Protein 4TRH (pdb70)

Sequence (1017 aa):
VIKFKEPERCDYLYVDENNKVHILLPIVGGDEIGLDNTCCQTAVELITFFYGSAHSGVTKYSAEHQLSEYKRQLEEDIKAINSQKKISPHAYDDLLKEKIERLQQIEKYIELIQVLKKQYDEQNDIRQLRTGGIPQLPSGVKEIIKSSENAFAVRLSPYDNDKFTRFDDPLFNVKRNISKYDTPSRQAPIPIYEEGLGYRLRSTLFPEDKTPTPINKKSLRDKVKSTVLSHYKDEDRIDGEKKDEKLNELITNLQNELVKELVKSDPQYSKLSLSKDPRGKEINYDYLVNSLMLVDNDSEIGDWIDTILDATVDSTVWVAQASSPFYDGAKEISSDRDADKKISIRVQYLLAEANIYCKTNKLSDANFGEFFDKEPHATEIAKRVKEGFTQGADIEPIIYDYINSNHAELGLKSPLTGKQQQEITDKFTKHYNTIKESPHFDEFFVADPDKKGNIFSHQGRISCHFLDFFTRQTKGKHPLGDLASHQEALQEGTSNRLHHKNEVVAQGYEKLVIKFKEPERCDYLYVDENNKVHILLPIVGGDEIGLDNTCQTAVELITFFYGSAHSGVTKYSAEHQLSEYKRQLEEDIKAINSQKKISPHAYDDLLKEKIERLQQIEKYIELIQVLKKQYDEQNDIRQLRTGGIPQLPSGVKEIIKSSENAFAVRLSPYDNDKFTRFDDPLFNVKRNISKYDTPSRQAPIPIYEGLGYRLRSTLFPEDKTPTPINKKSLRDKVKSTVLSHYKDEDRIDGEKKDEKLNELITNLQNELVKELVKSDPQYSKLSLSKDPRGKEEINYDYLVNSLMLVDNDSEIGDWIDTILDATVDSTVWVAQASSPFYDGAKEISSDRDADKISIRVQYLLAEANIYCKTNKLSDANFGEFFDKEPHATEIAKRVKEGFTQGADIEPIIYDYINSNHAELGLKSPLTGKQQQEITDKFTKHYNTIKESPHFDEFFVADPDKKGNIFSHQGRISCHFLDFFTRQTKGKHPLGDLASHQEALQEGTSNRLHHKNEVVAQGYEK

Foldseek 3Di:
DDDAQQDQFFPQWAQDPVLDIFGWQFQAFFFFWGQDWFLCRCVSLLCQLAWDDDPRRTRHHPLVRLVVNLVRLVVRLVVVVVCCVVVVCPCPLVNVSSVVNNVNSVLVSVLSVCCVPPQCPVCLSVCSVVPPRHADRPLVLVQQQPWQFKFKEFAEFQQADPRGHNDRGLAYADYFAHLCPDPVSPGTHDDCFFQLNLLLCLCQNPVQDWQFQPADQLLVLLLVVLCVVDDFVDWLDDPCNFVVLVVSQVSSLVSSLVVQVLPPVVSVPFHLQAAPVRHGDTQCCQCPVVNQDHGPDTSSSVSVSSCVRHPDPVSRDDDDDAPLCPPDGIRRDSVSSSLNSLLVSLLQSLLSSLCSSVVQFSHRVRVVCRDPPNSNVLSVQQSVCRNSSHDNLVSVLVVCQVCVVVRGGPHRDDSVSSVVSRVCSRVVCVVRVVPPHSRMMMGGDFQGQTQWAGEPSGTTGTVVSSSCVSSVNPDASVPCNCVSVVVSVDNTSYGDSTHVSSVVSPPDD/DDDAQQDLFFPQWFADPVLDIFGWQFQAFFFFWGQDWFQCRCVSLLCQQPWDADPNRTRHHVLVRLVVNLVRLVVRLVVVVVCCVVVVCPCPPVNVSSVVNNVNSVLVSVLSVCCVPPLCPVCLSVCSVVPPRHAHRVLVLVQQLPKLFKFKEFAEFQQADPRGRNDRGLAYADYFAHLVPPDPSDGTHGDCFFQLNLLLCLCQNPVQDWQFQPADQLLVVLLVVLCVVDDQQDWLDDDCNFVVVVVLQVSSLVSSLVVQVVPPVVSVPAHLQAAPVRHGDTQCCCCPPVNQDHRRDTSSSVVVSSCVRHPDPVSRDDDDDAPLCDPDGIQRDSVSSSLNSLLVVLLQSLLSSLCSSVVQFSHNSRVVCRDPPNSNVLSNQQSVCRNVSHDNLVSVLVVCQVCVVVRGGPHRQDPVSSVVSRVVSRVNCVVRVVPPHSGMMMGGDFQGQTQWAGEPSGTTGTVVSSSCVSSVNPPASVPCNCVSVVVSVDNTRYGDRTYDPVVCVVVD

Solvent-accessible surface area: 46255 Å² total; per-residue (Å²): 148,47,184,29,126,11,36,74,101,10,35,6,0,36,6,16,148,107,15,53,0,0,0,2,0,0,0,0,6,6,66,7,4,1,57,14,17,3,33,41,0,1,24,33,0,11,12,2,3,66,12,10,47,30,19,54,60,71,98,111,15,0,46,83,37,0,28,78,2,54,135,45,0,62,85,2,31,141,33,0,80,68,45,49,149,136,39,82,140,79,37,61,98,12,36,129,51,0,64,53,3,22,102,23,0,69,65,0,15,77,4,2,73,21,0,50,166,104,51,10,146,154,66,34,0,116,35,0,153,96,23,39,29,6,69,4,0,48,0,0,57,65,0,13,144,65,7,86,1,0,19,1,0,44,0,2,9,86,66,4,5,85,27,20,24,3,71,60,29,20,0,48,7,87,47,9,82,4,21,31,81,18,130,68,41,112,42,12,90,42,40,153,84,2,0,2,48,70,0,22,34,33,0,17,33,156,102,119,76,62,0,65,16,66,103,80,47,50,34,64,52,0,45,47,43,3,59,83,138,36,150,118,130,59,74,2,47,52,168,118,70,74,118,80,4,90,106,0,10,73,47,0,45,84,24,0,32,113,29,10,56,136,68,40,105,90,31,72,125,8,52,0,52,107,10,26,47,42,57,105,6,47,27,82,23,0,23,92,54,10,99,11,2,22,81,63,0,69,7,10,22,0,0,30,3,0,1,16,15,15,3,30,25,75,7,16,101,54,132,97,78,29,12,2,20,72,37,22,88,71,1,39,40,91,197,30,1,26,127,10,0,9,19,0,0,1,0,0,0,5,0,1,12,32,0,47,14,53,138,62,10,111,34,43,0,0,105,10,0,13,104,87,91,23,0,60,48,0,0,106,92,0,72,78,1,0,44,110,6,24,84,0,11,54,35,0,4,82,14,0,28,90,33,45,76,112,2,44,8,199,62,67,7,74,55,150,40,35,94,70,1,27,79,59,0,27,101,5,14,63,67,5,96,54,20,50,32,36,0,1,2,0,6,3,16,1,94,61,157,8,29,1,4,10,3,26,48,34,0,1,0,4,0,0,14,0,0,54,73,22,3,146,49,152,46,114,23,54,118,2,69,66,8,64,103,23,7,57,132,36,150,45,11,86,22,91,88,67,3,77,41,2,26,101,11,75,118,142,196,195,43,190,24,118,5,38,62,104,10,30,6,0,31,0,21,154,108,14,65,1,0,0,2,0,0,0,0,5,7,66,7,5,0,56,12,16,3,26,38,1,2,22,35,0,13,11,1,2,64,11,12,51,26,21,51,69,80,93,109,17,1,45,87,30,0,27,81,3,54,130,42,0,53,77,4,36,136,35,2,73,75,65,37,182,140,51,85,140,76,59,63,107,36,28,132,52,12,64,65,6,19,106,23,1,69,62,0,13,69,3,3,79,36,0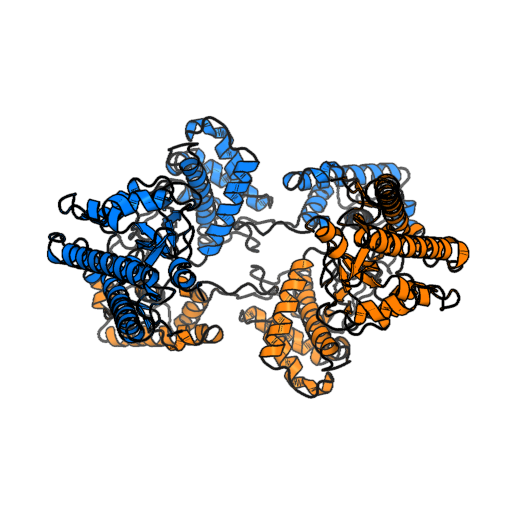,63,166,106,75,12,150,153,51,29,0,84,35,0,108,64,18,26,23,8,59,4,0,53,0,0,53,72,0,13,151,60,8,101,1,0,20,1,0,43,0,2,9,88,65,4,5,84,28,17,26,3,73,63,27,17,0,48,8,88,45,9,81,4,17,16,80,13,123,37,50,73,57,13,92,37,44,145,89,2,0,1,54,70,0,22,34,34,0,18,37,162,107,115,77,59,0,62,18,67,107,90,50,49,37,77,74,0,48,47,47,5,60,80,144,40,133,128,125,34,74,2,47,52,170,124,62,72,116,78,3,90,102,0,10,74,51,0,46,84,23,0,31,114,27,9,55,146,62,41,105,89,29,71,118,9,53,0,43,118,12,31,63,44,106,112,6,45,26,82,11,0,12,86,60,17,97,17,2,24,62,101,5,94,8,11,31,0,0,36,4,0,1,18,17,15,4,33,20,74,8,13,95,63,132,105,78,30,13,2,18,57,38,18,111,62,1,34,41,91,180,22,1,25,78,5,0,10,16,0,0,1,0,0,0,6,0,1,12,30,0,50,14,53,148,60,10,108,35,41,0,0,110,10,0,13,102,86,92,22,0,58,49,0,0,121,81,0,75,100,2,0,39,116,10,36,89,0,11,52,34,0,4,82,12,0,28,90,28,45,76,109,2,44,6,197,67,69,7,74,55,151,37,34,100,72,0,26,79,58,0,32,102,4,12,62,68,5,92,56,22,47,34,36,1,1,3,0,5,3,16,1,93,60,152,6,23,0,5,9,3,24,50,34,0,2,0,4,0,0,11,0,0,50,74,21,5,148,38,137,50,107,23,52,118,2,61,55,11,60,106,19,6,49,148,42,146,44,6,85,20,91,93,88,2,66,26,12,21,92,21,127,121,207

Structure (mmCIF, N/CA/C/O backbone):
data_4TRH
#
_entry.id   4TRH
#
_cell.length_a   61.230
_cell.length_b   132.685
_cell.length_c   171.369
_cell.angle_alpha   90.00
_cell.angle_beta   90.00
_cell.angle_gamma   90.00
#
_symmetry.space_group_name_H-M   'P 21 21 21'
#
loop_
_entity.id
_entity.type
_entity.pdbx_description
1 polymer SidC
2 water water
#
loop_
_atom_site.group_PDB
_atom_site.id
_atom_site.type_symbol
_atom_site.label_atom_id
_atom_site.label_alt_id
_atom_site.label_comp_id
_atom_site.label_asym_id
_atom_site.label_entity_id
_atom_site.label_seq_id
_atom_site.pdbx_PDB_ins_code
_atom_site.Cartn_x
_atom_site.Cartn_y
_atom_site.Cartn_z
_atom_site.occupancy
_atom_site.B_iso_or_equiv
_atom_site.auth_seq_id
_atom_site.auth_comp_id
_atom_site.auth_asym_id
_atom_site.auth_atom_id
_atom_site.pdbx_PDB_model_num
ATOM 1 N N . VAL A 1 8 ? -12.082 74.339 -5.687 1.00 87.45 8 VAL A N 1
ATOM 2 C CA . VAL A 1 8 ? -10.716 73.837 -5.344 1.00 95.41 8 VAL A CA 1
ATOM 3 C C . VAL A 1 8 ? -10.769 72.309 -5.161 1.00 93.95 8 VAL A C 1
ATOM 4 O O . VAL A 1 8 ? -11.100 71.818 -4.075 1.00 81.85 8 VAL A O 1
ATOM 8 N N . ILE A 1 9 ? -10.480 71.571 -6.240 1.00 92.31 9 ILE A N 1
ATOM 9 C CA . ILE A 1 9 ? -10.388 70.098 -6.189 1.00 88.40 9 ILE A CA 1
ATOM 10 C C . ILE A 1 9 ? -9.156 69.636 -5.409 1.00 76.94 9 ILE A C 1
ATOM 11 O O . ILE A 1 9 ? -8.122 70.310 -5.359 1.00 81.59 9 ILE A O 1
ATOM 16 N N . LYS A 1 10 ? -9.289 68.476 -4.799 1.00 67.13 10 LYS A N 1
ATOM 17 C CA . LYS A 1 10 ? -8.227 67.919 -3.992 1.00 65.12 10 LYS A CA 1
ATOM 18 C C . LYS A 1 10 ? -7.360 66.998 -4.866 1.00 56.71 10 LYS A C 1
ATOM 19 O O . LYS A 1 10 ? -7.835 66.064 -5.477 1.00 48.23 10 LYS A O 1
ATOM 25 N N . PHE A 1 11 ? -6.074 67.262 -4.907 1.00 49.07 11 PHE A N 1
ATOM 26 C CA . PHE A 1 11 ? -5.238 66.490 -5.814 1.00 48.49 11 PHE A CA 1
ATOM 27 C C . PHE A 1 11 ? -4.712 65.206 -5.197 1.00 45.61 11 PHE A C 1
ATOM 28 O O . PHE A 1 11 ? -4.624 65.073 -3.986 1.00 45.84 11 PHE A O 1
ATOM 36 N N . LYS A 1 12 ? -4.359 64.277 -6.050 1.00 44.78 12 LYS A N 1
ATOM 37 C CA . LYS A 1 12 ? -3.849 62.975 -5.631 1.00 47.54 12 LYS A CA 1
ATOM 38 C C . LYS A 1 12 ? -2.360 62.747 -5.804 1.00 48.03 12 LYS A C 1
ATOM 39 O O . LYS A 1 12 ? -1.839 61.710 -5.371 1.00 45.32 12 LYS A O 1
ATOM 45 N N . GLU A 1 13 ? -1.680 63.641 -6.515 1.00 47.44 13 GLU A N 1
ATOM 46 C CA . GLU A 1 13 ? -0.269 63.484 -6.746 1.00 46.81 13 GLU A CA 1
ATOM 47 C C . GLU A 1 13 ? 0.392 63.585 -5.399 1.00 43.81 13 GLU A C 1
ATOM 48 O O . GLU A 1 13 ? 0.245 64.604 -4.781 1.00 52.54 13 GLU A O 1
ATOM 54 N N . PRO A 1 14 ? 1.213 62.589 -5.010 1.00 46.51 14 PRO A N 1
ATOM 55 C CA . PRO A 1 14 ? 1.844 62.506 -3.663 1.00 48.19 14 PRO A CA 1
ATOM 56 C C . PRO A 1 14 ? 2.876 63.545 -3.486 1.00 43.85 14 PRO A C 1
ATOM 57 O O . PRO A 1 14 ? 3.513 63.989 -4.438 1.00 43.12 14 PRO A O 1
ATOM 61 N N . GLU A 1 15 ? 3.053 63.969 -2.258 1.00 46.85 15 GLU A N 1
ATOM 62 C CA . GLU A 1 15 ? 4.073 64.960 -1.960 1.00 53.51 15 GLU A CA 1
ATOM 63 C C . GLU A 1 15 ? 5.482 64.333 -1.934 1.00 49.44 15 GLU A C 1
ATOM 64 O O . GLU A 1 15 ? 6.481 65.019 -2.105 1.00 49.38 15 GLU A O 1
ATOM 70 N N . ARG A 1 16 ? 5.508 63.017 -1.731 1.00 45.16 16 ARG A N 1
ATOM 71 C CA . ARG A 1 16 ? 6.705 62.260 -1.480 1.00 47.59 16 ARG A CA 1
ATOM 72 C C . ARG A 1 16 ? 6.633 60.953 -2.300 1.00 40.41 16 ARG A C 1
ATOM 73 O O . ARG A 1 16 ? 5.601 60.305 -2.363 1.00 39.51 16 ARG A O 1
ATOM 81 N N . CYS A 1 17 ? 7.726 60.571 -2.922 1.00 35.90 17 CYS A N 1
ATOM 82 C CA . CYS A 1 17 ? 7.784 59.253 -3.559 1.00 33.21 17 CYS A CA 1
ATOM 83 C C . CYS A 1 17 ? 9.204 58.761 -3.405 1.00 30.01 17 CYS A C 1
ATOM 84 O O . CYS A 1 17 ? 10.151 59.498 -3.654 1.00 25.69 17 CYS A O 1
ATOM 87 N N . ASP A 1 18 ? 9.391 57.490 -3.125 1.00 31.31 18 ASP A N 1
ATOM 88 C CA . ASP A 1 18 ? 10.731 57.006 -2.992 1.00 28.83 18 ASP A CA 1
ATOM 89 C C . ASP A 1 18 ? 11.536 57.284 -4.293 1.00 29.35 18 ASP A C 1
ATOM 90 O O . ASP A 1 18 ? 11.012 57.072 -5.382 1.00 27.00 18 ASP A O 1
ATOM 95 N N . TYR A 1 19 ? 12.763 57.737 -4.121 1.00 25.74 19 TYR A N 1
ATOM 96 C CA . TYR A 1 19 ? 13.756 57.886 -5.145 1.00 25.82 19 TYR A CA 1
ATOM 97 C C . TYR A 1 19 ? 13.517 59.126 -5.979 1.00 29.88 19 TYR A C 1
ATOM 98 O O . TYR A 1 19 ? 14.302 59.409 -6.857 1.00 29.20 19 TYR A O 1
ATOM 107 N N . LEU A 1 20 ? 12.456 59.875 -5.696 1.00 29.15 20 LEU A N 1
ATOM 108 C CA . LEU A 1 20 ? 12.074 60.948 -6.585 1.00 29.22 20 LEU A CA 1
ATOM 109 C C . LEU A 1 20 ? 12.315 62.315 -5.972 1.00 29.42 20 LEU A C 1
ATOM 110 O O . LEU A 1 20 ? 11.884 62.592 -4.852 1.00 32.38 20 LEU A O 1
ATOM 115 N N . TYR A 1 21 ? 12.922 63.195 -6.744 1.00 28.47 21 TYR A N 1
ATOM 116 C CA . TYR A 1 21 ? 13.177 64.567 -6.302 1.00 30.78 21 TYR A CA 1
ATOM 117 C C . TYR A 1 21 ? 12.792 65.529 -7.427 1.00 32.61 21 TYR A C 1
ATOM 118 O O . TYR A 1 21 ? 13.226 65.340 -8.546 1.00 33.45 21 TYR A O 1
ATOM 127 N N . VAL A 1 22 ? 11.931 66.509 -7.142 1.00 34.38 22 VAL A N 1
ATOM 128 C CA . VAL A 1 22 ? 11.520 67.523 -8.103 1.00 35.48 22 VAL A CA 1
ATOM 129 C C . VAL A 1 22 ? 12.160 68.857 -7.736 1.00 36.85 22 VAL A C 1
ATOM 130 O O . VAL A 1 22 ? 11.980 69.344 -6.618 1.00 36.56 22 VAL A O 1
ATOM 134 N N . ASP A 1 23 ? 12.976 69.402 -8.609 1.00 36.00 23 ASP A N 1
ATOM 135 C CA . ASP A 1 23 ? 13.698 70.640 -8.265 1.00 37.63 23 ASP A CA 1
ATOM 136 C C . ASP A 1 23 ? 12.814 71.860 -8.564 1.00 41.86 23 ASP A C 1
ATOM 137 O O . ASP A 1 23 ? 11.620 71.706 -8.920 1.00 46.47 23 ASP A O 1
ATOM 142 N N . GLU A 1 24 ? 13.387 73.050 -8.447 1.00 45.12 24 GLU A N 1
ATOM 143 C CA . GLU A 1 24 ? 12.579 74.303 -8.485 1.00 48.69 24 GLU A CA 1
ATOM 144 C C . GLU A 1 24 ? 12.040 74.567 -9.884 1.00 41.72 24 GLU A C 1
ATOM 145 O O . GLU A 1 24 ? 11.128 75.359 -10.065 1.00 41.35 24 GLU A O 1
ATOM 151 N N . ASN A 1 25 ? 12.692 74.004 -10.882 1.00 41.42 25 ASN A N 1
ATOM 152 C CA . ASN A 1 25 ? 12.335 74.206 -12.257 1.00 41.72 25 ASN A CA 1
ATOM 153 C C . ASN A 1 25 ? 11.417 73.088 -12.774 1.00 37.67 25 ASN A C 1
ATOM 154 O O . ASN A 1 25 ? 11.305 72.919 -13.962 1.00 35.30 25 ASN A O 1
ATOM 159 N N . ASN A 1 26 ? 10.787 72.343 -11.870 1.00 35.69 26 ASN A N 1
ATOM 160 C CA . ASN A 1 26 ? 9.934 71.224 -12.259 1.00 33.28 26 ASN A CA 1
ATOM 161 C C . ASN A 1 26 ? 10.684 70.111 -13.031 1.00 34.69 26 ASN A C 1
ATOM 162 O O . ASN A 1 26 ? 10.097 69.427 -13.858 1.00 33.62 26 ASN A O 1
ATOM 167 N N . LYS A 1 27 ? 11.989 69.951 -12.782 1.00 37.09 27 LYS A N 1
ATOM 168 C CA . LYS A 1 27 ? 12.736 68.823 -13.332 1.00 36.48 27 LYS A CA 1
ATOM 169 C C . LYS A 1 27 ? 12.651 67.668 -12.340 1.00 34.99 27 LYS A C 1
ATOM 170 O O . LYS A 1 27 ? 12.794 67.822 -11.093 1.00 34.47 27 LYS A O 1
ATOM 176 N N . VAL A 1 28 ? 12.403 66.501 -12.896 1.00 34.71 28 VAL A N 1
ATOM 177 C CA . VAL A 1 28 ? 12.303 65.282 -12.094 1.00 31.01 28 VAL A CA 1
ATOM 178 C C . VAL A 1 28 ? 13.609 64.595 -12.121 1.00 31.73 28 VAL A C 1
ATOM 179 O O . VAL A 1 28 ? 14.074 64.254 -13.204 1.00 34.33 28 VAL A O 1
ATOM 183 N N . HIS A 1 29 ? 14.152 64.280 -10.905 1.00 32.00 29 HIS A N 1
ATOM 184 C CA . HIS A 1 29 ? 15.362 63.512 -10.766 1.00 29.14 29 HIS A CA 1
ATOM 185 C C . HIS A 1 29 ? 15.044 62.266 -9.967 1.00 28.72 29 HIS A C 1
ATOM 186 O O . HIS A 1 29 ? 14.360 62.338 -8.901 1.00 29.12 29 HIS A O 1
ATOM 193 N N . ILE A 1 30 ? 15.512 61.146 -10.519 1.00 26.49 30 ILE A N 1
ATOM 194 C CA . ILE A 1 30 ? 15.476 59.882 -9.862 1.00 26.70 30 ILE A CA 1
ATOM 195 C C . ILE A 1 30 ? 16.913 59.653 -9.334 1.00 27.33 30 ILE A C 1
ATOM 196 O O . ILE A 1 30 ? 17.884 59.730 -10.068 1.00 27.61 30 ILE A O 1
ATOM 201 N N . LEU A 1 31 ? 16.974 59.366 -8.037 1.00 27.56 31 LEU A N 1
ATOM 202 C CA . LEU A 1 31 ? 18.196 59.083 -7.324 1.00 26.79 31 LEU A CA 1
ATOM 203 C C . LEU A 1 31 ? 18.344 57.594 -7.051 1.00 26.60 31 LEU A C 1
ATOM 204 O O . LEU A 1 31 ? 17.521 56.957 -6.421 1.00 24.22 31 LEU A O 1
ATOM 209 N N . LEU A 1 32 ? 19.384 57.042 -7.630 1.00 23.75 32 LEU A N 1
ATOM 210 C CA . LEU A 1 32 ? 19.646 55.692 -7.512 1.00 24.34 32 LEU A CA 1
ATOM 211 C C . LEU A 1 32 ? 20.445 55.502 -6.223 1.00 22.95 32 LEU A C 1
ATOM 212 O O . LEU A 1 32 ? 21.531 56.057 -6.127 1.00 26.66 32 LEU A O 1
ATOM 217 N N . PRO A 1 33 ? 19.966 54.631 -5.353 1.00 24.53 33 PRO A N 1
ATOM 218 C CA . PRO A 1 33 ? 20.549 54.457 -4.061 1.00 27.28 33 PRO A CA 1
ATOM 219 C C . PRO A 1 33 ? 21.747 53.528 -4.160 1.00 26.77 33 PRO A C 1
ATOM 220 O O . PRO A 1 33 ? 21.714 52.555 -4.923 1.00 29.90 33 PRO A O 1
ATOM 224 N N . ILE A 1 34 ? 22.774 53.811 -3.400 1.00 26.90 34 ILE A N 1
ATOM 225 C CA . ILE A 1 34 ? 23.898 52.889 -3.224 1.00 25.00 34 ILE A CA 1
ATOM 226 C C . ILE A 1 34 ? 23.774 52.132 -1.927 1.00 24.44 34 ILE A C 1
ATOM 227 O O . ILE A 1 34 ? 23.829 50.901 -1.947 1.00 25.91 34 ILE A O 1
ATOM 232 N N . VAL A 1 35 ? 23.684 52.844 -0.799 1.00 25.59 35 VAL A N 1
ATOM 233 C CA . VAL A 1 35 ? 23.418 52.251 0.488 1.00 25.94 35 VAL A CA 1
ATOM 234 C C . VAL A 1 35 ? 22.562 53.176 1.314 1.00 26.44 35 VAL A C 1
ATOM 235 O O . VAL A 1 35 ? 22.515 54.407 1.074 1.00 24.79 35 VAL A O 1
ATOM 239 N N . GLY A 1 36 ? 21.920 52.607 2.331 1.00 24.80 36 GLY A N 1
ATOM 240 C CA . GLY A 1 36 ? 21.169 53.447 3.243 1.00 26.94 36 GLY A CA 1
ATOM 241 C C . GLY A 1 36 ? 22.132 54.300 4.077 1.00 26.66 36 GLY A C 1
ATOM 242 O O . GLY A 1 36 ? 23.247 53.865 4.417 1.00 30.15 36 GLY A O 1
ATOM 243 N N . GLY A 1 37 ? 21.694 55.484 4.423 1.00 26.46 37 GLY A N 1
ATOM 244 C CA . GLY A 1 37 ? 22.343 56.303 5.411 1.00 29.82 37 GLY A CA 1
ATOM 245 C C . GLY A 1 37 ? 22.327 57.717 4.914 1.00 31.68 37 GLY A C 1
ATOM 246 O O . GLY A 1 37 ? 21.674 58.006 3.941 1.00 26.60 37 GLY A O 1
ATOM 247 N N . ASP A 1 38 ? 23.038 58.584 5.630 1.00 33.58 38 ASP A N 1
ATOM 248 C CA . ASP A 1 38 ? 23.092 59.969 5.322 1.00 36.77 38 ASP A CA 1
ATOM 249 C C . ASP A 1 38 ? 24.522 60.341 4.933 1.00 35.50 38 ASP A C 1
ATOM 250 O O . ASP A 1 38 ? 24.796 60.746 3.810 1.00 38.03 38 ASP A O 1
ATOM 255 N N . GLU A 1 39 ? 25.459 60.234 5.855 1.00 30.63 39 GLU A N 1
ATOM 256 C CA . GLU A 1 39 ? 26.853 60.448 5.532 1.00 30.04 39 GLU A CA 1
ATOM 257 C C . GLU A 1 39 ? 27.639 59.116 5.550 1.00 29.42 39 GLU A C 1
ATOM 258 O O . GLU A 1 39 ? 28.501 58.926 4.762 1.00 34.73 39 GLU A O 1
ATOM 264 N N . ILE A 1 40 ? 27.320 58.208 6.424 1.00 29.90 40 ILE A N 1
ATOM 265 C CA . ILE A 1 40 ? 28.026 56.893 6.422 1.00 25.59 40 ILE A CA 1
ATOM 266 C C . ILE A 1 40 ? 27.007 55.849 6.129 1.00 28.58 40 ILE A C 1
ATOM 267 O O . ILE A 1 40 ? 25.890 55.864 6.654 1.00 29.00 40 ILE A O 1
ATOM 272 N N . GLY A 1 41 ? 27.396 54.888 5.292 1.00 27.64 41 GLY A N 1
ATOM 273 C CA . GLY A 1 41 ? 26.488 53.878 4.884 1.00 24.99 41 GLY A CA 1
ATOM 274 C C . GLY A 1 41 ? 26.252 52.893 6.034 1.00 27.56 41 GLY A C 1
ATOM 275 O O . GLY A 1 41 ? 27.179 52.490 6.719 1.00 27.31 41 GLY A O 1
ATOM 276 N N . LEU A 1 42 ? 25.015 52.492 6.196 1.00 29.19 42 LEU A N 1
ATOM 277 C CA . LEU A 1 42 ? 24.563 51.565 7.203 1.00 28.59 42 LEU A CA 1
ATOM 278 C C . LEU A 1 42 ? 24.651 50.109 6.760 1.00 29.54 42 LEU A C 1
ATOM 279 O O . LEU A 1 42 ? 24.619 49.221 7.583 1.00 31.60 42 LEU A O 1
ATOM 284 N N . ASP A 1 43 ? 24.836 49.862 5.463 1.00 30.65 43 ASP A N 1
ATOM 285 C CA . ASP A 1 43 ? 24.967 48.502 4.905 1.00 25.81 43 ASP A CA 1
ATOM 286 C C . ASP A 1 43 ? 26.463 48.367 4.461 1.00 27.47 43 ASP A C 1
ATOM 287 O O . ASP A 1 43 ? 27.087 49.339 3.900 1.00 26.75 43 ASP A O 1
ATOM 292 N N . ASN A 1 44 ? 27.045 47.220 4.754 1.00 23.50 44 ASN A N 1
ATOM 293 C CA . ASN A 1 44 ? 28.335 46.884 4.184 1.00 23.14 44 ASN A CA 1
ATOM 294 C C . ASN A 1 44 ? 28.410 45.420 3.899 1.00 22.88 44 ASN A C 1
ATOM 295 O O . ASN A 1 44 ? 27.410 44.699 4.060 1.00 20.02 44 ASN A O 1
ATOM 300 N N . THR A 1 45 ? 29.602 44.942 3.464 1.00 23.01 45 THR A N 1
ATOM 301 C CA . THR A 1 45 ? 29.849 43.585 3.182 1.00 23.17 45 THR A CA 1
ATOM 302 C C . THR A 1 45 ? 28.615 42.897 2.451 1.00 25.37 45 THR A C 1
ATOM 303 O O . THR A 1 45 ? 28.124 43.426 1.454 1.00 22.52 45 THR A O 1
ATOM 307 N N A CYS A 1 46 ? 28.138 41.784 2.964 0.50 25.11 46 CYS A N 1
ATOM 308 N N B CYS A 1 46 ? 28.133 41.787 2.969 0.50 25.99 46 CYS A N 1
ATOM 309 C CA A CYS A 1 46 ? 27.157 40.977 2.231 0.50 26.46 46 CYS A CA 1
ATOM 310 C CA B CYS A 1 46 ? 27.137 40.978 2.255 0.50 28.01 46 CYS A CA 1
ATOM 311 C C A CYS A 1 46 ? 25.823 41.672 1.930 0.50 26.14 46 CYS A C 1
ATOM 312 C C B CYS A 1 46 ? 25.828 41.684 1.923 0.50 26.96 46 CYS A C 1
ATOM 313 O O A CYS A 1 46 ? 25.218 41.356 0.915 0.50 24.92 46 CYS A O 1
ATOM 314 O O B CYS A 1 46 ? 25.231 41.372 0.900 0.50 25.50 46 CYS A O 1
ATOM 319 N N . GLN A 1 47 ? 25.421 42.643 2.733 1.00 24.52 47 GLN A N 1
ATOM 320 C CA . GLN A 1 47 ? 24.217 43.393 2.492 1.00 26.19 47 GLN A CA 1
ATOM 321 C C . GLN A 1 47 ? 24.369 44.646 1.682 1.00 22.13 47 GLN A C 1
ATOM 322 O O . GLN A 1 47 ? 23.409 45.424 1.569 1.00 22.65 47 GLN A O 1
ATOM 328 N N . THR A 1 48 ? 25.555 44.911 1.159 1.00 23.25 48 THR A N 1
ATOM 329 C CA . THR A 1 48 ? 25.758 46.081 0.417 1.00 24.43 48 THR A CA 1
ATOM 330 C C . THR A 1 48 ? 24.719 46.362 -0.690 1.00 25.40 48 THR A C 1
ATOM 331 O O . THR A 1 48 ? 24.282 47.497 -0.874 1.00 24.68 48 THR A O 1
ATOM 335 N N . ALA A 1 49 ? 24.321 45.296 -1.401 1.00 22.74 49 ALA A N 1
ATOM 336 C CA . ALA A 1 49 ? 23.448 45.378 -2.572 1.00 25.02 49 ALA A CA 1
ATOM 337 C C . ALA A 1 49 ? 21.948 45.573 -2.270 1.00 26.94 49 ALA A C 1
ATOM 338 O O . ALA A 1 49 ? 21.145 45.711 -3.214 1.00 24.65 49 ALA A O 1
ATOM 340 N N . VAL A 1 50 ? 21.558 45.623 -0.998 1.00 23.39 50 VAL A N 1
ATOM 341 C CA . VAL A 1 50 ? 20.143 45.544 -0.694 1.00 27.17 50 VAL A CA 1
ATOM 342 C C . VAL A 1 50 ? 19.342 46.725 -1.247 1.00 23.56 50 VAL A C 1
ATOM 343 O O . VAL A 1 50 ? 18.228 46.509 -1.723 1.00 23.08 50 VAL A O 1
ATOM 347 N N . GLU A 1 51 ? 19.880 47.955 -1.184 1.00 22.96 51 GLU A N 1
ATOM 348 C CA . GLU A 1 51 ? 19.173 49.115 -1.698 1.00 23.60 51 GLU A CA 1
ATOM 349 C C . GLU A 1 51 ? 18.969 49.002 -3.205 1.00 22.62 51 GLU A C 1
ATOM 350 O O . GLU A 1 51 ? 17.847 49.299 -3.695 1.00 24.94 51 GLU A O 1
ATOM 356 N N . LEU A 1 52 ? 19.976 48.509 -3.908 1.00 22.69 52 LEU A N 1
ATOM 357 C CA . LEU A 1 52 ? 19.904 48.316 -5.378 1.00 24.75 52 LEU A CA 1
ATOM 358 C C . LEU A 1 52 ? 18.972 47.198 -5.780 1.00 24.53 52 LEU A C 1
ATOM 359 O O . LEU A 1 52 ? 18.170 47.351 -6.722 1.00 25.98 52 LEU A O 1
ATOM 364 N N . ILE A 1 53 ? 18.983 46.132 -5.047 1.00 21.91 53 ILE A N 1
ATOM 365 C CA . ILE A 1 53 ? 18.019 45.070 -5.187 1.00 22.67 53 ILE A CA 1
ATOM 366 C C . ILE A 1 53 ? 16.597 45.635 -5.073 1.00 24.76 53 ILE A C 1
ATOM 367 O O . ILE A 1 53 ? 15.768 45.397 -5.939 1.00 24.24 53 ILE A O 1
ATOM 372 N N . THR A 1 54 ? 16.321 46.432 -4.031 1.00 23.25 54 THR A N 1
ATOM 373 C CA . THR A 1 54 ? 15.033 47.006 -3.834 1.00 22.00 54 THR A CA 1
ATOM 374 C C . THR A 1 54 ? 14.604 47.947 -4.967 1.00 22.07 54 THR A C 1
ATOM 375 O O . THR A 1 54 ? 13.475 47.892 -5.443 1.00 21.24 54 THR A O 1
ATOM 379 N N . PHE A 1 55 ? 15.510 48.794 -5.402 1.00 21.29 55 PHE A N 1
ATOM 380 C CA . PHE A 1 55 ? 15.273 49.724 -6.430 1.00 22.63 55 PHE A CA 1
ATOM 381 C C . PHE A 1 55 ? 14.848 48.993 -7.701 1.00 22.67 55 PHE A C 1
ATOM 382 O O . PHE A 1 55 ? 13.901 49.401 -8.341 1.00 22.74 55 PHE A O 1
ATOM 390 N N . PHE A 1 56 ? 15.555 47.932 -8.054 1.00 21.32 56 PHE A N 1
ATOM 391 C CA . PHE A 1 56 ? 15.333 47.284 -9.319 1.00 23.41 56 PHE A CA 1
ATOM 392 C C . PHE A 1 56 ? 14.203 46.239 -9.278 1.00 24.48 56 PHE A C 1
ATOM 393 O O . PHE A 1 56 ? 13.498 46.134 -10.258 1.00 27.60 56 PHE A O 1
ATOM 401 N N . TYR A 1 57 ? 13.975 45.598 -8.134 1.00 24.64 57 TYR A N 1
ATOM 402 C CA . TYR A 1 57 ? 13.097 44.443 -8.029 1.00 26.79 57 TYR A CA 1
ATOM 403 C C . TYR A 1 57 ? 12.118 44.472 -6.875 1.00 27.92 57 TYR A C 1
ATOM 404 O O . TYR A 1 57 ? 11.149 43.696 -6.833 1.00 29.39 57 TYR A O 1
ATOM 413 N N . GLY A 1 58 ? 12.399 45.323 -5.877 1.00 26.59 58 GLY A N 1
ATOM 414 C CA . GLY A 1 58 ? 11.685 45.237 -4.647 1.00 25.06 58 GLY A CA 1
ATOM 415 C C . GLY A 1 58 ? 12.354 44.283 -3.720 1.00 26.31 58 GLY A C 1
ATOM 416 O O . GLY A 1 58 ? 13.052 43.456 -4.181 1.00 26.94 58 GLY A O 1
ATOM 417 N N . SER A 1 59 ? 12.013 44.327 -2.425 1.00 25.62 59 SER A N 1
ATOM 418 C CA . SER A 1 59 ? 12.487 43.300 -1.496 1.00 26.48 59 SER A CA 1
ATOM 419 C C . SER A 1 59 ? 11.624 43.388 -0.236 1.00 29.73 59 SER A C 1
ATOM 420 O O . SER A 1 59 ? 10.820 44.298 -0.090 1.00 34.42 59 SER A O 1
ATOM 423 N N . ALA A 1 60 ? 11.777 42.421 0.661 1.00 29.57 60 ALA A N 1
ATOM 424 C CA . ALA A 1 60 ? 10.989 42.401 1.909 1.00 33.41 60 ALA A CA 1
ATOM 425 C C . ALA A 1 60 ? 11.889 42.786 3.101 1.00 33.18 60 ALA A C 1
ATOM 426 O O . ALA A 1 60 ? 13.017 42.225 3.246 1.00 30.43 60 ALA A O 1
ATOM 428 N N . HIS A 1 61 ? 11.354 43.604 4.014 1.00 34.94 61 HIS A N 1
ATOM 429 C CA . HIS A 1 61 ? 12.063 44.026 5.224 1.00 41.75 61 HIS A CA 1
ATOM 430 C C . HIS A 1 61 ? 11.170 43.989 6.450 1.00 41.50 61 HIS A C 1
ATOM 431 O O . HIS A 1 61 ? 10.171 44.723 6.497 1.00 36.80 61 HIS A O 1
ATOM 438 N N . SER A 1 62 ? 11.499 43.122 7.403 1.00 39.23 62 SER A N 1
ATOM 439 C CA . SER A 1 62 ? 10.645 42.893 8.575 1.00 40.32 62 SER A CA 1
ATOM 440 C C . SER A 1 62 ? 9.194 42.643 8.250 1.00 45.96 62 SER A C 1
ATOM 441 O O . SER A 1 62 ? 8.284 43.126 8.940 1.00 45.62 62 SER A O 1
ATO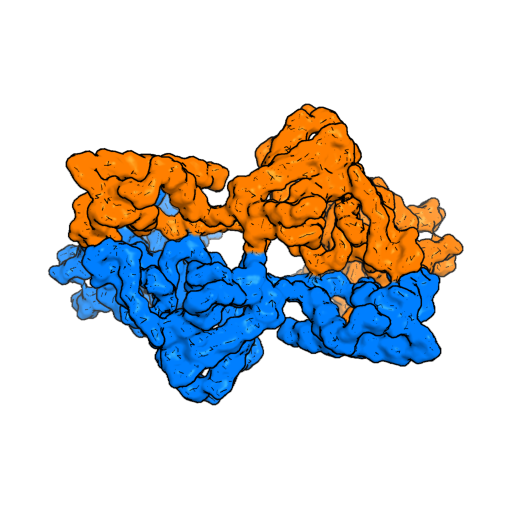M 444 N N . GLY A 1 63 ? 8.969 41.883 7.187 1.00 37.85 63 GLY A N 1
ATOM 445 C CA . GLY A 1 63 ? 7.628 41.447 6.831 1.00 37.57 63 GLY A CA 1
ATOM 446 C C . GLY A 1 63 ? 6.870 42.508 6.066 1.00 35.90 63 GLY A C 1
ATOM 447 O O . GLY A 1 63 ? 5.702 42.364 5.824 1.00 37.49 63 GLY A O 1
ATOM 448 N N . VAL A 1 64 ? 7.530 43.565 5.657 1.00 31.94 64 VAL A N 1
ATOM 449 C CA . VAL A 1 64 ? 6.884 44.562 4.824 1.00 34.67 64 VAL A CA 1
ATOM 450 C C . VAL A 1 64 ? 7.589 44.624 3.451 1.00 30.51 64 VAL A C 1
ATOM 451 O O . VAL A 1 64 ? 8.838 44.705 3.362 1.00 31.63 64 VAL A O 1
ATOM 455 N N . THR A 1 65 ? 6.817 44.567 2.392 1.00 28.51 65 THR A N 1
ATOM 456 C CA . THR A 1 65 ? 7.355 44.602 1.053 1.00 30.14 65 THR A CA 1
ATOM 457 C C . THR A 1 65 ? 7.745 46.006 0.694 1.00 28.38 65 THR A C 1
ATOM 458 O O . THR A 1 65 ? 6.962 46.925 0.870 1.00 28.66 65 THR A O 1
ATOM 462 N N . LYS A 1 66 ? 8.949 46.179 0.166 1.00 27.48 66 LYS A N 1
ATOM 463 C CA . LYS A 1 66 ? 9.372 47.480 -0.336 1.00 29.57 66 LYS A CA 1
ATOM 464 C C . LYS A 1 66 ? 9.399 47.307 -1.884 1.00 27.62 66 LYS A C 1
ATOM 465 O O . LYS A 1 66 ? 9.996 46.402 -2.375 1.00 30.92 66 LYS A O 1
ATOM 471 N N . TYR A 1 67 ? 8.651 48.129 -2.584 1.00 24.57 67 TYR A N 1
ATOM 472 C CA . TYR A 1 67 ? 8.492 48.040 -3.987 1.00 26.07 67 TYR A CA 1
ATOM 473 C C . TYR A 1 67 ? 9.568 48.757 -4.770 1.00 23.57 67 TYR A C 1
ATOM 474 O O . TYR A 1 67 ? 10.127 49.777 -4.353 1.00 23.35 67 TYR A O 1
ATOM 483 N N . SER A 1 68 ? 9.767 48.267 -6.001 1.00 23.70 68 SER A N 1
ATOM 484 C CA . SER A 1 68 ? 10.688 48.840 -6.964 1.00 24.07 68 SER A CA 1
ATOM 485 C C . SER A 1 68 ? 10.347 50.224 -7.356 1.00 24.66 68 SER A C 1
ATOM 486 O O . SER A 1 68 ? 9.196 50.690 -7.174 1.00 24.55 68 SER A O 1
ATOM 489 N N . ALA A 1 69 ? 11.346 50.893 -7.895 1.00 25.01 69 ALA A N 1
ATOM 490 C CA . ALA A 1 69 ? 11.200 52.225 -8.414 1.00 25.00 69 ALA A CA 1
ATOM 491 C C . ALA A 1 69 ? 10.146 52.273 -9.498 1.00 26.30 69 ALA A C 1
ATOM 492 O O . ALA A 1 69 ? 9.280 53.149 -9.482 1.00 28.05 69 ALA A O 1
ATOM 494 N N . GLU A 1 70 ? 10.214 51.313 -10.410 1.00 24.90 70 GLU A N 1
ATOM 495 C CA . GLU A 1 70 ? 9.220 51.191 -11.472 1.00 27.76 70 GLU A CA 1
ATOM 496 C C . GLU A 1 70 ? 7.754 51.040 -10.962 1.00 28.90 70 GLU A C 1
ATOM 497 O O . GLU A 1 70 ? 6.821 51.618 -11.491 1.00 25.77 70 GLU A O 1
ATOM 503 N N . HIS A 1 71 ? 7.556 50.260 -9.931 1.00 24.65 71 HIS A N 1
ATOM 504 C CA . HIS A 1 71 ? 6.278 50.133 -9.334 1.00 27.31 71 HIS A CA 1
ATOM 505 C C . HIS A 1 71 ? 5.794 51.429 -8.707 1.00 26.68 71 HIS A C 1
ATOM 506 O O . HIS A 1 71 ? 4.640 51.865 -8.900 1.00 28.67 71 HIS A O 1
ATOM 513 N N . GLN A 1 72 ? 6.668 52.074 -7.962 1.00 25.26 72 GLN A N 1
ATOM 514 C CA . GLN A 1 72 ? 6.298 53.308 -7.286 1.00 26.37 72 GLN A CA 1
ATOM 515 C C . GLN A 1 72 ? 6.088 54.424 -8.267 1.00 27.50 72 GLN A C 1
ATOM 516 O O . GLN A 1 72 ? 5.124 55.237 -8.167 1.00 25.70 72 GLN A O 1
ATOM 522 N N . LEU A 1 73 ? 6.942 54.479 -9.266 1.00 25.34 73 LEU A N 1
ATOM 523 C CA . LEU A 1 73 ? 6.768 55.541 -10.297 1.00 29.41 73 LEU A CA 1
ATOM 524 C C . LEU A 1 73 ? 5.527 55.322 -11.161 1.00 29.29 73 LEU A C 1
ATOM 525 O O . LEU A 1 73 ? 4.916 56.308 -11.598 1.00 32.20 73 LEU A O 1
ATOM 530 N N . SER A 1 74 ? 5.146 54.078 -11.474 1.00 31.86 74 SER A N 1
ATOM 531 C CA . SER A 1 74 ? 3.852 53.783 -12.145 1.00 31.36 74 SER A CA 1
ATOM 532 C C . SER A 1 74 ? 2.654 54.168 -11.304 1.00 34.81 74 SER A C 1
ATOM 533 O O . SER A 1 74 ? 1.661 54.709 -11.828 1.00 33.83 74 SER A O 1
ATOM 536 N N . GLU A 1 75 ? 2.701 53.892 -10.014 1.00 29.77 75 GLU A N 1
ATOM 537 C CA . GLU A 1 75 ? 1.632 54.398 -9.111 1.00 36.17 75 GLU A CA 1
ATOM 538 C C . GLU A 1 75 ? 1.499 55.932 -9.195 1.00 37.74 75 GLU A C 1
ATOM 539 O O . GLU A 1 75 ? 0.371 56.476 -9.290 1.00 36.31 75 GLU A O 1
ATOM 545 N N . TYR A 1 76 ? 2.632 56.615 -9.095 1.00 33.33 76 TYR A N 1
ATOM 546 C CA . TYR A 1 76 ? 2.694 58.057 -9.124 1.00 32.85 76 TYR A CA 1
ATOM 547 C C . TYR A 1 76 ? 2.149 58.617 -10.444 1.00 37.73 76 TYR A C 1
ATOM 548 O O . TYR A 1 76 ? 1.451 59.630 -10.460 1.00 37.99 76 TYR A O 1
ATOM 557 N N . LYS A 1 77 ? 2.463 57.933 -11.531 1.00 34.63 77 LYS A N 1
ATOM 558 C CA . LYS A 1 77 ? 1.931 58.243 -12.856 1.00 36.27 77 LYS A CA 1
ATOM 559 C C . LYS A 1 77 ? 0.400 58.170 -12.897 1.00 39.60 77 LYS A C 1
ATOM 560 O O . LYS A 1 77 ? -0.285 59.057 -13.462 1.00 34.72 77 LYS A O 1
ATOM 566 N N . ARG A 1 78 ? -0.150 57.114 -12.334 1.00 35.44 78 ARG A N 1
ATOM 567 C CA . ARG A 1 78 ? -1.611 56.984 -12.225 1.00 38.78 78 ARG A CA 1
ATOM 568 C C . ARG A 1 78 ? -2.237 58.128 -11.445 1.00 37.54 78 ARG A C 1
ATOM 569 O O . ARG A 1 78 ? -3.275 58.668 -11.848 1.00 39.25 78 ARG A O 1
ATOM 577 N N . GLN A 1 79 ? -1.597 58.532 -10.363 1.00 34.35 79 GLN A N 1
ATOM 578 C CA . GLN A 1 79 ? -2.095 59.643 -9.620 1.00 38.56 79 GLN A CA 1
ATOM 579 C C . GLN A 1 79 ? -2.040 60.978 -10.435 1.00 40.41 79 GLN A C 1
ATOM 580 O O . GLN A 1 79 ? -3.018 61.720 -10.431 1.00 37.83 79 GLN A O 1
ATOM 586 N N . LEU A 1 80 ? -0.943 61.248 -11.115 1.00 36.66 80 LEU A N 1
ATOM 587 C CA . LEU A 1 80 ? -0.866 62.391 -12.002 1.00 38.50 80 LEU A CA 1
ATOM 588 C C . LEU A 1 80 ? -1.977 62.347 -13.040 1.00 37.90 80 LEU A C 1
ATOM 589 O O . LEU A 1 80 ? -2.638 63.335 -13.271 1.00 36.32 80 LEU A O 1
ATOM 594 N N . GLU A 1 81 ? -2.178 61.195 -13.657 1.00 36.33 81 GLU A N 1
ATOM 595 C CA . GLU A 1 81 ? -3.209 61.091 -14.679 1.00 39.97 81 GLU A CA 1
ATOM 596 C C . GLU A 1 81 ? -4.577 61.399 -14.119 1.00 42.09 81 GLU A C 1
ATOM 597 O O . GLU A 1 81 ? -5.388 62.010 -14.804 1.00 39.82 81 GLU A O 1
ATOM 603 N N . GLU A 1 82 ? -4.861 60.959 -12.877 1.00 41.04 82 GLU A N 1
ATOM 604 C CA . GLU A 1 82 ? -6.123 61.300 -12.225 1.00 42.70 82 GLU A CA 1
ATOM 605 C C . GLU A 1 82 ? -6.246 62.809 -11.975 1.00 41.08 82 GLU A C 1
ATOM 606 O O . GLU A 1 82 ? -7.304 63.393 -12.179 1.00 40.12 82 GLU A O 1
ATOM 612 N N . ASP A 1 83 ? -5.169 63.457 -11.565 1.00 38.89 83 ASP A N 1
ATOM 613 C CA . ASP A 1 83 ? -5.182 64.902 -11.370 1.00 42.59 83 ASP A CA 1
ATOM 614 C C . ASP A 1 83 ? -5.432 65.674 -12.680 1.00 48.58 83 ASP A C 1
ATOM 615 O O . ASP A 1 83 ? -6.130 66.692 -12.695 1.00 45.95 83 ASP A O 1
ATOM 620 N N . ILE A 1 84 ? -4.870 65.200 -13.760 1.00 43.87 84 ILE A N 1
ATOM 621 C CA . ILE A 1 84 ? -5.057 65.861 -15.057 1.00 48.04 84 ILE A CA 1
ATOM 622 C C . ILE A 1 84 ? -6.501 65.697 -15.565 1.00 47.59 84 ILE A C 1
ATOM 623 O O . ILE A 1 84 ? -7.090 66.637 -16.043 1.00 43.57 84 ILE A O 1
ATOM 628 N N . LYS A 1 85 ? -7.047 64.494 -15.481 1.00 51.14 85 LYS A N 1
ATOM 629 C CA . LYS A 1 85 ? -8.462 64.287 -15.751 1.00 51.64 85 LYS A CA 1
ATOM 630 C C . LYS A 1 85 ? -9.347 65.230 -14.890 1.00 52.85 85 LYS A C 1
ATOM 631 O O . LYS A 1 85 ? -10.273 65.863 -15.389 1.00 49.75 85 LYS A O 1
ATOM 637 N N . ALA A 1 86 ? -9.090 65.263 -13.594 1.00 47.99 86 ALA A N 1
ATOM 638 C CA . ALA A 1 86 ? -9.818 66.145 -12.661 1.00 45.34 86 ALA A CA 1
ATOM 639 C C . ALA A 1 86 ? -9.724 67.639 -13.054 1.00 50.46 86 ALA A C 1
ATOM 640 O O . ALA A 1 86 ? -10.722 68.415 -12.947 1.00 47.27 86 ALA A O 1
ATOM 642 N N . ILE A 1 87 ? -8.569 68.052 -13.566 1.00 50.08 87 ILE A N 1
ATOM 643 C CA . ILE A 1 87 ? -8.474 69.415 -14.096 1.00 50.14 87 ILE A CA 1
ATOM 644 C C . ILE A 1 87 ? -9.334 69.585 -15.332 1.00 52.99 87 ILE A C 1
ATOM 645 O O . ILE A 1 87 ? -10.042 70.602 -15.466 1.00 53.92 87 ILE A O 1
ATOM 650 N N . ASN A 1 88 ? -9.311 68.609 -16.232 1.00 55.58 88 ASN A N 1
ATOM 651 C CA . ASN A 1 88 ? -10.129 68.709 -17.434 1.00 61.48 88 ASN A CA 1
ATOM 652 C C . ASN A 1 88 ? -11.607 68.870 -17.162 1.00 66.76 88 ASN A C 1
ATOM 653 O O . ASN A 1 88 ? -12.261 69.680 -17.808 1.00 70.86 88 ASN A O 1
ATOM 658 N N . SER A 1 89 ? -12.148 68.033 -16.279 1.00 63.79 89 SER A N 1
ATOM 659 C CA . SER A 1 89 ? -13.574 68.079 -15.958 1.00 66.96 89 SER A CA 1
ATOM 660 C C . SER A 1 89 ? -13.957 69.429 -15.294 1.00 68.45 89 SER A C 1
ATOM 661 O O . SER A 1 89 ? -14.989 70.017 -15.589 1.00 67.77 89 SER A O 1
ATOM 664 N N . GLN A 1 90 ? -13.100 69.897 -14.399 1.00 70.85 90 GLN A N 1
ATOM 665 C CA . GLN A 1 90 ? -13.223 71.187 -13.740 1.00 72.87 90 GLN A CA 1
ATOM 666 C C . GLN A 1 90 ? -12.973 72.402 -14.684 1.00 84.27 90 GLN A C 1
ATOM 667 O O . GLN A 1 90 ? -13.150 73.539 -14.275 1.00 81.11 90 GLN A O 1
ATOM 673 N N . LYS A 1 91 ? -12.573 72.187 -15.940 1.00 96.68 91 LYS A N 1
ATOM 674 C CA . LYS A 1 91 ? -12.308 73.311 -16.873 1.00 100.93 91 LYS A CA 1
ATOM 675 C C . LYS A 1 91 ? -13.456 73.598 -17.845 1.00 105.71 91 LYS A C 1
ATOM 676 O O . LYS A 1 91 ? -13.368 74.478 -18.710 1.00 110.33 91 LYS A O 1
ATOM 682 N N . LYS A 1 92 ? -14.541 72.860 -17.697 1.00 102.19 92 LYS A N 1
ATOM 683 C CA . LYS A 1 92 ? -15.801 73.273 -18.301 1.00 103.46 92 LYS A CA 1
ATOM 684 C C . LYS A 1 92 ? -16.455 74.352 -17.431 1.00 98.23 92 LYS A C 1
ATOM 685 O O . LYS A 1 92 ? -17.169 75.203 -17.941 1.00 91.28 92 LYS A O 1
ATOM 691 N N . ILE A 1 93 ? -16.134 74.335 -16.134 1.00 100.27 93 ILE A N 1
ATOM 692 C CA . ILE A 1 93 ? -16.709 75.243 -15.129 1.00 100.64 93 ILE A CA 1
ATOM 693 C C . ILE A 1 93 ? -15.819 76.496 -14.833 1.00 109.64 93 ILE A C 1
ATOM 694 O O . ILE A 1 93 ? -16.335 77.523 -14.384 1.00 114.66 93 ILE A O 1
ATOM 699 N N . SER A 1 94 ? -14.503 76.404 -15.075 1.00 110.40 94 SER A N 1
ATOM 700 C CA . SER A 1 94 ? -13.565 77.556 -15.010 1.00 106.71 94 SER A CA 1
ATOM 701 C C . SER A 1 94 ? -12.526 77.469 -16.157 1.00 110.37 94 SER A C 1
ATOM 702 O O . SER A 1 94 ? -11.342 77.213 -15.895 1.00 105.04 94 SER A O 1
ATOM 705 N N . PRO A 1 95 ? -12.964 77.704 -17.423 1.00 116.53 95 PRO A N 1
ATOM 706 C CA . PRO A 1 95 ? -12.249 77.425 -18.697 1.00 116.39 95 PRO A CA 1
ATOM 707 C C . PRO A 1 95 ? -10.708 77.524 -18.748 1.00 112.07 95 PRO A C 1
ATOM 708 O O . PRO A 1 95 ? -10.087 76.769 -19.484 1.00 110.93 95 PRO A O 1
ATOM 712 N N . HIS A 1 96 ? -10.103 78.443 -18.002 1.00 109.53 96 HIS A N 1
ATOM 713 C CA . HIS A 1 96 ? -8.635 78.608 -18.023 1.00 105.97 96 HIS A CA 1
ATOM 714 C C . HIS A 1 96 ? -7.980 78.746 -16.630 1.00 96.19 96 HIS A C 1
ATOM 715 O O . HIS A 1 96 ? -6.797 79.034 -16.533 1.00 93.85 96 HIS A O 1
ATOM 722 N N . ALA A 1 97 ? -8.729 78.519 -15.555 1.00 93.94 97 ALA A N 1
ATOM 723 C CA . ALA A 1 97 ? -8.227 78.806 -14.206 1.00 92.97 97 ALA A CA 1
ATOM 724 C C . ALA A 1 97 ? -7.056 77.900 -13.770 1.00 100.59 97 ALA A C 1
ATOM 725 O O . ALA A 1 97 ? -6.354 78.223 -12.800 1.00 99.66 97 ALA A O 1
ATOM 727 N N . TYR A 1 98 ? -6.840 76.793 -14.492 1.00 93.53 98 TYR A N 1
ATOM 728 C CA . TYR A 1 98 ? -5.882 75.771 -14.097 1.00 83.60 98 TYR A CA 1
ATOM 729 C C . TYR A 1 98 ? -4.725 75.557 -15.091 1.00 75.18 98 TYR A C 1
ATOM 730 O O . TYR A 1 98 ? -3.981 74.591 -14.978 1.00 72.00 98 TYR A O 1
ATOM 739 N N . ASP A 1 99 ? -4.533 76.477 -16.023 1.00 65.09 99 ASP A N 1
ATOM 740 C CA . ASP A 1 99 ? -3.570 76.294 -17.097 1.00 62.42 99 ASP A CA 1
ATOM 741 C C . ASP A 1 99 ? -2.098 75.996 -16.709 1.00 59.68 99 ASP A C 1
ATOM 742 O O . ASP A 1 99 ? -1.466 75.154 -17.339 1.00 52.60 99 ASP A O 1
ATOM 747 N N . ASP A 1 100 ? -1.550 76.732 -15.737 1.00 58.23 100 ASP A N 1
ATOM 748 C CA . ASP A 1 100 ? -0.178 76.549 -15.277 1.00 63.09 100 ASP A CA 1
ATOM 749 C C . ASP A 1 100 ? -0.044 75.147 -14.680 1.00 59.85 100 ASP A C 1
ATOM 750 O O . ASP A 1 100 ? 0.832 74.366 -15.067 1.00 51.48 100 ASP A O 1
ATOM 755 N N . LEU A 1 101 ? -0.934 74.850 -13.755 1.00 57.03 101 LEU A N 1
ATOM 756 C CA . LEU A 1 101 ? -0.873 73.618 -13.028 1.00 60.33 101 LEU A CA 1
ATOM 757 C C . LEU A 1 101 ? -1.010 72.429 -13.955 1.00 51.89 101 LEU A C 1
ATOM 758 O O . LEU A 1 101 ? -0.285 71.456 -13.821 1.00 48.76 101 LEU A O 1
ATOM 763 N N . LEU A 1 102 ? -1.952 72.481 -14.874 1.00 44.57 102 LEU A N 1
ATOM 764 C CA . LEU A 1 102 ? -2.106 71.403 -15.822 1.00 44.04 102 LEU A CA 1
ATOM 765 C C . LEU A 1 102 ? -0.787 71.187 -16.629 1.00 42.99 102 LEU A C 1
ATOM 766 O O . LEU A 1 102 ? -0.358 70.047 -16.888 1.00 37.70 102 LEU A O 1
ATOM 771 N N . LYS A 1 103 ? -0.168 72.274 -17.047 1.00 41.46 103 LYS A N 1
ATOM 772 C CA . LYS A 1 103 ? 1.061 72.155 -17.837 1.00 42.94 103 LYS A CA 1
ATOM 773 C C . LYS A 1 103 ? 2.197 71.509 -16.988 1.00 39.84 103 LYS A C 1
ATOM 774 O O . LYS A 1 103 ? 2.935 70.640 -17.482 1.00 37.66 103 LYS A O 1
ATOM 780 N N . GLU A 1 104 ? 2.328 71.967 -15.754 1.00 41.18 104 GLU A N 1
ATOM 781 C CA . GLU A 1 104 ? 3.381 71.484 -14.863 1.00 41.08 104 GLU A CA 1
ATOM 782 C C . GLU A 1 104 ? 3.153 69.994 -14.582 1.00 37.79 104 GLU A C 1
ATOM 783 O O . GLU A 1 104 ? 4.097 69.229 -14.499 1.00 39.42 104 GLU A O 1
ATOM 789 N N . LYS A 1 105 ? 1.893 69.598 -14.438 1.00 36.02 105 LYS A N 1
ATOM 790 C CA . LYS A 1 105 ? 1.571 68.254 -14.137 1.00 36.58 105 LYS A CA 1
ATOM 791 C C . LYS A 1 105 ? 1.852 67.382 -15.303 1.00 37.54 105 LYS A C 1
ATOM 792 O O . LYS A 1 105 ? 2.375 66.285 -15.150 1.00 34.09 105 LYS A O 1
ATOM 798 N N . ILE A 1 106 ? 1.501 67.840 -16.487 1.00 35.64 106 ILE A N 1
ATOM 799 C CA . ILE A 1 106 ? 1.819 67.074 -17.681 1.00 34.28 106 ILE A CA 1
ATOM 800 C C . ILE A 1 106 ? 3.326 66.958 -17.865 1.00 33.34 106 ILE A C 1
ATOM 801 O O . ILE A 1 106 ? 3.783 65.919 -18.330 1.00 35.22 106 ILE A O 1
ATOM 806 N N . GLU A 1 107 ? 4.099 67.968 -17.496 1.00 31.39 107 GLU A N 1
ATOM 807 C CA . GLU A 1 107 ? 5.541 67.920 -17.747 1.00 35.71 107 GLU A CA 1
ATOM 808 C C . GLU A 1 107 ? 6.162 66.884 -16.788 1.00 35.93 107 GLU A C 1
ATOM 809 O O . GLU A 1 107 ? 7.101 66.183 -17.145 1.00 34.36 107 GLU A O 1
ATOM 815 N N . ARG A 1 108 ? 5.628 66.803 -15.588 1.00 32.40 108 ARG A N 1
ATOM 816 C CA . ARG A 1 108 ? 6.168 65.801 -14.637 1.00 31.61 108 ARG A CA 1
ATOM 817 C C . ARG A 1 108 ? 5.824 64.438 -15.071 1.00 32.27 108 ARG A C 1
ATOM 818 O O . ARG A 1 108 ? 6.687 63.546 -15.064 1.00 35.44 108 ARG A O 1
ATOM 826 N N . LEU A 1 109 ? 4.584 64.273 -15.562 1.00 32.29 109 LEU A N 1
ATOM 827 C CA . LEU A 1 109 ? 4.141 63.001 -16.126 1.00 32.20 109 LEU A CA 1
ATOM 828 C C . LEU A 1 109 ? 4.993 62.496 -17.276 1.00 32.95 109 LEU A C 1
ATOM 829 O O . LEU A 1 109 ? 5.411 61.300 -17.318 1.00 29.41 109 LEU A O 1
ATOM 834 N N . GLN A 1 110 ? 5.276 63.380 -18.227 1.00 29.83 110 GLN A N 1
ATOM 835 C CA . GLN A 1 110 ? 6.169 63.027 -19.342 1.00 29.43 110 GLN A CA 1
ATOM 836 C C . GLN A 1 110 ? 7.576 62.593 -18.894 1.00 31.59 110 GLN A C 1
ATOM 837 O O . GLN A 1 110 ? 8.152 61.604 -19.423 1.00 31.70 110 GLN A O 1
ATOM 843 N N . GLN A 1 111 ? 8.159 63.324 -17.963 1.00 29.21 111 GLN A N 1
ATOM 844 C CA . GLN A 1 111 ? 9.462 62.949 -17.426 1.00 30.80 111 GLN A CA 1
ATOM 845 C C . GLN A 1 111 ? 9.421 61.573 -16.664 1.00 33.32 111 GLN A C 1
ATOM 846 O O . GLN A 1 111 ? 10.186 60.670 -16.978 1.00 34.83 111 GLN A O 1
ATOM 852 N N . ILE A 1 112 ? 8.463 61.394 -15.764 1.00 34.10 112 ILE A N 1
ATOM 853 C CA . ILE A 1 112 ? 8.232 60.085 -15.085 1.00 36.44 112 ILE A CA 1
ATOM 854 C C . ILE A 1 112 ? 8.114 58.959 -16.099 1.00 33.54 112 ILE A C 1
ATOM 855 O O . ILE A 1 112 ? 8.698 57.865 -15.912 1.00 25.06 112 ILE A O 1
ATOM 860 N N . GLU A 1 113 ? 7.314 59.151 -17.156 1.00 31.63 113 GLU A N 1
ATOM 861 C CA . GLU A 1 113 ? 7.137 58.077 -18.144 1.00 34.07 113 GLU A CA 1
ATOM 862 C C . GLU A 1 113 ? 8.437 57.719 -18.817 1.00 32.27 113 GLU A C 1
ATOM 863 O O . GLU A 1 113 ? 8.714 56.523 -19.069 1.00 28.77 113 GLU A O 1
ATOM 869 N N . LYS A 1 114 ? 9.252 58.725 -19.064 1.00 30.41 114 LYS A N 1
ATOM 870 C CA . LYS A 1 114 ? 10.589 58.538 -19.678 1.00 33.25 114 LYS A CA 1
ATOM 871 C C . LYS A 1 114 ? 11.543 57.742 -18.753 1.00 32.39 114 LYS A C 1
ATOM 872 O O . LYS A 1 114 ? 12.229 56.819 -19.151 1.00 29.15 114 LYS A O 1
ATOM 878 N N . TYR A 1 115 ? 11.521 58.075 -17.475 1.00 31.98 115 TYR A N 1
ATOM 879 C CA . TYR A 1 115 ? 12.344 57.324 -16.518 1.00 28.82 115 TYR A CA 1
ATOM 880 C C . TYR A 1 115 ? 11.887 55.869 -16.454 1.00 29.73 115 TYR A C 1
ATOM 881 O O . TYR A 1 115 ? 12.727 54.952 -16.465 1.00 28.63 115 TYR A O 1
ATOM 890 N N . ILE A 1 116 ? 10.573 55.619 -16.388 1.00 29.77 116 ILE A N 1
ATOM 891 C CA . ILE A 1 116 ? 10.071 54.246 -16.366 1.00 30.84 116 ILE A CA 1
ATOM 892 C C . ILE A 1 116 ? 10.575 53.470 -17.572 1.00 33.09 116 ILE A C 1
ATOM 893 O O . ILE A 1 116 ? 11.019 52.299 -17.463 1.00 26.92 116 ILE A O 1
ATOM 898 N N . GLU A 1 117 ? 10.481 54.117 -18.734 1.00 34.09 117 GLU A N 1
ATOM 899 C CA . GLU A 1 117 ? 11.018 53.521 -19.957 1.00 32.99 117 GLU A CA 1
ATOM 900 C C . GLU A 1 117 ? 12.526 53.225 -19.881 1.00 31.59 117 GLU A C 1
ATOM 901 O O . GLU A 1 117 ? 12.982 52.174 -20.319 1.00 27.43 117 GLU A O 1
ATOM 907 N N . LEU A 1 118 ? 13.315 54.164 -19.384 1.00 30.47 118 LEU A N 1
ATOM 908 C CA . LEU A 1 118 ? 14.730 53.912 -19.220 1.00 29.83 118 LEU A CA 1
ATOM 909 C C . LEU A 1 118 ? 15.032 52.718 -18.321 1.00 29.14 118 LEU A C 1
ATOM 910 O O . LEU A 1 118 ? 15.884 51.942 -18.638 1.00 29.71 118 LEU A O 1
ATOM 915 N N . ILE A 1 119 ? 14.289 52.535 -17.219 1.00 28.03 119 ILE A N 1
ATOM 916 C CA . ILE A 1 119 ? 14.496 51.360 -16.377 1.00 27.97 119 ILE A CA 1
ATOM 917 C C . ILE A 1 119 ? 14.166 50.101 -17.143 1.00 31.11 119 ILE A C 1
ATOM 918 O O . ILE A 1 119 ? 14.911 49.088 -17.094 1.00 27.57 119 ILE A O 1
ATOM 923 N N . GLN A 1 120 ? 13.031 50.141 -17.853 1.00 29.35 120 GLN A N 1
ATOM 924 C CA . GLN A 1 120 ? 12.608 48.942 -18.602 1.00 36.33 120 GLN A CA 1
ATOM 925 C C . GLN A 1 120 ? 13.678 48.529 -19.655 1.00 34.43 120 GLN A C 1
ATOM 926 O O . GLN A 1 120 ? 14.007 47.375 -19.818 1.00 35.47 120 GLN A O 1
ATOM 932 N N . VAL A 1 121 ? 14.233 49.502 -20.318 1.00 34.46 121 VAL A N 1
ATOM 933 C CA . VAL A 1 121 ? 15.138 49.263 -21.446 1.00 37.16 121 VAL A CA 1
ATOM 934 C C . VAL A 1 121 ? 16.507 48.826 -20.974 1.00 38.20 121 VAL A C 1
ATOM 935 O O . VAL A 1 121 ? 17.193 47.930 -21.598 1.00 29.50 121 VAL A O 1
ATOM 939 N N . LEU A 1 122 ? 16.891 49.358 -19.802 1.00 32.17 122 LEU A N 1
ATOM 940 C CA . LEU A 1 122 ? 18.115 48.879 -19.208 1.00 31.08 122 LEU A CA 1
ATOM 941 C C . LEU A 1 122 ? 17.999 47.375 -18.962 1.00 33.57 122 LEU A C 1
ATOM 942 O O . LEU A 1 122 ? 18.894 46.584 -19.325 1.00 35.30 122 LEU A O 1
ATOM 947 N N . LYS A 1 123 ? 16.899 46.955 -18.374 1.00 30.83 123 LYS A N 1
ATOM 948 C CA . LYS A 1 123 ? 16.764 45.571 -18.008 1.00 30.87 123 LYS A CA 1
ATOM 949 C C . LYS A 1 123 ? 16.515 44.661 -19.232 1.00 35.08 123 LYS A C 1
ATOM 950 O O . LYS A 1 123 ? 16.932 43.499 -19.223 1.00 36.45 123 LYS A O 1
ATOM 956 N N . LYS A 1 124 ? 15.812 45.173 -20.242 1.00 35.56 124 LYS A N 1
ATOM 957 C CA . LYS A 1 124 ? 15.382 44.345 -21.373 1.00 40.73 124 LYS A CA 1
ATOM 958 C C . LYS A 1 124 ? 16.461 44.225 -22.412 1.00 34.69 124 LYS A C 1
ATOM 959 O O . LYS A 1 124 ? 16.679 43.164 -22.905 1.00 36.73 124 LYS A O 1
ATOM 965 N N . GLN A 1 125 ? 17.098 45.319 -22.748 1.00 35.43 125 GLN A N 1
ATOM 966 C CA . GLN A 1 125 ? 18.019 45.427 -23.889 1.00 37.64 125 GLN A CA 1
ATOM 967 C C . GLN A 1 125 ? 19.469 45.612 -23.493 1.00 37.12 125 GLN A C 1
ATOM 968 O O . GLN A 1 125 ? 20.339 45.247 -24.259 1.00 38.06 125 GLN A O 1
ATOM 974 N N . TYR A 1 126 ? 19.761 46.297 -22.377 1.00 33.85 126 TYR A N 1
ATOM 975 C CA . TYR A 1 126 ? 21.189 46.611 -22.023 1.00 33.44 126 TYR A CA 1
ATOM 976 C C . TYR A 1 126 ? 21.682 45.844 -20.813 1.00 32.16 126 TYR A C 1
ATOM 977 O O . TYR A 1 126 ? 22.495 46.326 -19.995 1.00 31.23 126 TYR A O 1
ATOM 986 N N . ASP A 1 127 ? 21.265 44.611 -20.684 1.00 29.97 127 ASP A N 1
ATOM 987 C CA . ASP A 1 127 ? 21.753 43.816 -19.560 1.00 29.97 127 ASP A CA 1
ATOM 988 C C . ASP A 1 127 ? 22.208 42.460 -19.983 1.00 31.97 127 ASP A C 1
ATOM 989 O O . ASP A 1 127 ? 21.923 41.433 -19.295 1.00 28.91 127 ASP A O 1
ATOM 994 N N . GLU A 1 128 ? 22.922 42.400 -21.095 1.00 33.02 128 GLU A N 1
ATOM 995 C CA . GLU A 1 128 ? 23.173 41.079 -21.715 1.00 35.95 128 GLU A CA 1
ATOM 996 C C . GLU A 1 128 ? 24.140 40.253 -20.910 1.00 35.06 128 GLU A C 1
ATOM 997 O O . GLU A 1 128 ? 24.105 39.027 -20.999 1.00 37.23 128 GLU A O 1
ATOM 1003 N N . GLN A 1 129 ? 24.981 40.909 -20.127 1.00 33.46 129 GLN A N 1
ATOM 1004 C CA . GLN A 1 129 ? 25.850 40.281 -19.140 1.00 36.96 129 GLN A CA 1
ATOM 1005 C C . GLN A 1 129 ? 25.189 39.990 -17.782 1.00 38.13 129 GLN A C 1
ATOM 1006 O O . GLN A 1 129 ? 25.874 39.510 -16.890 1.00 32.98 129 GLN A O 1
ATOM 1012 N N . ASN A 1 130 ? 23.931 40.347 -17.589 1.00 31.17 130 ASN A N 1
ATOM 1013 C CA . ASN A 1 130 ? 23.259 40.049 -16.326 1.00 32.36 130 ASN A CA 1
ATOM 1014 C C . ASN A 1 130 ? 23.880 40.789 -15.133 1.00 29.26 130 ASN A C 1
ATOM 1015 O O . ASN A 1 130 ? 23.844 40.322 -14.033 1.00 28.13 130 ASN A O 1
ATOM 1020 N N . ASP A 1 131 ? 24.482 41.932 -15.386 1.00 28.44 131 ASP A N 1
ATOM 1021 C CA . ASP A 1 131 ? 25.020 42.747 -14.351 1.00 28.29 131 ASP A CA 1
ATOM 1022 C C . ASP A 1 131 ? 23.917 43.358 -13.471 1.00 29.07 131 ASP A C 1
ATOM 1023 O O . ASP A 1 131 ? 24.160 43.656 -12.283 1.00 28.77 131 ASP A O 1
ATOM 1028 N N . ILE A 1 132 ? 22.715 43.618 -14.013 1.00 26.83 132 ILE A N 1
ATOM 1029 C CA . ILE A 1 132 ? 21.579 44.018 -13.178 1.00 25.68 132 ILE A CA 1
ATOM 1030 C C . ILE A 1 132 ? 20.862 42.799 -12.638 1.00 26.89 132 ILE A C 1
ATOM 1031 O O . ILE A 1 132 ? 20.536 42.749 -11.429 1.00 28.85 132 ILE A O 1
ATOM 1036 N N . ARG A 1 133 ? 20.671 41.772 -13.491 1.00 23.73 133 ARG A N 1
ATOM 1037 C CA . ARG A 1 133 ? 19.892 40.613 -13.098 1.00 24.35 133 ARG A CA 1
ATOM 1038 C C . ARG A 1 133 ? 20.524 39.858 -11.954 1.00 23.80 133 ARG A C 1
ATOM 1039 O O . ARG A 1 133 ? 19.826 39.282 -11.135 1.00 23.54 133 ARG A O 1
ATOM 1047 N N . GLN A 1 134 ? 21.867 39.945 -11.823 1.00 24.79 134 GLN A N 1
ATOM 1048 C CA . GLN A 1 134 ? 22.574 39.275 -10.673 1.00 25.43 134 GLN A CA 1
ATOM 1049 C C . GLN A 1 134 ? 22.195 39.835 -9.280 1.00 21.73 134 GLN A C 1
ATOM 1050 O O . GLN A 1 134 ? 22.349 39.158 -8.264 1.00 22.77 134 GLN A O 1
ATOM 1056 N N . LEU A 1 135 ? 21.656 41.029 -9.243 1.00 22.67 135 LEU A N 1
ATOM 1057 C CA . LEU A 1 135 ? 21.043 41.547 -7.990 1.00 23.87 135 LEU A CA 1
ATOM 1058 C C . LEU A 1 135 ? 19.925 40.623 -7.528 1.00 25.54 135 LEU A C 1
ATOM 1059 O O . LEU A 1 135 ? 19.800 40.384 -6.354 1.00 22.95 135 LEU A O 1
ATOM 1064 N N . ARG A 1 136 ? 19.159 40.082 -8.500 1.00 27.40 136 ARG A N 1
ATOM 1065 C CA . ARG A 1 136 ? 18.074 39.208 -8.213 1.00 27.27 136 ARG A CA 1
ATOM 1066 C C . ARG A 1 136 ? 18.497 37.817 -8.028 1.00 26.29 136 ARG A C 1
ATOM 1067 O O . ARG A 1 136 ? 18.056 37.157 -7.105 1.00 28.57 136 ARG A O 1
ATOM 1075 N N . THR A 1 137 ? 19.421 37.340 -8.874 1.00 26.96 137 THR A N 1
ATOM 1076 C CA . THR A 1 137 ? 19.743 35.915 -8.903 1.00 25.41 137 THR A CA 1
ATOM 1077 C C . THR A 1 137 ? 21.041 35.508 -8.200 1.00 28.05 137 THR A C 1
ATOM 1078 O O . THR A 1 137 ? 21.201 34.331 -7.973 1.00 26.50 137 THR A O 1
ATOM 1082 N N . GLY A 1 138 ? 21.999 36.423 -7.915 1.00 26.33 138 GLY A N 1
ATOM 1083 C CA . GLY A 1 138 ? 23.277 36.008 -7.346 1.00 24.87 138 GLY A CA 1
ATOM 1084 C C . GLY A 1 138 ? 23.196 35.689 -5.887 1.00 27.51 138 GLY A C 1
ATOM 1085 O O . GLY A 1 138 ? 22.271 36.150 -5.139 1.00 25.52 138 GLY A O 1
ATOM 1086 N N . GLY A 1 139 ? 24.139 34.893 -5.378 1.00 26.42 139 GLY A N 1
ATOM 1087 C CA . GLY A 1 139 ? 24.071 34.551 -3.949 1.00 26.29 139 GLY A CA 1
ATOM 1088 C C . GLY A 1 139 ? 24.306 35.809 -3.117 1.00 23.78 139 GLY A C 1
ATOM 1089 O O . GLY A 1 139 ? 23.516 36.157 -2.263 1.00 24.56 139 GLY A O 1
ATOM 1090 N N . ILE A 1 140 ? 25.465 36.490 -3.335 1.00 25.32 140 ILE A N 1
ATOM 1091 C CA . ILE A 1 140 ? 25.814 37.707 -2.581 1.00 22.97 140 ILE A CA 1
ATOM 1092 C C . ILE A 1 140 ? 26.139 38.739 -3.654 1.00 24.11 140 ILE A C 1
ATOM 1093 O O . ILE A 1 140 ? 27.185 38.756 -4.184 1.00 24.60 140 ILE A O 1
ATOM 1098 N N . PRO A 1 141 ? 25.177 39.520 -4.057 1.00 25.82 141 PRO A N 1
ATOM 1099 C CA . PRO A 1 141 ? 25.425 40.246 -5.294 1.00 24.41 141 PRO A CA 1
ATOM 1100 C C . PRO A 1 141 ? 26.460 41.325 -5.179 1.00 23.32 141 PRO A C 1
ATOM 1101 O O . PRO A 1 141 ? 26.784 41.750 -4.065 1.00 22.19 141 PRO A O 1
ATOM 1105 N N . GLN A 1 142 ? 26.906 41.790 -6.350 1.00 26.30 142 GLN A N 1
ATOM 1106 C CA . GLN A 1 142 ? 27.838 42.862 -6.563 1.00 25.24 142 GLN A CA 1
ATOM 1107 C C . GLN A 1 142 ? 27.120 44.140 -6.897 1.00 24.39 142 GLN A C 1
ATOM 1108 O O . GLN A 1 142 ? 26.001 44.126 -7.410 1.00 25.89 142 GLN A O 1
ATOM 1114 N N . LEU A 1 143 ? 27.787 45.268 -6.673 1.00 22.55 143 LEU A N 1
ATOM 1115 C CA . LEU A 1 143 ? 27.323 46.512 -7.225 1.00 24.00 143 LEU A CA 1
ATOM 1116 C C . LEU A 1 143 ? 27.459 46.412 -8.741 1.00 26.41 143 LEU A C 1
ATOM 1117 O O . LEU A 1 143 ? 28.411 45.845 -9.234 1.00 26.19 143 LEU A O 1
ATOM 1122 N N . PRO A 1 144 ? 26.483 46.912 -9.489 1.00 27.93 144 PRO A N 1
ATOM 1123 C CA . PRO A 1 144 ? 26.651 46.927 -10.945 1.00 26.20 144 PRO A CA 1
ATOM 1124 C C . PRO A 1 144 ? 27.862 47.807 -11.394 1.00 26.18 144 PRO A C 1
ATOM 1125 O O . PRO A 1 144 ? 28.218 48.769 -10.726 1.00 24.31 144 PRO A O 1
ATOM 1129 N N . SER A 1 145 ? 28.463 47.467 -12.531 1.00 26.79 145 SER A N 1
ATOM 1130 C CA . SER A 1 145 ? 29.669 48.188 -12.991 1.00 29.99 145 SER A CA 1
ATOM 1131 C C . SER A 1 145 ? 29.478 49.689 -13.086 1.00 25.68 145 SER A C 1
ATOM 1132 O O . SER A 1 145 ? 30.317 50.400 -12.727 1.00 26.45 145 SER A O 1
ATOM 1135 N N . GLY A 1 146 ? 28.330 50.190 -13.538 1.00 27.24 146 GLY A N 1
ATOM 1136 C CA . GLY A 1 146 ? 28.141 51.641 -13.619 1.00 27.30 146 GLY A CA 1
ATOM 1137 C C . GLY A 1 146 ? 28.186 52.319 -12.223 1.00 27.47 146 GLY A C 1
ATOM 1138 O O . GLY A 1 146 ? 28.611 53.451 -12.049 1.00 27.13 146 GLY A O 1
ATOM 1139 N N . VAL A 1 147 ? 27.699 51.614 -11.207 1.00 28.87 147 VAL A N 1
ATOM 1140 C CA . VAL A 1 147 ? 27.779 52.167 -9.836 1.00 24.55 147 VAL A CA 1
ATOM 1141 C C . VAL A 1 147 ? 29.236 52.129 -9.381 1.00 25.05 147 VAL A C 1
ATOM 1142 O O . VAL A 1 147 ? 29.747 53.116 -8.773 1.00 26.61 147 VAL A O 1
ATOM 1146 N N . LYS A 1 148 ? 29.940 51.036 -9.588 1.00 23.09 148 LYS A N 1
ATOM 1147 C CA . LYS A 1 148 ? 31.348 51.024 -9.269 1.00 25.04 148 LYS A CA 1
ATOM 1148 C C . LYS A 1 148 ? 32.152 52.155 -9.948 1.00 30.41 148 LYS A C 1
ATOM 1149 O O . LYS A 1 148 ? 33.057 52.765 -9.311 1.00 26.89 148 LYS A O 1
ATOM 1155 N N . GLU A 1 149 ? 31.811 52.463 -11.216 1.00 27.97 149 GLU A N 1
ATOM 1156 C CA . GLU A 1 149 ? 32.538 53.546 -11.917 1.00 29.99 149 GLU A CA 1
ATOM 1157 C C . GLU A 1 149 ? 32.182 54.901 -11.326 1.00 28.19 149 GLU A C 1
ATOM 1158 O O . GLU A 1 149 ? 33.022 55.778 -11.214 1.00 28.90 149 GLU A O 1
ATOM 1164 N N . ILE A 1 150 ? 30.911 55.081 -10.968 1.00 27.08 150 ILE A N 1
ATOM 1165 C CA . ILE A 1 150 ? 30.523 56.284 -10.277 1.00 27.31 150 ILE A CA 1
ATOM 1166 C C . ILE A 1 150 ? 31.322 56.434 -8.982 1.00 25.70 150 ILE A C 1
ATOM 1167 O O . ILE A 1 150 ? 31.845 57.475 -8.663 1.00 27.43 150 ILE A O 1
ATOM 1172 N N . ILE A 1 151 ? 31.436 55.345 -8.225 1.00 25.92 151 ILE A N 1
ATOM 1173 C CA . ILE A 1 151 ? 32.074 55.456 -6.922 1.00 25.97 151 ILE A CA 1
ATOM 1174 C C . ILE A 1 151 ? 33.581 55.766 -7.159 1.00 26.43 151 ILE A C 1
ATOM 1175 O O . ILE A 1 151 ? 34.112 56.611 -6.493 1.00 26.96 151 ILE A O 1
ATOM 1180 N N . LYS A 1 152 ? 34.187 55.076 -8.110 1.00 28.96 152 LYS A N 1
ATOM 1181 C CA . LYS A 1 152 ? 35.600 55.176 -8.380 1.00 32.82 152 LYS A CA 1
ATOM 1182 C C . LYS A 1 152 ? 35.956 56.587 -8.772 1.00 33.74 152 LYS A C 1
ATOM 1183 O O . LYS A 1 152 ? 36.976 57.059 -8.379 1.00 32.63 152 LYS A O 1
ATOM 1189 N N . SER A 1 153 ? 35.071 57.287 -9.446 1.00 35.61 153 SER A N 1
ATOM 1190 C CA . SER A 1 153 ? 35.397 58.651 -9.870 1.00 35.21 153 SER A CA 1
ATOM 1191 C C . SER A 1 153 ? 34.822 59.759 -8.943 1.00 35.74 153 SER A C 1
ATOM 1192 O O . SER A 1 153 ? 34.989 60.931 -9.212 1.00 33.38 153 SER A O 1
ATOM 1195 N N . SER A 1 154 ? 34.184 59.411 -7.805 1.00 27.82 154 SER A N 1
ATOM 1196 C CA . SER A 1 154 ? 33.595 60.373 -6.921 1.00 29.31 154 SER A CA 1
ATOM 1197 C C . SER A 1 154 ? 34.636 61.297 -6.271 1.00 31.46 154 SER A C 1
ATOM 1198 O O . SER A 1 154 ? 35.713 60.887 -5.927 1.00 30.59 154 SER A O 1
ATOM 1201 N N . GLU A 1 155 ? 34.281 62.548 -6.113 1.00 30.05 155 GLU A N 1
ATOM 1202 C CA . GLU A 1 155 ? 35.149 63.460 -5.412 1.00 34.76 155 GLU A CA 1
ATOM 1203 C C . GLU A 1 155 ? 34.691 63.648 -4.023 1.00 33.88 155 GLU A C 1
ATOM 1204 O O . GLU A 1 155 ? 35.479 64.204 -3.217 1.00 31.47 155 GLU A O 1
ATOM 1210 N N . ASN A 1 156 ? 33.426 63.265 -3.695 1.00 31.33 156 ASN A N 1
ATOM 1211 C CA . ASN A 1 156 ? 32.915 63.517 -2.390 1.00 26.79 156 ASN A CA 1
ATOM 1212 C C . ASN A 1 156 ? 32.548 62.302 -1.520 1.00 28.70 156 ASN A C 1
ATOM 1213 O O . ASN A 1 156 ? 32.074 62.475 -0.403 1.00 31.81 156 ASN A O 1
ATOM 1218 N N . ALA A 1 157 ? 32.723 61.096 -2.011 1.00 26.57 157 ALA A N 1
ATOM 1219 C CA . ALA A 1 157 ? 32.397 59.879 -1.193 1.00 28.06 157 ALA A CA 1
ATOM 1220 C C . ALA A 1 157 ? 33.424 58.838 -1.475 1.00 26.58 157 ALA A C 1
ATOM 1221 O O . ALA A 1 157 ? 33.764 58.627 -2.658 1.00 28.63 157 ALA A O 1
ATOM 1223 N N . PHE A 1 158 ? 33.813 58.107 -0.403 1.00 26.05 158 PHE A N 1
ATOM 1224 C CA . PHE A 1 158 ? 34.875 57.137 -0.450 1.00 23.89 158 PHE A CA 1
ATOM 1225 C C . PHE A 1 158 ? 34.555 55.988 0.475 1.00 24.99 158 PHE A C 1
ATOM 1226 O O . PHE A 1 158 ? 34.060 56.170 1.572 1.00 24.17 158 PHE A O 1
ATOM 1234 N N . ALA A 1 159 ? 34.971 54.793 0.056 1.00 22.38 159 ALA A N 1
ATOM 1235 C CA . ALA A 1 159 ? 34.982 53.645 0.896 1.00 23.02 159 ALA A CA 1
ATOM 1236 C C . ALA A 1 159 ? 36.292 53.520 1.630 1.00 23.27 159 ALA A C 1
ATOM 1237 O O . ALA A 1 159 ? 37.348 53.992 1.169 1.00 23.17 159 ALA A O 1
ATOM 1239 N N . VAL A 1 160 ? 36.248 52.885 2.806 1.00 24.14 160 VAL A N 1
ATOM 1240 C CA . VAL A 1 160 ? 37.411 52.587 3.571 1.00 22.20 160 VAL A CA 1
ATOM 1241 C C . VAL A 1 160 ? 37.337 51.160 4.025 1.00 25.75 160 VAL A C 1
ATOM 1242 O O . VAL A 1 160 ? 36.241 50.627 4.292 1.00 26.02 160 VAL A O 1
ATOM 1246 N N . ARG A 1 161 ? 38.465 50.503 4.032 1.00 22.67 161 ARG A N 1
ATOM 1247 C CA . ARG A 1 161 ? 38.519 49.083 4.311 1.00 22.96 161 ARG A CA 1
ATOM 1248 C C . ARG A 1 161 ? 39.537 48.877 5.487 1.00 20.87 161 ARG A C 1
ATOM 1249 O O . ARG A 1 161 ? 40.635 49.412 5.483 1.00 23.77 161 ARG A O 1
ATOM 1257 N N . LEU A 1 162 ? 39.067 48.147 6.484 1.00 22.30 162 LEU A N 1
ATOM 1258 C CA . LEU A 1 162 ? 39.766 47.999 7.774 1.00 21.94 162 LEU A CA 1
ATOM 1259 C C . LEU A 1 162 ? 40.177 46.594 7.939 1.00 22.80 162 LEU A C 1
ATOM 1260 O O . LEU A 1 162 ? 39.815 45.715 7.136 1.00 24.84 162 LEU A O 1
ATOM 1265 N N . SER A 1 163 ? 40.887 46.321 9.025 1.00 21.12 163 SER A N 1
ATOM 1266 C CA . SER A 1 163 ? 41.279 44.978 9.378 1.00 22.19 163 SER A CA 1
ATOM 1267 C C . SER A 1 163 ? 40.786 44.514 10.769 1.00 21.24 163 SER A C 1
ATOM 1268 O O . SER A 1 163 ? 41.508 44.670 11.777 1.00 22.78 163 SER A O 1
ATOM 1271 N N . PRO A 1 164 ? 39.588 43.977 10.835 1.00 21.88 164 PRO A N 1
ATOM 1272 C CA . PRO A 1 164 ? 39.133 43.274 12.059 1.00 21.54 164 PRO A CA 1
ATOM 1273 C C . PRO A 1 164 ? 39.782 41.954 12.092 1.00 20.97 164 PRO A C 1
ATOM 1274 O O . PRO A 1 164 ? 40.087 41.377 11.006 1.00 21.47 164 PRO A O 1
ATOM 1278 N N . TYR A 1 165 ? 39.935 41.369 13.271 1.00 19.99 165 TYR A N 1
ATOM 1279 C CA . TYR A 1 165 ? 40.625 40.070 13.394 1.00 22.96 165 TYR A CA 1
ATOM 1280 C C . TYR A 1 165 ? 39.876 38.998 12.548 1.00 22.78 165 TYR A C 1
ATOM 1281 O O . TYR A 1 165 ? 40.484 38.203 11.753 1.00 19.79 165 TYR A O 1
ATOM 1290 N N . ASP A 1 166 ? 38.583 38.931 12.803 1.00 23.07 166 ASP A N 1
ATOM 1291 C CA . ASP A 1 166 ? 37.674 37.916 12.150 1.00 24.45 166 ASP A CA 1
ATOM 1292 C C . ASP A 1 166 ? 37.067 38.612 10.908 1.00 22.49 166 ASP A C 1
ATOM 1293 O O . ASP A 1 166 ? 35.859 39.060 10.884 1.00 22.87 166 ASP A O 1
ATOM 1298 N N . ASN A 1 167 ? 37.899 38.797 9.905 1.00 22.12 167 ASN A N 1
ATOM 1299 C CA . ASN A 1 167 ? 37.533 39.578 8.734 1.00 20.39 167 ASN A CA 1
ATOM 1300 C C . ASN A 1 167 ? 36.614 38.765 7.863 1.00 20.65 167 ASN A C 1
ATOM 1301 O O . ASN A 1 167 ? 36.727 37.561 7.777 1.00 21.53 167 ASN A O 1
ATOM 1306 N N . ASP A 1 168 ? 35.702 39.508 7.230 1.00 22.26 168 ASP A N 1
ATOM 1307 C CA . ASP A 1 168 ? 34.717 38.969 6.322 1.00 24.73 168 ASP A CA 1
ATOM 1308 C C . ASP A 1 168 ? 35.171 39.198 4.876 1.00 21.81 168 ASP A C 1
ATOM 1309 O O . ASP A 1 168 ? 35.316 40.340 4.426 1.00 26.95 168 ASP A O 1
ATOM 1314 N N . LYS A 1 169 ? 35.248 38.124 4.098 1.00 22.40 169 LYS A N 1
ATOM 1315 C CA . LYS A 1 169 ? 35.675 38.175 2.692 1.00 22.16 169 LYS A CA 1
ATOM 1316 C C . LYS A 1 169 ? 34.736 38.924 1.686 1.00 25.11 169 LYS A C 1
ATOM 1317 O O . LYS A 1 169 ? 35.179 39.329 0.625 1.00 23.90 169 LYS A O 1
ATOM 1323 N N . PHE A 1 170 ? 33.486 39.146 2.047 1.00 22.40 170 PHE A N 1
ATOM 1324 C CA . PHE A 1 170 ? 32.523 39.654 1.157 1.00 23.18 170 PHE A CA 1
ATOM 1325 C C . PHE A 1 170 ? 32.444 41.148 1.178 1.00 25.01 170 PHE A C 1
ATOM 1326 O O . PHE A 1 170 ? 31.341 41.697 1.249 1.00 24.09 170 PHE A O 1
ATOM 1334 N N . THR A 1 171 ? 33.597 41.820 1.036 1.00 26.02 171 THR A N 1
ATOM 1335 C CA . THR A 1 171 ? 33.616 43.233 0.897 1.00 24.25 171 THR A CA 1
ATOM 1336 C C . THR A 1 171 ? 33.049 43.555 -0.453 1.00 24.99 171 THR A C 1
ATOM 1337 O O . THR A 1 171 ? 33.212 42.793 -1.392 1.00 25.23 171 THR A O 1
ATOM 1341 N N . ARG A 1 172 ? 32.329 44.647 -0.565 1.00 23.63 172 ARG A N 1
ATOM 1342 C CA . ARG A 1 172 ? 31.671 44.953 -1.850 1.00 23.17 172 ARG A CA 1
ATOM 1343 C C . ARG A 1 172 ? 32.035 46.350 -2.366 1.00 22.98 172 ARG A C 1
ATOM 1344 O O . ARG A 1 172 ? 31.595 46.694 -3.471 1.00 23.84 172 ARG A O 1
ATOM 1352 N N . PHE A 1 173 ? 32.921 47.073 -1.657 1.00 22.28 173 PHE A N 1
ATOM 1353 C CA . PHE A 1 173 ? 33.469 48.338 -2.185 1.00 24.57 173 PHE A CA 1
ATOM 1354 C C . PHE A 1 173 ? 34.901 48.091 -2.637 1.00 30.04 173 PHE A C 1
ATOM 1355 O O . PHE A 1 173 ? 35.824 47.925 -1.801 1.00 28.70 173 PHE A O 1
ATOM 1363 N N . ASP A 1 174 ? 35.100 48.037 -3.963 1.00 29.87 174 ASP A N 1
ATOM 1364 C CA . ASP A 1 174 ? 36.353 47.611 -4.543 1.00 33.78 174 ASP A CA 1
ATOM 1365 C C . ASP A 1 174 ? 37.422 48.678 -4.657 1.00 32.33 174 ASP A C 1
ATOM 1366 O O . ASP A 1 174 ? 38.549 48.303 -4.884 1.00 33.73 174 ASP A O 1
ATOM 1371 N N . ASP A 1 175 ? 37.103 49.956 -4.496 1.00 30.01 175 ASP A N 1
ATOM 1372 C CA . ASP A 1 175 ? 38.125 51.009 -4.676 1.00 32.72 175 ASP A CA 1
ATOM 1373 C C . ASP A 1 175 ? 38.300 51.843 -3.440 1.00 32.27 175 ASP A C 1
ATOM 1374 O O . ASP A 1 175 ? 38.061 53.035 -3.473 1.00 29.89 175 ASP A O 1
ATOM 1379 N N . PRO A 1 176 ? 38.647 51.185 -2.321 1.00 27.39 176 PRO A N 1
ATOM 1380 C CA . PRO A 1 176 ? 38.732 51.937 -1.094 1.00 30.41 176 PRO A CA 1
ATOM 1381 C C . PRO A 1 176 ? 39.844 53.013 -1.145 1.00 28.83 176 PRO A C 1
ATOM 1382 O O . PRO A 1 176 ? 40.854 52.760 -1.674 1.00 25.90 176 PRO A O 1
ATOM 1386 N N . LEU A 1 177 ? 39.597 54.178 -0.575 1.00 27.84 177 LEU A N 1
ATOM 1387 C CA . LEU A 1 177 ? 40.607 55.211 -0.353 1.00 27.89 177 LEU A CA 1
ATOM 1388 C C . LEU A 1 177 ? 41.643 54.777 0.677 1.00 29.59 177 LEU A C 1
ATOM 1389 O O . LEU A 1 177 ? 42.855 54.916 0.488 1.00 28.72 177 LEU A O 1
ATOM 1394 N N . PHE A 1 178 ? 41.167 54.279 1.845 1.00 28.90 178 PHE A N 1
ATOM 1395 C CA . PHE A 1 178 ? 42.007 53.793 2.931 1.00 24.47 178 PHE A CA 1
ATOM 1396 C C . PHE A 1 178 ? 41.878 52.272 2.870 1.00 24.55 178 PHE A C 1
ATOM 1397 O O . PHE A 1 178 ? 40.754 51.754 2.813 1.00 23.26 178 PHE A O 1
ATOM 1405 N N . ASN A 1 179 ? 42.989 51.575 2.987 1.00 24.50 179 ASN A N 1
ATOM 1406 C CA . ASN A 1 179 ? 43.007 50.123 2.939 1.00 26.04 179 ASN A CA 1
ATOM 1407 C C . ASN A 1 179 ? 44.255 49.636 3.616 1.00 25.25 179 ASN A C 1
ATOM 1408 O O . ASN A 1 179 ? 45.320 50.301 3.537 1.00 25.04 179 ASN A O 1
ATOM 1413 N N . VAL A 1 180 ? 44.095 48.557 4.377 1.00 24.03 180 VAL A N 1
ATOM 1414 C CA . VAL A 1 180 ? 45.209 47.973 5.196 1.00 25.76 180 VAL A CA 1
ATOM 1415 C C . VAL A 1 180 ? 45.206 46.452 5.064 1.00 25.22 180 VAL A C 1
ATOM 1416 O O . VAL A 1 180 ? 44.175 45.839 4.720 1.00 26.47 180 VAL A O 1
ATOM 1420 N N . LYS A 1 181 ? 46.375 45.857 5.288 1.00 25.74 181 LYS A N 1
ATOM 1421 C CA . LYS A 1 181 ? 46.515 44.456 5.262 1.00 24.34 181 LYS A CA 1
ATOM 1422 C C . LYS A 1 181 ? 45.493 43.722 6.156 1.00 23.77 181 LYS A C 1
ATOM 1423 O O . LYS A 1 181 ? 45.266 44.108 7.305 1.00 21.73 181 LYS A O 1
ATOM 1429 N N . ARG A 1 182 ? 44.907 42.646 5.626 1.00 20.45 182 ARG A N 1
ATOM 1430 C CA . ARG A 1 182 ? 43.942 41.819 6.361 1.00 21.77 182 ARG A CA 1
ATOM 1431 C C . ARG A 1 182 ? 44.377 40.335 6.484 1.00 25.29 182 ARG A C 1
ATOM 1432 O O . ARG A 1 182 ? 45.197 39.837 5.678 1.00 23.19 182 ARG A O 1
ATOM 1440 N N . ASN A 1 183 ? 43.793 39.638 7.444 1.00 23.32 183 ASN A N 1
ATOM 1441 C CA . ASN A 1 183 ? 43.901 38.228 7.564 1.00 22.34 183 ASN A CA 1
ATOM 1442 C C . ASN A 1 183 ? 43.255 37.456 6.403 1.00 21.68 183 ASN A C 1
ATOM 1443 O O . ASN A 1 183 ? 42.591 38.038 5.581 1.00 20.48 183 ASN A O 1
ATOM 1448 N N . ILE A 1 184 ? 43.466 36.150 6.335 1.00 21.65 184 ILE A N 1
ATOM 1449 C CA . ILE A 1 184 ? 42.665 35.323 5.428 1.00 22.24 184 ILE A CA 1
ATOM 1450 C C . ILE A 1 184 ? 41.401 35.044 6.151 1.00 20.42 184 ILE A C 1
ATOM 1451 O O . ILE A 1 184 ? 41.430 34.492 7.259 1.00 19.65 184 ILE A O 1
ATOM 1456 N N . SER A 1 185 ? 40.267 35.453 5.576 1.00 20.93 185 SER A N 1
ATOM 1457 C CA . SER A 1 185 ? 38.968 35.260 6.165 1.00 19.82 185 SER A CA 1
ATOM 1458 C C . SER A 1 185 ? 38.727 33.794 6.445 1.00 20.43 185 SER A C 1
ATOM 1459 O O . SER A 1 185 ? 39.028 32.923 5.601 1.00 19.61 185 SER A O 1
ATOM 1462 N N . LYS A 1 186 ? 38.007 33.517 7.527 1.00 20.18 186 LYS A N 1
ATOM 1463 C CA . LYS A 1 186 ? 37.587 32.138 7.802 1.00 21.25 186 LYS A CA 1
ATOM 1464 C C . LYS A 1 186 ? 36.760 31.577 6.656 1.00 22.95 186 LYS A C 1
ATOM 1465 O O . LYS A 1 186 ? 36.768 30.332 6.412 1.00 24.17 186 LYS A O 1
ATOM 1471 N N . TYR A 1 187 ? 36.070 32.472 5.927 1.00 25.63 187 TYR A N 1
ATOM 1472 C CA . TYR A 1 187 ? 35.203 31.992 4.814 1.00 25.34 187 TYR A CA 1
ATOM 1473 C C . TYR A 1 187 ? 36.032 31.524 3.573 1.00 28.59 187 TYR A C 1
ATOM 1474 O O . TYR A 1 187 ? 35.489 30.848 2.704 1.00 28.33 187 TYR A O 1
ATOM 1483 N N . ASP A 1 188 ? 37.331 31.818 3.568 1.00 23.54 188 ASP A N 1
ATOM 1484 C CA . ASP A 1 188 ? 38.296 31.238 2.581 1.00 26.62 188 ASP A CA 1
ATOM 1485 C C . ASP A 1 188 ? 39.078 30.059 3.107 1.00 27.12 188 ASP A C 1
ATOM 1486 O O . ASP A 1 188 ? 39.970 29.590 2.433 1.00 30.07 188 ASP A O 1
ATOM 1491 N N . THR A 1 189 ? 38.691 29.499 4.255 1.00 26.39 189 THR A N 1
ATOM 1492 C CA . THR A 1 189 ? 39.342 28.303 4.745 1.00 26.46 189 THR A CA 1
ATOM 1493 C C . THR A 1 189 ? 38.326 27.157 4.694 1.00 28.37 189 THR A C 1
ATOM 1494 O O . THR A 1 189 ? 37.081 27.387 4.834 1.00 24.22 189 THR A O 1
ATOM 1498 N N . PRO A 1 190 ? 38.825 25.936 4.624 1.00 27.79 190 PRO A N 1
ATOM 1499 C CA . PRO A 1 190 ? 37.956 24.758 4.509 1.00 32.07 190 PRO A CA 1
ATOM 1500 C C . PRO A 1 190 ? 36.933 24.620 5.652 1.00 32.20 190 PRO A C 1
ATOM 1501 O O . PRO A 1 190 ? 35.783 24.365 5.352 1.00 33.79 190 PRO A O 1
ATOM 1505 N N . SER A 1 191 ? 37.311 24.783 6.936 1.00 31.57 191 SER A N 1
ATOM 1506 C CA . SER A 1 191 ? 36.396 24.687 8.091 1.00 29.27 191 SER A CA 1
ATOM 1507 C C . SER A 1 191 ? 35.509 25.859 8.367 1.00 29.99 191 SER A C 1
ATOM 1508 O O . SER A 1 191 ? 34.611 25.747 9.207 1.00 29.89 191 SER A O 1
ATOM 1511 N N . ARG A 1 192 ? 35.776 27.008 7.739 1.00 28.83 192 ARG A N 1
ATOM 1512 C CA . ARG A 1 192 ? 34.921 28.196 7.887 1.00 28.28 192 ARG A CA 1
ATOM 1513 C C . ARG A 1 192 ? 34.808 28.632 9.367 1.00 29.55 192 ARG A C 1
ATOM 1514 O O . ARG A 1 192 ? 33.881 29.272 9.756 1.00 29.01 192 ARG A O 1
ATOM 1522 N N . GLN A 1 193 ? 35.841 28.394 10.154 1.00 31.55 193 GLN A N 1
ATOM 1523 C CA . GLN A 1 193 ? 35.739 28.610 11.642 1.00 29.24 193 GLN A CA 1
ATOM 1524 C C . GLN A 1 193 ? 36.628 29.714 12.167 1.00 27.67 193 GLN A C 1
ATOM 1525 O O . GLN A 1 193 ? 36.197 30.485 13.028 1.00 27.06 193 GLN A O 1
ATOM 1531 N N . ALA A 1 194 ? 37.862 29.842 11.657 1.00 23.69 194 ALA A N 1
ATOM 1532 C CA . ALA A 1 194 ? 38.745 30.926 12.058 1.00 24.83 194 ALA A CA 1
ATOM 1533 C C . ALA A 1 194 ? 39.616 31.464 10.927 1.00 23.16 194 ALA A C 1
ATOM 1534 O O . ALA A 1 194 ? 39.977 30.741 9.956 1.00 23.97 194 ALA A O 1
ATOM 1536 N N . PRO A 1 195 ? 39.957 32.733 11.026 1.00 21.84 195 PRO A N 1
ATOM 1537 C CA . PRO A 1 195 ? 40.779 33.320 10.012 1.00 21.63 195 PRO A CA 1
ATOM 1538 C C . PRO A 1 195 ? 42.195 32.785 10.196 1.00 22.51 195 PRO A C 1
ATOM 1539 O O . PRO A 1 195 ? 42.479 32.206 11.221 1.00 21.43 195 PRO A O 1
ATOM 1543 N N . ILE A 1 196 ? 43.029 32.903 9.194 1.00 20.67 196 ILE A N 1
ATOM 1544 C CA . ILE A 1 196 ? 44.422 32.638 9.322 1.00 23.20 196 ILE A CA 1
ATOM 1545 C C . ILE A 1 196 ? 45.070 33.986 9.522 1.00 23.91 196 ILE A C 1
ATOM 1546 O O . ILE A 1 196 ? 45.021 34.843 8.654 1.00 24.30 196 ILE A O 1
ATOM 1551 N N . PRO A 1 197 ? 45.663 34.204 10.682 1.00 24.62 197 PRO A N 1
ATOM 1552 C CA . PRO A 1 197 ? 46.238 35.492 11.007 1.00 24.46 197 PRO A CA 1
ATOM 1553 C C . PRO A 1 197 ? 47.505 35.787 10.258 1.00 27.78 197 PRO A C 1
ATOM 1554 O O . PRO A 1 197 ? 48.235 34.873 9.890 1.00 25.67 197 PRO A O 1
ATOM 1558 N N . ILE A 1 198 ? 47.719 37.068 9.973 1.00 24.92 198 ILE A N 1
ATOM 1559 C CA . ILE A 1 198 ? 49.050 37.592 9.576 1.00 24.27 198 ILE A CA 1
ATOM 1560 C C . ILE A 1 198 ? 49.673 38.224 10.803 1.00 28.30 198 ILE A C 1
ATOM 1561 O O . ILE A 1 198 ? 48.945 38.687 11.755 1.00 27.66 198 ILE A O 1
ATOM 1566 N N . TYR A 1 199 ? 50.985 38.239 10.817 1.00 27.20 199 TYR A N 1
ATOM 1567 C CA . TYR A 1 199 ? 51.713 38.752 11.963 1.00 27.77 199 TYR A CA 1
ATOM 1568 C C . TYR A 1 199 ? 52.520 40.001 11.573 1.00 28.84 199 TYR A C 1
ATOM 1569 O O . TYR A 1 199 ? 53.630 40.266 12.089 1.00 32.97 199 TYR A O 1
ATOM 1578 N N A GLU A 1 200 ? 51.893 40.814 10.737 0.50 29.52 200 GLU A N 1
ATOM 1579 N N B GLU A 1 200 ? 51.905 40.833 10.758 0.50 29.14 200 GLU A N 1
ATOM 1580 C CA A GLU A 1 200 ? 52.464 41.987 10.164 0.50 30.61 200 GLU A CA 1
ATOM 1581 C CA B GLU A 1 200 ? 52.468 42.088 10.378 0.50 29.73 200 GLU A CA 1
ATOM 1582 C C A GLU A 1 200 ? 51.336 43.007 9.998 0.50 27.93 200 GLU A C 1
ATOM 1583 C C B GLU A 1 200 ? 51.331 43.024 10.072 0.50 27.49 200 GLU A C 1
ATOM 1584 O O A GLU A 1 200 ? 50.160 42.637 9.806 0.50 28.39 200 GLU A O 1
ATOM 1585 O O B GLU A 1 200 ? 50.177 42.624 9.817 0.50 28.13 200 GLU A O 1
ATOM 1596 N N . GLY A 1 201 ? 51.683 44.294 10.006 1.00 25.25 201 GLY A N 1
ATOM 1597 C CA . GLY A 1 201 ? 50.751 45.326 9.660 1.00 28.42 201 GLY A CA 1
ATOM 1598 C C . GLY A 1 201 ? 49.988 45.916 10.792 1.00 25.27 201 GLY A C 1
ATOM 1599 O O . GLY A 1 201 ? 50.143 45.535 11.950 1.00 26.33 201 GLY A O 1
ATOM 1600 N N . LEU A 1 202 ? 49.247 46.956 10.471 1.00 24.97 202 LEU A N 1
ATOM 1601 C CA . LEU A 1 202 ? 48.571 47.856 11.451 1.00 24.68 202 LEU A CA 1
ATOM 1602 C C . LEU A 1 202 ? 47.638 47.107 12.382 1.00 24.03 202 LEU A C 1
ATOM 1603 O O . LEU A 1 202 ? 47.736 47.189 13.647 1.00 25.48 202 LEU A O 1
ATOM 1608 N N . GLY A 1 203 ? 46.764 46.286 11.827 1.00 24.51 203 GLY A N 1
ATOM 1609 C CA . GLY A 1 203 ? 45.773 45.580 12.628 1.00 21.45 203 GLY A CA 1
ATOM 1610 C C . GLY A 1 203 ? 46.430 44.650 13.589 1.00 21.84 203 GLY A C 1
ATOM 1611 O O . GLY A 1 203 ? 46.120 44.666 14.768 1.00 24.40 203 GLY A O 1
ATOM 1612 N N . TYR A 1 204 ? 47.398 43.861 13.119 1.00 23.04 204 TYR A N 1
ATOM 1613 C CA . TYR A 1 204 ? 48.092 42.928 13.987 1.00 24.23 204 TYR A CA 1
ATOM 1614 C C . TYR A 1 204 ? 48.866 43.677 15.074 1.00 24.20 204 TYR A C 1
ATOM 1615 O O . TYR A 1 204 ? 48.807 43.297 16.236 1.00 24.84 204 TYR A O 1
ATOM 1624 N N . ARG A 1 205 ? 49.539 44.754 14.731 1.00 22.60 205 ARG A N 1
ATOM 1625 C CA . ARG A 1 205 ? 50.276 45.533 15.764 1.00 25.64 205 ARG A CA 1
ATOM 1626 C C . ARG A 1 205 ? 49.423 46.173 16.823 1.00 26.61 205 ARG A C 1
ATOM 1627 O O . ARG A 1 205 ? 49.738 46.145 18.054 1.00 23.27 205 ARG A O 1
ATOM 1635 N N . LEU A 1 206 ? 48.298 46.735 16.402 1.00 25.90 206 LEU A N 1
ATOM 1636 C CA . LEU A 1 206 ? 47.331 47.196 17.366 1.00 24.26 206 LEU A CA 1
ATOM 1637 C C . LEU A 1 206 ? 46.865 46.060 18.284 1.00 25.83 206 LEU A C 1
ATOM 1638 O O . LEU A 1 206 ? 46.862 46.253 19.511 1.00 25.45 206 LEU A O 1
ATOM 1643 N N . ARG A 1 207 ? 46.348 44.965 17.730 1.00 24.32 207 ARG A N 1
ATOM 1644 C CA . ARG A 1 207 ? 45.760 43.909 18.530 1.00 27.32 207 ARG A CA 1
ATOM 1645 C C . ARG A 1 207 ? 46.819 43.375 19.502 1.00 28.72 207 ARG A C 1
ATOM 1646 O O . ARG A 1 207 ? 46.569 43.278 20.683 1.00 28.00 207 ARG A O 1
ATOM 1654 N N . SER A 1 208 ? 47.968 42.968 18.974 1.00 26.19 208 SER A N 1
ATOM 1655 C CA . SER A 1 208 ? 48.939 42.307 19.785 1.00 26.36 208 SER A CA 1
ATOM 1656 C C . SER A 1 208 ? 49.622 43.276 20.805 1.00 28.40 208 SER A C 1
ATOM 1657 O O . SER A 1 208 ? 50.151 42.794 21.783 1.00 30.85 208 SER A O 1
ATOM 1660 N N . THR A 1 209 ? 49.579 44.591 20.593 1.00 28.62 209 THR A N 1
ATOM 1661 C CA . THR A 1 209 ? 50.126 45.529 21.530 1.00 30.45 209 THR A CA 1
ATOM 1662 C C . THR A 1 209 ? 49.097 45.800 22.658 1.00 30.66 209 THR A C 1
ATOM 1663 O O . THR A 1 209 ? 49.418 45.826 23.836 1.00 29.60 209 THR A O 1
ATOM 1667 N N . LEU A 1 210 ? 47.855 45.987 22.293 1.00 32.26 210 LEU A N 1
ATOM 1668 C CA . LEU A 1 210 ? 46.858 46.293 23.268 1.00 30.90 210 LEU A CA 1
ATOM 1669 C C . LEU A 1 210 ? 46.548 45.158 24.222 1.00 31.67 210 LEU A C 1
ATOM 1670 O O . LEU A 1 210 ? 46.242 45.377 25.429 1.00 34.23 210 LEU A O 1
ATOM 1675 N N . PHE A 1 211 ? 46.561 43.953 23.713 1.00 31.52 211 PHE A N 1
ATOM 1676 C CA . PHE A 1 211 ? 46.403 42.796 24.546 1.00 31.33 211 PHE A CA 1
ATOM 1677 C C . PHE A 1 211 ? 47.364 41.677 24.093 1.00 29.56 211 PHE A C 1
ATOM 1678 O O . PHE A 1 211 ? 47.058 40.944 23.189 1.00 32.68 211 PHE A O 1
ATOM 1686 N N . PRO A 1 212 ? 48.538 41.543 24.727 1.00 33.25 212 PRO A N 1
ATOM 1687 C CA . PRO A 1 212 ? 49.606 40.733 24.161 1.00 35.45 212 PRO A CA 1
ATOM 1688 C C . PRO A 1 212 ? 49.481 39.264 24.479 1.00 43.49 212 PRO A C 1
ATOM 1689 O O . PRO A 1 212 ? 48.586 38.882 25.258 1.00 39.98 212 PRO A O 1
ATOM 1693 N N . GLU A 1 213 ? 50.303 38.442 23.827 1.00 42.61 213 GLU A N 1
ATOM 1694 C CA . GLU A 1 213 ? 50.207 36.968 23.962 1.00 54.11 213 GLU A CA 1
ATOM 1695 C C . GLU A 1 213 ? 50.344 36.500 25.415 1.00 48.75 213 GLU A C 1
ATOM 1696 O O . GLU A 1 213 ? 49.699 35.576 25.798 1.00 55.88 213 GLU A O 1
ATOM 1702 N N . ASP A 1 214 ? 51.132 37.197 26.212 1.00 55.47 214 ASP A N 1
ATOM 1703 C CA . ASP A 1 214 ? 51.237 36.881 27.639 1.00 58.35 214 ASP A CA 1
ATOM 1704 C C . ASP A 1 214 ? 50.009 37.217 28.514 1.00 65.51 214 ASP A C 1
ATOM 1705 O O . ASP A 1 214 ? 50.058 36.993 29.717 1.00 67.36 214 ASP A O 1
ATOM 1710 N N . LYS A 1 215 ? 48.933 37.752 27.914 1.00 52.85 215 LYS A N 1
ATOM 1711 C CA . LYS A 1 215 ? 47.682 38.082 28.611 1.00 50.33 215 LYS A CA 1
ATOM 1712 C C . LYS A 1 215 ? 47.759 39.155 29.681 1.00 43.17 215 LYS A C 1
ATOM 1713 O O . LYS A 1 215 ? 46.879 39.274 30.493 1.00 45.43 215 LYS A O 1
ATOM 1719 N N . THR A 1 216 ? 48.747 40.005 29.641 1.00 44.40 216 THR A N 1
ATOM 1720 C CA . THR A 1 216 ? 48.751 41.175 30.522 1.00 42.97 216 THR A CA 1
ATOM 1721 C C . THR A 1 216 ? 47.698 42.235 30.123 1.00 49.80 216 THR A C 1
ATOM 1722 O O . THR A 1 216 ? 47.807 42.884 29.060 1.00 45.35 216 THR A O 1
ATOM 1726 N N . PRO A 1 217 ? 46.703 42.465 30.996 1.00 46.81 217 PRO A N 1
ATOM 1727 C CA . PRO A 1 217 ? 45.712 43.487 30.632 1.00 39.61 217 PRO A CA 1
ATOM 1728 C C . PRO A 1 217 ? 46.332 44.886 30.461 1.00 39.69 217 PRO A C 1
ATOM 1729 O O . PRO A 1 217 ? 47.348 45.184 31.070 1.00 43.33 217 PRO A O 1
ATOM 1733 N N . THR A 1 218 ? 45.821 45.716 29.543 1.00 36.43 218 THR A N 1
ATOM 1734 C CA . THR A 1 218 ? 46.245 47.108 29.431 1.00 33.86 218 THR A CA 1
ATOM 1735 C C . THR A 1 218 ? 45.244 47.977 30.257 1.00 39.81 218 THR A C 1
ATOM 1736 O O . THR A 1 218 ? 44.032 48.029 29.957 1.00 35.56 218 THR A O 1
ATOM 1740 N N . PRO A 1 219 ? 45.759 48.679 31.295 1.00 40.39 219 PRO A N 1
ATOM 1741 C CA . PRO A 1 219 ? 44.812 49.454 32.102 1.00 44.36 219 PRO A CA 1
ATOM 1742 C C . PRO A 1 219 ? 44.348 50.662 31.333 1.00 36.44 219 PRO A C 1
ATOM 1743 O O . PRO A 1 219 ? 45.113 51.227 30.561 1.00 43.98 219 PRO A O 1
ATOM 1747 N N . ILE A 1 220 ? 43.079 50.998 31.485 1.00 35.10 220 ILE A N 1
ATOM 1748 C CA . ILE A 1 220 ? 42.532 52.194 30.907 1.00 35.21 220 ILE A CA 1
ATOM 1749 C C . ILE A 1 220 ? 42.191 53.161 32.100 1.00 40.92 220 ILE A C 1
ATOM 1750 O O . ILE A 1 220 ? 41.235 52.926 32.832 1.00 39.48 220 ILE A O 1
ATOM 1755 N N . ASN A 1 221 ? 42.986 54.196 32.275 1.00 41.13 221 ASN A N 1
ATOM 1756 C CA . ASN A 1 221 ? 42.938 55.025 33.533 1.00 41.48 221 ASN A CA 1
ATOM 1757 C C . ASN A 1 221 ? 42.343 56.355 33.194 1.00 37.43 221 ASN A C 1
ATOM 1758 O O . ASN A 1 221 ? 43.024 57.335 33.175 1.00 43.99 221 ASN A O 1
ATOM 1763 N N . LYS A 1 222 ? 41.093 56.332 32.804 1.00 33.46 222 LYS A N 1
ATOM 1764 C CA . LYS A 1 222 ? 40.438 57.466 32.275 1.00 39.53 222 LYS A CA 1
ATOM 1765 C C . LYS A 1 222 ? 39.891 58.225 33.471 1.00 41.30 222 LYS A C 1
ATOM 1766 O O . LYS A 1 222 ? 39.118 57.645 34.230 1.00 42.41 222 LYS A O 1
ATOM 1772 N N . LYS A 1 223 ? 40.226 59.491 33.565 1.00 41.93 223 LYS A N 1
ATOM 1773 C CA . LYS A 1 223 ? 39.729 60.331 34.695 1.00 47.56 223 LYS A CA 1
ATOM 1774 C C . LYS A 1 223 ? 38.991 61.537 34.173 1.00 48.41 223 LYS A C 1
ATOM 1775 O O . LYS A 1 223 ? 39.310 62.056 33.088 1.00 47.26 223 LYS A O 1
ATOM 1781 N N . SER A 1 224 ? 37.956 61.977 34.907 1.00 49.94 224 SER A N 1
ATOM 1782 C CA . SER A 1 224 ? 37.335 63.287 34.652 1.00 45.32 224 SER A CA 1
ATOM 1783 C C . SER A 1 224 ? 38.436 64.319 34.756 1.00 40.33 224 SER A C 1
ATOM 1784 O O . SER A 1 224 ? 39.532 64.079 35.385 1.00 40.89 224 SER A O 1
ATOM 1787 N N . LEU A 1 225 ? 38.152 65.479 34.197 1.00 45.39 225 LEU A N 1
ATOM 1788 C CA . LEU A 1 225 ? 39.132 66.582 34.220 1.00 47.04 225 LEU A CA 1
ATOM 1789 C C . LEU A 1 225 ? 39.521 66.897 35.677 1.00 52.16 225 LEU A C 1
ATOM 1790 O O . LEU A 1 225 ? 40.712 66.919 36.056 1.00 50.84 225 LEU A O 1
ATOM 1795 N N . ARG A 1 226 ? 38.522 67.025 36.538 1.00 52.68 226 ARG A N 1
ATOM 1796 C CA . ARG A 1 226 ? 38.808 67.312 37.950 1.00 47.77 226 ARG A CA 1
ATOM 1797 C C . ARG A 1 226 ? 39.679 66.260 38.606 1.00 45.90 226 ARG A C 1
ATOM 1798 O O . ARG A 1 226 ? 40.680 66.600 39.254 1.00 49.09 226 ARG A O 1
ATOM 1806 N N . ASP A 1 227 ? 39.350 64.972 38.439 1.00 42.19 227 ASP A N 1
ATOM 1807 C CA . ASP A 1 227 ? 40.169 63.924 39.077 1.00 46.94 227 ASP A CA 1
ATOM 1808 C C . ASP A 1 227 ? 41.563 63.899 38.444 1.00 47.51 227 ASP A C 1
ATOM 1809 O O . ASP A 1 227 ? 42.546 63.623 39.133 1.00 47.92 227 ASP A O 1
ATOM 1814 N N . LYS A 1 228 ? 41.658 64.237 37.165 1.00 50.62 228 LYS A N 1
ATOM 1815 C CA . LYS A 1 228 ? 42.971 64.263 36.525 1.00 58.39 228 LYS A CA 1
ATOM 1816 C C . LYS A 1 228 ? 43.881 65.357 37.074 1.00 56.29 228 LYS A C 1
ATOM 1817 O O . LYS A 1 228 ? 45.005 65.104 37.569 1.00 52.72 228 LYS A O 1
ATOM 1823 N N . VAL A 1 229 ? 43.373 66.566 37.044 1.00 56.51 229 VAL A N 1
ATOM 1824 C CA . VAL A 1 229 ? 44.105 67.692 37.617 1.00 55.53 229 VAL A CA 1
ATOM 1825 C C . VAL A 1 229 ? 44.572 67.392 39.035 1.00 53.82 229 VAL A C 1
ATOM 1826 O O . VAL A 1 229 ? 45.737 67.564 39.403 1.00 54.75 229 VAL A O 1
ATOM 1830 N N . LYS A 1 230 ? 43.670 66.875 39.850 1.00 53.55 230 LYS A N 1
ATOM 1831 C CA . LYS A 1 230 ? 43.987 66.613 41.234 1.00 57.03 230 LYS A CA 1
ATOM 1832 C C . LYS A 1 230 ? 45.077 65.539 41.379 1.00 62.89 230 LYS A C 1
ATOM 1833 O O . LYS A 1 230 ? 46.045 65.678 42.142 1.00 65.67 230 LYS A O 1
ATOM 1839 N N . SER A 1 231 ? 44.895 64.458 40.631 1.00 69.44 231 SER A N 1
ATOM 1840 C CA . SER A 1 231 ? 45.865 63.367 40.517 1.00 75.66 231 SER A CA 1
ATOM 1841 C C . SER A 1 231 ? 47.245 63.839 40.045 1.00 69.01 231 SER A C 1
ATOM 1842 O O . SER A 1 231 ? 48.234 63.483 40.651 1.00 71.21 231 SER A O 1
ATOM 1845 N N . THR A 1 232 ? 47.303 64.645 38.987 1.00 73.93 232 THR A N 1
ATOM 1846 C CA . THR A 1 232 ? 48.586 65.148 38.481 1.00 77.72 232 THR A CA 1
ATOM 1847 C C . THR A 1 232 ? 49.278 65.988 39.540 1.00 84.08 232 THR A C 1
ATOM 1848 O O . THR A 1 232 ? 50.467 65.816 39.805 1.00 85.89 232 THR A O 1
ATOM 1852 N N . VAL A 1 233 ? 48.521 66.877 40.177 1.00 72.77 233 VAL A N 1
ATOM 1853 C CA . VAL A 1 233 ? 49.110 67.703 41.173 1.00 70.85 233 VAL A CA 1
ATOM 1854 C C . VAL A 1 233 ? 49.652 66.882 42.320 1.00 77.22 233 VAL A C 1
ATOM 1855 O O . VAL A 1 233 ? 50.753 67.155 42.755 1.00 89.09 233 VAL A O 1
ATOM 1859 N N . LEU A 1 234 ? 48.862 65.927 42.825 1.00 80.66 234 LEU A N 1
ATOM 1860 C CA . LEU A 1 234 ? 49.225 65.099 43.992 1.00 79.66 234 LEU A CA 1
ATOM 1861 C C . LEU A 1 234 ? 50.379 64.118 43.744 1.00 81.75 234 LEU A C 1
ATOM 1862 O O . LEU A 1 234 ? 50.950 63.589 44.697 1.00 90.05 234 LEU A O 1
ATOM 1867 N N . SER A 1 235 ? 50.723 63.888 42.478 1.00 90.01 235 SER A N 1
ATOM 1868 C CA . SER A 1 235 ? 51.887 63.075 42.130 1.00 92.31 235 SER A CA 1
ATOM 1869 C C . SER A 1 235 ? 53.186 63.808 42.517 1.00 101.59 235 SER A C 1
ATOM 1870 O O . SER A 1 235 ? 54.205 63.164 42.717 1.00 112.33 235 SER A O 1
ATOM 1873 N N . HIS A 1 236 ? 53.128 65.134 42.707 1.00 96.29 236 HIS A N 1
ATOM 1874 C CA . HIS A 1 236 ? 54.304 65.927 43.085 1.00 85.47 236 HIS A CA 1
ATOM 1875 C C . HIS A 1 236 ? 54.334 66.174 44.588 1.00 79.13 236 HIS A C 1
ATOM 1876 O O . HIS A 1 236 ? 55.080 67.024 45.046 1.00 78.66 236 HIS A O 1
ATOM 1883 N N . TYR A 1 237 ? 53.534 65.422 45.349 1.00 82.10 237 TYR A N 1
ATOM 1884 C CA . TYR A 1 237 ? 53.459 65.525 46.822 1.00 81.70 237 TYR A CA 1
ATOM 1885 C C . TYR A 1 237 ? 53.521 64.127 47.353 1.00 83.50 237 TYR A C 1
ATOM 1886 O O . TYR A 1 237 ? 53.483 63.183 46.590 1.00 92.26 237 TYR A O 1
ATOM 1895 N N . LYS A 1 238 ? 53.572 63.973 48.661 1.00 87.08 238 LYS A N 1
ATOM 1896 C CA . LYS A 1 238 ? 53.415 62.658 49.219 1.00 93.00 238 LYS A CA 1
ATOM 1897 C C . LYS A 1 238 ? 52.491 62.765 50.398 1.00 90.98 238 LYS A C 1
ATOM 1898 O O . LYS A 1 238 ? 52.261 63.852 50.917 1.00 92.47 238 LYS A O 1
ATOM 1904 N N . ASP A 1 239 ? 51.975 61.610 50.808 1.00 92.63 239 ASP A N 1
ATOM 1905 C CA . ASP A 1 239 ? 50.922 61.494 51.828 1.00 92.94 239 ASP A CA 1
ATOM 1906 C C . ASP A 1 239 ? 51.194 62.262 53.092 1.00 98.21 239 ASP A C 1
ATOM 1907 O O . ASP A 1 239 ? 50.258 62.644 53.791 1.00 100.86 239 ASP A O 1
ATOM 1912 N N . GLU A 1 240 ? 52.473 62.439 53.414 1.00 109.26 240 GLU A N 1
ATOM 1913 C CA . GLU A 1 240 ? 52.865 63.012 54.692 1.00 115.97 240 GLU A CA 1
ATOM 1914 C C . GLU A 1 240 ? 52.817 64.548 54.621 1.00 113.63 240 GLU A C 1
ATOM 1915 O O . GLU A 1 240 ? 52.765 65.200 55.647 1.00 102.34 240 GLU A O 1
ATOM 1921 N N . ASP A 1 241 ? 52.834 65.112 53.409 1.00 106.34 241 ASP A N 1
ATOM 1922 C CA . ASP A 1 241 ? 52.808 66.563 53.228 1.00 100.08 241 ASP A CA 1
ATOM 1923 C C . ASP A 1 241 ? 51.566 67.202 53.895 1.00 102.40 241 ASP A C 1
ATOM 1924 O O . ASP A 1 241 ? 50.463 66.660 53.832 1.00 107.27 241 ASP A O 1
ATOM 1929 N N . ARG A 1 242 ? 51.779 68.315 54.590 1.00 99.39 242 ARG A N 1
ATOM 1930 C CA . ARG A 1 242 ? 50.695 69.104 55.198 1.00 98.97 242 ARG A CA 1
ATOM 1931 C C . ARG A 1 242 ? 50.847 70.575 54.884 1.00 96.67 242 ARG A C 1
ATOM 1932 O O . ARG A 1 242 ? 51.928 71.034 54.512 1.00 98.51 242 ARG A O 1
ATOM 1940 N N . ILE A 1 243 ? 49.749 71.308 55.018 1.00 110.64 243 ILE A N 1
ATOM 1941 C CA . ILE A 1 243 ? 49.808 72.764 55.044 1.00 123.85 243 ILE A CA 1
ATOM 1942 C C . ILE A 1 243 ? 49.842 73.164 56.524 1.00 130.06 243 ILE A C 1
ATOM 1943 O O . ILE A 1 243 ? 48.801 73.307 57.185 1.00 121.40 243 ILE A O 1
ATOM 1948 N N . ASP A 1 244 ? 51.053 73.323 57.056 1.00 135.33 244 ASP A N 1
ATOM 1949 C CA . ASP A 1 244 ? 51.199 73.573 58.491 1.00 131.68 244 ASP A CA 1
ATOM 1950 C C . ASP A 1 244 ? 52.577 74.150 58.838 1.00 129.28 244 ASP A C 1
ATOM 1951 O O . ASP A 1 244 ? 53.401 74.397 57.948 1.00 116.68 244 ASP A O 1
ATOM 1956 N N . GLY A 1 245 ? 52.813 74.362 60.132 1.00 129.25 245 GLY A N 1
ATOM 1957 C CA . GLY A 1 245 ? 54.080 74.910 60.596 1.00 132.27 245 GLY A CA 1
ATOM 1958 C C . GLY A 1 245 ? 54.275 76.357 60.190 1.00 135.69 245 GLY A C 1
ATOM 1959 O O . GLY A 1 245 ? 53.363 77.016 59.668 1.00 145.50 245 GLY A O 1
ATOM 1960 N N . GLU A 1 246 ? 55.481 76.862 60.398 1.00 134.15 246 GLU A N 1
ATOM 1961 C CA . GLU A 1 246 ? 55.717 78.278 60.185 1.00 129.58 246 GLU A CA 1
ATOM 1962 C C . GLU A 1 246 ? 55.659 78.699 58.708 1.00 125.34 246 GLU A C 1
ATOM 1963 O O . GLU A 1 246 ? 55.356 79.855 58.428 1.00 119.64 246 GLU A O 1
ATOM 1969 N N . LYS A 1 247 ? 55.902 77.787 57.763 1.00 120.69 247 LYS A N 1
ATOM 1970 C CA . LYS A 1 247 ? 55.854 78.172 56.342 1.00 119.27 247 LYS A CA 1
ATOM 1971 C C . LYS A 1 247 ? 54.544 77.776 55.687 1.00 118.21 247 LYS A C 1
ATOM 1972 O O . LYS A 1 247 ? 54.477 77.572 54.483 1.00 113.31 247 LYS A O 1
ATOM 1978 N N . LYS A 1 248 ? 53.477 77.724 56.472 1.00 120.95 248 LYS A N 1
ATOM 1979 C CA . LYS A 1 248 ? 52.202 77.276 55.944 1.00 120.38 248 LYS A CA 1
ATOM 1980 C C . LYS A 1 248 ? 51.661 78.116 54.786 1.00 122.88 248 LYS A C 1
ATOM 1981 O O . LYS A 1 248 ? 51.065 77.563 53.874 1.00 127.86 248 LYS A O 1
ATOM 1987 N N . ASP A 1 249 ? 51.889 79.424 54.787 1.00 114.62 249 ASP A N 1
ATOM 1988 C CA . ASP A 1 249 ? 51.347 80.277 53.719 1.00 107.95 249 ASP A CA 1
ATOM 1989 C C . ASP A 1 249 ? 52.140 80.144 52.429 1.00 104.68 249 ASP A C 1
ATOM 1990 O O . ASP A 1 249 ? 51.572 80.186 51.345 1.00 103.09 249 ASP A O 1
ATOM 1995 N N . GLU A 1 250 ? 53.448 79.963 52.541 1.00 107.78 250 GLU A N 1
ATOM 1996 C CA . GLU A 1 250 ? 54.277 79.660 51.360 1.00 116.90 250 GLU A CA 1
ATOM 1997 C C . GLU A 1 250 ? 53.884 78.330 50.725 1.00 115.25 250 GLU A C 1
ATOM 1998 O O . GLU A 1 250 ? 53.760 78.214 49.510 1.00 102.42 250 GLU A O 1
ATOM 2004 N N . LYS A 1 251 ? 53.701 77.321 51.566 1.00 115.52 251 LYS A N 1
ATOM 2005 C CA . LYS A 1 251 ? 53.253 76.026 51.090 1.00 117.54 251 LYS A CA 1
ATOM 2006 C C . LYS A 1 251 ? 51.873 76.120 50.419 1.00 118.40 251 LYS A C 1
ATOM 2007 O O . LYS A 1 251 ? 51.642 75.504 49.371 1.00 122.67 251 LYS A O 1
ATOM 2013 N N . LEU A 1 252 ? 50.943 76.861 51.022 1.00 105.81 252 LEU A N 1
ATOM 2014 C CA . LEU A 1 252 ? 49.631 77.014 50.394 1.00 90.80 252 LEU A CA 1
ATOM 2015 C C . LEU A 1 252 ? 49.765 77.724 49.060 1.00 85.23 252 LEU A C 1
ATOM 2016 O O . LEU A 1 252 ? 49.127 77.325 48.114 1.00 95.60 252 LEU A O 1
ATOM 2021 N N . ASN A 1 253 ? 50.599 78.753 48.964 1.00 83.40 253 ASN A N 1
ATOM 2022 C CA . ASN A 1 253 ? 50.758 79.470 47.686 1.00 83.25 253 ASN A CA 1
ATOM 2023 C C . ASN A 1 253 ? 51.312 78.622 46.576 1.00 80.04 253 ASN A C 1
ATOM 2024 O O . ASN A 1 253 ? 50.909 78.737 45.404 1.00 82.76 253 ASN A O 1
ATOM 2029 N N . GLU A 1 254 ? 52.277 77.791 46.932 1.00 85.57 254 GLU A N 1
ATOM 2030 C CA . GLU A 1 254 ? 52.848 76.860 45.970 1.00 85.35 254 GLU A CA 1
ATOM 2031 C C . GLU A 1 254 ? 51.749 75.885 45.498 1.00 83.84 254 GLU A C 1
ATOM 2032 O O . GLU A 1 254 ? 51.627 75.620 44.310 1.00 85.71 254 GLU A O 1
ATOM 2038 N N . LEU A 1 255 ? 50.945 75.359 46.426 1.00 83.04 255 LEU A N 1
ATOM 2039 C CA . LEU A 1 255 ? 49.821 74.467 46.057 1.00 79.67 255 LEU A CA 1
ATOM 2040 C C . LEU A 1 255 ? 48.847 75.139 45.127 1.00 78.12 255 LEU A C 1
ATOM 2041 O O . LEU A 1 255 ? 48.489 74.591 44.075 1.00 82.94 255 LEU A O 1
ATOM 2046 N N . ILE A 1 256 ? 48.416 76.332 45.503 1.00 77.51 256 ILE A N 1
ATOM 2047 C CA . ILE A 1 256 ? 47.500 77.074 44.644 1.00 77.59 256 ILE A CA 1
ATOM 2048 C C . ILE A 1 256 ? 48.115 77.290 43.260 1.00 77.56 256 ILE A C 1
ATOM 2049 O O . ILE A 1 256 ? 47.477 77.033 42.243 1.00 76.44 256 ILE A O 1
ATOM 2054 N N . THR A 1 257 ? 49.369 77.707 43.212 1.00 78.43 257 THR A N 1
ATOM 2055 C CA . THR A 1 257 ? 50.011 77.966 41.925 1.00 80.21 257 THR A CA 1
ATOM 2056 C C . THR A 1 257 ? 50.070 76.699 41.054 1.00 76.48 257 THR A C 1
ATOM 2057 O O . THR A 1 257 ? 49.717 76.730 39.860 1.00 82.31 257 THR A O 1
ATOM 2061 N N . ASN A 1 258 ? 50.536 75.601 41.649 1.00 80.35 258 ASN A N 1
ATOM 2062 C CA . ASN A 1 258 ? 50.618 74.286 40.940 1.00 80.41 258 ASN A CA 1
ATOM 2063 C C . ASN A 1 258 ? 49.255 73.828 40.431 1.00 77.91 258 ASN A C 1
ATOM 2064 O O . ASN A 1 258 ? 49.095 73.403 39.277 1.00 68.01 258 ASN A O 1
ATOM 2069 N N . LEU A 1 259 ? 48.260 73.916 41.317 1.00 77.11 259 LEU A N 1
ATOM 2070 C CA . LEU A 1 259 ? 46.890 73.539 40.960 1.00 74.43 259 LEU A CA 1
ATOM 2071 C C . LEU A 1 259 ? 46.355 74.404 39.826 1.00 68.14 259 LEU A C 1
ATOM 2072 O O . LEU A 1 259 ? 45.853 73.888 38.847 1.00 71.50 259 LEU A O 1
ATOM 2077 N N . GLN A 1 260 ? 46.548 75.715 39.913 1.00 65.69 260 GLN A N 1
ATOM 2078 C CA . GLN A 1 260 ? 46.126 76.587 38.834 1.00 63.77 260 GLN A CA 1
ATOM 2079 C C . GLN A 1 260 ? 46.826 76.227 37.526 1.00 58.42 260 GLN A C 1
ATOM 2080 O O . GLN A 1 260 ? 46.201 76.126 36.462 1.00 58.87 260 GLN A O 1
ATOM 2086 N N . ASN A 1 261 ? 48.140 76.063 37.579 1.00 68.18 261 ASN A N 1
ATOM 2087 C CA . ASN A 1 261 ? 48.897 75.760 36.326 1.00 71.96 261 ASN A CA 1
ATOM 2088 C C . ASN A 1 261 ? 48.396 74.502 35.625 1.00 69.19 261 ASN A C 1
ATOM 2089 O O . ASN A 1 261 ? 48.102 74.515 34.434 1.00 65.21 261 ASN A O 1
ATOM 2094 N N . GLU A 1 262 ? 48.212 73.445 36.407 1.00 73.29 262 GLU A N 1
ATOM 2095 C CA . GLU A 1 262 ? 47.718 72.206 35.849 1.00 77.01 262 GLU A CA 1
ATOM 2096 C C . GLU A 1 262 ? 46.296 72.356 35.315 1.00 69.10 262 GLU A C 1
ATOM 2097 O O . GLU A 1 262 ? 45.967 71.826 34.247 1.00 65.42 262 GLU A O 1
ATOM 2103 N N . LEU A 1 263 ? 45.444 73.100 36.033 1.00 69.38 263 LEU A N 1
ATOM 2104 C CA . LEU A 1 263 ? 44.050 73.222 35.621 1.00 60.79 263 LEU A CA 1
ATOM 2105 C C . LEU A 1 263 ? 43.939 73.975 34.318 1.00 58.33 263 LEU A C 1
ATOM 2106 O O . LEU A 1 263 ? 43.247 73.512 33.396 1.00 60.73 263 LEU A O 1
ATOM 2111 N N . VAL A 1 264 ? 44.627 75.113 34.209 1.00 67.21 264 VAL A N 1
ATOM 2112 C CA . VAL A 1 264 ? 44.465 75.911 32.980 1.00 68.56 264 VAL A CA 1
ATOM 2113 C C . VAL A 1 264 ? 45.148 75.214 31.806 1.00 69.25 264 VAL A C 1
ATOM 2114 O O . VAL A 1 264 ? 44.675 75.320 30.679 1.00 67.71 264 VAL A O 1
ATOM 2118 N N . LYS A 1 265 ? 46.232 74.482 32.083 1.00 71.32 265 LYS A N 1
ATOM 2119 C CA . LYS A 1 265 ? 46.913 73.723 31.035 1.00 77.23 265 LYS A CA 1
ATOM 2120 C C . LYS A 1 265 ? 45.927 72.751 30.368 1.00 74.74 265 LYS A C 1
ATOM 2121 O O . LYS A 1 265 ? 45.814 72.700 29.152 1.00 68.66 265 LYS A O 1
ATOM 2127 N N . GLU A 1 266 ? 45.181 72.013 31.192 1.00 74.37 266 GLU A N 1
ATOM 2128 C CA . GLU A 1 266 ? 44.208 71.062 30.695 1.00 68.61 266 GLU A CA 1
ATOM 2129 C C . GLU A 1 266 ? 42.999 71.710 30.042 1.00 67.61 266 GLU A C 1
ATOM 2130 O O . GLU A 1 266 ? 42.440 71.156 29.106 1.00 65.39 266 GLU A O 1
ATOM 2136 N N . LEU A 1 267 ? 42.589 72.878 30.510 1.00 74.16 267 LEU A N 1
ATOM 2137 C CA . LEU A 1 267 ? 41.378 73.500 29.958 1.00 78.16 267 LEU A CA 1
ATOM 2138 C C . LEU A 1 267 ? 41.592 74.171 28.611 1.00 83.25 267 LEU A C 1
ATOM 2139 O O . LEU A 1 267 ? 40.688 74.219 27.767 1.00 77.27 267 LEU A O 1
ATOM 2144 N N . VAL A 1 268 ? 42.766 74.762 28.438 1.00 85.83 268 VAL A N 1
ATOM 2145 C CA . VAL A 1 268 ? 43.012 75.549 27.233 1.00 93.84 268 VAL A CA 1
ATOM 2146 C C . VAL A 1 268 ? 43.036 74.657 26.000 1.00 94.15 268 VAL A C 1
ATOM 2147 O O . VAL A 1 268 ? 42.785 75.126 24.906 1.00 92.67 268 VAL A O 1
ATOM 2151 N N . LYS A 1 269 ? 43.318 73.371 26.183 1.00 103.19 269 LYS A N 1
ATOM 2152 C CA . LYS A 1 269 ? 43.143 72.410 25.090 1.00 101.76 269 LYS A CA 1
ATOM 2153 C C . LYS A 1 269 ? 41.758 72.539 24.457 1.00 100.68 269 LYS A C 1
ATOM 2154 O O . LYS A 1 269 ? 41.634 72.488 23.248 1.00 100.43 269 LYS A O 1
ATOM 2160 N N . SER A 1 270 ? 40.730 72.716 25.282 1.00 101.93 270 SER A N 1
ATOM 2161 C CA . SER A 1 270 ? 39.341 72.772 24.817 1.00 103.49 270 SER A CA 1
ATOM 2162 C C . SER A 1 270 ? 38.891 74.196 24.544 1.00 108.80 270 SER A C 1
ATOM 2163 O O . SER A 1 270 ? 38.074 74.418 23.658 1.00 108.60 270 SER A O 1
ATOM 2166 N N . ASP A 1 271 ? 39.389 75.154 25.321 1.00 108.37 271 ASP A N 1
ATOM 2167 C CA . ASP A 1 271 ? 38.961 76.545 25.166 1.00 110.07 271 ASP A CA 1
ATOM 2168 C C . ASP A 1 271 ? 39.997 77.541 25.696 1.00 114.92 271 ASP A C 1
ATOM 2169 O O . ASP A 1 271 ? 40.309 77.531 26.896 1.00 123.79 271 ASP A O 1
ATOM 2174 N N . PRO A 1 272 ? 40.494 78.443 24.824 1.00 119.21 272 PRO A N 1
ATOM 2175 C CA . PRO A 1 272 ? 41.518 79.439 25.224 1.00 112.48 272 PRO A CA 1
ATOM 2176 C C . PRO A 1 272 ? 41.080 80.522 26.250 1.00 106.44 272 PRO A C 1
ATOM 2177 O O . PRO A 1 272 ? 41.941 81.093 26.937 1.00 102.32 272 PRO A O 1
ATOM 2181 N N . GLN A 1 273 ? 39.774 80.791 26.358 1.00 103.50 273 GLN A N 1
ATOM 2182 C CA . GLN A 1 273 ? 39.240 81.737 27.359 1.00 98.63 273 GLN A CA 1
ATOM 2183 C C . GLN A 1 273 ? 39.796 81.428 28.756 1.00 93.71 273 GLN A C 1
ATOM 2184 O O . GLN A 1 273 ? 40.144 82.341 29.506 1.00 91.75 273 GLN A O 1
ATOM 2190 N N . TYR A 1 274 ? 39.878 80.137 29.099 1.00 79.63 274 TYR A N 1
ATOM 2191 C CA . TYR A 1 274 ? 40.350 79.698 30.423 1.00 77.62 274 TYR A CA 1
ATOM 2192 C C . TYR A 1 274 ? 41.788 80.043 30.751 1.00 81.23 274 TYR A C 1
ATOM 2193 O O . TYR A 1 274 ? 42.246 79.785 31.873 1.00 80.09 274 TYR A O 1
ATOM 2202 N N . SER A 1 275 ? 42.521 80.626 29.810 1.00 88.76 275 SER A N 1
ATOM 2203 C CA . SER A 1 275 ? 43.862 81.077 30.137 1.00 86.42 275 SER A CA 1
ATOM 2204 C C . SER A 1 275 ? 43.796 82.170 31.204 1.00 89.01 275 SER A C 1
ATOM 2205 O O . SER A 1 275 ? 44.814 82.455 31.797 1.00 92.75 275 SER A O 1
ATOM 2208 N N . LYS A 1 276 ? 42.623 82.789 31.432 1.00 92.58 276 LYS A N 1
ATOM 2209 C CA . LYS A 1 276 ? 42.467 83.887 32.424 1.00 87.07 276 LYS A CA 1
ATOM 2210 C C . LYS A 1 276 ? 41.933 83.419 33.756 1.00 81.72 276 LYS A C 1
ATOM 2211 O O . LYS A 1 276 ? 41.651 84.216 34.636 1.00 82.58 276 LYS A O 1
ATOM 2217 N N . LEU A 1 277 ? 41.801 82.117 33.912 1.00 80.67 277 LEU A N 1
ATOM 2218 C CA . LEU A 1 277 ? 41.285 81.553 35.130 1.00 77.88 277 LEU A CA 1
ATOM 2219 C C . LEU A 1 277 ? 42.298 81.728 36.256 1.00 75.42 277 LEU A C 1
ATOM 2220 O O . LEU A 1 277 ? 43.498 81.506 36.063 1.00 72.37 277 LEU A O 1
ATOM 2225 N N . SER A 1 278 ? 41.820 82.118 37.441 1.00 68.29 278 SER A N 1
ATOM 2226 C CA . SER A 1 278 ? 42.710 82.244 38.591 1.00 69.14 278 SER A CA 1
ATOM 2227 C C . SER A 1 278 ? 42.129 81.544 39.811 1.00 72.27 278 SER A C 1
ATOM 2228 O O . SER A 1 278 ? 40.917 81.500 39.994 1.00 65.70 278 SER A O 1
ATOM 2231 N N . LEU A 1 279 ? 42.989 80.974 40.648 1.00 71.31 279 LEU A N 1
ATOM 2232 C CA . LEU A 1 279 ? 42.502 80.323 41.867 1.00 75.17 279 LEU A CA 1
ATOM 2233 C C . LEU A 1 279 ? 42.897 81.082 43.116 1.00 73.81 279 LEU A C 1
ATOM 2234 O O . LEU A 1 279 ? 42.728 80.581 44.217 1.00 69.85 279 LEU A O 1
ATOM 2239 N N . SER A 1 280 ? 43.446 82.279 42.961 1.00 77.53 280 SER A N 1
ATOM 2240 C CA . SER A 1 280 ? 43.975 83.002 44.123 1.00 79.19 280 SER A CA 1
ATOM 2241 C C . SER A 1 280 ? 42.849 83.700 44.887 1.00 73.52 280 SER A C 1
ATOM 2242 O O . SER A 1 280 ? 43.037 84.131 46.011 1.00 75.46 280 SER A O 1
ATOM 2245 N N . LYS A 1 281 ? 41.698 83.842 44.234 1.00 74.04 281 LYS A N 1
ATOM 2246 C CA . LYS A 1 281 ? 40.574 84.596 44.756 1.00 73.46 281 LYS A CA 1
ATOM 2247 C C . LYS A 1 281 ? 39.250 83.934 44.435 1.00 67.33 281 LYS A C 1
ATOM 2248 O O . LYS A 1 281 ? 39.077 83.316 43.396 1.00 70.43 281 LYS A O 1
ATOM 2254 N N . ASP A 1 282 ? 38.303 84.078 45.350 1.00 61.60 282 ASP A N 1
ATOM 2255 C CA . ASP A 1 282 ? 36.978 83.626 45.087 1.00 60.80 282 ASP A CA 1
ATOM 2256 C C . ASP A 1 282 ? 36.316 84.653 44.159 1.00 60.24 282 ASP A C 1
ATOM 2257 O O . ASP A 1 282 ? 36.931 85.646 43.798 1.00 64.59 282 ASP A O 1
ATOM 2262 N N . PRO A 1 283 ? 35.076 84.407 43.731 1.00 58.05 283 PRO A N 1
ATOM 2263 C CA . PRO A 1 283 ? 34.495 85.312 42.731 1.00 57.69 283 PRO A CA 1
ATOM 2264 C C . PRO A 1 283 ? 34.196 86.712 43.254 1.00 57.72 283 PRO A C 1
ATOM 2265 O O . PRO A 1 283 ? 33.918 87.617 42.459 1.00 57.13 283 PRO A O 1
ATOM 2269 N N . ARG A 1 284 ? 34.158 86.835 44.580 1.00 59.36 284 ARG A N 1
ATOM 2270 C CA . ARG A 1 284 ? 33.946 88.105 45.243 1.00 58.66 284 ARG A CA 1
ATOM 2271 C C . ARG A 1 284 ? 35.267 88.835 45.426 1.00 66.16 284 ARG A C 1
ATOM 2272 O O . ARG A 1 284 ? 35.262 89.959 45.890 1.00 71.92 284 ARG A O 1
ATOM 2280 N N . GLY A 1 285 ? 36.395 88.244 45.041 1.00 65.32 285 GLY A N 1
ATOM 2281 C CA . GLY A 1 285 ? 37.680 88.905 45.235 1.00 67.45 285 GLY A CA 1
ATOM 2282 C C . GLY A 1 285 ? 38.344 88.627 46.589 1.00 69.36 285 GLY A C 1
ATOM 2283 O O . GLY A 1 285 ? 39.445 89.121 46.855 1.00 67.86 285 GLY A O 1
ATOM 2284 N N . LYS A 1 286 ? 37.705 87.795 47.417 1.00 68.09 286 LYS A N 1
ATOM 2285 C CA . LYS A 1 286 ? 38.267 87.317 48.679 1.00 67.75 286 LYS A CA 1
ATOM 2286 C C . LYS A 1 286 ? 39.504 86.430 48.439 1.00 72.33 286 LYS A C 1
ATOM 2287 O O . LYS A 1 286 ? 39.481 85.478 47.628 1.00 70.03 286 LYS A O 1
ATOM 2293 N N . GLU A 1 287 ? 40.585 86.774 49.125 1.00 78.39 287 GLU A N 1
ATOM 2294 C CA . GLU A 1 287 ? 41.869 86.105 49.004 1.00 78.48 287 GLU A CA 1
ATOM 2295 C C . GLU A 1 287 ? 41.720 84.694 49.557 1.00 78.51 287 GLU A C 1
ATOM 2296 O O . GLU A 1 287 ? 41.206 84.490 50.678 1.00 77.07 287 GLU A O 1
ATOM 2302 N N . ILE A 1 288 ? 42.174 83.714 48.785 1.00 75.75 288 ILE A N 1
ATOM 2303 C CA . ILE A 1 288 ? 42.214 82.338 49.274 1.00 72.14 288 ILE A CA 1
ATOM 2304 C C . ILE A 1 288 ? 43.483 82.137 50.101 1.00 67.21 288 ILE A C 1
ATOM 2305 O O . ILE A 1 288 ? 44.567 82.005 49.562 1.00 71.98 288 ILE A O 1
ATOM 2310 N N . ASN A 1 289 ? 43.346 82.087 51.410 1.00 70.16 289 ASN A N 1
ATOM 2311 C CA . ASN A 1 289 ? 44.496 81.894 52.268 1.00 73.25 289 ASN A CA 1
ATOM 2312 C C . ASN A 1 289 ? 44.061 80.999 53.423 1.00 73.74 289 ASN A C 1
ATOM 2313 O O . ASN A 1 289 ? 42.886 80.599 53.534 1.00 73.65 289 ASN A O 1
ATOM 2318 N N . TYR A 1 290 ? 45.022 80.703 54.271 1.00 69.32 290 TYR A N 1
ATOM 2319 C CA . TYR A 1 290 ? 44.858 79.753 55.307 1.00 69.36 290 TYR A CA 1
ATOM 2320 C C . TYR A 1 290 ? 43.751 80.120 56.255 1.00 74.37 290 TYR A C 1
ATOM 2321 O O . TYR A 1 290 ? 42.856 79.318 56.538 1.00 75.75 290 TYR A O 1
ATOM 2330 N N . ASP A 1 291 ? 43.777 81.348 56.759 1.00 75.04 291 ASP A N 1
ATOM 2331 C CA . ASP A 1 291 ? 42.718 81.776 57.634 1.00 68.76 291 ASP A CA 1
ATOM 2332 C C . ASP A 1 291 ? 41.319 81.627 57.001 1.00 64.45 291 ASP A C 1
ATOM 2333 O O . ASP A 1 291 ? 40.339 81.265 57.664 1.00 65.86 291 ASP A O 1
ATOM 2338 N N . TYR A 1 292 ? 41.199 81.971 55.737 1.00 62.26 292 TYR A N 1
ATOM 2339 C CA . TYR A 1 292 ? 39.896 81.920 55.086 1.00 64.04 292 TYR A CA 1
ATOM 2340 C C . TYR A 1 292 ? 39.344 80.465 54.996 1.00 62.94 292 TYR A C 1
ATOM 2341 O O . TYR A 1 292 ? 38.166 80.161 55.349 1.00 60.57 292 TYR A O 1
ATOM 2350 N N . LEU A 1 293 ? 40.198 79.565 54.528 1.00 67.76 293 LEU A N 1
ATOM 2351 C CA . LEU A 1 293 ? 39.755 78.161 54.393 1.00 69.70 293 LEU A CA 1
ATOM 2352 C C . LEU A 1 293 ? 39.561 77.415 55.728 1.00 72.69 293 LEU A C 1
ATOM 2353 O O . LEU A 1 293 ? 38.652 76.601 55.857 1.00 67.49 293 LEU A O 1
ATOM 2358 N N . VAL A 1 294 ? 40.372 77.747 56.726 1.00 74.39 294 VAL A N 1
ATOM 2359 C CA . VAL A 1 294 ? 40.371 77.035 58.011 1.00 77.37 294 VAL A CA 1
ATOM 2360 C C . VAL A 1 294 ? 39.431 77.652 59.037 1.00 77.58 294 VAL A C 1
ATOM 2361 O O . VAL A 1 294 ? 38.716 76.953 59.747 1.00 77.95 294 VAL A O 1
ATOM 2365 N N . ASN A 1 295 ? 39.478 78.975 59.139 1.00 80.43 295 ASN A N 1
ATOM 2366 C CA . ASN A 1 295 ? 38.708 79.714 60.135 1.00 81.78 295 ASN A CA 1
ATOM 2367 C C . ASN A 1 295 ? 37.409 80.331 59.669 1.00 82.01 295 ASN A C 1
ATOM 2368 O O . ASN A 1 295 ? 36.473 80.365 60.447 1.00 77.26 295 ASN A O 1
ATOM 2373 N N . SER A 1 296 ? 37.314 80.793 58.423 1.00 81.12 296 SER A N 1
ATOM 2374 C CA . SER A 1 296 ? 36.018 81.333 57.977 1.00 81.39 296 SER A CA 1
ATOM 2375 C C . SER A 1 296 ? 35.120 80.251 57.435 1.00 80.09 296 SER A C 1
ATOM 2376 O O . SER A 1 296 ? 34.016 80.051 57.945 1.00 79.10 296 SER A O 1
ATOM 2379 N N . LEU A 1 297 ? 35.582 79.576 56.380 1.00 75.62 297 LEU A N 1
ATOM 2380 C CA . LEU A 1 297 ? 34.773 78.539 55.754 1.00 70.41 297 LEU A CA 1
ATOM 2381 C C . LEU A 1 297 ? 34.797 77.230 56.559 1.00 65.63 297 LEU A C 1
ATOM 2382 O O . LEU A 1 297 ? 33.837 76.486 56.503 1.00 64.92 297 LEU A O 1
ATOM 2387 N N . MET A 1 298 ? 35.866 76.981 57.326 1.00 59.83 298 MET A N 1
ATOM 2388 C CA . MET A 1 298 ? 35.963 75.815 58.265 1.00 58.80 298 MET A CA 1
ATOM 2389 C C . MET A 1 298 ? 35.923 74.427 57.515 1.00 65.00 298 MET A C 1
ATOM 2390 O O . MET A 1 298 ? 35.342 73.430 57.990 1.00 63.03 298 MET A O 1
ATOM 2395 N N . LEU A 1 299 ? 36.574 74.404 56.353 1.00 64.72 299 LEU A N 1
ATOM 2396 C CA . LEU A 1 299 ? 36.549 73.240 55.443 1.00 71.16 299 LEU A CA 1
ATOM 2397 C C . LEU A 1 299 ? 37.717 72.292 55.635 1.00 74.17 299 LEU A C 1
ATOM 2398 O O . LEU A 1 299 ? 37.583 71.100 55.333 1.00 76.23 299 LEU A O 1
ATOM 2403 N N . VAL A 1 300 ? 38.857 72.826 56.080 1.00 68.80 300 VAL A N 1
ATOM 2404 C CA . VAL A 1 300 ? 40.061 72.054 56.310 1.00 68.68 300 VAL A CA 1
ATOM 2405 C C . VAL A 1 300 ? 40.709 72.582 57.570 1.00 75.80 300 VAL A C 1
ATOM 2406 O O . VAL A 1 300 ? 40.199 73.526 58.167 1.00 71.25 300 VAL A O 1
ATOM 2410 N N . ASP A 1 301 ? 41.822 71.960 57.963 1.00 83.70 301 ASP A N 1
ATOM 2411 C CA . ASP A 1 301 ? 42.684 72.479 59.022 1.00 93.86 301 ASP A CA 1
ATOM 2412 C C . ASP A 1 301 ? 44.142 72.043 58.785 1.00 97.76 301 ASP A C 1
ATOM 2413 O O . ASP A 1 301 ? 44.472 71.532 57.727 1.00 99.84 301 ASP A O 1
ATOM 2418 N N . ASN A 1 302 ? 45.017 72.261 59.760 1.00 107.24 302 ASN A N 1
ATOM 2419 C CA . ASN A 1 302 ? 46.465 72.005 59.592 1.00 110.81 302 ASN A CA 1
ATOM 2420 C C . ASN A 1 302 ? 46.845 70.533 59.321 1.00 118.06 302 ASN A C 1
ATOM 2421 O O . ASN A 1 302 ? 47.847 70.239 58.628 1.00 110.81 302 ASN A O 1
ATOM 2426 N N . ASP A 1 303 ? 46.004 69.626 59.824 1.00 126.23 303 ASP A N 1
ATOM 2427 C CA . ASP A 1 303 ? 46.223 68.187 59.654 1.00 132.24 303 ASP A CA 1
ATOM 2428 C C . ASP A 1 303 ? 45.474 67.589 58.453 1.00 123.30 303 ASP A C 1
ATOM 2429 O O . ASP A 1 303 ? 45.549 66.394 58.261 1.00 128.21 303 ASP A O 1
ATOM 2434 N N . SER A 1 304 ? 44.782 68.396 57.642 1.00 108.23 304 SER A N 1
ATOM 2435 C CA . SER A 1 304 ? 44.130 67.876 56.439 1.00 90.39 304 SER A CA 1
ATOM 2436 C C . SER A 1 304 ? 45.178 67.463 55.421 1.00 90.87 304 SER A C 1
ATOM 2437 O O . SER A 1 304 ? 46.262 68.065 55.302 1.00 83.82 304 SER A O 1
ATOM 2440 N N . GLU A 1 305 ? 44.849 66.413 54.681 1.00 79.74 305 GLU A N 1
ATOM 2441 C CA . GLU A 1 305 ? 45.695 65.977 53.606 1.00 82.12 305 GLU A CA 1
ATOM 2442 C C . GLU A 1 305 ? 45.686 66.951 52.453 1.00 80.46 305 GLU A C 1
ATOM 2443 O O . GLU A 1 305 ? 44.715 67.687 52.255 1.00 81.78 305 GLU A O 1
ATOM 2449 N N . ILE A 1 306 ? 46.745 66.912 51.657 1.00 73.83 306 ILE A N 1
ATOM 2450 C CA . ILE A 1 306 ? 46.846 67.825 50.550 1.00 81.29 306 ILE A CA 1
ATOM 2451 C C . ILE A 1 306 ? 45.633 67.679 49.611 1.00 83.61 306 ILE A C 1
ATOM 2452 O O . ILE A 1 306 ? 45.180 68.661 49.056 1.00 89.13 306 ILE A O 1
ATOM 2457 N N . GLY A 1 307 ? 45.134 66.456 49.413 1.00 81.31 307 GLY A N 1
ATOM 2458 C CA . GLY A 1 307 ? 43.983 66.232 48.530 1.00 68.21 307 GLY A CA 1
ATOM 2459 C C . GLY A 1 307 ? 42.709 66.916 49.010 1.00 56.48 307 GLY A C 1
ATOM 2460 O O . GLY A 1 307 ? 41.918 67.395 48.230 1.00 55.74 307 GLY A O 1
ATOM 2461 N N . ASP A 1 308 ? 42.533 66.995 50.317 1.00 67.98 308 ASP A N 1
ATOM 2462 C CA . ASP A 1 308 ? 41.406 67.729 50.883 1.00 64.92 308 ASP A CA 1
ATOM 2463 C C . ASP A 1 308 ? 41.550 69.251 50.652 1.00 65.07 308 ASP A C 1
ATOM 2464 O O . ASP A 1 308 ? 40.531 69.957 50.446 1.00 60.66 308 ASP A O 1
ATOM 2469 N N . TRP A 1 309 ? 42.800 69.744 50.669 1.00 64.30 309 TRP A N 1
ATOM 2470 C CA . TRP A 1 309 ? 43.104 71.169 50.422 1.00 66.67 309 TRP A CA 1
ATOM 2471 C C . TRP A 1 309 ? 42.757 71.485 49.014 1.00 58.43 309 TRP A C 1
ATOM 2472 O O . TRP A 1 309 ? 42.088 72.470 48.737 1.00 56.17 309 TRP A O 1
ATOM 2483 N N . ILE A 1 310 ? 43.137 70.599 48.114 1.00 57.72 310 ILE A N 1
ATOM 2484 C CA . ILE A 1 310 ? 42.768 70.755 46.702 1.00 50.66 310 ILE A CA 1
ATOM 2485 C C . ILE A 1 310 ? 41.254 70.841 46.464 1.00 51.49 310 ILE A C 1
ATOM 2486 O O . ILE A 1 310 ? 40.792 71.762 45.727 1.00 53.35 310 ILE A O 1
ATOM 2491 N N . ASP A 1 311 ? 40.488 69.890 47.038 1.00 50.30 311 ASP A N 1
ATOM 2492 C CA . ASP A 1 311 ? 39.017 69.895 46.897 1.00 51.68 311 ASP A CA 1
ATOM 2493 C C . ASP A 1 311 ? 38.432 71.240 47.323 1.00 53.54 311 ASP A C 1
ATOM 2494 O O . ASP A 1 311 ? 37.562 71.806 46.633 1.00 54.65 311 ASP A O 1
ATOM 2499 N N . THR A 1 312 ? 38.884 71.713 48.494 1.00 57.59 312 THR A N 1
ATOM 2500 C CA . THR A 1 312 ? 38.359 72.946 49.097 1.00 55.38 312 THR A CA 1
ATOM 2501 C C . THR A 1 312 ? 38.706 74.171 48.242 1.00 52.18 312 THR A C 1
ATOM 2502 O O . THR A 1 312 ? 37.823 75.003 47.962 1.00 49.91 312 THR A O 1
ATOM 2506 N N . ILE A 1 313 ? 39.943 74.253 47.775 1.00 49.64 313 ILE A N 1
ATOM 2507 C CA . ILE A 1 313 ? 40.346 75.355 46.880 1.00 51.67 313 ILE A CA 1
ATOM 2508 C C . ILE A 1 313 ? 39.473 75.379 45.647 1.00 56.70 313 ILE A C 1
ATOM 2509 O O . ILE A 1 313 ? 39.004 76.453 45.212 1.00 54.49 313 ILE A O 1
ATOM 2514 N N . LEU A 1 314 ? 39.275 74.198 45.045 1.00 52.52 314 LEU A N 1
ATOM 2515 C CA . LEU A 1 314 ? 38.439 74.159 43.846 1.00 52.60 314 LEU A CA 1
ATOM 2516 C C . LEU A 1 314 ? 36.947 74.522 44.081 1.00 49.74 314 LEU A C 1
ATOM 2517 O O . LEU A 1 314 ? 36.349 75.244 43.291 1.00 50.74 314 LEU A O 1
ATOM 2522 N N . ASP A 1 315 ? 36.348 73.998 45.137 1.00 52.13 315 ASP A N 1
ATOM 2523 C CA . ASP A 1 315 ? 34.968 74.341 45.481 1.00 58.30 315 ASP A CA 1
ATOM 2524 C C . ASP A 1 315 ? 34.811 75.838 45.804 1.00 58.93 315 ASP A C 1
ATOM 2525 O O . ASP A 1 315 ? 33.735 76.397 45.574 1.00 58.23 315 ASP A O 1
ATOM 2530 N N . ALA A 1 316 ? 35.845 76.467 46.360 1.00 52.19 316 ALA A N 1
ATOM 2531 C CA . ALA A 1 316 ? 35.795 77.910 46.638 1.00 57.69 316 ALA A CA 1
ATOM 2532 C C . ALA A 1 316 ? 35.988 78.834 45.404 1.00 61.54 316 ALA A C 1
ATOM 2533 O O . ALA A 1 316 ? 35.584 79.991 45.427 1.00 67.45 316 ALA A O 1
ATOM 2535 N N . THR A 1 317 ? 36.592 78.342 44.323 1.00 60.92 317 THR A N 1
ATOM 2536 C CA . THR A 1 317 ? 37.054 79.243 43.261 1.00 57.64 317 THR A CA 1
ATOM 2537 C C . THR A 1 317 ? 36.625 78.923 41.848 1.00 56.75 317 THR A C 1
ATOM 2538 O O . THR A 1 317 ? 36.692 79.793 41.001 1.00 53.45 317 THR A O 1
ATOM 2542 N N . VAL A 1 318 ? 36.169 77.700 41.585 1.00 54.43 318 VAL A N 1
ATOM 2543 C CA . VAL A 1 318 ? 35.908 77.298 40.228 1.00 49.39 318 VAL A CA 1
ATOM 2544 C C . VAL A 1 318 ? 34.405 77.129 40.028 1.00 48.33 318 VAL A C 1
ATOM 2545 O O . VAL A 1 318 ? 33.768 76.411 40.775 1.00 50.79 318 VAL A O 1
ATOM 2549 N N . ASP A 1 319 ? 33.840 77.737 39.003 1.00 46.16 319 ASP A N 1
ATOM 2550 C CA . ASP A 1 319 ? 32.399 77.611 38.719 1.00 53.09 319 ASP A CA 1
ATOM 2551 C C . ASP A 1 319 ? 32.123 76.185 38.232 1.00 53.11 319 ASP A C 1
ATOM 2552 O O . ASP A 1 319 ? 32.928 75.639 37.522 1.00 47.16 319 ASP A O 1
ATOM 2557 N N . SER A 1 320 ? 30.956 75.655 38.555 1.00 51.97 320 SER A N 1
ATOM 2558 C CA . SER A 1 320 ? 30.582 74.332 38.177 1.00 61.51 320 SER A CA 1
ATOM 2559 C C . SER A 1 320 ? 30.593 74.193 36.661 1.00 58.59 320 SER A C 1
ATOM 2560 O O . SER A 1 320 ? 30.780 73.110 36.202 1.00 56.40 320 SER A O 1
ATOM 2563 N N . THR A 1 321 ? 30.384 75.277 35.894 1.00 60.94 321 THR A N 1
ATOM 2564 C CA . THR A 1 321 ? 30.385 75.190 34.425 1.00 57.34 321 THR A CA 1
ATOM 2565 C C . THR A 1 321 ? 31.731 74.720 33.890 1.00 57.43 321 THR A C 1
ATOM 2566 O O . THR A 1 321 ? 31.798 74.132 32.813 1.00 55.01 321 THR A O 1
ATOM 2570 N N . VAL A 1 322 ? 32.810 74.935 34.634 1.00 50.07 322 VAL A N 1
ATOM 2571 C CA . VAL A 1 322 ? 34.070 74.436 34.116 1.00 53.98 322 VAL A CA 1
ATOM 2572 C C . VAL A 1 322 ? 34.209 72.921 34.142 1.00 56.15 322 VAL A C 1
ATOM 2573 O O . VAL A 1 322 ? 35.009 72.428 33.413 1.00 51.29 322 VAL A O 1
ATOM 2577 N N . TRP A 1 323 ? 33.424 72.163 34.901 1.00 55.65 323 TRP A N 1
ATOM 2578 C CA . TRP A 1 323 ? 33.624 70.698 34.902 1.00 59.54 323 TRP A CA 1
ATOM 2579 C C . TRP A 1 323 ? 32.745 69.983 33.862 1.00 57.36 323 TRP A C 1
ATOM 2580 O O . TRP A 1 323 ? 32.788 68.752 33.750 1.00 59.12 323 TRP A O 1
ATOM 2591 N N . VAL A 1 324 ? 31.937 70.752 33.129 1.00 61.90 324 VAL A N 1
ATOM 2592 C CA . VAL A 1 324 ? 31.002 70.206 32.163 1.00 62.78 324 VAL A CA 1
ATOM 2593 C C . VAL A 1 324 ? 31.823 69.513 31.086 1.00 67.51 324 VAL A C 1
ATOM 2594 O O . VAL A 1 324 ? 32.619 70.149 30.402 1.00 62.47 324 VAL A O 1
ATOM 2598 N N . ALA A 1 325 ? 31.610 68.209 30.944 1.00 75.60 325 ALA A N 1
ATOM 2599 C CA . ALA A 1 325 ? 32.404 67.366 30.042 1.00 75.73 325 ALA A CA 1
ATOM 2600 C C . ALA A 1 325 ? 32.165 67.635 28.543 1.00 73.21 325 ALA A C 1
ATOM 2601 O O . ALA A 1 325 ? 31.044 67.942 28.114 1.00 64.10 325 ALA A O 1
ATOM 2603 N N . GLN A 1 326 ? 33.227 67.484 27.752 1.00 78.39 326 GLN A N 1
ATOM 2604 C CA . GLN A 1 326 ? 33.098 67.218 26.302 1.00 80.38 326 GLN A CA 1
ATOM 2605 C C . GLN A 1 326 ? 32.343 65.886 26.061 1.00 74.59 326 GLN A C 1
ATOM 2606 O O . GLN A 1 326 ? 32.412 64.991 26.900 1.00 63.28 326 GLN A O 1
ATOM 2612 N N . ALA A 1 327 ? 31.620 65.737 24.941 1.00 71.93 327 ALA A N 1
ATOM 2613 C CA . ALA A 1 327 ? 30.964 64.428 24.647 1.00 66.98 327 ALA A CA 1
ATOM 2614 C C . ALA A 1 327 ? 32.071 63.350 24.653 1.00 49.54 327 ALA A C 1
ATOM 2615 O O . ALA A 1 327 ? 33.222 63.656 24.426 1.00 46.24 327 ALA A O 1
ATOM 2617 N N . SER A 1 328 ? 31.725 62.136 25.013 1.00 47.68 328 SER A N 1
ATOM 2618 C CA . SER A 1 328 ? 32.699 61.121 25.241 1.00 51.36 328 SER A CA 1
ATOM 2619 C C . SER A 1 328 ? 33.311 60.751 23.903 1.00 44.59 328 SER A C 1
ATOM 2620 O O . SER A 1 328 ? 32.650 60.780 22.901 1.00 45.54 328 SER A O 1
ATOM 2623 N N . SER A 1 329 ? 34.602 60.478 23.884 1.00 40.54 329 SER A N 1
ATOM 2624 C CA . SER A 1 329 ? 35.239 59.901 22.724 1.00 38.20 329 SER A CA 1
ATOM 2625 C C . SER A 1 329 ? 34.829 58.414 22.580 1.00 35.78 329 SER A C 1
ATOM 2626 O O . SER A 1 329 ? 34.714 57.703 23.580 1.00 36.42 329 SER A O 1
ATOM 2629 N N . PRO A 1 330 ? 34.721 57.923 21.356 1.00 32.93 330 PRO A N 1
ATOM 2630 C CA . PRO A 1 330 ? 34.565 56.486 21.124 1.00 31.56 330 PRO A CA 1
ATOM 2631 C C . PRO A 1 330 ? 35.655 55.618 21.773 1.00 29.87 330 PRO A C 1
ATOM 2632 O O . PRO A 1 330 ? 35.446 54.441 22.075 1.00 32.82 330 PRO A O 1
ATOM 2636 N N . PHE A 1 331 ? 36.821 56.163 21.967 1.00 29.41 331 PHE A N 1
ATOM 2637 C CA . PHE A 1 331 ? 37.887 55.393 22.609 1.00 31.42 331 PHE A CA 1
ATOM 2638 C C . PHE A 1 331 ? 37.601 55.060 24.100 1.00 34.53 331 PHE A C 1
ATOM 2639 O O . PHE A 1 331 ? 38.096 54.066 24.611 1.00 31.65 331 PHE A O 1
ATOM 2647 N N . TYR A 1 332 ? 36.749 55.844 24.749 1.00 33.49 332 TYR A N 1
ATOM 2648 C CA . TYR A 1 332 ? 36.493 55.664 26.201 1.00 36.20 332 TYR A CA 1
ATOM 2649 C C . TYR A 1 332 ? 35.031 55.315 26.380 1.00 36.88 332 TYR A C 1
ATOM 2650 O O . TYR A 1 332 ? 34.170 56.193 26.344 1.00 42.04 332 TYR A O 1
ATOM 2659 N N . ASP A 1 333 ? 34.751 54.004 26.445 1.00 38.03 333 ASP A N 1
ATOM 2660 C CA . ASP A 1 333 ? 33.379 53.536 26.529 1.00 38.40 333 ASP A CA 1
ATOM 2661 C C . ASP A 1 333 ? 32.982 53.144 27.989 1.00 39.62 333 ASP A C 1
ATOM 2662 O O . ASP A 1 333 ? 31.978 52.473 28.170 1.00 34.34 333 ASP A O 1
ATOM 2667 N N . GLY A 1 334 ? 33.809 53.465 28.992 1.00 40.59 334 GLY A N 1
ATOM 2668 C CA . GLY A 1 334 ? 33.498 53.098 30.380 1.00 41.12 334 GLY A CA 1
ATOM 2669 C C . GLY A 1 334 ? 34.248 51.918 30.948 1.00 43.52 334 GLY A C 1
ATOM 2670 O O . GLY A 1 334 ? 34.203 51.649 32.130 1.00 37.98 334 GLY A O 1
ATOM 2671 N N . ALA A 1 335 ? 34.935 51.165 30.107 1.00 42.58 335 ALA A N 1
ATOM 2672 C CA . ALA A 1 335 ? 35.682 50.018 30.586 1.00 39.03 335 ALA A CA 1
ATOM 2673 C C . ALA A 1 335 ? 36.890 50.511 31.395 1.00 34.96 335 ALA A C 1
ATOM 2674 O O . ALA A 1 335 ? 37.433 51.569 31.113 1.00 32.37 335 ALA A O 1
ATOM 2676 N N . LYS A 1 336 ? 37.382 49.653 32.263 1.00 36.33 336 LYS A N 1
ATOM 2677 C CA . LYS A 1 336 ? 38.580 49.880 33.086 1.00 44.61 336 LYS A CA 1
ATOM 2678 C C . LYS A 1 336 ? 39.826 49.315 32.509 1.00 37.25 336 LYS A C 1
ATOM 2679 O O . LYS A 1 336 ? 40.923 49.585 32.993 1.00 36.31 336 LYS A O 1
ATOM 2685 N N . GLU A 1 337 ? 39.712 48.337 31.611 1.00 35.64 337 GLU A N 1
ATOM 2686 C CA . GLU A 1 337 ? 40.925 47.747 31.094 1.00 32.83 337 GLU A CA 1
ATOM 2687 C C . GLU A 1 337 ? 40.644 47.045 29.738 1.00 34.63 337 GLU A C 1
ATOM 2688 O O . GLU A 1 337 ? 39.521 46.774 29.433 1.00 31.30 337 GLU A O 1
ATOM 2694 N N . ILE A 1 338 ? 41.720 46.744 29.010 1.00 32.20 338 ILE A N 1
ATOM 2695 C CA . ILE A 1 338 ? 41.674 45.873 27.805 1.00 32.49 338 ILE A CA 1
ATOM 2696 C C . ILE A 1 338 ? 42.155 44.556 28.308 1.00 28.72 338 ILE A C 1
ATOM 2697 O O . ILE A 1 338 ? 43.352 44.359 28.518 1.00 32.81 338 ILE A O 1
ATOM 2702 N N . SER A 1 339 ? 41.232 43.612 28.496 1.00 31.37 339 SER A N 1
ATOM 2703 C CA . SER A 1 339 ? 41.619 42.381 29.079 1.00 33.14 339 SER A CA 1
ATOM 2704 C C . SER A 1 339 ? 41.302 41.142 28.247 1.00 35.35 339 SER A C 1
ATOM 2705 O O . SER A 1 339 ? 41.269 40.020 28.791 1.00 32.17 339 SER A O 1
ATOM 2708 N N . SER A 1 340 ? 41.125 41.280 26.924 1.00 31.26 340 SER A N 1
ATOM 2709 C CA . SER A 1 340 ? 40.869 40.117 26.124 1.00 29.26 340 SER A CA 1
ATOM 2710 C C . SER A 1 340 ? 41.244 40.483 24.664 1.00 29.97 340 SER A C 1
ATOM 2711 O O . SER A 1 340 ? 41.347 41.673 24.354 1.00 25.34 340 SER A O 1
ATOM 2714 N N . ASP A 1 341 ? 41.356 39.473 23.812 1.00 28.80 341 ASP A N 1
ATOM 2715 C CA . ASP A 1 341 ? 41.505 39.703 22.359 1.00 32.48 341 ASP A CA 1
ATOM 2716 C C . ASP A 1 341 ? 40.358 40.425 21.764 1.00 31.87 341 ASP A C 1
ATOM 2717 O O . ASP A 1 341 ? 40.567 41.331 20.913 1.00 26.04 341 ASP A O 1
ATOM 2722 N N . ARG A 1 342 ? 39.136 40.095 22.189 1.00 29.73 342 ARG A N 1
ATOM 2723 C CA . ARG A 1 342 ? 37.993 40.841 21.671 1.00 34.31 342 ARG A CA 1
ATOM 2724 C C . ARG A 1 342 ? 38.068 42.308 21.976 1.00 32.47 342 ARG A C 1
ATOM 2725 O O . ARG A 1 342 ? 37.812 43.120 21.092 1.00 27.69 342 ARG A O 1
ATOM 2733 N N . ASP A 1 343 ? 38.386 42.663 23.231 1.00 29.11 343 ASP A N 1
ATOM 2734 C CA . ASP A 1 343 ? 38.491 44.072 23.586 1.00 28.22 343 ASP A CA 1
ATOM 2735 C C . ASP A 1 343 ? 39.581 44.751 22.718 1.00 25.78 343 ASP A C 1
ATOM 2736 O O . ASP A 1 343 ? 39.399 45.860 22.309 1.00 24.80 343 ASP A O 1
ATOM 2741 N N . ALA A 1 344 ? 40.761 44.148 22.598 1.00 24.98 344 ALA A N 1
ATOM 2742 C CA . ALA A 1 344 ? 41.801 44.725 21.786 1.00 27.00 344 ALA A CA 1
ATOM 2743 C C . ALA A 1 344 ? 41.351 44.863 20.314 1.00 25.92 344 ALA A C 1
ATOM 2744 O O . ALA A 1 344 ? 41.701 45.863 19.687 1.00 25.83 344 ALA A O 1
ATOM 2746 N N . ASP A 1 345 ? 40.640 43.843 19.748 1.00 25.40 345 ASP A N 1
ATOM 2747 C CA . ASP A 1 345 ? 40.066 43.980 18.396 1.00 26.50 345 ASP A CA 1
ATOM 2748 C C . ASP A 1 345 ? 39.154 45.201 18.258 1.00 26.26 345 ASP A C 1
ATOM 2749 O O . ASP A 1 345 ? 39.283 46.025 17.333 1.00 24.45 345 ASP A O 1
ATOM 2754 N N . LYS A 1 346 ? 38.221 45.345 19.177 1.00 29.10 346 LYS A N 1
ATOM 2755 C CA A LYS A 1 346 ? 37.335 46.509 19.204 0.50 29.66 346 LYS A CA 1
ATOM 2756 C CA B LYS A 1 346 ? 37.345 46.501 19.225 0.50 28.29 346 LYS A CA 1
ATOM 2757 C C . LYS A 1 346 ? 38.140 47.815 19.201 1.00 27.76 346 LYS A C 1
ATOM 2758 O O . LYS A 1 346 ? 37.814 48.732 18.464 1.00 27.98 346 LYS A O 1
ATOM 2769 N N . ILE A 1 347 ? 39.176 47.929 20.018 1.00 27.13 347 ILE A N 1
ATOM 2770 C CA . ILE A 1 347 ? 39.929 49.186 20.082 1.00 25.72 347 ILE A CA 1
ATOM 2771 C C . ILE A 1 347 ? 40.788 49.371 18.829 1.00 22.48 347 ILE A C 1
ATOM 2772 O O . ILE A 1 347 ? 40.882 50.442 18.280 1.00 23.09 347 ILE A O 1
ATOM 2777 N N . SER A 1 348 ? 41.395 48.275 18.335 1.00 21.95 348 SER A N 1
ATOM 2778 C CA . SER A 1 348 ? 42.063 48.299 17.063 1.00 23.16 348 SER A CA 1
ATOM 2779 C C . SER A 1 348 ? 41.209 48.920 15.950 1.00 21.52 348 SER A C 1
ATOM 2780 O O . SER A 1 348 ? 41.662 49.808 15.186 1.00 23.44 348 SER A O 1
ATOM 2783 N N . ILE A 1 349 ? 39.970 48.432 15.826 1.00 23.83 349 ILE A N 1
ATOM 2784 C CA . ILE A 1 349 ? 39.076 48.932 14.806 1.00 21.44 349 ILE A CA 1
ATOM 2785 C C . ILE A 1 349 ? 38.790 50.397 14.984 1.00 23.76 349 ILE A C 1
ATOM 2786 O O . ILE A 1 349 ? 38.769 51.171 14.067 1.00 21.54 349 ILE A O 1
ATOM 2791 N N . ARG A 1 350 ? 38.626 50.850 16.231 1.00 23.94 350 ARG A N 1
ATOM 2792 C CA . ARG A 1 350 ? 38.453 52.275 16.427 1.00 22.63 350 ARG A CA 1
ATOM 2793 C C . ARG A 1 350 ? 39.609 53.126 16.030 1.00 24.17 350 ARG A C 1
ATOM 2794 O O . ARG A 1 350 ? 39.402 54.218 15.426 1.00 26.01 350 ARG A O 1
ATOM 2802 N N . VAL A 1 351 ? 40.830 52.694 16.346 1.00 23.82 351 VAL A N 1
ATOM 2803 C CA . VAL A 1 351 ? 41.964 53.420 15.886 1.00 24.29 351 VAL A CA 1
ATOM 2804 C C . VAL A 1 351 ? 42.002 53.448 14.356 1.00 24.80 351 VAL A C 1
ATOM 2805 O O . VAL A 1 351 ? 42.241 54.516 13.720 1.00 24.78 351 VAL A O 1
ATOM 2809 N N . GLN A 1 352 ? 41.811 52.267 13.724 1.00 23.73 352 GLN A N 1
ATOM 2810 C CA . GLN A 1 352 ? 41.813 52.245 12.273 1.00 23.56 352 GLN A CA 1
ATOM 2811 C C . GLN A 1 352 ? 40.795 53.190 11.655 1.00 26.24 352 GLN A C 1
ATOM 2812 O O . GLN A 1 352 ? 41.083 53.875 10.687 1.00 26.48 352 GLN A O 1
ATOM 2818 N N . TYR A 1 353 ? 39.578 53.169 12.201 1.00 26.27 353 TYR A N 1
ATOM 2819 C CA . TYR A 1 353 ? 38.526 54.003 11.712 1.00 25.26 353 TYR A CA 1
ATOM 2820 C C . TYR A 1 353 ? 38.897 55.508 11.807 1.00 26.40 353 TYR A C 1
ATOM 2821 O O . TYR A 1 353 ? 38.590 56.323 10.883 1.00 24.29 353 TYR A O 1
ATOM 2830 N N . LEU A 1 354 ? 39.561 55.900 12.902 1.00 27.49 354 LEU A N 1
ATOM 2831 C CA . LEU A 1 354 ? 39.983 57.297 13.062 1.00 24.56 354 LEU A CA 1
ATOM 2832 C C . LEU A 1 354 ? 40.985 57.640 11.984 1.00 26.40 354 LEU A C 1
ATOM 2833 O O . LEU A 1 354 ? 40.875 58.707 11.329 1.00 26.41 354 LEU A O 1
ATOM 2838 N N . LEU A 1 355 ? 41.923 56.740 11.720 1.00 25.73 355 LEU A N 1
ATOM 2839 C CA . LEU A 1 355 ? 42.869 56.976 10.636 1.00 26.96 355 LEU A CA 1
ATOM 2840 C C . LEU A 1 355 ? 42.156 57.096 9.302 1.00 24.49 355 LEU A C 1
ATOM 2841 O O . LEU A 1 355 ? 42.499 57.925 8.493 1.00 26.37 355 LEU A O 1
ATOM 2846 N N . ALA A 1 356 ? 41.130 56.278 9.088 1.00 25.94 356 ALA A N 1
ATOM 2847 C CA . ALA A 1 356 ? 40.377 56.288 7.846 1.00 25.90 356 ALA A CA 1
ATOM 2848 C C . ALA A 1 356 ? 39.649 57.620 7.758 1.00 25.46 356 ALA A C 1
ATOM 2849 O O . ALA A 1 356 ? 39.590 58.163 6.670 1.00 24.18 356 ALA A O 1
ATOM 2851 N N . GLU A 1 357 ? 39.027 58.093 8.843 1.00 24.25 357 GLU A N 1
ATOM 2852 C CA . GLU A 1 357 ? 38.367 59.419 8.820 1.00 25.55 357 GLU A CA 1
ATOM 2853 C C . GLU A 1 357 ? 39.366 60.572 8.528 1.00 28.70 357 GLU A C 1
ATOM 2854 O O . GLU A 1 357 ? 39.063 61.492 7.779 1.00 27.36 357 GLU A O 1
ATOM 2860 N N . ALA A 1 358 ? 40.584 60.487 9.039 1.00 28.56 358 ALA A N 1
ATOM 2861 C CA . ALA A 1 358 ? 41.582 61.495 8.673 1.00 29.20 358 ALA A CA 1
ATOM 2862 C C . ALA A 1 358 ? 41.892 61.463 7.246 1.00 30.62 358 ALA A C 1
ATOM 2863 O O . ALA A 1 358 ? 42.012 62.520 6.582 1.00 32.22 358 ALA A O 1
ATOM 2865 N N . ASN A 1 359 ? 42.023 60.238 6.707 1.00 28.72 359 ASN A N 1
ATOM 2866 C CA . ASN A 1 359 ? 42.268 60.040 5.302 1.00 27.85 359 ASN A CA 1
ATOM 2867 C C . ASN A 1 359 ? 41.154 60.634 4.451 1.00 27.49 359 ASN A C 1
ATOM 2868 O O . ASN A 1 359 ? 41.388 61.320 3.413 1.00 28.06 359 ASN A O 1
ATOM 2873 N N . ILE A 1 360 ? 39.942 60.371 4.851 1.00 28.66 360 ILE A N 1
ATOM 2874 C CA . ILE A 1 360 ? 38.768 60.912 4.101 1.00 27.89 360 ILE A CA 1
ATOM 2875 C C . ILE A 1 360 ? 38.820 62.451 4.090 1.00 28.63 360 ILE A C 1
ATOM 2876 O O . ILE A 1 360 ? 38.626 63.085 3.071 1.00 30.66 360 ILE A O 1
ATOM 2881 N N . TYR A 1 361 ? 38.999 63.028 5.260 1.00 29.69 361 TYR A N 1
ATOM 2882 C CA . TYR A 1 361 ? 39.067 64.471 5.387 1.00 30.23 361 TYR A CA 1
ATOM 2883 C C . TYR A 1 361 ? 40.097 65.067 4.480 1.00 31.45 361 TYR A C 1
ATOM 2884 O O . TYR A 1 361 ? 39.841 66.119 3.802 1.00 35.02 361 TYR A O 1
ATOM 2893 N N . CYS A 1 362 ? 41.246 64.403 4.377 1.00 30.33 362 CYS A N 1
ATOM 2894 C CA . CYS A 1 362 ? 42.348 64.867 3.558 1.00 28.88 362 CYS A CA 1
ATOM 2895 C C . CYS A 1 362 ? 42.070 64.742 2.068 1.00 33.06 362 CYS A C 1
ATOM 2896 O O . CYS A 1 362 ? 42.325 65.701 1.274 1.00 31.41 362 CYS A O 1
ATOM 2899 N N . LYS A 1 363 ? 41.462 63.616 1.665 1.00 31.89 363 LYS A N 1
ATOM 2900 C CA . LYS A 1 363 ? 41.025 63.428 0.299 1.00 32.58 363 LYS A CA 1
ATOM 2901 C C . LYS A 1 363 ? 39.893 64.419 -0.120 1.00 32.38 363 LYS A C 1
ATOM 2902 O O . LYS A 1 363 ? 39.987 65.045 -1.178 1.00 35.81 363 LYS A O 1
ATOM 2908 N N . THR A 1 364 ? 38.861 64.593 0.706 1.00 33.05 364 THR A N 1
ATOM 2909 C CA . THR A 1 364 ? 37.701 65.414 0.276 1.00 34.01 364 THR A CA 1
ATOM 2910 C C . THR A 1 364 ? 38.089 66.939 0.306 1.00 39.74 364 THR A C 1
ATOM 2911 O O . THR A 1 364 ? 37.474 67.726 -0.390 1.00 34.26 364 THR A O 1
ATOM 2915 N N . ASN A 1 365 ? 39.075 67.325 1.134 1.00 38.56 365 ASN A N 1
ATOM 2916 C CA . ASN A 1 365 ? 39.559 68.690 1.172 1.00 40.43 365 ASN A CA 1
ATOM 2917 C C . ASN A 1 365 ? 40.753 68.948 0.281 1.00 40.60 365 ASN A C 1
ATOM 2918 O O . ASN A 1 365 ? 41.364 70.005 0.348 1.00 41.53 365 ASN A O 1
ATOM 2923 N N . LYS A 1 366 ? 41.116 67.966 -0.524 1.00 41.38 366 LYS A N 1
ATOM 2924 C CA . LYS A 1 366 ? 42.209 68.066 -1.487 1.00 43.78 366 LYS A CA 1
ATOM 2925 C C . LYS A 1 366 ? 43.584 68.336 -0.870 1.00 43.61 366 LYS A C 1
ATOM 2926 O O . LYS A 1 366 ? 44.491 68.831 -1.545 1.00 38.43 366 LYS A O 1
ATOM 2932 N N . LEU A 1 367 ? 43.760 67.900 0.366 1.00 40.57 367 LEU A N 1
ATOM 2933 C CA . LEU A 1 367 ? 45.025 68.028 1.070 1.00 37.87 367 LEU A CA 1
ATOM 2934 C C . LEU A 1 367 ? 45.988 66.915 0.695 1.00 41.68 367 LEU A C 1
ATOM 2935 O O . LEU A 1 367 ? 47.184 67.107 0.804 1.00 39.76 367 LEU A O 1
ATOM 2940 N N . SER A 1 368 ? 45.477 65.714 0.333 1.00 37.98 368 SER A N 1
ATOM 2941 C CA . SER A 1 368 ? 46.324 64.597 -0.101 1.00 37.28 368 SER A CA 1
ATOM 2942 C C . SER A 1 368 ? 45.521 63.546 -0.838 1.00 37.50 368 SER A C 1
ATOM 2943 O O . SER A 1 368 ? 44.321 63.400 -0.612 1.00 37.20 368 SER A O 1
ATOM 2946 N N . ASP A 1 369 ? 46.195 62.766 -1.671 1.00 37.38 369 ASP A N 1
ATOM 2947 C CA . ASP A 1 369 ? 45.549 61.695 -2.410 1.00 40.78 369 ASP A CA 1
ATOM 2948 C C . ASP A 1 369 ? 46.042 60.353 -1.969 1.00 34.48 369 ASP A C 1
ATOM 2949 O O . ASP A 1 369 ? 45.638 59.381 -2.523 1.00 37.37 369 ASP A O 1
ATOM 2954 N N . ALA A 1 370 ? 46.852 60.309 -0.937 1.00 33.59 370 ALA A N 1
ATOM 2955 C CA . ALA A 1 370 ? 47.464 59.039 -0.438 1.00 34.44 370 ALA A CA 1
ATOM 2956 C C . ALA A 1 370 ? 46.468 58.084 0.288 1.00 33.78 370 ALA A C 1
ATOM 2957 O O . ALA A 1 370 ? 45.426 58.520 0.822 1.00 32.99 370 ALA A O 1
ATOM 2959 N N . ASN A 1 371 ? 46.774 56.790 0.278 1.00 31.29 371 ASN A N 1
ATOM 2960 C CA . ASN A 1 371 ? 46.145 55.799 1.149 1.00 28.24 371 ASN A CA 1
ATOM 2961 C C . ASN A 1 371 ? 46.942 55.786 2.450 1.00 28.71 371 ASN A C 1
ATOM 2962 O O . ASN A 1 371 ? 48.023 55.218 2.465 1.00 26.64 371 ASN A O 1
ATOM 2967 N N . PHE A 1 372 ? 46.420 56.391 3.520 1.00 28.02 372 PHE A N 1
ATOM 2968 C CA . PHE A 1 372 ? 47.142 56.452 4.808 1.00 30.25 372 PHE A CA 1
ATOM 2969 C C . PHE A 1 372 ? 47.458 55.041 5.350 1.00 32.67 372 PHE A C 1
ATOM 2970 O O . PHE A 1 372 ? 48.421 54.851 6.106 1.00 30.54 372 PHE A O 1
ATOM 2978 N N . GLY A 1 373 ? 46.641 54.053 4.967 1.00 32.40 373 GLY A N 1
ATOM 2979 C CA . GLY A 1 373 ? 46.807 52.727 5.463 1.00 32.43 373 GLY A CA 1
ATOM 2980 C C . GLY A 1 373 ? 48.097 52.104 4.970 1.00 31.68 373 GLY A C 1
ATOM 2981 O O . GLY A 1 373 ? 48.700 51.290 5.632 1.00 32.54 373 GLY A O 1
ATOM 2982 N N . GLU A 1 374 ? 48.567 52.529 3.819 1.00 33.00 374 GLU A N 1
ATOM 2983 C CA . GLU A 1 374 ? 49.833 52.011 3.304 1.00 33.99 374 GLU A CA 1
ATOM 2984 C C . GLU A 1 374 ? 51.061 52.396 4.153 1.00 32.45 374 GLU A C 1
ATOM 2985 O O . GLU A 1 374 ? 51.995 51.578 4.359 1.00 34.07 374 GLU A O 1
ATOM 2991 N N . PHE A 1 375 ? 51.079 53.637 4.599 1.00 29.56 375 PHE A N 1
ATOM 2992 C CA . PHE A 1 375 ? 52.117 54.181 5.508 1.00 30.49 375 PHE A CA 1
ATOM 2993 C C . PHE A 1 375 ? 51.996 53.517 6.881 1.00 30.51 375 PHE A C 1
ATOM 2994 O O . PHE A 1 375 ? 52.959 53.034 7.447 1.00 30.41 375 PHE A O 1
ATOM 3002 N N . PHE A 1 376 ? 50.806 53.533 7.439 1.00 29.84 376 PHE A N 1
ATOM 3003 C CA . PHE A 1 376 ? 50.610 52.936 8.785 1.00 29.37 376 PHE A CA 1
ATOM 3004 C C . PHE A 1 376 ? 50.757 51.446 8.890 1.00 30.81 376 PHE A C 1
ATOM 3005 O O . PHE A 1 376 ? 51.007 50.922 9.989 1.00 31.83 376 PHE A O 1
ATOM 3013 N N . ASP A 1 377 ? 50.685 50.733 7.777 1.00 29.91 377 ASP A N 1
ATOM 3014 C CA . ASP A 1 377 ? 50.924 49.304 7.775 1.00 29.16 377 ASP A CA 1
ATOM 3015 C C . ASP A 1 377 ? 52.405 48.977 7.834 1.00 34.21 377 ASP A C 1
ATOM 3016 O O . ASP A 1 377 ? 52.781 47.880 8.261 1.00 30.13 377 ASP A O 1
ATOM 3021 N N . LYS A 1 378 ? 53.245 49.913 7.383 1.00 31.94 378 LYS A N 1
ATOM 3022 C CA . LYS A 1 378 ? 54.693 49.663 7.361 1.00 35.29 378 LYS A CA 1
ATOM 3023 C C . LYS A 1 378 ? 55.324 49.817 8.702 1.00 33.31 378 LYS A C 1
ATOM 3024 O O . LYS A 1 378 ? 54.912 50.667 9.525 1.00 32.78 378 LYS A O 1
ATOM 3030 N N . GLU A 1 379 ? 56.375 49.054 8.913 1.00 35.56 379 GLU A N 1
ATOM 3031 C CA . GLU A 1 379 ? 57.256 49.250 10.060 1.00 37.08 379 GLU A CA 1
ATOM 3032 C C . GLU A 1 379 ? 58.165 50.475 9.790 1.00 38.21 379 GLU A C 1
ATOM 3033 O O . GLU A 1 379 ? 58.547 50.699 8.680 1.00 37.06 379 GLU A O 1
ATOM 3039 N N . PRO A 1 380 ? 58.516 51.229 10.816 1.00 35.60 380 PRO A N 1
ATOM 3040 C CA . PRO A 1 380 ? 58.185 51.031 12.225 1.00 34.03 380 PRO A CA 1
ATOM 3041 C C . PRO A 1 380 ? 56.831 51.677 12.603 1.00 31.48 380 PRO A C 1
ATOM 3042 O O . PRO A 1 380 ? 56.470 51.665 13.764 1.00 32.35 380 PRO A O 1
ATOM 3046 N N . HIS A 1 381 ? 56.114 52.260 11.665 1.00 30.24 381 HIS A N 1
ATOM 3047 C CA . HIS A 1 381 ? 54.920 53.065 11.981 1.00 34.11 381 HIS A CA 1
ATOM 3048 C C . HIS A 1 381 ? 53.827 52.241 12.657 1.00 32.34 381 HIS A C 1
ATOM 3049 O O . HIS A 1 381 ? 53.234 52.679 13.627 1.00 34.13 381 HIS A O 1
ATOM 3056 N N . ALA A 1 382 ? 53.629 51.026 12.199 1.00 29.01 382 ALA A N 1
ATOM 3057 C CA . ALA A 1 382 ? 52.569 50.199 12.777 1.00 30.40 382 ALA A CA 1
ATOM 3058 C C . ALA A 1 382 ? 52.790 49.939 14.269 1.00 29.40 382 ALA A C 1
ATOM 3059 O O . ALA A 1 382 ? 51.867 50.077 15.062 1.00 28.34 382 ALA A O 1
ATOM 3061 N N . THR A 1 383 ? 53.994 49.500 14.618 1.00 32.27 383 THR A N 1
ATOM 3062 C CA . THR A 1 383 ? 54.434 49.323 15.984 1.00 30.21 383 THR A CA 1
ATOM 3063 C C . THR A 1 383 ? 54.431 50.569 16.813 1.00 31.27 383 THR A C 1
ATOM 3064 O O . THR A 1 383 ? 53.925 50.598 17.942 1.00 33.65 383 THR A O 1
ATOM 3068 N N . GLU A 1 384 ? 54.885 51.659 16.236 1.00 32.44 384 GLU A N 1
ATOM 3069 C CA . GLU A 1 384 ? 55.002 52.892 16.991 1.00 37.10 384 GLU A CA 1
ATOM 3070 C C . GLU A 1 384 ? 53.641 53.482 17.287 1.00 35.68 384 GLU A C 1
ATOM 3071 O O . GLU A 1 384 ? 53.382 53.992 18.414 1.00 36.47 384 GLU A O 1
ATOM 3077 N N . ILE A 1 385 ? 52.737 53.469 16.329 1.00 31.58 385 ILE A N 1
ATOM 3078 C CA . ILE A 1 385 ? 51.408 54.005 16.624 1.00 28.74 385 ILE A CA 1
ATOM 3079 C C . ILE A 1 385 ? 50.722 53.156 17.687 1.00 29.93 385 ILE A C 1
ATOM 3080 O O . ILE A 1 385 ? 50.034 53.716 18.572 1.00 26.10 385 ILE A O 1
ATOM 3085 N N . ALA A 1 386 ? 50.918 51.828 17.659 1.00 26.33 386 ALA A N 1
ATOM 3086 C CA . ALA A 1 386 ? 50.235 50.966 18.620 1.00 26.39 386 ALA A CA 1
ATOM 3087 C C . ALA A 1 386 ? 50.749 51.207 20.011 1.00 28.71 386 ALA A C 1
ATOM 3088 O O . ALA A 1 386 ? 49.986 51.249 20.958 1.00 26.45 386 ALA A O 1
ATOM 3090 N N . LYS A 1 387 ? 52.043 51.415 20.109 1.00 31.83 387 LYS A N 1
ATOM 3091 C CA . LYS A 1 387 ? 52.682 51.720 21.420 1.00 34.04 387 LYS A CA 1
ATOM 3092 C C . LYS A 1 387 ? 52.220 53.057 22.006 1.00 34.84 387 LYS A C 1
ATOM 3093 O O . LYS A 1 387 ? 51.867 53.142 23.185 1.00 33.12 387 LYS A O 1
ATOM 3099 N N . ARG A 1 388 ? 52.162 54.090 21.185 1.00 32.20 388 ARG A N 1
ATOM 3100 C CA . ARG A 1 388 ? 51.674 55.357 21.645 1.00 36.32 388 ARG A CA 1
ATOM 3101 C C . ARG A 1 388 ? 50.238 55.304 22.053 1.00 35.63 388 ARG A C 1
ATOM 3102 O O . ARG A 1 388 ? 49.870 55.872 23.055 1.00 34.15 388 ARG A O 1
ATOM 3110 N N . VAL A 1 389 ? 49.396 54.593 21.308 1.00 31.53 389 VAL A N 1
ATOM 3111 C CA . VAL A 1 389 ? 47.999 54.460 21.745 1.00 29.73 389 VAL A CA 1
ATOM 3112 C C . VAL A 1 389 ? 47.891 53.675 23.036 1.00 29.09 389 VAL A C 1
ATOM 3113 O O . VAL A 1 389 ? 47.156 54.046 23.972 1.00 32.50 389 VAL A O 1
ATOM 3117 N N . LYS A 1 390 ? 48.628 52.588 23.135 1.00 29.10 390 LYS A N 1
ATOM 3118 C CA . LYS A 1 390 ? 48.580 51.809 24.401 1.00 30.69 390 LYS A CA 1
ATOM 3119 C C . LYS A 1 390 ? 48.969 52.705 25.614 1.00 33.74 390 LYS A C 1
ATOM 3120 O O . LYS A 1 390 ? 48.292 52.728 26.634 1.00 33.27 390 LYS A O 1
ATOM 3126 N N . GLU A 1 391 ? 50.046 53.444 25.467 1.00 34.75 391 GLU A N 1
ATOM 3127 C CA . GLU A 1 391 ? 50.486 54.362 26.535 1.00 39.90 391 GLU A CA 1
ATOM 3128 C C . GLU A 1 391 ? 49.433 55.405 26.836 1.00 42.14 391 GLU A C 1
ATOM 3129 O O . GLU A 1 391 ? 49.245 55.769 27.965 1.00 38.94 391 GLU A O 1
ATOM 3135 N N . GLY A 1 392 ? 48.763 55.894 25.785 1.00 40.79 392 GLY A N 1
ATOM 3136 C CA . GLY A 1 392 ? 47.672 56.824 25.894 1.00 34.45 392 GLY A CA 1
ATOM 3137 C C . GLY A 1 392 ? 46.614 56.291 26.796 1.00 35.05 392 GLY A C 1
ATOM 3138 O O . GLY A 1 392 ? 46.185 56.993 27.746 1.00 32.30 392 GLY A O 1
ATOM 3139 N N . PHE A 1 393 ? 46.211 55.037 26.596 1.00 29.87 393 PHE A N 1
ATOM 3140 C CA . PHE A 1 393 ? 45.188 54.462 27.464 1.00 32.38 393 PHE A CA 1
ATOM 3141 C C . PHE A 1 393 ? 45.601 54.382 28.944 1.00 37.12 393 PHE A C 1
ATOM 3142 O O . PHE A 1 393 ? 44.798 54.666 29.824 1.00 33.61 393 PHE A O 1
ATOM 3150 N N . THR A 1 394 ? 46.817 53.958 29.203 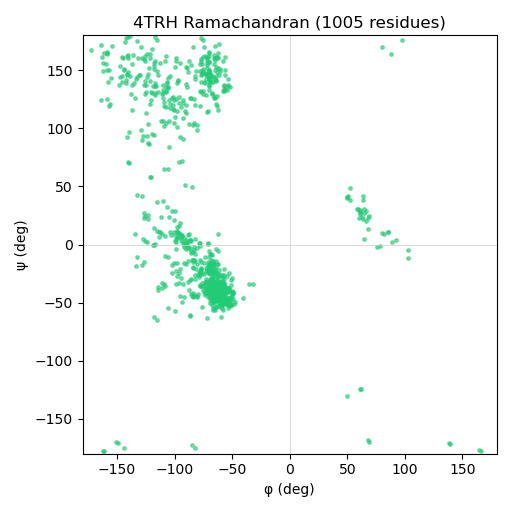1.00 36.61 394 THR A N 1
ATOM 3151 C CA . THR A 1 394 ? 47.297 53.803 30.603 1.00 41.81 394 THR A CA 1
ATOM 3152 C C . THR A 1 394 ? 47.431 55.164 31.329 1.00 38.56 394 THR A C 1
ATOM 3153 O O . THR A 1 394 ? 47.287 55.196 32.528 1.00 46.94 394 THR A O 1
ATOM 3157 N N . GLN A 1 395 ? 47.625 56.251 30.584 1.00 38.27 395 GLN A N 1
ATOM 3158 C CA . GLN A 1 395 ? 47.629 57.603 31.111 1.00 42.07 395 GLN A CA 1
ATOM 3159 C C . GLN A 1 395 ? 46.268 58.240 31.087 1.00 43.96 395 GLN A C 1
ATOM 3160 O O . GLN A 1 395 ? 46.110 59.369 31.532 1.00 43.93 395 GLN A O 1
ATOM 3166 N N . GLY A 1 396 ? 45.256 57.569 30.529 1.00 41.70 396 GLY A N 1
ATOM 3167 C CA . GLY A 1 396 ? 43.946 58.202 30.335 1.00 35.05 396 GLY A CA 1
ATOM 3168 C C . GLY A 1 396 ? 43.993 59.421 29.447 1.00 35.92 396 GLY A C 1
ATOM 3169 O O . GLY A 1 396 ? 43.128 60.320 29.512 1.00 35.58 396 GLY A O 1
ATOM 3170 N N . ALA A 1 397 ? 45.004 59.510 28.613 1.00 35.15 397 ALA A N 1
ATOM 3171 C CA . ALA A 1 397 ? 45.086 60.631 27.694 1.00 33.27 397 ALA A CA 1
ATOM 3172 C C . ALA A 1 397 ? 44.042 60.531 26.557 1.00 34.81 397 ALA A C 1
ATOM 3173 O O . ALA A 1 397 ? 43.539 59.433 26.220 1.00 34.89 397 ALA A O 1
ATOM 3175 N N . ASP A 1 398 ? 43.784 61.662 25.934 1.00 35.53 398 ASP A N 1
ATOM 3176 C CA . ASP A 1 398 ? 43.004 61.754 24.689 1.00 38.71 398 ASP A CA 1
ATOM 3177 C C . ASP A 1 398 ? 43.733 61.016 23.575 1.00 32.52 398 ASP A C 1
ATOM 3178 O O . ASP A 1 398 ? 44.885 61.341 23.219 1.00 29.74 398 ASP A O 1
ATOM 3183 N N . ILE A 1 399 ? 43.018 60.110 22.917 1.00 31.48 399 ILE A N 1
ATOM 3184 C CA . ILE A 1 399 ? 43.660 59.263 21.891 1.00 31.45 399 ILE A CA 1
ATOM 3185 C C . ILE A 1 399 ? 43.825 59.965 20.551 1.00 28.40 399 ILE A C 1
ATOM 3186 O O . ILE A 1 399 ? 44.863 59.829 19.881 1.00 35.76 399 ILE A O 1
ATOM 3191 N N . GLU A 1 400 ? 42.781 60.643 20.091 1.00 29.01 400 GLU A N 1
ATOM 3192 C CA . GLU A 1 400 ? 42.821 61.310 18.812 1.00 30.91 400 GLU A CA 1
ATOM 3193 C C . GLU A 1 400 ? 44.028 62.201 18.597 1.00 32.92 400 GLU A C 1
ATOM 3194 O O . GLU A 1 400 ? 44.618 62.182 17.536 1.00 32.01 400 GLU A O 1
ATOM 3200 N N . PRO A 1 401 ? 44.436 63.044 19.609 1.00 37.85 401 PRO A N 1
ATOM 3201 C CA . PRO A 1 401 ? 45.596 63.863 19.235 1.00 34.33 401 PRO A CA 1
ATOM 3202 C C . PRO A 1 401 ? 46.887 63.077 19.128 1.00 35.10 401 PRO A C 1
ATOM 3203 O O . PRO A 1 401 ? 47.819 63.532 18.416 1.00 32.38 401 PRO A O 1
ATOM 3207 N N . ILE A 1 402 ? 46.961 61.906 19.792 1.00 32.45 402 ILE A N 1
ATOM 3208 C CA . ILE A 1 402 ? 48.099 61.029 19.608 1.00 33.70 402 ILE A CA 1
ATOM 3209 C C . ILE A 1 402 ? 48.213 60.659 18.127 1.00 34.16 402 ILE A C 1
ATOM 3210 O O . ILE A 1 402 ? 49.316 60.692 17.525 1.00 33.77 402 ILE A O 1
ATOM 3215 N N . ILE A 1 403 ? 47.084 60.319 17.480 1.00 37.82 403 ILE A N 1
ATOM 3216 C CA . ILE A 1 403 ? 47.125 59.989 16.057 1.00 31.63 403 ILE A CA 1
ATOM 3217 C C . ILE A 1 403 ? 47.503 61.223 15.229 1.00 31.19 403 ILE A C 1
ATOM 3218 O O . ILE A 1 403 ? 48.321 61.133 14.308 1.00 31.32 403 ILE A O 1
ATOM 3223 N N . TYR A 1 404 ? 46.859 62.362 15.497 1.00 32.04 404 TYR A N 1
ATOM 3224 C CA . TYR A 1 404 ? 47.094 63.577 14.717 1.00 30.93 404 TYR A CA 1
ATOM 3225 C C . TYR A 1 404 ? 48.579 64.029 14.787 1.00 32.93 404 TYR A C 1
ATOM 3226 O O . TYR A 1 404 ? 49.169 64.475 13.763 1.00 33.43 404 TYR A O 1
ATOM 3235 N N . ASP A 1 405 ? 49.181 63.902 15.963 1.00 34.97 405 ASP A N 1
ATOM 3236 C CA . ASP A 1 405 ? 50.600 64.321 16.167 1.00 40.62 405 ASP A CA 1
ATOM 3237 C C . ASP A 1 405 ? 51.527 63.441 15.357 1.00 37.71 405 ASP A C 1
ATOM 3238 O O . ASP A 1 405 ? 52.466 63.937 14.762 1.00 35.09 405 ASP A O 1
ATOM 3243 N N . TYR A 1 406 ? 51.218 62.142 15.282 1.00 32.72 406 TYR A N 1
ATOM 3244 C CA . TYR A 1 406 ? 52.021 61.243 14.499 1.00 34.79 406 TYR A CA 1
ATOM 3245 C C . TYR A 1 406 ? 51.833 61.526 13.020 1.00 34.26 406 TYR A C 1
ATOM 3246 O O . TYR A 1 406 ? 52.783 61.458 12.239 1.00 36.94 406 TYR A O 1
ATOM 3255 N N . ILE A 1 407 ? 50.592 61.799 12.621 1.00 32.93 407 ILE A N 1
ATOM 3256 C CA . ILE A 1 407 ? 50.343 62.136 11.248 1.00 32.47 407 ILE A CA 1
ATOM 3257 C C . ILE A 1 407 ? 51.201 63.417 10.936 1.00 34.63 407 ILE A C 1
ATOM 3258 O O . ILE A 1 407 ? 51.824 63.506 9.874 1.00 34.98 407 ILE A O 1
ATOM 3263 N N . ASN A 1 408 ? 51.134 64.392 11.821 1.00 36.99 408 ASN A N 1
ATOM 3264 C CA . ASN A 1 408 ? 51.760 65.705 11.557 1.00 40.58 408 ASN A CA 1
ATOM 3265 C C . ASN A 1 408 ? 53.267 65.632 11.495 1.00 40.93 408 ASN A C 1
ATOM 3266 O O . ASN A 1 408 ? 53.863 66.266 10.640 1.00 40.99 408 ASN A O 1
ATOM 3271 N N . SER A 1 409 ? 53.873 64.785 12.329 1.00 43.54 409 SER A N 1
ATOM 3272 C CA . SER A 1 409 ? 55.294 64.472 12.235 1.00 40.57 409 SER A CA 1
ATOM 3273 C C . SER A 1 409 ? 55.695 63.836 10.955 1.00 43.31 409 SER A C 1
ATOM 3274 O O . SER A 1 409 ? 56.875 63.799 10.675 1.00 46.77 409 SER A O 1
ATOM 3277 N N . ASN A 1 410 ? 54.769 63.209 10.235 1.00 42.68 410 ASN A N 1
ATOM 3278 C CA . ASN A 1 410 ? 55.086 62.466 9.039 1.00 40.91 410 ASN A CA 1
ATOM 3279 C C . ASN A 1 410 ? 54.281 63.015 7.857 1.00 42.04 410 ASN A C 1
ATOM 3280 O O . ASN A 1 410 ? 53.977 62.278 6.891 1.00 36.59 410 ASN A O 1
ATOM 3285 N N . HIS A 1 411 ? 53.895 64.296 7.949 1.00 42.09 411 HIS A N 1
ATOM 3286 C CA . HIS A 1 411 ? 52.903 64.826 7.029 1.00 38.77 411 HIS A CA 1
ATOM 3287 C C . HIS A 1 411 ? 53.302 64.666 5.586 1.00 41.79 411 HIS A C 1
ATOM 3288 O O . HIS A 1 411 ? 52.450 64.343 4.751 1.00 37.42 411 HIS A O 1
ATOM 3295 N N . ALA A 1 412 ? 54.573 64.905 5.266 1.00 40.47 412 ALA A N 1
ATOM 3296 C CA . ALA A 1 412 ? 54.976 64.910 3.863 1.00 44.18 412 ALA A CA 1
ATOM 3297 C C . ALA A 1 412 ? 54.950 63.495 3.305 1.00 42.24 412 ALA A C 1
ATOM 3298 O O . ALA A 1 412 ? 54.553 63.291 2.177 1.00 41.05 412 ALA A O 1
ATOM 3300 N N . GLU A 1 413 ? 55.350 62.519 4.088 1.00 39.39 413 GLU A N 1
ATOM 3301 C CA . GLU A 1 413 ? 55.291 61.167 3.591 1.00 40.12 413 GLU A CA 1
ATOM 3302 C C . GLU A 1 413 ? 53.836 60.687 3.370 1.00 38.49 413 GLU A C 1
ATOM 3303 O O . GLU A 1 413 ? 53.624 59.830 2.562 1.00 37.21 413 GLU A O 1
ATOM 3309 N N . LEU A 1 414 ? 52.869 61.286 4.054 1.00 35.95 414 LEU A N 1
ATOM 3310 C CA . LEU A 1 414 ? 51.471 60.988 3.887 1.00 35.91 414 LEU A CA 1
ATOM 3311 C C . LEU A 1 414 ? 50.854 61.858 2.784 1.00 39.05 414 LEU A C 1
ATOM 3312 O O . LEU A 1 414 ? 49.633 61.872 2.568 1.00 39.76 414 LEU A O 1
ATOM 3317 N N . GLY A 1 415 ? 51.680 62.590 2.060 1.00 37.70 415 GLY A N 1
ATOM 3318 C CA . GLY A 1 415 ? 51.214 63.358 0.870 1.00 35.36 415 GLY A CA 1
ATOM 3319 C C . GLY A 1 415 ? 50.657 64.714 1.210 1.00 38.67 415 GLY A C 1
ATOM 3320 O O . GLY A 1 415 ? 50.071 65.345 0.356 1.00 42.08 415 GLY A O 1
ATOM 3321 N N . LEU A 1 416 ? 50.833 65.189 2.446 1.00 37.10 416 LEU A N 1
ATOM 3322 C CA . LEU A 1 416 ? 50.322 66.497 2.831 1.00 39.77 416 LEU A CA 1
ATOM 3323 C C . LEU A 1 416 ? 51.445 67.583 2.729 1.00 43.87 416 LEU A C 1
ATOM 3324 O O . LEU A 1 416 ? 52.597 67.304 3.063 1.00 44.37 416 LEU A O 1
ATOM 3329 N N . LYS A 1 417 ? 51.105 68.786 2.284 1.00 44.91 417 LYS A N 1
ATOM 3330 C CA . LYS A 1 417 ? 52.108 69.866 2.217 1.00 52.42 417 LYS A CA 1
ATOM 3331 C C . LYS A 1 417 ? 52.378 70.371 3.616 1.00 52.98 417 LYS A C 1
ATOM 3332 O O . LYS A 1 417 ? 53.535 70.575 3.993 1.00 50.46 417 LYS A O 1
ATOM 3338 N N . SER A 1 418 ? 51.319 70.500 4.413 1.00 48.92 418 SER A N 1
ATOM 3339 C CA . SER A 1 418 ? 51.409 71.040 5.751 1.00 49.03 418 SER A CA 1
ATOM 3340 C C . SER A 1 418 ? 50.784 70.090 6.777 1.00 51.59 418 SER A C 1
ATOM 3341 O O . SER A 1 418 ? 49.956 69.221 6.432 1.00 46.31 418 SER A O 1
ATOM 3344 N N . PRO A 1 419 ? 51.160 70.263 8.034 1.00 47.03 419 PRO A N 1
ATOM 3345 C CA . PRO A 1 419 ? 50.469 69.572 9.117 1.00 46.19 419 PRO A CA 1
ATOM 3346 C C . PRO A 1 419 ? 49.005 70.022 9.261 1.00 50.20 419 PRO A C 1
ATOM 3347 O O . PRO A 1 419 ? 48.625 71.103 8.819 1.00 50.46 419 PRO A O 1
ATOM 3351 N N . LEU A 1 420 ? 48.207 69.190 9.916 1.00 45.43 420 LEU A N 1
ATOM 3352 C CA . LEU A 1 420 ? 46.841 69.497 10.165 1.00 42.69 420 LEU A CA 1
ATOM 3353 C C . LEU A 1 420 ? 46.733 70.521 11.278 1.00 42.52 420 LEU A C 1
ATOM 3354 O O . LEU A 1 420 ? 47.286 70.327 12.329 1.00 37.52 420 LEU A O 1
ATOM 3359 N N . THR A 1 421 ? 45.932 71.551 11.049 1.00 43.89 421 THR A N 1
ATOM 3360 C CA . THR A 1 421 ? 45.703 72.588 12.039 1.00 43.97 421 THR A CA 1
ATOM 3361 C C . THR A 1 421 ? 44.787 72.066 13.108 1.00 41.38 421 THR A C 1
ATOM 3362 O O . THR A 1 421 ? 44.038 71.043 12.931 1.00 38.46 421 THR A O 1
ATOM 3366 N N . GLY A 1 422 ? 44.813 72.763 14.222 1.00 36.17 422 GLY A N 1
ATOM 3367 C CA . GLY A 1 422 ? 43.949 72.481 15.357 1.00 40.27 422 GLY A CA 1
ATOM 3368 C C . GLY A 1 422 ? 42.499 72.419 14.948 1.00 41.19 422 GLY A C 1
ATOM 3369 O O . GLY A 1 422 ? 41.737 71.549 15.393 1.00 42.33 422 GLY A O 1
ATOM 3370 N N . LYS A 1 423 ? 42.134 73.313 14.066 1.00 38.58 423 LYS A N 1
ATOM 3371 C CA . LYS A 1 423 ? 40.787 73.386 13.557 1.00 42.51 423 LYS A CA 1
ATOM 3372 C C . LYS A 1 423 ? 40.392 72.126 12.768 1.00 39.21 423 LYS A C 1
ATOM 3373 O O . LYS A 1 423 ? 39.292 71.600 12.933 1.00 39.25 423 LYS A O 1
ATOM 3379 N N . GLN A 1 424 ? 41.281 71.728 11.879 1.00 38.52 424 GLN A N 1
ATOM 3380 C CA . GLN A 1 424 ? 41.098 70.550 11.033 1.00 37.77 424 GLN A CA 1
ATOM 3381 C C . GLN A 1 424 ? 41.068 69.282 11.868 1.00 39.18 424 GLN A C 1
ATOM 3382 O O . GLN A 1 424 ? 40.253 68.403 11.611 1.00 39.63 424 GLN A O 1
ATOM 3388 N N . GLN A 1 425 ? 41.897 69.220 12.902 1.00 37.48 425 GLN A N 1
ATOM 3389 C CA . GLN A 1 425 ? 41.873 68.116 13.820 1.00 39.62 425 GLN A CA 1
ATOM 3390 C C . GLN A 1 425 ? 40.541 67.986 14.512 1.00 41.18 425 GLN A C 1
ATOM 3391 O O . GLN A 1 425 ? 39.992 66.883 14.633 1.00 35.97 425 GLN A O 1
ATOM 3397 N N . GLN A 1 426 ? 39.959 69.108 14.913 1.00 38.47 426 GLN A N 1
ATOM 3398 C CA . GLN A 1 426 ? 38.683 69.064 15.578 1.00 37.81 426 GLN A CA 1
ATOM 3399 C C . GLN A 1 426 ? 37.544 68.660 14.604 1.00 35.73 426 GLN A C 1
ATOM 3400 O O . GLN A 1 426 ? 36.604 67.968 14.993 1.00 34.38 426 GLN A O 1
ATOM 3406 N N . GLU A 1 427 ? 37.624 69.118 13.369 1.00 35.46 427 GLU A N 1
ATOM 3407 C CA . GLU A 1 427 ? 36.697 68.683 12.330 1.00 34.94 427 GLU A CA 1
ATOM 3408 C C . GLU A 1 427 ? 36.706 67.137 12.082 1.00 32.76 427 GLU A C 1
ATOM 3409 O O . GLU A 1 427 ? 35.646 66.510 12.044 1.00 32.83 427 GLU A O 1
ATOM 3415 N N . ILE A 1 428 ? 37.881 66.569 11.932 1.00 30.41 428 ILE A N 1
ATOM 3416 C CA . ILE A 1 428 ? 38.040 65.081 11.877 1.00 29.80 428 ILE A CA 1
ATOM 3417 C C . ILE A 1 428 ? 37.458 64.377 13.110 1.00 31.27 428 ILE A C 1
ATOM 3418 O O . ILE A 1 428 ? 36.628 63.415 13.026 1.00 30.21 428 ILE A O 1
ATOM 3423 N N . THR A 1 429 ? 37.838 64.869 14.310 1.00 30.99 429 THR A N 1
ATOM 3424 C CA . THR A 1 429 ? 37.338 64.287 15.496 1.00 29.35 429 THR A CA 1
ATOM 3425 C C . THR A 1 429 ? 35.801 64.248 15.566 1.00 29.64 429 THR A C 1
ATOM 3426 O O . THR A 1 429 ? 35.227 63.245 16.037 1.00 26.60 429 THR A O 1
ATOM 3430 N N . ASP A 1 430 ? 35.153 65.319 15.122 1.00 31.35 430 ASP A N 1
ATOM 3431 C CA . ASP A 1 430 ? 33.668 65.405 15.248 1.00 34.14 430 ASP A CA 1
ATOM 3432 C C . ASP A 1 430 ? 33.039 64.424 14.218 1.00 30.72 430 ASP A C 1
ATOM 3433 O O . ASP A 1 430 ? 32.022 63.799 14.468 1.00 31.50 430 ASP A O 1
ATOM 3438 N N . LYS A 1 431 ? 33.641 64.346 13.062 1.00 29.12 431 LYS A N 1
ATOM 3439 C CA . LYS A 1 431 ? 33.115 63.402 12.031 1.00 30.24 431 LYS A CA 1
ATOM 3440 C C . LYS A 1 431 ? 33.308 61.934 12.448 1.00 27.37 431 LYS A C 1
ATOM 3441 O O . LYS A 1 431 ? 32.405 61.131 12.300 1.00 30.00 431 LYS A O 1
ATOM 3447 N N . PHE A 1 432 ? 34.504 61.617 12.914 1.00 28.80 432 PHE A N 1
ATOM 3448 C CA . PHE A 1 432 ? 34.822 60.348 13.486 1.00 27.18 432 PHE A CA 1
ATOM 3449 C C . PHE A 1 432 ? 33.857 59.935 14.563 1.00 30.76 432 PHE A C 1
ATOM 3450 O O . PHE A 1 432 ? 33.304 58.825 14.519 1.00 27.08 432 PHE A O 1
ATOM 3458 N N . THR A 1 433 ? 33.626 60.823 15.552 1.00 26.70 433 THR A N 1
ATOM 3459 C CA . THR A 1 433 ? 32.724 60.517 16.637 1.00 28.60 433 THR A CA 1
ATOM 3460 C C . THR A 1 433 ? 31.313 60.276 16.169 1.00 27.71 433 THR A C 1
ATOM 3461 O O . THR A 1 433 ? 30.671 59.298 16.552 1.00 31.79 433 THR A O 1
ATOM 3465 N N . LYS A 1 434 ? 30.817 61.127 15.307 1.00 28.85 434 LYS A N 1
ATOM 3466 C CA . LYS A 1 434 ? 29.418 60.967 14.863 1.00 29.64 434 LYS A CA 1
ATOM 3467 C C . LYS A 1 434 ? 29.227 59.689 13.989 1.00 27.76 434 LYS A C 1
ATOM 3468 O O . LYS A 1 434 ? 28.291 58.939 14.137 1.00 26.97 434 LYS A O 1
ATOM 3474 N N . HIS A 1 435 ? 30.137 59.496 13.033 1.00 30.00 435 HIS A N 1
ATOM 3475 C CA . HIS A 1 435 ? 30.049 58.322 12.139 1.00 26.03 435 HIS A CA 1
ATOM 3476 C C . HIS A 1 435 ? 30.291 57.066 12.886 1.00 26.79 435 HIS A C 1
ATOM 3477 O O . HIS A 1 435 ? 29.509 56.121 12.714 1.00 28.78 435 HIS A O 1
ATOM 3484 N N . TYR A 1 436 ? 31.302 57.019 13.766 1.00 27.48 436 TYR A N 1
ATOM 3485 C CA . TYR A 1 436 ? 31.496 55.789 14.501 1.00 27.59 436 TYR A CA 1
ATOM 3486 C C . TYR A 1 436 ? 30.293 55.444 15.348 1.00 28.60 436 TYR A C 1
ATOM 3487 O O . TYR A 1 436 ? 29.866 54.256 15.395 1.00 27.91 436 TYR A O 1
ATOM 3496 N N . ASN A 1 437 ? 29.725 56.441 16.033 1.00 30.70 437 ASN A N 1
ATOM 3497 C CA . ASN A 1 437 ? 28.501 56.162 16.826 1.00 29.40 437 ASN A CA 1
ATOM 3498 C C . ASN A 1 437 ? 27.299 55.659 16.054 1.00 25.57 437 ASN A C 1
ATOM 3499 O O . ASN A 1 437 ? 26.585 54.812 16.508 1.00 27.77 437 ASN A O 1
ATOM 3504 N N . THR A 1 438 ? 27.157 56.077 14.831 1.00 28.13 438 THR A N 1
ATOM 3505 C CA . THR A 1 438 ? 26.129 55.533 13.935 1.00 26.18 438 THR A CA 1
ATOM 3506 C C . THR A 1 438 ? 26.328 54.097 13.584 1.00 27.60 438 THR A C 1
ATOM 3507 O O . THR A 1 438 ? 25.343 53.360 13.494 1.00 26.44 438 THR A O 1
ATOM 3511 N N . ILE A 1 439 ? 27.583 53.676 13.360 1.00 26.77 439 ILE A N 1
ATOM 3512 C CA . ILE A 1 439 ? 27.848 52.308 12.914 1.00 26.37 439 ILE A CA 1
ATOM 3513 C C . ILE A 1 439 ? 28.366 51.349 13.987 1.00 26.14 439 ILE A C 1
ATOM 3514 O O . ILE A 1 439 ? 28.678 50.196 13.681 1.00 24.84 439 ILE A O 1
ATOM 3519 N N . LYS A 1 440 ? 28.388 51.755 15.256 1.00 24.02 440 LYS A N 1
ATOM 3520 C CA . LYS A 1 440 ? 29.009 50.917 16.245 1.00 24.86 440 LYS A CA 1
ATOM 3521 C C . LYS A 1 440 ? 28.336 49.601 16.539 1.00 26.66 440 LYS A C 1
ATOM 3522 O O . LYS A 1 440 ? 28.968 48.732 17.140 1.00 25.85 440 LYS A O 1
ATOM 3528 N N . GLU A 1 441 ? 27.089 49.414 16.156 1.00 27.98 441 GLU A N 1
ATOM 3529 C CA . GLU A 1 441 ? 26.467 48.098 16.335 1.00 29.93 441 GLU A CA 1
ATOM 3530 C C . GLU A 1 441 ? 26.505 47.250 15.064 1.00 29.29 441 GLU A C 1
ATOM 3531 O O . GLU A 1 441 ? 25.780 46.233 14.990 1.00 29.36 441 GLU A O 1
ATOM 3537 N N . SER A 1 442 ? 27.258 47.657 14.031 1.00 25.92 442 SER A N 1
ATOM 3538 C CA . SER A 1 442 ? 27.460 46.786 12.843 1.00 25.85 442 SER A CA 1
ATOM 3539 C C . SER A 1 442 ? 27.966 45.431 13.183 1.00 23.90 442 SER A C 1
ATOM 3540 O O . SER A 1 442 ? 28.876 45.280 13.932 1.00 28.07 442 SER A O 1
ATOM 3543 N N . PRO A 1 443 ? 27.408 44.402 12.570 1.00 26.83 443 PRO A N 1
ATOM 3544 C CA . PRO A 1 443 ? 27.892 43.061 12.770 1.00 27.20 443 PRO A CA 1
ATOM 3545 C C . PRO A 1 443 ? 29.334 42.985 12.214 1.00 29.34 443 PRO A C 1
ATOM 3546 O O . PRO A 1 443 ? 30.116 42.240 12.723 1.00 23.68 443 PRO A O 1
ATOM 3550 N N . HIS A 1 444 ? 29.641 43.698 11.127 1.00 23.95 444 HIS A N 1
ATOM 3551 C CA . HIS A 1 444 ? 30.993 43.639 10.491 1.00 25.08 444 HIS A CA 1
ATOM 3552 C C . HIS A 1 444 ? 31.596 45.024 10.332 1.00 23.07 444 HIS A C 1
ATOM 3553 O O . HIS A 1 444 ? 30.857 45.972 9.997 1.00 22.31 444 HIS A O 1
ATOM 3560 N N . PHE A 1 445 ? 32.906 45.131 10.640 1.00 23.24 445 PHE A N 1
ATOM 3561 C CA . PHE A 1 445 ? 33.599 46.394 10.511 1.00 22.99 445 PHE A CA 1
ATOM 3562 C C . PHE A 1 445 ? 34.623 46.376 9.397 1.00 21.56 445 PHE A C 1
ATOM 3563 O O . PHE A 1 445 ? 35.539 47.242 9.329 1.00 23.06 445 PHE A O 1
ATOM 3571 N N . ASP A 1 446 ? 34.447 45.481 8.420 1.00 20.88 446 ASP A N 1
ATOM 3572 C CA . ASP A 1 446 ? 35.413 45.401 7.357 1.00 19.64 446 ASP A CA 1
ATOM 3573 C C . ASP A 1 446 ? 35.489 46.617 6.424 1.00 21.34 446 ASP A C 1
ATOM 3574 O O . ASP A 1 446 ? 36.591 46.905 5.926 1.00 22.09 446 ASP A O 1
ATOM 3579 N N . GLU A 1 447 ? 34.380 47.328 6.187 1.00 21.25 447 GLU A N 1
ATOM 3580 C CA . GLU A 1 447 ? 34.367 48.477 5.191 1.00 21.31 447 GLU A CA 1
ATOM 3581 C C . GLU A 1 447 ? 33.190 49.333 5.445 1.00 21.63 447 GLU A C 1
ATOM 3582 O O . GLU A 1 447 ? 32.233 48.842 5.995 1.00 23.30 447 GLU A O 1
ATOM 3588 N N . PHE A 1 448 ? 33.298 50.598 5.172 1.00 21.40 448 PHE A N 1
ATOM 3589 C CA . PHE A 1 448 ? 32.236 51.574 5.258 1.00 24.82 448 PHE A CA 1
ATOM 3590 C C . PHE A 1 448 ? 32.372 52.527 4.100 1.00 25.42 448 PHE A C 1
ATOM 3591 O O . PHE A 1 448 ? 33.507 52.766 3.637 1.00 24.36 448 PHE A O 1
ATOM 3599 N N . PHE A 1 449 ? 31.221 52.974 3.624 1.00 22.38 449 PHE A N 1
ATOM 3600 C CA . PHE A 1 449 ? 31.109 54.008 2.589 1.00 23.73 449 PHE A CA 1
ATOM 3601 C C . PHE A 1 449 ? 30.706 55.326 3.198 1.00 23.89 449 PHE A C 1
ATOM 3602 O O . PHE A 1 449 ? 29.701 55.385 3.884 1.00 25.05 449 PHE A O 1
ATOM 3610 N N . VAL A 1 450 ? 31.540 56.340 3.008 1.00 25.17 450 VAL A N 1
ATOM 3611 C CA . VAL A 1 450 ? 31.389 57.642 3.705 1.00 25.90 450 VAL A CA 1
ATOM 3612 C C . VAL A 1 450 ? 31.239 58.740 2.668 1.00 24.24 450 VAL A C 1
ATOM 3613 O O . VAL A 1 450 ? 32.087 58.896 1.850 1.00 25.06 450 VAL A O 1
ATOM 3617 N N . ALA A 1 451 ? 30.150 59.457 2.701 1.00 25.61 451 ALA A N 1
ATOM 3618 C CA . ALA A 1 451 ? 29.835 60.479 1.736 1.00 27.85 451 ALA A CA 1
ATOM 3619 C C . ALA A 1 451 ? 29.797 61.825 2.420 1.00 31.75 451 ALA A C 1
ATOM 3620 O O . ALA A 1 451 ? 29.323 61.931 3.581 1.00 29.39 451 ALA A O 1
ATOM 3622 N N . ASP A 1 452 ? 30.153 62.860 1.662 1.00 32.06 452 ASP A N 1
ATOM 3623 C CA . ASP A 1 452 ? 30.041 64.208 2.168 1.00 31.55 452 ASP A CA 1
ATOM 3624 C C . ASP A 1 452 ? 29.174 65.024 1.225 1.00 31.70 452 ASP A C 1
ATOM 3625 O O . ASP A 1 452 ? 29.668 65.603 0.238 1.00 33.66 452 ASP A O 1
ATOM 3630 N N . PRO A 1 453 ? 27.880 65.075 1.524 1.00 29.84 453 PRO A N 1
ATOM 3631 C CA . PRO A 1 453 ? 26.995 65.791 0.673 1.00 32.82 453 PRO A CA 1
ATOM 3632 C C . PRO A 1 453 ? 27.001 67.320 0.826 1.00 36.82 453 PRO A C 1
ATOM 3633 O O . PRO A 1 453 ? 26.256 67.976 0.133 1.00 35.25 453 PRO A O 1
ATOM 3637 N N . ASP A 1 454 ? 27.831 67.863 1.714 1.00 40.13 454 ASP A N 1
ATOM 3638 C CA . ASP A 1 454 ? 28.084 69.286 1.726 1.00 42.86 454 ASP A CA 1
ATOM 3639 C C . ASP A 1 454 ? 29.197 69.662 0.758 1.00 44.27 454 ASP A C 1
ATOM 3640 O O . ASP A 1 454 ? 29.587 70.788 0.721 1.00 47.49 454 ASP A O 1
ATOM 3645 N N . LYS A 1 455 ? 29.739 68.710 0.002 1.00 38.31 455 LYS A N 1
ATOM 3646 C CA . LYS A 1 455 ? 30.771 69.005 -0.935 1.00 36.52 455 LYS A CA 1
ATOM 3647 C C . LYS A 1 455 ? 30.271 68.692 -2.269 1.00 38.69 455 LYS A C 1
ATOM 3648 O O . LYS A 1 455 ? 29.384 67.866 -2.436 1.00 43.79 455 LYS A O 1
ATOM 3654 N N . LYS A 1 456 ? 30.887 69.299 -3.240 1.00 39.68 456 LYS A N 1
ATOM 3655 C CA . LYS A 1 456 ? 30.553 69.096 -4.635 1.00 39.63 456 LYS A CA 1
ATOM 3656 C C . LYS A 1 456 ? 30.990 67.679 -5.055 1.00 35.30 456 LYS A C 1
ATOM 3657 O O . LYS A 1 456 ? 32.043 67.199 -4.646 1.00 33.18 456 LYS A O 1
ATOM 3663 N N . GLY A 1 457 ? 30.154 67.019 -5.851 1.00 32.49 457 GLY A N 1
ATOM 3664 C CA . GLY A 1 457 ? 30.454 65.670 -6.326 1.00 34.05 457 GLY A CA 1
ATOM 3665 C C . GLY A 1 457 ? 29.196 65.002 -6.892 1.00 35.07 457 GLY A C 1
ATOM 3666 O O . GLY A 1 457 ? 28.129 65.630 -6.992 1.00 34.70 457 GLY A O 1
ATOM 3667 N N . ASN A 1 458 ? 29.378 63.751 -7.274 1.00 31.80 458 ASN A N 1
ATOM 3668 C CA . ASN A 1 458 ? 28.382 62.938 -7.949 1.00 29.04 458 ASN A CA 1
ATOM 3669 C C . ASN A 1 458 ? 27.496 62.099 -7.057 1.00 28.88 458 ASN A C 1
ATOM 3670 O O . ASN A 1 458 ? 26.697 61.298 -7.566 1.00 27.81 458 ASN A O 1
ATOM 3675 N N . ILE A 1 459 ? 27.681 62.202 -5.757 1.00 27.04 459 ILE A N 1
ATOM 3676 C CA . ILE A 1 459 ? 26.978 61.398 -4.766 1.00 28.09 459 ILE A CA 1
ATOM 3677 C C . ILE A 1 459 ? 26.195 62.370 -3.897 1.00 29.98 459 ILE A C 1
ATOM 3678 O O . ILE A 1 459 ? 26.733 63.409 -3.455 1.00 29.70 459 ILE A O 1
ATOM 3683 N N . PHE A 1 460 ? 24.952 61.993 -3.630 1.00 26.19 460 PHE A N 1
ATOM 3684 C CA . PHE A 1 460 ? 23.969 62.767 -2.906 1.00 28.44 460 PHE A CA 1
ATOM 3685 C C . PHE A 1 460 ? 23.407 62.035 -1.715 1.00 29.61 460 PHE A C 1
ATOM 3686 O O . PHE A 1 460 ? 23.537 60.812 -1.611 1.00 29.88 460 PHE A O 1
ATOM 3694 N N . SER A 1 461 ? 22.762 62.794 -0.840 1.00 31.39 461 SER A N 1
ATOM 3695 C CA . SER A 1 461 ? 21.952 62.285 0.229 1.00 31.40 461 SER A CA 1
ATOM 3696 C C . SER A 1 461 ? 20.496 62.609 -0.097 1.00 31.08 461 SER A C 1
ATOM 3697 O O . SER A 1 461 ? 20.153 63.762 -0.430 1.00 32.77 461 SER A O 1
ATOM 3700 N N . HIS A 1 462 ? 19.646 61.625 -0.010 1.00 27.41 462 HIS A N 1
ATOM 3701 C CA . HIS A 1 462 ? 18.212 61.807 -0.297 1.00 29.60 462 HIS A CA 1
ATOM 3702 C C . HIS A 1 462 ? 17.403 60.730 0.353 1.00 31.62 462 HIS A C 1
ATOM 3703 O O . HIS A 1 462 ? 17.645 59.526 0.128 1.00 28.95 462 HIS A O 1
ATOM 3710 N N . GLN A 1 463 ? 16.430 61.171 1.155 1.00 30.08 463 GLN A N 1
ATOM 3711 C CA . GLN A 1 463 ? 15.532 60.284 1.866 1.00 32.00 463 GLN A CA 1
ATOM 3712 C C . GLN A 1 463 ? 16.222 59.226 2.683 1.00 31.14 463 GLN A C 1
ATOM 3713 O O . GLN A 1 463 ? 15.755 58.093 2.744 1.00 29.64 463 GLN A O 1
ATOM 3719 N N . GLY A 1 464 ? 17.328 59.576 3.304 1.00 27.64 464 GLY A N 1
ATOM 3720 C CA . GLY A 1 464 ? 18.080 58.607 4.075 1.00 28.82 464 GLY A CA 1
ATOM 3721 C C . GLY A 1 464 ? 18.765 57.519 3.247 1.00 27.84 464 GLY A C 1
ATOM 3722 O O . GLY A 1 464 ? 19.053 56.434 3.768 1.00 27.17 464 GLY A O 1
ATOM 3723 N N . ARG A 1 465 ? 19.046 57.810 1.985 1.00 27.02 465 ARG A N 1
ATOM 3724 C CA . ARG A 1 465 ? 19.876 56.994 1.110 1.00 26.97 465 ARG A CA 1
ATOM 3725 C C . ARG A 1 465 ? 21.058 57.792 0.608 1.00 26.59 465 ARG A C 1
ATOM 3726 O O . ARG A 1 465 ? 20.933 58.957 0.342 1.00 31.29 465 ARG A O 1
ATOM 3734 N N . ILE A 1 466 ? 22.220 57.160 0.530 1.00 24.84 466 ILE A N 1
ATOM 3735 C CA . ILE A 1 466 ? 23.392 57.725 -0.116 1.00 25.33 466 ILE A CA 1
ATOM 3736 C C . ILE A 1 466 ? 23.308 57.274 -1.576 1.00 25.85 466 ILE A C 1
ATOM 3737 O O . ILE A 1 466 ? 23.241 56.065 -1.850 1.00 26.96 466 ILE A O 1
ATOM 3742 N N . SER A 1 467 ? 23.251 58.228 -2.504 1.00 24.57 467 SER A N 1
ATOM 3743 C CA . SER A 1 467 ? 22.766 57.982 -3.867 1.00 25.07 467 SER A CA 1
ATOM 3744 C C . SER A 1 467 ? 23.519 58.697 -4.963 1.00 25.77 467 SER A C 1
ATOM 3745 O O . SER A 1 467 ? 24.257 59.658 -4.741 1.00 25.77 467 SER A O 1
ATOM 3748 N N . CYS A 1 468 ? 23.324 58.190 -6.189 1.00 23.54 468 CYS A N 1
ATOM 3749 C CA . CYS A 1 468 ? 23.880 58.824 -7.360 1.00 22.48 468 CYS A CA 1
ATOM 3750 C C . CYS A 1 468 ? 22.670 59.200 -8.246 1.00 23.22 468 CYS A C 1
ATOM 3751 O O . CYS A 1 468 ? 21.522 58.742 -8.025 1.00 22.75 468 CYS A O 1
ATOM 3754 N N . HIS A 1 469 ? 22.883 59.993 -9.258 1.00 25.69 469 HIS A N 1
ATOM 3755 C CA . HIS A 1 469 ? 21.788 60.333 -10.210 1.00 25.06 469 HIS A CA 1
ATOM 3756 C C . HIS A 1 469 ? 21.489 59.132 -11.075 1.00 26.34 469 HIS A C 1
ATOM 3757 O O . HIS A 1 469 ? 22.413 58.548 -11.635 1.00 27.30 469 HIS A O 1
ATOM 3764 N N . PHE A 1 470 ? 20.229 58.715 -11.183 1.00 24.69 470 PHE A N 1
ATOM 3765 C CA . PHE A 1 470 ? 19.977 57.548 -12.073 1.00 24.76 470 PHE A CA 1
ATOM 3766 C C . PHE A 1 470 ? 20.540 57.717 -13.493 1.00 27.07 470 PHE A C 1
ATOM 3767 O O . PHE A 1 470 ? 20.949 56.755 -14.140 1.00 25.12 470 PHE A O 1
ATOM 3775 N N . LEU A 1 471 ? 20.456 58.919 -14.054 1.00 28.25 471 LEU A N 1
ATOM 3776 C CA . LEU A 1 471 ? 20.912 59.151 -15.442 1.00 27.80 471 LEU A CA 1
ATOM 3777 C C . LEU A 1 471 ? 22.409 58.993 -15.632 1.00 31.42 471 LEU A C 1
ATOM 3778 O O . LEU A 1 471 ? 22.875 58.445 -16.645 1.00 33.27 471 LEU A O 1
ATOM 3783 N N . ASP A 1 472 ? 23.174 59.433 -14.630 1.00 31.29 472 ASP A N 1
ATOM 3784 C CA . ASP A 1 472 ? 24.629 59.132 -14.551 1.00 33.58 472 ASP A CA 1
ATOM 3785 C C . ASP A 1 472 ? 24.897 57.607 -14.642 1.00 32.52 472 ASP A C 1
ATOM 3786 O O . ASP A 1 472 ? 25.590 57.076 -15.551 1.00 27.23 472 ASP A O 1
ATOM 3791 N N . PHE A 1 473 ? 24.197 56.881 -13.786 1.00 30.22 473 PHE A N 1
ATOM 3792 C CA . PHE A 1 473 ? 24.308 55.438 -13.835 1.00 28.19 473 PHE A CA 1
ATOM 3793 C C . PHE A 1 473 ? 23.899 54.915 -15.197 1.00 28.97 473 PHE A C 1
ATOM 3794 O O . PHE A 1 473 ? 24.539 54.012 -15.763 1.00 27.02 473 PHE A O 1
ATOM 3802 N N . PHE A 1 474 ? 22.748 55.374 -15.666 1.00 28.80 474 PHE A N 1
ATOM 3803 C CA . PHE A 1 474 ? 22.210 54.793 -16.908 1.00 29.35 474 PHE A CA 1
ATOM 3804 C C . PHE A 1 474 ? 23.162 54.929 -18.124 1.00 29.22 474 PHE A C 1
ATOM 3805 O O . PHE A 1 474 ? 23.425 53.985 -18.898 1.00 28.78 474 PHE A O 1
ATOM 3813 N N . THR A 1 475 ? 23.715 56.087 -18.265 1.00 30.81 475 THR A N 1
ATOM 3814 C CA . THR A 1 475 ? 24.613 56.350 -19.396 1.00 34.52 475 THR A CA 1
ATOM 3815 C C . THR A 1 475 ? 25.877 55.500 -19.319 1.00 36.53 475 THR A C 1
ATOM 3816 O O . THR A 1 475 ? 26.380 55.053 -20.332 1.00 35.15 475 THR A O 1
ATOM 3820 N N . ARG A 1 476 ? 26.392 55.260 -18.111 1.00 34.05 476 ARG A N 1
ATOM 3821 C CA . ARG A 1 476 ? 27.584 54.448 -17.943 1.00 30.96 476 ARG A CA 1
ATOM 3822 C C . ARG A 1 476 ? 27.235 53.024 -18.165 1.00 31.27 476 ARG A C 1
ATOM 3823 O O . ARG A 1 476 ? 28.013 52.268 -18.767 1.00 34.63 476 ARG A O 1
ATOM 3831 N N . GLN A 1 477 ? 26.086 52.583 -17.646 1.00 31.65 477 GLN A N 1
ATOM 3832 C CA . GLN A 1 477 ? 25.787 51.134 -17.692 1.00 29.76 477 GLN A CA 1
ATOM 3833 C C . GLN A 1 477 ? 25.522 50.758 -19.142 1.00 32.98 477 GLN A C 1
ATOM 3834 O O . GLN A 1 477 ? 25.867 49.667 -19.572 1.00 30.50 477 GLN A O 1
ATOM 3840 N N . THR A 1 478 ? 24.895 51.670 -19.903 1.00 33.05 478 THR A N 1
ATOM 3841 C CA . THR A 1 478 ? 24.560 51.414 -21.318 1.00 33.90 478 THR A CA 1
ATOM 3842 C C . THR A 1 478 ? 25.655 51.893 -22.292 1.00 39.09 478 THR A C 1
ATOM 3843 O O . THR A 1 478 ? 25.471 51.845 -23.527 1.00 38.16 478 THR A O 1
ATOM 3847 N N . LYS A 1 479 ? 26.784 52.354 -21.733 1.00 42.41 479 LYS A N 1
ATOM 3848 C CA . LYS A 1 479 ? 27.995 52.712 -22.474 1.00 42.99 479 LYS A CA 1
ATOM 3849 C C . LYS A 1 479 ? 27.673 53.657 -23.570 1.00 48.24 479 LYS A C 1
ATOM 3850 O O . LYS A 1 479 ? 28.027 53.432 -24.712 1.00 53.68 479 LYS A O 1
ATOM 3856 N N . GLY A 1 480 ? 26.928 54.691 -23.233 1.00 43.82 480 GLY A N 1
ATOM 3857 C CA . GLY A 1 480 ? 26.593 55.764 -24.170 1.00 50.20 480 GLY A CA 1
ATOM 3858 C C . GLY A 1 480 ? 25.720 55.354 -25.369 1.00 48.05 480 GLY A C 1
ATOM 3859 O O . GLY A 1 480 ? 25.428 56.171 -26.210 1.00 45.51 480 GLY A O 1
ATOM 3860 N N . LYS A 1 481 ? 25.260 54.113 -25.427 1.00 43.67 481 LYS A N 1
ATOM 3861 C CA . LYS A 1 481 ? 24.493 53.642 -26.601 1.00 44.18 481 LYS A CA 1
ATOM 3862 C C . LYS A 1 481 ? 23.069 54.163 -26.695 1.00 46.07 481 LYS A C 1
ATOM 3863 O O . LYS A 1 481 ? 22.486 54.007 -27.731 1.00 45.67 481 LYS A O 1
ATOM 3869 N N . HIS A 1 482 ? 22.469 54.723 -25.638 1.00 39.15 482 HIS A N 1
ATOM 3870 C CA . HIS A 1 482 ? 21.102 55.208 -25.694 1.00 40.24 482 HIS A CA 1
ATOM 3871 C C . HIS A 1 482 ? 21.087 56.619 -25.155 1.00 40.44 482 HIS A C 1
ATOM 3872 O O . HIS A 1 482 ? 21.085 56.806 -23.957 1.00 42.66 482 HIS A O 1
ATOM 3879 N N . PRO A 1 483 ? 21.099 57.637 -26.033 1.00 44.62 483 PRO A N 1
ATOM 3880 C CA . PRO A 1 483 ? 21.164 59.030 -25.554 1.00 44.80 483 PRO A CA 1
ATOM 3881 C C . PRO A 1 483 ? 19.845 59.469 -24.921 1.00 43.82 483 PRO A C 1
ATOM 3882 O O . PRO A 1 483 ? 18.794 58.884 -25.184 1.00 39.57 483 PRO A O 1
ATOM 3886 N N . LEU A 1 484 ? 19.901 60.468 -24.044 1.00 43.56 484 LEU A N 1
ATOM 3887 C CA . LEU A 1 484 ? 18.799 60.686 -23.091 1.00 38.83 484 LEU A CA 1
ATOM 3888 C C . LEU A 1 484 ? 17.650 61.524 -23.608 1.00 41.99 484 LEU A C 1
ATOM 3889 O O . LEU A 1 484 ? 16.643 61.699 -22.935 1.00 42.07 484 LEU A O 1
ATOM 3894 N N . GLY A 1 485 ? 17.796 62.069 -24.805 1.00 46.06 485 GLY A N 1
ATOM 3895 C CA . GLY A 1 485 ? 16.711 62.901 -25.361 1.00 40.96 485 GLY A CA 1
ATOM 3896 C C . GLY A 1 485 ? 16.407 64.120 -24.521 1.00 38.70 485 GLY A C 1
ATOM 3897 O O . GLY A 1 485 ? 17.283 64.941 -24.265 1.00 42.57 485 GLY A O 1
ATOM 3898 N N . ASP A 1 486 ? 15.157 64.272 -24.097 1.00 44.48 486 ASP A N 1
ATOM 3899 C CA . ASP A 1 486 ? 14.768 65.435 -23.285 1.00 49.03 486 ASP A CA 1
ATOM 3900 C C . ASP A 1 486 ? 15.420 65.450 -21.892 1.00 51.54 486 ASP A C 1
ATOM 3901 O O . ASP A 1 486 ? 15.326 66.439 -21.162 1.00 46.71 486 ASP A O 1
ATOM 3906 N N . LEU A 1 487 ? 15.948 64.308 -21.453 1.00 47.33 487 LEU A N 1
ATOM 3907 C CA . LEU A 1 487 ? 16.519 64.251 -20.107 1.00 46.26 487 LEU A CA 1
ATOM 3908 C C . LEU A 1 487 ? 18.011 64.495 -20.112 1.00 42.49 487 LEU A C 1
ATOM 3909 O O . LEU A 1 487 ? 18.667 64.427 -19.068 1.00 41.34 487 LEU A O 1
ATOM 3914 N N . ALA A 1 488 ? 18.555 64.853 -21.269 1.00 40.22 488 ALA A N 1
ATOM 3915 C CA . ALA A 1 488 ? 19.985 64.966 -21.425 1.00 37.41 488 ALA A CA 1
ATOM 3916 C C . ALA A 1 488 ? 20.639 66.061 -20.610 1.00 38.86 488 ALA A C 1
ATOM 3917 O O . ALA A 1 488 ? 21.858 66.055 -20.431 1.00 40.56 488 ALA A O 1
ATOM 3919 N N . SER A 1 489 ? 19.906 67.021 -20.094 1.00 40.52 489 SER A N 1
ATOM 3920 C CA . SER A 1 489 ? 20.598 68.021 -19.257 1.00 40.25 489 SER A CA 1
ATOM 3921 C C . SER A 1 489 ? 20.194 67.978 -17.790 1.00 37.29 489 SER A C 1
ATOM 3922 O O . SER A 1 489 ? 20.609 68.822 -16.982 1.00 37.71 489 SER A O 1
ATOM 3925 N N . HIS A 1 490 ? 19.461 66.946 -17.378 1.00 36.65 490 HIS A N 1
ATOM 3926 C CA . HIS A 1 490 ? 18.982 66.859 -15.978 1.00 32.14 490 HIS A CA 1
ATOM 3927 C C . HIS A 1 490 ? 20.086 66.683 -14.972 1.00 33.69 490 HIS A C 1
ATOM 3928 O O . HIS A 1 490 ? 20.012 67.206 -13.830 1.00 33.30 490 HIS A O 1
ATOM 3935 N N . GLN A 1 491 ? 21.091 65.905 -15.366 1.00 36.78 491 GLN A N 1
ATOM 3936 C CA . GLN A 1 491 ? 22.253 65.617 -14.494 1.00 40.77 491 GLN A CA 1
ATOM 3937 C C . GLN A 1 491 ? 22.974 66.887 -14.139 1.00 42.91 491 GLN A C 1
ATOM 3938 O O . GLN A 1 491 ? 23.155 67.231 -12.955 1.00 36.16 491 GLN A O 1
ATOM 3944 N N . GLU A 1 492 ? 23.285 67.678 -15.161 1.00 46.23 492 GLU A N 1
ATOM 3945 C CA . GLU A 1 492 ? 23.910 68.979 -14.933 1.00 44.86 492 GLU A CA 1
ATOM 3946 C C . GLU A 1 492 ? 22.996 69.907 -14.149 1.00 40.28 492 GLU A C 1
ATOM 3947 O O . GLU A 1 492 ? 23.404 70.554 -13.198 1.00 38.88 492 GLU A O 1
ATOM 3953 N N . ALA A 1 493 ? 21.711 69.890 -14.409 1.00 39.68 493 ALA A N 1
ATOM 3954 C CA . ALA A 1 493 ? 20.849 70.736 -13.613 1.00 37.95 493 ALA A CA 1
ATOM 3955 C C . ALA A 1 493 ? 20.869 70.426 -12.108 1.00 41.20 493 ALA A C 1
ATOM 3956 O O . ALA A 1 493 ? 20.779 71.329 -11.260 1.00 42.85 493 ALA A O 1
ATOM 3958 N N . LEU A 1 494 ? 21.021 69.143 -11.746 1.00 40.99 494 LEU A N 1
ATOM 3959 C CA . LEU A 1 494 ? 21.115 68.802 -10.353 1.00 38.05 494 LEU A CA 1
ATOM 3960 C C . LEU A 1 494 ? 22.380 69.304 -9.705 1.00 36.23 494 LEU A C 1
ATOM 3961 O O . LEU A 1 494 ? 22.345 69.820 -8.594 1.00 35.60 494 LEU A O 1
ATOM 3966 N N . GLN A 1 495 ? 23.499 69.188 -10.388 1.00 38.96 495 GLN A N 1
ATOM 3967 C CA . GLN A 1 495 ? 24.741 69.847 -9.909 1.00 40.61 495 GLN A CA 1
ATOM 3968 C C . GLN A 1 495 ? 24.649 71.362 -9.729 1.00 47.90 495 GLN A C 1
ATOM 3969 O O . GLN A 1 495 ? 25.290 71.927 -8.863 1.00 54.63 495 GLN A O 1
ATOM 3975 N N . GLU A 1 496 ? 23.850 72.030 -10.544 1.00 53.57 496 GLU A N 1
ATOM 3976 C CA . GLU A 1 496 ? 23.712 73.510 -10.415 1.00 52.73 496 GLU A CA 1
ATOM 3977 C C . GLU A 1 496 ? 22.988 73.870 -9.134 1.00 54.00 496 GLU A C 1
ATOM 3978 O O . GLU A 1 496 ? 22.835 75.043 -8.813 1.00 52.52 496 GLU A O 1
ATOM 3984 N N . GLY A 1 497 ? 22.452 72.873 -8.420 1.00 51.65 497 GLY A N 1
ATOM 3985 C CA . GLY A 1 497 ? 21.809 73.135 -7.122 1.00 47.64 497 GLY A CA 1
ATOM 3986 C C . GLY A 1 497 ? 22.833 73.514 -6.075 1.00 49.02 497 GLY A C 1
ATOM 3987 O O . GLY A 1 497 ? 24.061 73.281 -6.236 1.00 53.07 497 GLY A O 1
ATOM 3988 N N . THR A 1 498 ? 22.322 74.074 -4.983 1.00 48.80 498 THR A N 1
ATOM 3989 C CA . THR A 1 498 ? 23.157 74.614 -3.895 1.00 52.88 498 THR A CA 1
ATOM 3990 C C . THR A 1 498 ? 23.644 73.583 -2.864 1.00 49.90 498 THR A C 1
ATOM 3991 O O . THR A 1 498 ? 24.428 73.919 -1.990 1.00 50.38 498 THR A O 1
ATOM 3995 N N . SER A 1 499 ? 23.221 72.327 -2.962 1.00 45.47 499 SER A N 1
ATOM 3996 C CA . SER A 1 499 ? 23.635 71.321 -1.957 1.00 41.78 499 SER A CA 1
ATOM 3997 C C . SER A 1 499 ? 23.470 69.937 -2.561 1.00 41.49 499 SER A C 1
ATOM 3998 O O . SER A 1 499 ? 22.625 69.730 -3.437 1.00 36.06 499 SER A O 1
ATOM 4001 N N . ASN A 1 500 ? 24.312 68.998 -2.124 1.00 40.54 500 ASN A N 1
ATOM 4002 C CA . ASN A 1 500 ? 24.111 67.611 -2.491 1.00 40.01 500 ASN A CA 1
ATOM 4003 C C . ASN A 1 500 ? 23.237 66.894 -1.491 1.00 39.24 500 ASN A C 1
ATOM 4004 O O . ASN A 1 500 ? 22.933 65.703 -1.660 1.00 35.87 500 ASN A O 1
ATOM 4009 N N . ARG A 1 501 ? 22.796 67.612 -0.470 1.00 39.19 501 ARG A N 1
ATOM 4010 C CA . ARG A 1 501 ? 21.807 67.111 0.451 1.00 37.80 501 ARG A CA 1
ATOM 4011 C C . ARG A 1 501 ? 20.443 67.506 0.014 1.00 41.04 501 ARG A C 1
ATOM 4012 O O . ARG A 1 501 ? 20.104 68.658 0.161 1.00 36.45 501 ARG A O 1
ATOM 4020 N N . LEU A 1 502 ? 19.626 66.587 -0.464 1.00 35.85 502 LEU A N 1
ATOM 4021 C CA . LEU A 1 502 ? 18.412 67.011 -1.159 1.00 39.14 502 LEU A CA 1
ATOM 4022 C C . LEU A 1 502 ? 17.232 66.808 -0.241 1.00 45.70 502 LEU A C 1
ATOM 4023 O O . LEU A 1 502 ? 17.195 65.808 0.488 1.00 38.52 502 LEU A O 1
ATOM 4028 N N . HIS A 1 503 ? 16.254 67.705 -0.317 1.00 45.77 503 HIS A N 1
ATOM 4029 C CA . HIS A 1 503 ? 14.999 67.618 0.453 1.00 59.98 503 HIS A CA 1
ATOM 4030 C C . HIS A 1 503 ? 14.164 66.291 0.232 1.00 66.78 503 HIS A C 1
ATOM 4031 O O . HIS A 1 503 ? 13.903 65.919 -0.935 1.00 55.37 503 HIS A O 1
ATOM 4038 N N . HIS A 1 504 ? 13.680 65.639 1.321 1.00 65.39 504 HIS A N 1
ATOM 4039 C CA . HIS A 1 504 ? 12.895 64.341 1.269 1.00 60.74 504 HIS A CA 1
ATOM 4040 C C . HIS A 1 504 ? 11.460 64.385 0.626 1.00 61.37 504 HIS A C 1
ATOM 4041 O O . HIS A 1 504 ? 10.952 63.399 -0.010 1.00 42.78 504 HIS A O 1
ATOM 4048 N N . LYS A 1 505 ? 10.807 65.531 0.826 1.00 65.92 505 LYS A N 1
ATOM 4049 C CA . LYS A 1 505 ? 9.534 65.880 0.183 1.00 77.97 505 LYS A CA 1
ATOM 4050 C C . LYS A 1 505 ? 9.782 66.941 -0.871 1.00 73.10 505 LYS A C 1
ATOM 4051 O O . LYS A 1 505 ? 10.800 67.646 -0.838 1.00 61.92 505 LYS A O 1
ATOM 4057 N N . ASN A 1 506 ? 8.808 67.067 -1.765 1.00 66.21 506 ASN A N 1
ATOM 4058 C CA . ASN A 1 506 ? 8.915 67.931 -2.931 1.00 70.78 506 ASN A CA 1
ATOM 4059 C C . ASN A 1 506 ? 8.006 69.143 -2.765 1.00 82.81 506 ASN A C 1
ATOM 4060 O O . ASN A 1 506 ? 6.784 69.032 -2.929 1.00 80.01 506 ASN A O 1
ATOM 4065 N N . GLU A 1 507 ? 8.613 70.278 -2.409 1.00 102.09 507 GLU A N 1
ATOM 4066 C CA . GLU A 1 507 ? 7.862 71.518 -2.113 1.00 104.85 507 GLU A CA 1
ATOM 4067 C C . GLU A 1 507 ? 7.169 72.065 -3.392 1.00 99.48 507 GLU A C 1
ATOM 4068 O O . GLU A 1 507 ? 6.106 72.659 -3.293 1.00 85.68 507 GLU A O 1
ATOM 4074 N N . VAL A 1 508 ? 7.772 71.830 -4.569 1.00 104.00 508 VAL A N 1
ATOM 4075 C CA . VAL A 1 508 ? 7.260 72.278 -5.895 1.00 95.04 508 VAL A CA 1
ATOM 4076 C C . VAL A 1 508 ? 5.891 71.682 -6.290 1.00 93.67 508 VAL A C 1
ATOM 4077 O O . VAL A 1 508 ? 5.132 72.300 -7.040 1.00 82.93 508 VAL A O 1
ATOM 4081 N N . VAL A 1 509 ? 5.593 70.493 -5.773 1.00 94.91 509 VAL A N 1
ATOM 4082 C CA . VAL A 1 509 ? 4.322 69.797 -6.011 1.00 93.70 509 VAL A CA 1
ATOM 4083 C C . VAL A 1 509 ? 3.188 70.302 -5.094 1.00 106.63 509 VAL A C 1
ATOM 4084 O O . VAL A 1 509 ? 2.017 70.116 -5.413 1.00 101.64 509 VAL A O 1
ATOM 4088 N N . ALA A 1 510 ? 3.548 70.934 -3.969 1.00 131.20 510 ALA A N 1
ATOM 4089 C CA . ALA A 1 510 ? 2.600 71.653 -3.073 1.00 136.40 510 ALA A CA 1
ATOM 4090 C C . ALA A 1 510 ? 2.368 73.133 -3.470 1.00 139.72 510 ALA A C 1
ATOM 4091 O O . ALA A 1 510 ? 1.249 73.650 -3.372 1.00 128.91 510 ALA A O 1
ATOM 4093 N N . GLN A 1 511 ? 3.444 73.801 -3.892 1.00 149.84 511 GLN A N 1
ATOM 4094 C CA . GLN A 1 511 ? 3.446 75.237 -4.232 1.00 147.37 511 GLN A CA 1
ATOM 4095 C C . GLN A 1 511 ? 3.047 75.578 -5.685 1.00 147.05 511 GLN A C 1
ATOM 4096 O O . GLN A 1 511 ? 3.088 76.746 -6.088 1.00 146.15 511 GLN A O 1
ATOM 4102 N N . GLY A 1 512 ? 2.658 74.571 -6.464 1.00 143.56 512 GLY A N 1
ATOM 4103 C CA . GLY A 1 512 ? 1.933 74.820 -7.703 1.00 142.27 512 GLY A CA 1
ATOM 4104 C C . GLY A 1 512 ? 0.562 75.404 -7.386 1.00 149.79 512 GLY A C 1
ATOM 4105 O O . GLY A 1 512 ? 0.088 76.293 -8.103 1.00 160.29 512 GLY A O 1
ATOM 4106 N N . TYR A 1 513 ? -0.034 74.917 -6.283 1.00 152.87 513 TYR A N 1
ATOM 4107 C CA . TYR A 1 513 ? -1.423 75.181 -5.849 1.00 149.61 513 TYR A CA 1
ATOM 4108 C C . TYR A 1 513 ? -1.704 76.554 -5.188 1.00 151.55 513 TYR A C 1
ATOM 4109 O O . TYR A 1 513 ? -2.869 76.933 -5.065 1.00 145.31 513 TYR A O 1
ATOM 4118 N N . GLU A 1 514 ? -0.677 77.300 -4.765 1.00 151.04 514 GLU A N 1
ATOM 4119 C CA . GLU A 1 514 ? -0.900 78.491 -3.899 1.00 142.20 514 GLU A CA 1
ATOM 4120 C C . GLU A 1 514 ? -1.727 79.663 -4.458 1.00 146.61 514 GLU A C 1
ATOM 4121 O O . GLU A 1 514 ? -1.779 80.690 -3.790 1.00 161.70 514 GLU A O 1
ATOM 4127 N N . LYS A 1 515 ? -2.374 79.533 -5.625 1.00 138.39 515 LYS A N 1
ATOM 4128 C CA . LYS A 1 515 ? -3.024 80.679 -6.311 1.00 127.15 515 LYS A CA 1
ATOM 4129 C C . LYS A 1 515 ? -4.574 80.670 -6.195 1.00 126.80 515 LYS A C 1
ATOM 4130 O O . LYS A 1 515 ? -5.273 80.217 -7.107 1.00 129.07 515 LYS A O 1
ATOM 4136 N N . LEU A 1 516 ? -5.087 81.195 -5.074 1.00 124.69 516 LEU A N 1
ATOM 4137 C CA . LEU A 1 516 ? -6.526 81.184 -4.734 1.00 121.00 516 LEU A CA 1
ATOM 4138 C C . LEU A 1 516 ? -6.998 82.606 -4.414 1.00 109.19 516 LEU A C 1
ATOM 4139 O O . LEU A 1 516 ? -7.957 83.105 -5.003 1.00 94.18 516 LEU A O 1
ATOM 4144 N N . VAL B 1 8 ? 16.695 107.586 8.956 1.00 133.53 8 VAL B N 1
ATOM 4145 C CA . VAL B 1 8 ? 16.650 106.394 9.859 1.00 132.24 8 VAL B CA 1
ATOM 4146 C C . VAL B 1 8 ? 17.734 106.549 10.935 1.00 135.38 8 VAL B C 1
ATOM 4147 O O . VAL B 1 8 ? 18.892 106.181 10.708 1.00 137.83 8 VAL B O 1
ATOM 4151 N N . ILE B 1 9 ? 17.362 107.109 12.092 1.00 132.81 9 ILE B N 1
ATOM 4152 C CA . ILE B 1 9 ? 18.291 107.186 13.231 1.00 130.74 9 ILE B CA 1
ATOM 4153 C C . ILE B 1 9 ? 18.550 105.803 13.829 1.00 127.87 9 ILE B C 1
ATOM 4154 O O . ILE B 1 9 ? 17.680 104.932 13.826 1.00 131.60 9 ILE B O 1
ATOM 4159 N N . LYS B 1 10 ? 19.754 105.625 14.361 1.00 119.45 10 LYS B N 1
ATOM 4160 C CA . LYS B 1 10 ? 20.224 104.332 14.836 1.00 108.60 10 LYS B CA 1
ATOM 4161 C C . LYS B 1 10 ? 20.080 104.242 16.365 1.00 103.56 10 LYS B C 1
ATOM 4162 O O . LYS B 1 10 ? 20.814 104.892 17.111 1.00 96.38 10 LYS B O 1
ATOM 4168 N N . PHE B 1 11 ? 19.148 103.426 16.846 1.00 100.26 11 PHE B N 1
ATOM 4169 C CA . PHE B 1 11 ? 18.830 103.461 18.264 1.00 100.36 11 PHE B CA 1
ATOM 4170 C C . PHE B 1 11 ? 19.866 102.718 19.095 1.00 92.92 11 PHE B C 1
ATOM 4171 O O . PHE B 1 11 ? 20.568 101.841 18.606 1.00 95.06 11 PHE B O 1
ATOM 4179 N N . LYS B 1 12 ? 19.964 103.105 20.357 1.00 88.74 12 LYS B N 1
ATOM 4180 C CA . LYS B 1 12 ? 20.962 102.551 21.265 1.00 88.52 12 LYS B CA 1
ATOM 4181 C C . LYS B 1 12 ? 20.388 101.626 22.346 1.00 84.49 12 LYS B C 1
ATOM 4182 O O . LYS B 1 12 ? 21.157 100.965 23.043 1.00 78.62 12 LYS B O 1
ATOM 4188 N N . GLU B 1 13 ? 19.066 101.567 22.487 1.00 82.22 13 GLU B N 1
ATOM 4189 C CA . GLU B 1 13 ? 18.454 100.659 23.464 1.00 85.78 13 GLU B CA 1
ATOM 4190 C C . GLU B 1 13 ? 18.764 99.224 23.052 1.00 77.01 13 GLU B C 1
ATOM 4191 O O . GLU B 1 13 ? 18.396 98.847 21.967 1.00 74.78 13 GLU B O 1
ATOM 4197 N N . PRO B 1 14 ? 19.433 98.434 23.912 1.00 79.08 14 PRO B N 1
ATOM 4198 C CA . PRO B 1 14 ? 19.830 97.044 23.597 1.00 78.77 14 PRO B CA 1
ATOM 4199 C C . PRO B 1 14 ? 18.658 96.087 23.376 1.00 77.24 14 PRO B C 1
ATOM 4200 O O . PRO B 1 14 ? 17.595 96.268 23.954 1.00 79.59 14 PRO B O 1
ATOM 4204 N N . GLU B 1 15 ? 18.872 95.046 22.585 1.00 82.93 15 GLU B N 1
ATOM 4205 C CA . GLU B 1 15 ? 17.853 94.009 22.403 1.00 97.03 15 GLU B CA 1
ATOM 4206 C C . GLU B 1 15 ? 17.757 93.057 23.612 1.00 93.02 15 GLU B C 1
ATOM 4207 O O . GLU B 1 15 ? 16.719 92.424 23.859 1.00 89.29 15 GLU B O 1
ATOM 4213 N N . ARG B 1 16 ? 18.866 92.970 24.341 1.00 85.91 16 ARG B N 1
ATOM 4214 C CA . ARG B 1 16 ? 19.069 91.991 25.387 1.00 82.61 16 ARG B CA 1
ATOM 4215 C C . ARG B 1 16 ? 19.677 92.696 26.599 1.00 78.26 16 ARG B C 1
ATOM 4216 O O . ARG B 1 16 ? 20.541 93.556 26.438 1.00 73.85 16 ARG B O 1
ATOM 4224 N N . CYS B 1 17 ? 19.228 92.356 27.806 1.00 67.01 17 CYS B N 1
ATOM 4225 C CA . CYS B 1 17 ? 19.903 92.828 29.001 1.00 62.45 17 CYS B CA 1
ATOM 4226 C C . CYS B 1 17 ? 19.759 91.774 30.080 1.00 65.07 17 CYS B C 1
ATOM 4227 O O . CYS B 1 17 ? 18.664 91.222 30.263 1.00 59.50 17 CYS B O 1
ATOM 4230 N N . ASP B 1 18 ? 20.834 91.493 30.814 1.00 58.92 18 ASP B N 1
ATOM 4231 C CA . ASP B 1 18 ? 20.721 90.497 31.860 1.00 58.46 18 ASP B CA 1
ATOM 4232 C C . ASP B 1 18 ? 19.561 90.826 32.796 1.00 56.79 18 ASP B C 1
ATOM 4233 O O . ASP B 1 18 ? 19.373 91.987 33.159 1.00 52.05 18 ASP B O 1
ATOM 4238 N N . TYR B 1 19 ? 18.797 89.781 33.153 1.00 54.52 19 TYR B N 1
ATOM 4239 C CA . TYR B 1 19 ? 17.743 89.810 34.156 1.00 51.99 19 TYR B CA 1
ATOM 4240 C C . TYR B 1 19 ? 16.477 90.496 33.667 1.00 54.89 19 TYR B C 1
ATOM 4241 O O . TYR B 1 19 ? 15.495 90.578 34.387 1.00 58.35 19 TYR B O 1
ATOM 4250 N N . LEU B 1 20 ? 16.480 91.015 32.457 1.00 56.22 20 LEU B N 1
ATOM 4251 C CA . LEU B 1 20 ? 15.372 91.841 32.006 1.00 60.69 20 LEU B CA 1
ATOM 4252 C C . LEU B 1 20 ? 14.490 91.140 30.993 1.00 52.90 20 LEU B C 1
ATOM 4253 O O . LEU B 1 20 ? 14.972 90.605 30.036 1.00 53.23 20 LEU B O 1
ATOM 4258 N N . TYR B 1 21 ? 13.194 91.255 31.155 1.00 55.39 21 TYR B N 1
ATOM 4259 C CA . TYR B 1 21 ? 12.260 90.663 30.212 1.00 60.45 21 TYR B CA 1
ATOM 4260 C C . TYR B 1 21 ? 11.138 91.651 29.967 1.00 61.51 21 TYR B C 1
ATOM 4261 O O . TYR B 1 21 ? 10.531 92.148 30.917 1.00 76.97 21 TYR B O 1
ATOM 4270 N N . VAL B 1 22 ? 10.847 91.916 28.700 1.00 73.73 22 VAL B N 1
ATOM 4271 C CA . VAL B 1 22 ? 9.720 92.775 28.303 1.00 72.17 22 VAL B CA 1
ATOM 4272 C C . VAL B 1 22 ? 8.600 91.929 27.668 1.00 71.53 22 VAL B C 1
ATOM 4273 O O . VAL B 1 22 ? 8.841 91.273 26.644 1.00 62.08 22 VAL B O 1
ATOM 4277 N N . ASP B 1 23 ? 7.399 91.935 28.271 1.00 70.05 23 ASP B N 1
ATOM 4278 C CA . ASP B 1 23 ? 6.283 91.135 27.736 1.00 73.17 23 ASP B CA 1
ATOM 4279 C C . ASP B 1 23 ? 5.571 91.858 26.597 1.00 81.70 23 ASP B C 1
ATOM 4280 O O . ASP B 1 23 ? 6.028 92.934 26.156 1.00 76.53 23 ASP B O 1
ATOM 4285 N N . GLU B 1 24 ? 4.477 91.264 26.113 1.00 85.21 24 GLU B N 1
ATOM 4286 C CA . GLU B 1 24 ? 3.842 91.721 24.862 1.00 91.18 24 GLU B CA 1
ATOM 4287 C C . GLU B 1 24 ? 3.217 93.081 25.038 1.00 83.89 24 GLU B C 1
ATOM 4288 O O . GLU B 1 24 ? 2.933 93.757 24.076 1.00 86.16 24 GLU B O 1
ATOM 4294 N N . ASN B 1 25 ? 2.927 93.427 26.278 1.00 85.79 25 ASN B N 1
ATOM 4295 C CA . ASN B 1 25 ? 2.273 94.666 26.594 1.00 83.52 25 ASN B CA 1
ATOM 4296 C C . ASN B 1 25 ? 3.247 95.720 27.076 1.00 82.23 25 ASN B C 1
ATOM 4297 O O . ASN B 1 25 ? 2.850 96.692 27.690 1.00 82.94 25 ASN B O 1
ATOM 4302 N N . ASN B 1 26 ? 4.521 95.545 26.744 1.00 84.22 26 ASN B N 1
ATOM 4303 C CA . ASN B 1 26 ? 5.551 96.491 27.139 1.00 87.55 26 ASN B CA 1
ATOM 4304 C C . ASN B 1 26 ? 5.708 96.659 28.659 1.00 86.54 26 ASN B C 1
ATOM 4305 O O . ASN B 1 26 ? 6.093 97.736 29.156 1.00 84.75 26 ASN B O 1
ATOM 4310 N N . LYS B 1 27 ? 5.409 95.606 29.410 1.00 77.07 27 LYS B N 1
ATOM 4311 C CA . LYS B 1 27 ? 5.723 95.608 30.836 1.00 81.24 27 LYS B CA 1
ATOM 4312 C C . LYS B 1 27 ? 7.131 95.040 31.024 1.00 79.73 27 LYS B C 1
ATOM 4313 O O . LYS B 1 27 ? 7.519 94.037 30.397 1.00 71.30 27 LYS B O 1
ATOM 4319 N N . VAL B 1 28 ? 7.882 95.690 31.906 1.00 80.34 28 VAL B N 1
ATOM 4320 C CA . VAL B 1 28 ? 9.245 95.286 32.202 1.00 77.00 28 VAL B CA 1
ATOM 4321 C C . VAL B 1 28 ? 9.253 94.471 33.460 1.00 76.06 28 VAL B C 1
ATOM 4322 O O . VAL B 1 28 ? 8.785 94.942 34.519 1.00 67.47 28 VAL B O 1
ATOM 4326 N N . HIS B 1 29 ? 9.823 93.271 33.331 1.00 68.22 29 HIS B N 1
ATOM 4327 C CA . HIS B 1 29 ? 10.003 92.366 34.439 1.00 69.21 29 HIS B CA 1
ATOM 4328 C C . HIS B 1 29 ? 11.483 92.093 34.613 1.00 62.61 29 HIS B C 1
ATOM 4329 O O . HIS B 1 29 ? 12.206 91.809 33.648 1.00 60.74 29 HIS B O 1
ATOM 4336 N N . ILE B 1 30 ? 11.912 92.234 35.859 1.00 59.42 30 ILE B N 1
ATOM 4337 C CA . ILE B 1 30 ? 13.241 91.877 36.294 1.00 54.52 30 ILE B CA 1
ATOM 4338 C C . ILE B 1 30 ? 13.111 90.552 37.019 1.00 55.72 30 ILE B C 1
ATOM 4339 O O . ILE B 1 30 ? 12.314 90.379 37.972 1.00 60.21 30 ILE B O 1
ATOM 4344 N N . LEU B 1 31 ? 13.913 89.617 36.545 1.00 58.76 31 LEU B N 1
ATOM 4345 C CA . LEU B 1 31 ? 13.965 88.273 37.075 1.00 58.15 31 LEU B CA 1
ATOM 4346 C C . LEU B 1 31 ? 15.166 88.120 37.963 1.00 54.65 31 LEU B C 1
ATOM 4347 O O . LEU B 1 31 ? 16.312 88.200 37.530 1.00 53.01 31 LEU B O 1
ATOM 4352 N N . LEU B 1 32 ? 14.878 87.871 39.230 1.00 53.29 32 LEU B N 1
ATOM 4353 C CA . LEU B 1 32 ? 15.895 87.598 40.165 1.00 50.23 32 LEU B CA 1
ATOM 4354 C C . LEU B 1 32 ? 16.297 86.129 40.091 1.00 51.76 32 LEU B C 1
ATOM 4355 O O . LEU B 1 32 ? 15.447 85.258 40.289 1.00 45.94 32 LEU B O 1
ATOM 4360 N N . PRO B 1 33 ? 17.602 85.848 39.882 1.00 51.76 33 PRO B N 1
ATOM 4361 C CA . PRO B 1 33 ? 18.081 84.506 39.682 1.00 51.96 33 PRO B CA 1
ATOM 4362 C C . PRO B 1 33 ? 18.296 83.774 40.973 1.00 51.25 33 PRO B C 1
ATOM 4363 O O . PRO B 1 33 ? 18.705 84.371 41.933 1.00 51.18 33 PRO B O 1
ATOM 4367 N N . ILE B 1 34 ? 18.034 82.472 40.978 1.00 48.97 34 ILE B N 1
ATOM 4368 C CA . ILE B 1 34 ? 18.297 81.643 42.130 1.00 48.61 34 ILE B CA 1
ATOM 4369 C C . ILE B 1 34 ? 19.508 80.790 41.887 1.00 51.53 34 ILE B C 1
ATOM 4370 O O . ILE B 1 34 ? 20.438 80.825 42.689 1.00 49.52 34 ILE B O 1
ATOM 4375 N N . VAL B 1 35 ? 19.506 80.018 40.781 1.00 48.02 35 VAL B N 1
ATOM 4376 C CA . VAL B 1 35 ? 20.691 79.336 40.340 1.00 43.47 35 VAL B CA 1
ATOM 4377 C C . VAL B 1 35 ? 20.719 79.279 38.815 1.00 46.41 35 VAL B C 1
ATOM 4378 O O . VAL B 1 35 ? 19.714 79.456 38.130 1.00 44.60 35 VAL B O 1
ATOM 4382 N N . GLY B 1 36 ? 21.903 79.039 38.300 1.00 49.25 36 GLY B N 1
ATOM 4383 C CA . GLY B 1 36 ? 22.058 78.856 36.854 1.00 50.60 36 GLY B CA 1
ATOM 4384 C C . GLY B 1 36 ? 21.457 77.535 36.419 1.00 48.93 36 GLY B C 1
ATOM 4385 O O . GLY B 1 36 ? 21.442 76.545 37.181 1.00 51.13 36 GLY B O 1
ATOM 4386 N N . GLY B 1 37 ? 20.883 77.550 35.220 1.00 49.54 37 GLY B N 1
ATOM 4387 C CA . GLY B 1 37 ? 20.413 76.350 34.552 1.00 48.75 37 GLY B CA 1
ATOM 4388 C C . GLY B 1 37 ? 19.085 76.679 33.917 1.00 50.54 37 GLY B C 1
ATOM 4389 O O . GLY B 1 37 ? 18.640 77.818 33.907 1.00 54.64 37 GLY B O 1
ATOM 4390 N N . ASP B 1 38 ? 18.433 75.648 33.429 1.00 57.76 38 ASP B N 1
ATOM 4391 C CA . ASP B 1 38 ? 17.191 75.774 32.720 1.00 62.06 38 ASP B CA 1
ATOM 4392 C C . ASP B 1 38 ? 16.120 75.033 33.497 1.00 54.79 38 ASP B C 1
ATOM 4393 O O . ASP B 1 38 ? 15.145 75.628 33.956 1.00 64.01 38 ASP B O 1
ATOM 4398 N N . GLU B 1 39 ? 16.273 73.728 33.656 1.00 49.56 39 GLU B N 1
ATOM 4399 C CA . GLU B 1 39 ? 15.346 72.990 34.505 1.00 52.46 39 GLU B CA 1
ATOM 4400 C C . GLU B 1 39 ? 16.027 72.496 35.770 1.00 51.33 39 GLU B C 1
ATOM 4401 O O . GLU B 1 39 ? 15.392 72.436 36.787 1.00 54.00 39 GLU B O 1
ATOM 4407 N N . ILE B 1 40 ? 17.288 72.075 35.704 1.00 45.39 40 ILE B N 1
ATOM 4408 C CA . ILE B 1 40 ? 17.958 71.622 36.917 1.00 44.63 40 ILE B CA 1
ATOM 4409 C C . ILE B 1 40 ? 19.092 72.550 37.196 1.00 45.55 40 ILE B C 1
ATOM 4410 O O . ILE B 1 40 ? 19.776 73.028 36.277 1.00 40.31 40 ILE B O 1
ATOM 4415 N N . GLY B 1 41 ? 19.229 72.919 38.474 1.00 41.32 41 GLY B N 1
ATOM 4416 C CA . GLY B 1 41 ? 20.187 73.936 38.834 1.00 42.55 41 GLY B CA 1
ATOM 4417 C C . GLY B 1 41 ? 21.579 73.347 38.761 1.00 42.75 41 GLY B C 1
ATOM 4418 O O . GLY B 1 41 ? 21.810 72.213 39.139 1.00 41.26 41 GLY B O 1
ATOM 4419 N N . LEU B 1 42 ? 22.497 74.130 38.260 1.00 42.89 42 LEU B N 1
ATOM 4420 C CA . LEU B 1 42 ? 23.883 73.722 38.060 1.00 46.05 42 LEU B CA 1
ATOM 4421 C C . LEU B 1 42 ? 24.765 74.022 39.291 1.00 49.50 42 LEU B C 1
ATOM 4422 O O . LEU B 1 42 ? 25.856 73.507 39.431 1.00 47.35 42 LEU B O 1
ATOM 4427 N N . ASP B 1 43 ? 24.271 74.875 40.162 1.00 48.67 43 ASP B N 1
ATOM 4428 C CA . ASP B 1 43 ? 24.973 75.272 41.384 1.00 49.30 43 ASP B CA 1
ATOM 4429 C C . ASP B 1 43 ? 24.248 74.562 42.516 1.00 45.23 43 ASP B C 1
ATOM 4430 O O . ASP B 1 43 ? 22.984 74.455 42.532 1.00 43.60 43 ASP B O 1
ATOM 4435 N N . ASN B 1 44 ? 24.997 74.125 43.490 1.00 43.28 44 ASN B N 1
ATOM 4436 C CA . ASN B 1 44 ? 24.397 73.497 44.623 1.00 46.02 44 ASN B CA 1
ATOM 4437 C C . ASN B 1 44 ? 25.326 73.681 45.779 1.00 42.42 44 ASN B C 1
ATOM 4438 O O . ASN B 1 44 ? 26.363 74.253 45.598 1.00 38.97 44 ASN B O 1
ATOM 4443 N N . THR B 1 45 ? 24.880 73.338 46.971 1.00 46.73 45 THR B N 1
ATOM 4444 C CA . THR B 1 45 ? 25.720 73.407 48.145 1.00 47.02 45 THR B CA 1
ATOM 4445 C C . THR B 1 45 ? 26.399 74.754 48.246 1.00 47.21 45 THR B C 1
ATOM 4446 O O . THR B 1 45 ? 25.782 75.751 48.064 1.00 45.30 45 THR B O 1
ATOM 4450 N N . CYS B 1 46 ? 27.691 74.756 48.450 1.00 46.99 46 CYS B N 1
ATOM 4451 C CA . CYS B 1 46 ? 28.397 75.956 48.802 1.00 55.16 46 CYS B CA 1
ATOM 4452 C C . CYS B 1 46 ? 28.428 77.066 47.781 1.00 51.45 46 CYS B C 1
ATOM 4453 O O . CYS B 1 46 ? 28.678 78.187 48.118 1.00 57.38 46 CYS B O 1
ATOM 4456 N N . GLN B 1 47 ? 28.267 76.749 46.522 1.00 52.64 47 GLN B N 1
ATOM 4457 C CA . GLN B 1 47 ? 28.168 77.804 45.460 1.00 50.90 47 GLN B CA 1
ATOM 4458 C C . GLN B 1 47 ? 26.729 78.203 45.153 1.00 43.44 47 GLN B C 1
ATOM 4459 O O . GLN B 1 47 ? 26.475 78.874 44.153 1.00 45.13 47 GLN B O 1
ATOM 4465 N N . THR B 1 48 ? 25.776 77.733 45.938 1.00 41.59 48 THR B N 1
ATOM 4466 C CA . THR B 1 48 ? 24.388 78.036 45.647 1.00 45.52 48 THR B CA 1
ATOM 4467 C C . THR B 1 48 ? 24.129 79.531 45.438 1.00 47.15 48 THR B C 1
ATOM 4468 O O . THR B 1 48 ? 23.361 79.919 44.552 1.00 51.58 48 THR B O 1
ATOM 4472 N N . ALA B 1 49 ? 24.848 80.357 46.184 1.00 46.07 49 ALA B N 1
ATOM 4473 C CA . ALA B 1 49 ? 24.607 81.806 46.236 1.00 51.84 49 ALA B CA 1
ATOM 4474 C C . ALA B 1 49 ? 25.193 82.599 45.102 1.00 46.71 49 ALA B C 1
ATOM 4475 O O . ALA B 1 49 ? 25.002 83.821 45.044 1.00 45.84 49 ALA B O 1
ATOM 4477 N N . VAL B 1 50 ? 25.924 81.949 44.196 1.00 47.70 50 VAL B N 1
ATOM 4478 C CA . VAL B 1 50 ? 26.746 82.724 43.267 1.00 44.73 50 VAL B CA 1
ATOM 4479 C C . VAL B 1 50 ? 25.919 83.629 42.335 1.00 45.99 50 VAL B C 1
ATOM 4480 O O . VAL B 1 50 ? 26.372 84.765 41.971 1.00 45.51 50 VAL B O 1
ATOM 4484 N N . GLU B 1 51 ? 24.753 83.151 41.885 1.00 40.81 51 GLU B N 1
ATOM 4485 C CA . GLU B 1 51 ? 23.977 83.985 40.969 1.00 42.51 51 GLU B CA 1
ATOM 4486 C C . GLU B 1 51 ? 23.417 85.254 41.685 1.00 43.31 51 GLU B C 1
ATOM 4487 O O . GLU B 1 51 ? 23.433 86.355 41.119 1.00 42.48 51 GLU B O 1
ATOM 4493 N N . LEU B 1 52 ? 22.941 85.060 42.909 1.00 42.07 52 LEU B N 1
ATOM 4494 C CA . LEU B 1 52 ? 22.469 86.201 43.768 1.00 42.19 52 LEU B CA 1
ATOM 4495 C C . LEU B 1 52 ? 23.587 87.160 44.139 1.00 42.06 52 LEU B C 1
ATOM 4496 O O . LEU B 1 52 ? 23.418 88.373 44.030 1.00 48.34 52 LEU B O 1
ATOM 4501 N N . ILE B 1 53 ? 24.772 86.649 44.466 1.00 43.28 53 ILE B N 1
ATOM 4502 C CA . ILE B 1 53 ? 25.961 87.492 44.637 1.00 44.38 53 ILE B CA 1
ATOM 4503 C C . ILE B 1 53 ? 26.158 88.400 43.419 1.00 50.52 53 ILE B C 1
ATOM 4504 O O . ILE B 1 53 ? 26.307 89.611 43.553 1.00 50.83 53 ILE B O 1
ATOM 4509 N N . THR B 1 54 ? 26.138 87.817 42.225 1.00 45.79 54 THR B N 1
ATOM 4510 C CA . THR B 1 54 ? 26.357 88.579 41.010 1.00 44.53 54 THR B CA 1
ATOM 4511 C C . THR B 1 54 ? 25.263 89.608 40.744 1.00 45.73 54 THR B C 1
ATOM 4512 O O . THR B 1 54 ? 25.544 90.767 40.341 1.00 48.01 54 THR B O 1
ATOM 4516 N N . PHE B 1 55 ? 24.018 89.191 40.944 1.00 41.77 55 PHE B N 1
ATOM 4517 C CA . PHE B 1 55 ? 22.894 90.068 40.744 1.00 46.59 55 PHE B CA 1
ATOM 4518 C C . PHE B 1 55 ? 23.046 91.314 41.636 1.00 49.16 55 PHE B C 1
ATOM 4519 O O . PHE B 1 55 ? 22.795 92.420 41.202 1.00 42.15 55 PHE B O 1
ATOM 4527 N N . PHE B 1 56 ? 23.429 91.112 42.898 1.00 49.53 56 PHE B N 1
ATOM 4528 C CA . PHE B 1 56 ? 23.440 92.240 43.823 1.00 51.54 56 PHE B CA 1
ATOM 4529 C C . PHE B 1 56 ? 24.718 93.042 43.799 1.00 55.75 56 PHE B C 1
ATOM 4530 O O . PHE B 1 56 ? 24.659 94.258 43.942 1.00 57.12 56 PHE B O 1
ATOM 4538 N N . TYR B 1 57 ? 25.851 92.406 43.506 1.00 50.54 57 TYR B N 1
ATOM 4539 C CA . TYR B 1 57 ? 27.163 93.038 43.708 1.00 50.97 57 TYR B CA 1
ATOM 4540 C C . TYR B 1 57 ? 28.105 92.903 42.529 1.00 50.19 57 TYR B C 1
ATOM 4541 O O . TYR B 1 57 ? 29.141 93.539 42.479 1.00 55.19 57 TYR B O 1
ATOM 4550 N N . GLY B 1 58 ? 27.769 92.074 41.563 1.00 50.53 58 GLY B N 1
ATOM 4551 C CA . GLY B 1 58 ? 28.741 91.788 40.521 1.00 48.27 58 GLY B CA 1
ATOM 4552 C C . GLY B 1 58 ? 29.744 90.739 41.040 1.00 48.19 58 GLY B C 1
ATOM 4553 O O . GLY B 1 58 ? 29.741 90.354 42.205 1.00 56.11 58 GLY B O 1
ATOM 4554 N N . SER B 1 59 ? 30.558 90.222 40.159 1.00 52.97 59 SER B N 1
ATOM 4555 C CA . SER B 1 59 ? 31.521 89.216 40.581 1.00 55.46 59 SER B CA 1
ATOM 4556 C C . SER B 1 59 ? 32.412 88.956 39.397 1.00 55.72 59 SER B C 1
ATOM 4557 O O . SER B 1 59 ? 32.102 89.423 38.297 1.00 58.34 59 SER B O 1
ATOM 4560 N N . ALA B 1 60 ? 33.525 88.253 39.629 1.00 58.48 60 ALA B N 1
ATOM 4561 C CA . ALA B 1 60 ? 34.450 87.872 38.561 1.00 65.23 60 ALA B CA 1
ATOM 4562 C C . ALA B 1 60 ? 34.393 86.351 38.318 1.00 75.03 60 ALA B C 1
ATOM 4563 O O . ALA B 1 60 ? 34.561 85.544 39.252 1.00 78.53 60 ALA B O 1
ATOM 4565 N N . HIS B 1 61 ? 34.160 85.975 37.061 1.00 80.40 61 HIS B N 1
ATOM 4566 C CA . HIS B 1 61 ? 33.975 84.570 36.663 1.00 90.59 61 HIS B CA 1
ATOM 4567 C C . HIS B 1 61 ? 34.935 84.179 35.560 1.00 79.15 61 HIS B C 1
ATOM 4568 O O . HIS B 1 61 ? 34.847 84.707 34.467 1.00 83.97 61 HIS B O 1
ATOM 4575 N N . SER B 1 62 ? 35.872 83.279 35.880 1.00 81.25 62 SER B N 1
ATOM 4576 C CA . SER B 1 62 ? 36.990 82.911 34.978 1.00 82.09 62 SER B CA 1
ATOM 4577 C C . SER B 1 62 ? 37.726 84.125 34.415 1.00 77.82 62 SER B C 1
ATOM 4578 O O . SER B 1 62 ? 38.052 84.174 33.217 1.00 69.19 62 SER B O 1
ATOM 4581 N N . GLY B 1 63 ? 37.938 85.123 35.275 1.00 71.85 63 GLY B N 1
ATOM 4582 C CA . GLY B 1 63 ? 38.675 86.307 34.875 1.00 75.94 63 GLY B CA 1
ATOM 4583 C C . GLY B 1 63 ? 37.854 87.315 34.085 1.00 79.34 63 GLY B C 1
ATOM 4584 O O . GLY B 1 63 ? 38.405 88.252 33.526 1.00 82.06 63 GLY B O 1
ATOM 4585 N N . VAL B 1 64 ? 36.543 87.132 34.010 1.00 73.88 64 VAL B N 1
ATOM 4586 C CA . VAL B 1 64 ? 35.698 88.120 33.342 1.00 72.26 64 VAL B CA 1
ATOM 4587 C C . VAL B 1 64 ? 34.778 88.741 34.389 1.00 67.87 64 VAL B C 1
ATOM 4588 O O . VAL B 1 64 ? 34.107 88.021 35.139 1.00 69.15 64 VAL B O 1
ATOM 4592 N N . THR B 1 65 ? 34.713 90.066 34.407 1.00 62.48 65 THR B N 1
ATOM 4593 C CA . THR B 1 65 ? 33.845 90.769 35.321 1.00 60.38 65 THR B CA 1
ATOM 4594 C C . THR B 1 65 ? 32.389 90.690 34.877 1.00 62.81 65 THR B C 1
ATOM 4595 O O . THR B 1 65 ? 32.065 90.980 33.731 1.00 55.66 65 THR B O 1
ATOM 4599 N N . LYS B 1 66 ? 31.520 90.302 35.811 1.00 53.72 66 LYS B N 1
ATOM 4600 C CA . LYS B 1 66 ? 30.106 90.345 35.580 1.00 53.71 66 LYS B CA 1
ATOM 4601 C C . LYS B 1 66 ? 29.536 91.505 36.420 1.00 55.36 66 LYS B C 1
ATOM 4602 O O . LYS B 1 66 ? 29.811 91.571 37.632 1.00 50.50 66 LYS B O 1
ATOM 4608 N N . TYR B 1 67 ? 28.714 92.358 35.792 1.00 53.92 67 TYR B N 1
ATOM 4609 C CA . TYR B 1 67 ? 28.110 93.495 36.465 1.00 57.16 67 TYR B CA 1
ATOM 4610 C C . TYR B 1 67 ? 26.784 93.195 37.152 1.00 57.75 67 TYR B C 1
ATOM 4611 O O . TYR B 1 67 ? 26.012 92.330 36.695 1.00 53.35 67 TYR B O 1
ATOM 4620 N N . SER B 1 68 ? 26.518 93.901 38.265 1.00 51.65 68 SER B N 1
ATOM 4621 C CA . SER B 1 68 ? 25.244 93.784 38.978 1.00 49.09 68 SER B CA 1
ATOM 4622 C C . SER B 1 68 ? 24.065 94.217 38.116 1.00 49.52 68 SER B C 1
ATOM 4623 O O . SER B 1 68 ? 24.212 94.937 37.115 1.00 51.02 68 SER B O 1
ATOM 4626 N N . ALA B 1 69 ? 22.868 93.844 38.578 1.00 51.62 69 ALA B N 1
ATOM 4627 C CA . ALA B 1 69 ? 21.634 94.258 37.907 1.00 52.95 69 ALA B CA 1
ATOM 4628 C C . ALA B 1 69 ? 21.519 95.777 37.821 1.00 52.91 69 ALA B C 1
ATOM 4629 O O . ALA B 1 69 ? 21.162 96.330 36.778 1.00 54.47 69 ALA B O 1
ATOM 4631 N N . GLU B 1 70 ? 21.798 96.442 38.936 1.00 55.92 70 GLU B N 1
ATOM 4632 C CA . GLU B 1 70 ? 21.738 97.919 38.987 1.00 56.69 70 GLU B CA 1
ATOM 4633 C C . GLU B 1 70 ? 22.657 98.585 37.968 1.00 53.09 70 GLU B C 1
ATOM 4634 O O . GLU B 1 70 ? 22.312 99.587 37.332 1.00 58.69 70 GLU B O 1
ATOM 4640 N N . HIS B 1 71 ? 23.865 98.068 37.851 1.00 55.46 71 HIS B N 1
ATOM 4641 C CA . HIS B 1 71 ? 24.806 98.578 36.893 1.00 57.67 71 HIS B CA 1
ATOM 4642 C C . HIS B 1 71 ? 24.276 98.418 35.472 1.00 63.07 71 HIS B C 1
ATOM 4643 O O . HIS B 1 71 ? 24.294 99.351 34.649 1.00 57.44 71 HIS B O 1
ATOM 4650 N N . GLN B 1 72 ? 23.792 97.223 35.176 1.00 59.13 72 GLN B N 1
ATOM 4651 C CA . GLN B 1 72 ? 23.322 96.946 33.819 1.00 56.98 72 GLN B CA 1
ATOM 4652 C C . GLN B 1 72 ? 22.046 97.713 33.502 1.00 55.08 72 GLN B C 1
ATOM 4653 O O . GLN B 1 72 ? 21.876 98.265 32.403 1.00 59.28 72 GLN B O 1
ATOM 4659 N N . LEU B 1 73 ? 21.146 97.793 34.475 1.00 58.41 73 LEU B N 1
ATOM 4660 C CA . LEU B 1 73 ? 19.915 98.586 34.270 1.00 61.50 73 LEU B CA 1
ATOM 4661 C C . LEU B 1 73 ? 20.169 100.103 34.145 1.00 61.74 73 LEU B C 1
ATOM 4662 O O . LEU B 1 73 ? 19.421 100.787 33.430 1.00 59.68 73 LEU B O 1
ATOM 4667 N N . SER B 1 74 ? 21.162 100.632 34.870 1.00 65.22 74 SER B N 1
ATOM 4668 C CA . SER B 1 74 ? 21.550 102.051 34.702 1.00 73.92 74 SER B CA 1
ATOM 4669 C C . SER B 1 74 ? 22.105 102.312 33.330 1.00 71.54 74 SER B C 1
ATOM 4670 O O . SER B 1 74 ? 21.825 103.360 32.738 1.00 79.17 74 SER B O 1
ATOM 4673 N N . GLU B 1 75 ? 22.938 101.398 32.841 1.00 77.67 75 GLU B N 1
ATOM 4674 C CA . GLU B 1 75 ? 23.466 101.533 31.484 1.00 74.55 75 GLU B CA 1
ATOM 4675 C C . GLU B 1 75 ? 22.316 101.572 30.487 1.00 77.64 75 GLU B C 1
ATOM 4676 O O . GLU B 1 75 ? 22.269 102.451 29.604 1.00 72.98 75 GLU B O 1
ATOM 4682 N N . TYR B 1 76 ? 21.372 100.647 30.661 1.00 72.78 76 TYR B N 1
ATOM 4683 C CA . TYR B 1 76 ? 20.192 100.549 29.802 1.00 80.14 76 TYR B CA 1
ATOM 4684 C C . TYR B 1 76 ? 19.335 101.839 29.828 1.00 81.58 76 TYR B C 1
ATOM 4685 O O . TYR B 1 76 ? 18.810 102.276 28.802 1.00 72.87 76 TYR B O 1
ATOM 4694 N N . LYS B 1 77 ? 19.188 102.417 31.012 1.00 80.52 77 LYS B N 1
ATOM 4695 C CA . LYS B 1 77 ? 18.489 103.694 31.196 1.00 85.01 77 LYS B CA 1
ATOM 4696 C C . LYS B 1 77 ? 19.132 104.855 30.433 1.00 75.98 77 LYS B C 1
ATOM 4697 O O . LYS B 1 77 ? 18.438 105.651 29.771 1.00 73.55 77 LYS B O 1
ATOM 4703 N N . ARG B 1 78 ? 20.458 104.949 30.512 1.00 76.74 78 ARG B N 1
ATOM 4704 C CA . ARG B 1 78 ? 21.196 105.961 29.706 1.00 76.50 78 ARG B CA 1
ATOM 4705 C C . ARG B 1 78 ? 20.972 105.789 28.239 1.00 77.10 78 ARG B C 1
ATOM 4706 O O . ARG B 1 78 ? 20.810 106.769 27.513 1.00 78.25 78 ARG B O 1
ATOM 4714 N N . GLN B 1 79 ? 20.939 104.542 27.792 1.00 79.71 79 GLN B N 1
ATOM 4715 C CA . GLN B 1 79 ? 20.685 104.299 26.383 1.00 84.11 79 GLN B CA 1
ATOM 4716 C C . GLN B 1 79 ? 19.261 104.725 25.985 1.00 80.20 79 GLN B C 1
ATOM 4717 O O . GLN B 1 79 ? 19.082 105.377 24.972 1.00 76.85 79 GLN B O 1
ATOM 4723 N N . LEU B 1 80 ? 18.262 104.376 26.792 1.00 80.12 80 LEU B N 1
ATOM 4724 C CA . LEU B 1 80 ? 16.891 104.832 26.547 1.00 78.29 80 LEU B CA 1
ATOM 4725 C C . LEU B 1 80 ? 16.859 106.358 26.459 1.00 79.10 80 LEU B C 1
ATOM 4726 O O . LEU B 1 80 ? 16.234 106.912 25.563 1.00 69.73 80 LEU B O 1
ATOM 4731 N N . GLU B 1 81 ? 17.519 107.036 27.398 1.00 85.21 81 GLU B N 1
ATOM 4732 C CA . GLU B 1 81 ? 17.489 108.504 27.420 1.00 93.17 81 GLU B CA 1
ATOM 4733 C C . GLU B 1 81 ? 18.090 109.115 26.161 1.00 94.19 81 GLU B C 1
ATOM 4734 O O . GLU B 1 81 ? 17.575 110.117 25.657 1.00 92.28 81 GLU B O 1
ATOM 4740 N N . GLU B 1 82 ? 19.147 108.497 25.644 1.00 92.17 82 GLU B N 1
ATOM 4741 C CA . GLU B 1 82 ? 19.709 108.920 24.367 1.00 97.21 82 GLU B CA 1
ATOM 4742 C C . GLU B 1 82 ? 18.730 108.709 23.198 1.00 97.97 82 GLU B C 1
ATOM 4743 O O . GLU B 1 82 ? 18.606 109.567 22.329 1.00 105.42 82 GLU B O 1
ATOM 4749 N N . ASP B 1 83 ? 18.018 107.587 23.184 1.00 95.81 83 ASP B N 1
ATOM 4750 C CA . ASP B 1 83 ? 17.010 107.343 22.144 1.00 95.87 83 ASP B CA 1
ATOM 4751 C C . ASP B 1 83 ? 15.827 108.342 22.194 1.00 95.45 83 ASP B C 1
ATOM 4752 O O . ASP B 1 83 ? 15.336 108.763 21.142 1.00 94.74 83 ASP B O 1
ATOM 4757 N N . ILE B 1 84 ? 15.380 108.731 23.390 1.00 96.08 84 ILE B N 1
ATOM 4758 C CA . ILE B 1 84 ? 14.262 109.703 23.497 1.00 103.46 84 ILE B CA 1
ATOM 4759 C C . ILE B 1 84 ? 14.735 111.114 23.059 1.00 106.30 84 ILE B C 1
ATOM 4760 O O . ILE B 1 84 ? 14.002 111.789 22.361 1.00 113.39 84 ILE B O 1
ATOM 4765 N N . LYS B 1 85 ? 15.939 111.551 23.450 1.00 105.27 85 LYS B N 1
ATOM 4766 C CA . LYS B 1 85 ? 16.542 112.804 22.916 1.00 99.46 85 LYS B CA 1
ATOM 4767 C C . LYS B 1 85 ? 16.603 112.798 21.388 1.00 95.56 85 LYS B C 1
ATOM 4768 O O . LYS B 1 85 ? 16.176 113.740 20.741 1.00 97.41 85 LYS B O 1
ATOM 4774 N N . ALA B 1 86 ? 17.145 111.721 20.822 1.00 95.05 86 ALA B N 1
ATOM 4775 C CA . ALA B 1 86 ? 17.219 111.547 19.364 1.00 95.29 86 ALA B CA 1
ATOM 4776 C C . ALA B 1 86 ? 15.838 111.654 18.671 1.00 101.66 86 ALA B C 1
ATOM 4777 O O . ALA B 1 86 ? 15.721 112.194 17.566 1.00 103.76 86 ALA B O 1
ATOM 4779 N N . ILE B 1 87 ? 14.787 111.152 19.316 1.00 109.29 87 ILE B N 1
ATOM 4780 C CA . ILE B 1 87 ? 13.426 111.382 18.809 1.00 117.84 87 ILE B CA 1
ATOM 4781 C C . ILE B 1 87 ? 12.917 112.819 19.024 1.00 109.38 87 ILE B C 1
ATOM 4782 O O . ILE B 1 87 ? 12.322 113.391 18.120 1.00 106.57 87 ILE B O 1
ATOM 4787 N N . ASN B 1 88 ? 13.149 113.395 20.197 1.00 106.54 88 ASN B N 1
ATOM 4788 C CA . ASN B 1 88 ? 12.591 114.716 20.522 1.00 113.16 88 ASN B CA 1
ATOM 4789 C C . ASN B 1 88 ? 13.087 115.817 19.569 1.00 119.95 88 ASN B C 1
ATOM 4790 O O . ASN B 1 88 ? 12.279 116.605 19.056 1.00 122.05 88 ASN B O 1
ATOM 4795 N N . SER B 1 89 ? 14.395 115.831 19.287 1.00 123.30 89 SER B N 1
ATOM 4796 C CA . SER B 1 89 ? 14.990 116.811 18.365 1.00 120.36 89 SER B CA 1
ATOM 4797 C C . SER B 1 89 ? 14.466 116.616 16.926 1.00 127.02 89 SER B C 1
ATOM 4798 O O . SER B 1 89 ? 14.159 117.590 16.224 1.00 128.08 89 SER B O 1
ATOM 4801 N N . GLN B 1 90 ? 14.357 115.351 16.511 1.00 126.93 90 GLN B N 1
ATOM 4802 C CA . GLN B 1 90 ? 13.767 114.975 15.211 1.00 125.48 90 GLN B CA 1
ATOM 4803 C C . GLN B 1 90 ? 12.258 115.228 15.071 1.00 127.78 90 GLN B C 1
ATOM 4804 O O . GLN B 1 90 ? 11.725 115.067 13.977 1.00 128.97 90 GLN B O 1
ATOM 4810 N N . LYS B 1 91 ? 11.563 115.574 16.156 1.00 131.13 91 LYS B N 1
ATOM 4811 C CA . LYS B 1 91 ? 10.092 115.729 16.107 1.00 130.53 91 LYS B CA 1
ATOM 4812 C C . LYS B 1 91 ? 9.635 117.182 15.974 1.00 126.11 91 LYS B C 1
ATOM 4813 O O . LYS B 1 91 ? 8.435 117.478 15.946 1.00 120.92 91 LYS B O 1
ATOM 4819 N N . LYS B 1 92 ? 10.600 118.084 15.885 1.00 125.27 92 LYS B N 1
ATOM 4820 C CA . LYS B 1 92 ? 10.329 119.432 15.450 1.00 126.05 92 LYS B CA 1
ATOM 4821 C C . LYS B 1 92 ? 10.210 119.425 13.904 1.00 125.77 92 LYS B C 1
ATOM 4822 O O . LYS B 1 92 ? 9.472 120.226 13.335 1.00 130.03 92 LYS B O 1
ATOM 4828 N N . ILE B 1 93 ? 10.894 118.478 13.250 1.00 123.97 93 ILE B N 1
ATOM 4829 C CA . ILE B 1 93 ? 10.975 118.379 11.773 1.00 121.55 93 ILE B CA 1
ATOM 4830 C C . ILE B 1 93 ? 9.983 117.344 11.179 1.00 126.01 93 ILE B C 1
ATOM 4831 O O . ILE B 1 93 ? 9.654 117.424 9.996 1.00 115.42 93 ILE B O 1
ATOM 4836 N N . SER B 1 94 ? 9.541 116.362 11.982 1.00 134.38 94 SER B N 1
ATOM 4837 C CA . SER B 1 94 ? 8.473 115.394 11.597 1.00 135.73 94 SER B CA 1
ATOM 4838 C C . SER B 1 94 ? 7.532 115.119 12.786 1.00 139.00 94 SER B C 1
ATOM 4839 O O . SER B 1 94 ? 7.543 114.002 13.330 1.00 146.88 94 SER B O 1
ATOM 4842 N N . PRO B 1 95 ? 6.706 116.129 13.178 1.00 142.31 95 PRO B N 1
ATOM 4843 C CA . PRO B 1 95 ? 5.916 116.193 14.427 1.00 141.69 95 PRO B CA 1
ATOM 4844 C C . PRO B 1 95 ? 5.320 114.889 14.995 1.00 143.70 95 PRO B C 1
ATOM 4845 O O . PRO B 1 95 ? 5.244 114.760 16.225 1.00 138.17 95 PRO B O 1
ATOM 4849 N N . HIS B 1 96 ? 4.912 113.951 14.127 1.00 142.74 96 HIS B N 1
ATOM 4850 C CA . HIS B 1 96 ? 4.224 112.719 14.552 1.00 139.87 96 HIS B CA 1
ATOM 4851 C C . HIS B 1 96 ? 4.847 111.412 14.011 1.00 135.36 96 HIS B C 1
ATOM 4852 O O . HIS B 1 96 ? 4.329 110.325 14.273 1.00 131.82 96 HIS B O 1
ATOM 4859 N N . ALA B 1 97 ? 5.976 111.493 13.312 1.00 131.18 97 ALA B N 1
ATOM 4860 C CA . ALA B 1 97 ? 6.497 110.321 12.608 1.00 131.52 97 ALA B CA 1
ATOM 4861 C C . ALA B 1 97 ? 7.003 109.185 13.527 1.00 134.58 97 ALA B C 1
ATOM 4862 O O . ALA B 1 97 ? 7.200 108.061 13.066 1.00 135.85 97 ALA B O 1
ATOM 4864 N N . TYR B 1 98 ? 7.180 109.457 14.822 1.00 138.52 98 TYR B N 1
ATOM 4865 C CA . TYR B 1 98 ? 7.755 108.468 15.764 1.00 131.51 98 TYR B CA 1
ATOM 4866 C C . TYR B 1 98 ? 6.917 108.192 17.021 1.00 130.66 98 TYR B C 1
ATOM 4867 O O . TYR B 1 98 ? 7.434 107.733 18.061 1.00 120.12 98 TYR B O 1
ATOM 4876 N N . ASP B 1 99 ? 5.620 108.470 16.915 1.00 132.81 99 ASP B N 1
ATOM 4877 C CA . ASP B 1 99 ? 4.719 108.465 18.069 1.00 129.72 99 ASP B CA 1
ATOM 4878 C C . ASP B 1 99 ? 4.725 107.192 18.893 1.00 123.07 99 ASP B C 1
ATOM 4879 O O . ASP B 1 99 ? 4.786 107.274 20.120 1.00 128.64 99 ASP B O 1
ATOM 4884 N N . ASP B 1 100 ? 4.663 106.033 18.236 1.00 118.18 100 ASP B N 1
ATOM 4885 C CA . ASP B 1 100 ? 4.594 104.748 18.947 1.00 115.18 100 ASP B CA 1
ATOM 4886 C C . ASP B 1 100 ? 5.860 104.479 19.733 1.00 111.07 100 ASP B C 1
ATOM 4887 O O . ASP B 1 100 ? 5.806 104.260 20.955 1.00 106.21 100 ASP B O 1
ATOM 4892 N N . LEU B 1 101 ? 6.989 104.539 19.024 1.00 102.70 101 LEU B N 1
ATOM 4893 C CA . LEU B 1 101 ? 8.294 104.226 19.604 1.00 97.93 101 LEU B CA 1
ATOM 4894 C C . LEU B 1 101 ? 8.612 105.127 20.786 1.00 98.57 101 LEU B C 1
ATOM 4895 O O . LEU B 1 101 ? 9.006 104.651 21.832 1.00 99.11 101 LEU B O 1
ATOM 4900 N N . LEU B 1 102 ? 8.395 106.424 20.637 1.00 102.94 102 LEU B N 1
ATOM 4901 C CA . LEU B 1 102 ? 8.615 107.338 21.747 1.00 107.68 102 LEU B CA 1
ATOM 4902 C C . LEU B 1 102 ? 7.777 106.960 22.990 1.00 107.64 102 LEU B C 1
ATOM 4903 O O . LEU B 1 102 ? 8.275 106.983 24.132 1.00 116.51 102 LEU B O 1
ATOM 4908 N N . LYS B 1 103 ? 6.498 106.646 22.782 1.00 101.72 103 LYS B N 1
ATOM 4909 C CA . LYS B 1 103 ? 5.613 106.329 23.912 1.00 99.72 103 LYS B CA 1
ATOM 4910 C C . LYS B 1 103 ? 6.054 105.029 24.623 1.00 96.46 103 LYS B C 1
ATOM 4911 O O . LYS B 1 103 ? 6.117 104.964 25.863 1.00 84.45 103 LYS B O 1
ATOM 4917 N N . GLU B 1 104 ? 6.399 104.023 23.818 1.00 95.05 104 GLU B N 1
ATOM 4918 C CA . GLU B 1 104 ? 6.861 102.740 24.333 1.00 95.93 104 GLU B CA 1
ATOM 4919 C C . GLU B 1 104 ? 8.172 102.908 25.091 1.00 93.83 104 GLU B C 1
ATOM 4920 O O . GLU B 1 104 ? 8.379 102.298 26.136 1.00 88.40 104 GLU B O 1
ATOM 4926 N N . LYS B 1 105 ? 9.059 103.750 24.564 1.00 90.68 105 LYS B N 1
ATOM 4927 C CA . LYS B 1 105 ? 10.362 103.955 25.177 1.00 89.97 105 LYS B CA 1
ATOM 4928 C C . LYS B 1 105 ? 10.226 104.701 26.496 1.00 88.21 105 LYS B C 1
ATOM 4929 O O . LYS B 1 105 ? 10.878 104.356 27.472 1.00 89.01 105 LYS B O 1
ATOM 4935 N N . ILE B 1 106 ? 9.340 105.686 26.546 1.00 87.32 106 ILE B N 1
ATOM 4936 C CA . ILE B 1 106 ? 9.054 106.350 27.818 1.00 89.08 106 ILE B CA 1
ATOM 4937 C C . ILE B 1 106 ? 8.433 105.394 28.870 1.00 88.42 106 ILE B C 1
ATOM 4938 O O . ILE B 1 106 ? 8.746 105.502 30.063 1.00 85.65 106 ILE B O 1
ATOM 4943 N N . GLU B 1 107 ? 7.585 104.461 28.432 1.00 87.85 107 GLU B N 1
ATOM 4944 C CA . GLU B 1 107 ? 6.920 103.539 29.373 1.00 88.69 107 GLU B CA 1
ATOM 4945 C C . GLU B 1 107 ? 7.997 102.631 30.014 1.00 79.69 107 GLU B C 1
ATOM 4946 O O . GLU B 1 107 ? 8.065 102.477 31.235 1.00 75.88 107 GLU B O 1
ATOM 4952 N N . ARG B 1 108 ? 8.907 102.145 29.184 1.00 73.17 108 ARG B N 1
ATOM 4953 C CA . ARG B 1 108 ? 10.006 101.329 29.666 1.00 77.55 108 ARG B CA 1
ATOM 4954 C C . ARG B 1 108 ? 10.964 102.066 30.605 1.00 82.02 108 ARG B C 1
ATOM 4955 O O . ARG B 1 108 ? 11.380 101.488 31.629 1.00 81.85 108 ARG B O 1
ATOM 4963 N N . LEU B 1 109 ? 11.326 103.311 30.254 1.00 72.53 109 LEU B N 1
ATOM 4964 C CA . LEU B 1 109 ? 12.253 104.091 31.066 1.00 69.59 109 LEU B CA 1
ATOM 4965 C C . LEU B 1 109 ? 11.726 104.311 32.490 1.00 68.83 109 LEU B C 1
ATOM 4966 O O . LEU B 1 109 ? 12.473 104.150 33.491 1.00 68.41 109 LEU B O 1
ATOM 4971 N N . GLN B 1 110 ? 10.464 104.714 32.584 1.00 67.81 110 GLN B N 1
ATOM 4972 C CA . GLN B 1 110 ? 9.853 104.948 33.892 1.00 74.21 110 GLN B CA 1
ATOM 4973 C C . GLN B 1 110 ? 9.877 103.676 34.751 1.00 77.26 110 GLN B C 1
ATOM 4974 O O . GLN B 1 110 ? 10.159 103.711 35.969 1.00 75.92 110 GLN B O 1
ATOM 4980 N N . GLN B 1 111 ? 9.593 102.545 34.112 1.00 75.62 111 GLN B N 1
ATOM 4981 C CA . GLN B 1 111 ? 9.664 101.256 34.804 1.00 73.02 111 GLN B CA 1
ATOM 4982 C C . GLN B 1 111 ? 11.089 100.913 35.273 1.00 63.69 111 GLN B C 1
ATOM 4983 O O . GLN B 1 111 ? 11.297 100.644 36.462 1.00 58.83 111 GLN B O 1
ATOM 4989 N N . ILE B 1 112 ? 12.051 100.940 34.353 1.00 64.68 112 ILE B N 1
ATOM 4990 C CA . ILE B 1 112 ? 13.471 100.707 34.696 1.00 73.67 112 ILE B CA 1
ATOM 4991 C C . ILE B 1 112 ? 13.920 101.561 35.901 1.00 75.87 112 ILE B C 1
ATOM 4992 O O . ILE B 1 112 ? 14.586 101.069 36.828 1.00 72.08 112 ILE B O 1
ATOM 4997 N N . GLU B 1 113 ? 13.576 102.850 35.880 1.00 72.05 113 GLU B N 1
ATOM 4998 C CA . GLU B 1 113 ? 13.990 103.734 36.980 1.00 72.00 113 GLU B CA 1
ATOM 4999 C C . GLU B 1 113 ? 13.429 103.298 38.290 1.00 69.57 113 GLU B C 1
ATOM 5000 O O . GLU B 1 113 ? 14.112 103.337 39.323 1.00 74.92 113 GLU B O 1
ATOM 5006 N N . LYS B 1 114 ? 12.176 102.887 38.247 1.00 66.76 114 LYS B N 1
ATOM 5007 C CA . LYS B 1 114 ? 11.524 102.422 39.441 1.00 79.31 114 LYS B CA 1
ATOM 5008 C C . LYS B 1 114 ? 12.246 101.163 39.999 1.00 83.00 114 LYS B C 1
ATOM 5009 O O . LYS B 1 114 ? 12.519 101.049 41.204 1.00 83.44 114 LYS B O 1
ATOM 5015 N N . TYR B 1 115 ? 12.572 100.223 39.116 1.00 75.85 115 TYR B N 1
ATOM 5016 C CA . TYR B 1 115 ? 13.290 99.026 39.546 1.00 74.58 115 TYR B CA 1
ATOM 5017 C C . TYR B 1 115 ? 14.656 99.357 40.177 1.00 67.98 115 TYR B C 1
ATOM 5018 O O . TYR B 1 115 ? 15.031 98.814 41.228 1.00 70.99 115 TYR B O 1
ATOM 5027 N N . ILE B 1 116 ? 15.377 100.279 39.562 1.00 62.85 116 ILE B N 1
ATOM 5028 C CA . ILE B 1 116 ? 16.662 100.676 40.109 1.00 64.87 116 ILE B CA 1
ATOM 5029 C C . ILE B 1 116 ? 16.529 101.227 41.536 1.00 69.41 116 ILE B C 1
ATOM 5030 O O . ILE B 1 116 ? 17.314 100.844 42.436 1.00 65.52 116 ILE B O 1
ATOM 5035 N N . GLU B 1 117 ? 15.566 102.139 41.733 1.00 73.74 117 GLU B N 1
ATOM 5036 C CA . GLU B 1 117 ? 15.302 102.698 43.075 1.00 73.79 117 GLU B CA 1
ATOM 5037 C C . GLU B 1 117 ? 14.921 101.600 44.066 1.00 68.94 117 GLU B C 1
ATOM 5038 O O . GLU B 1 117 ? 15.438 101.564 45.197 1.00 64.45 117 GLU B O 1
ATOM 5044 N N . LEU B 1 118 ? 14.101 100.641 43.627 1.00 69.60 118 LEU B N 1
ATOM 5045 C CA . LEU B 1 118 ? 13.815 99.509 44.475 1.00 70.79 118 LEU B CA 1
ATOM 5046 C C . LEU B 1 118 ? 15.079 98.767 44.918 1.00 68.61 118 LEU B C 1
ATOM 5047 O O . LEU B 1 118 ? 15.196 98.412 46.087 1.00 68.23 118 LEU B O 1
ATOM 5052 N N . ILE B 1 119 ? 16.024 98.513 44.020 1.00 66.31 119 ILE B N 1
ATOM 5053 C CA . ILE B 1 119 ? 17.238 97.788 44.430 1.00 65.38 119 ILE B CA 1
ATOM 5054 C C . ILE B 1 119 ? 18.058 98.608 45.424 1.00 62.82 119 ILE B C 1
ATOM 5055 O O . ILE B 1 119 ? 18.571 98.096 46.453 1.00 57.26 119 ILE B O 1
ATOM 5060 N N . GLN B 1 120 ? 18.174 99.892 45.129 1.00 62.77 120 GLN B N 1
ATOM 5061 C CA . GLN B 1 120 ? 18.964 100.788 45.985 1.00 65.54 120 GLN B CA 1
ATOM 5062 C C . GLN B 1 120 ? 18.405 100.852 47.389 1.00 66.71 120 GLN B C 1
ATOM 5063 O O . GLN B 1 120 ? 19.158 100.728 48.368 1.00 68.99 120 GLN B O 1
ATOM 5069 N N . VAL B 1 121 ? 17.084 100.941 47.498 1.00 65.86 121 VAL B N 1
ATOM 5070 C CA . VAL B 1 121 ? 16.478 101.148 48.810 1.00 73.28 121 VAL B CA 1
ATOM 5071 C C . VAL B 1 121 ? 16.550 99.854 49.601 1.00 70.32 121 VAL B C 1
ATOM 5072 O O . VAL B 1 121 ? 16.725 99.863 50.855 1.00 74.42 121 VAL B O 1
ATOM 5076 N N . LEU B 1 122 ? 16.403 98.743 48.887 1.00 66.35 122 LEU B N 1
ATOM 5077 C CA . LEU B 1 122 ? 16.494 97.438 49.526 1.00 60.94 122 LEU B CA 1
ATOM 5078 C C . LEU B 1 122 ? 17.845 97.343 50.232 1.00 59.27 122 LEU B C 1
ATOM 5079 O O . LEU B 1 122 ? 17.927 96.995 51.433 1.00 53.96 122 LEU B O 1
ATOM 5084 N N . LYS B 1 123 ? 18.909 97.682 49.518 1.00 56.16 123 LYS B N 1
ATOM 5085 C CA . LYS B 1 123 ? 20.243 97.572 50.107 1.00 61.02 123 LYS B CA 1
ATOM 5086 C C . LYS B 1 123 ? 20.575 98.623 51.157 1.00 67.04 123 LYS B C 1
ATOM 5087 O O . LYS B 1 123 ? 21.250 98.315 52.146 1.00 67.17 123 LYS B O 1
ATOM 5093 N N . LYS B 1 124 ? 20.089 99.846 50.954 1.00 73.47 124 LYS B N 1
ATOM 5094 C CA . LYS B 1 124 ? 20.456 100.950 51.819 1.00 73.12 124 LYS B CA 1
ATOM 5095 C C . LYS B 1 124 ? 19.696 100.837 53.137 1.00 73.45 124 LYS B C 1
ATOM 5096 O O . LYS B 1 124 ? 20.305 100.779 54.222 1.00 64.59 124 LYS B O 1
ATOM 5102 N N . GLN B 1 125 ? 18.373 100.724 53.011 1.00 68.99 125 GLN B N 1
ATOM 5103 C CA . GLN B 1 125 ? 17.463 100.916 54.101 1.00 66.22 125 GLN B CA 1
ATOM 5104 C C . GLN B 1 125 ? 16.781 99.632 54.614 1.00 78.78 125 GLN B C 1
ATOM 5105 O O . GLN B 1 125 ? 16.535 99.517 55.834 1.00 69.25 125 GLN B O 1
ATOM 5111 N N . TYR B 1 126 ? 16.480 98.670 53.735 1.00 74.83 126 TYR B N 1
ATOM 5112 C CA . TYR B 1 126 ? 15.662 97.514 54.169 1.00 78.09 126 TYR B CA 1
ATOM 5113 C C . TYR B 1 126 ? 16.488 96.257 54.315 1.00 72.32 126 TYR B C 1
ATOM 5114 O O . TYR B 1 126 ? 16.022 95.166 54.130 1.00 69.25 126 TYR B O 1
ATOM 5123 N N . ASP B 1 127 ? 17.735 96.425 54.703 1.00 76.62 127 ASP B N 1
ATOM 5124 C CA . ASP B 1 127 ? 18.588 95.282 54.892 1.00 71.56 127 ASP B CA 1
ATOM 5125 C C . ASP B 1 127 ? 19.246 95.333 56.257 1.00 74.05 127 ASP B C 1
ATOM 5126 O O . ASP B 1 127 ? 20.433 95.015 56.352 1.00 65.11 127 ASP B O 1
ATOM 5131 N N . GLU B 1 128 ? 18.524 95.719 57.329 1.00 80.69 128 GLU B N 1
ATOM 5132 C CA . GLU B 1 128 ? 19.205 95.837 58.653 1.00 82.30 128 GLU B CA 1
ATOM 5133 C C . GLU B 1 128 ? 19.589 94.476 59.174 1.00 81.13 128 GLU B C 1
ATOM 5134 O O . GLU B 1 128 ? 20.531 94.359 59.941 1.00 84.38 128 GLU B O 1
ATOM 5140 N N . GLN B 1 129 ? 18.868 93.449 58.728 1.00 87.04 129 GLN B N 1
ATOM 5141 C CA . GLN B 1 129 ? 19.224 92.065 59.006 1.00 84.61 129 GLN B CA 1
ATOM 5142 C C . GLN B 1 129 ? 20.542 91.661 58.296 1.00 84.88 129 GLN B C 1
ATOM 5143 O O . GLN B 1 129 ? 21.178 90.680 58.668 1.00 81.83 129 GLN B O 1
ATOM 5149 N N . ASN B 1 130 ? 20.978 92.424 57.297 1.00 82.71 130 ASN B N 1
ATOM 5150 C CA . ASN B 1 130 ? 22.155 92.057 56.493 1.00 81.75 130 ASN B CA 1
ATOM 5151 C C . ASN B 1 130 ? 21.963 90.716 55.822 1.00 80.21 130 ASN B C 1
ATOM 5152 O O . ASN B 1 130 ? 22.912 89.991 55.569 1.00 73.13 130 ASN B O 1
ATOM 5157 N N . ASP B 1 131 ? 20.706 90.429 55.516 1.00 73.44 131 ASP B N 1
ATOM 5158 C CA . ASP B 1 131 ? 20.327 89.272 54.787 1.00 72.41 131 ASP B CA 1
ATOM 5159 C C . ASP B 1 131 ? 20.775 89.348 53.307 1.00 77.35 131 ASP B C 1
ATOM 5160 O O . ASP B 1 131 ? 21.056 88.305 52.705 1.00 66.85 131 ASP B O 1
ATOM 5165 N N . ILE B 1 132 ? 20.866 90.561 52.736 1.00 65.60 132 ILE B N 1
ATOM 5166 C CA . ILE B 1 132 ? 21.471 90.753 51.421 1.00 62.52 132 ILE B CA 1
ATOM 5167 C C . ILE B 1 132 ? 22.977 90.891 51.523 1.00 67.27 132 ILE B C 1
ATOM 5168 O O . ILE B 1 132 ? 23.746 90.271 50.758 1.00 60.32 132 ILE B O 1
ATOM 5173 N N . ARG B 1 133 ? 23.420 91.679 52.480 1.00 60.01 133 ARG B N 1
ATOM 5174 C CA . ARG B 1 133 ? 24.841 91.980 52.592 1.00 58.99 133 ARG B CA 1
ATOM 5175 C C . ARG B 1 133 ? 25.692 90.726 52.882 1.00 52.26 133 ARG B C 1
ATOM 5176 O O . ARG B 1 133 ? 26.885 90.694 52.560 1.00 53.60 133 ARG B O 1
ATOM 5184 N N . GLN B 1 134 ? 25.098 89.714 53.533 1.00 53.84 134 GLN B N 1
ATOM 5185 C CA . GLN B 1 134 ? 25.833 88.495 53.880 1.00 52.09 134 GLN B CA 1
ATOM 5186 C C . GLN B 1 134 ? 26.187 87.674 52.609 1.00 51.34 134 GLN B C 1
ATOM 5187 O O . GLN B 1 134 ? 27.108 86.863 52.643 1.00 55.80 134 GLN B O 1
ATOM 5193 N N . LEU B 1 135 ? 25.540 87.971 51.485 1.00 56.16 135 LEU B N 1
ATOM 5194 C CA . LEU B 1 135 ? 26.023 87.514 50.138 1.00 52.44 135 LEU B CA 1
ATOM 5195 C C . LEU B 1 135 ? 27.444 87.974 49.865 1.00 55.76 135 LEU B C 1
ATOM 5196 O O . LEU B 1 135 ? 28.252 87.222 49.250 1.00 49.96 135 LEU B O 1
ATOM 5201 N N . ARG B 1 136 ? 27.751 89.205 50.267 1.00 56.04 136 ARG B N 1
ATOM 5202 C CA . ARG B 1 136 ? 29.057 89.830 49.955 1.00 60.06 136 ARG B CA 1
ATOM 5203 C C . ARG B 1 136 ? 30.087 89.487 51.023 1.00 59.37 136 ARG B C 1
ATOM 5204 O O . ARG B 1 136 ? 31.284 89.375 50.774 1.00 60.98 136 ARG B O 1
ATOM 5212 N N . THR B 1 137 ? 29.573 89.335 52.236 1.00 65.19 137 THR B N 1
ATOM 5213 C CA . THR B 1 137 ? 30.324 89.132 53.455 1.00 64.06 137 THR B CA 1
ATOM 5214 C C . THR B 1 137 ? 30.566 87.699 53.907 1.00 64.93 137 THR B C 1
ATOM 5215 O O . THR B 1 137 ? 31.687 87.334 54.261 1.00 67.40 137 THR B O 1
ATOM 5219 N N . GLY B 1 138 ? 29.505 86.905 53.939 1.00 65.40 138 GLY B N 1
ATOM 5220 C CA . GLY B 1 138 ? 29.549 85.624 54.638 1.00 65.86 138 GLY B CA 1
ATOM 5221 C C . GLY B 1 138 ? 30.543 84.640 53.999 1.00 68.08 138 GLY B C 1
ATOM 5222 O O . GLY B 1 138 ? 30.979 84.793 52.824 1.00 62.14 138 GLY B O 1
ATOM 5223 N N . GLY B 1 139 ? 30.967 83.660 54.785 1.00 67.15 139 GLY B N 1
ATOM 5224 C CA . GLY B 1 139 ? 31.924 82.702 54.278 1.00 67.88 139 GLY B CA 1
ATOM 5225 C C . GLY B 1 139 ? 31.273 81.909 53.158 1.00 69.66 139 GLY B C 1
ATOM 5226 O O . GLY B 1 139 ? 31.762 81.888 52.035 1.00 63.68 139 GLY B O 1
ATOM 5227 N N . ILE B 1 140 ? 30.137 81.290 53.478 1.00 69.22 140 ILE B N 1
ATOM 5228 C CA . ILE B 1 140 ? 29.395 80.479 52.548 1.00 63.37 140 ILE B CA 1
ATOM 5229 C C . ILE B 1 140 ? 27.989 81.036 52.628 1.00 53.91 140 ILE B C 1
ATOM 5230 O O . ILE B 1 140 ? 27.209 80.600 53.426 1.00 56.49 140 ILE B O 1
ATOM 5235 N N . PRO B 1 141 ? 27.663 82.021 51.794 1.00 51.24 141 PRO B N 1
ATOM 5236 C CA . PRO B 1 141 ? 26.387 82.640 52.014 1.00 53.04 141 PRO B CA 1
ATOM 5237 C C . PRO B 1 141 ? 25.174 81.773 51.847 1.00 57.43 141 PRO B C 1
ATOM 5238 O O . PRO B 1 141 ? 25.211 80.686 51.228 1.00 52.08 141 PRO B O 1
ATOM 5242 N N . GLN B 1 142 ? 24.102 82.290 52.429 1.00 56.09 142 GLN B N 1
ATOM 5243 C CA . GLN B 1 142 ? 22.766 81.714 52.411 1.00 54.15 142 GLN B CA 1
ATOM 5244 C C . GLN B 1 142 ? 21.957 82.402 51.350 1.00 49.6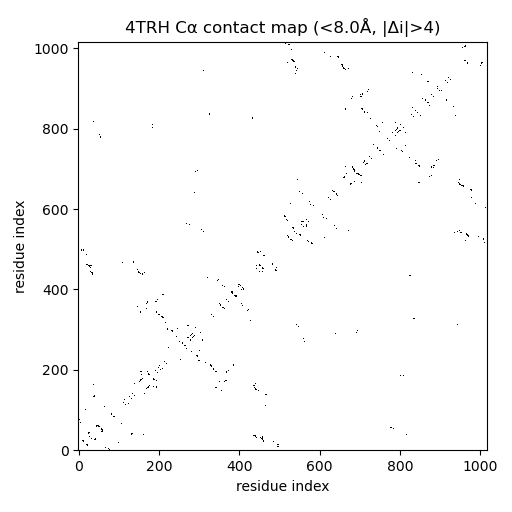7 142 GLN B C 1
ATOM 5245 O O . GLN B 1 142 ? 22.240 83.528 50.951 1.00 44.26 142 GLN B O 1
ATOM 5251 N N . LEU B 1 143 ? 20.887 81.743 50.928 1.00 50.30 143 LEU B N 1
ATOM 5252 C CA . LEU B 1 143 ? 19.877 82.412 50.127 1.00 52.44 143 LEU B CA 1
ATOM 5253 C C . LEU B 1 143 ? 19.204 83.403 51.078 1.00 58.23 143 LEU B C 1
ATOM 5254 O O . LEU B 1 143 ? 19.008 83.076 52.234 1.00 58.29 143 LEU B O 1
ATOM 5259 N N . PRO B 1 144 ? 18.870 84.610 50.590 1.00 62.75 144 PRO B N 1
ATOM 5260 C CA . PRO B 1 144 ? 18.087 85.554 51.427 1.00 60.09 144 PRO B CA 1
ATOM 5261 C C . PRO B 1 144 ? 16.738 84.962 51.792 1.00 63.77 144 PRO B C 1
ATOM 5262 O O . PRO B 1 144 ? 16.151 84.167 51.030 1.00 58.46 144 PRO B O 1
ATOM 5266 N N . SER B 1 145 ? 16.232 85.337 52.962 1.00 58.76 145 SER B N 1
ATOM 5267 C CA . SER B 1 145 ? 15.003 84.760 53.439 1.00 55.45 145 SER B CA 1
ATOM 5268 C C . SER B 1 145 ? 13.890 84.901 52.435 1.00 48.89 145 SER B C 1
ATOM 5269 O O . SER B 1 145 ? 13.061 84.030 52.339 1.00 63.28 145 SER B O 1
ATOM 5272 N N . GLY B 1 146 ? 13.795 85.986 51.710 1.00 49.06 146 GLY B N 1
ATOM 5273 C CA . GLY B 1 146 ? 12.669 86.146 50.749 1.00 55.79 146 GLY B CA 1
ATOM 5274 C C . GLY B 1 146 ? 12.737 85.105 49.628 1.00 59.35 146 GLY B C 1
ATOM 5275 O O . GLY B 1 146 ? 11.706 84.625 49.114 1.00 54.04 146 GLY B O 1
ATOM 5276 N N . VAL B 1 147 ? 13.957 84.748 49.252 1.00 58.57 147 VAL B N 1
ATOM 5277 C CA . VAL B 1 147 ? 14.139 83.671 48.252 1.00 54.04 147 VAL B CA 1
ATOM 5278 C C . VAL B 1 147 ? 13.730 82.343 48.854 1.00 52.59 147 VAL B C 1
ATOM 5279 O O . VAL B 1 147 ? 13.007 81.572 48.220 1.00 56.31 147 VAL B O 1
ATOM 5283 N N . LYS B 1 148 ? 14.144 82.073 50.095 1.00 53.13 148 LYS B N 1
ATOM 5284 C CA . LYS B 1 148 ? 13.679 80.854 50.751 1.00 53.65 148 LYS B CA 1
ATOM 5285 C C . LYS B 1 148 ? 12.170 80.755 50.783 1.00 58.13 148 LYS B C 1
ATOM 5286 O O . LYS B 1 148 ? 11.613 79.666 50.604 1.00 58.36 148 LYS B O 1
ATOM 5292 N N . GLU B 1 149 ? 11.491 81.881 51.034 1.00 58.19 149 GLU B N 1
ATOM 5293 C CA . GLU B 1 149 ? 10.040 81.848 51.169 1.00 62.08 149 GLU B CA 1
ATOM 5294 C C . GLU B 1 149 ? 9.422 81.624 49.837 1.00 57.42 149 GLU B C 1
ATOM 5295 O O . GLU B 1 149 ? 8.394 80.938 49.700 1.00 59.48 149 GLU B O 1
ATOM 5301 N N . ILE B 1 150 ? 10.002 82.241 48.821 1.00 58.41 150 ILE B N 1
ATOM 5302 C CA . ILE B 1 150 ? 9.543 81.971 47.492 1.00 56.33 150 ILE B CA 1
ATOM 5303 C C . ILE B 1 150 ? 9.687 80.482 47.197 1.00 52.71 150 ILE B C 1
ATOM 5304 O O . ILE B 1 150 ? 8.795 79.843 46.637 1.00 50.91 150 ILE B O 1
ATOM 5309 N N . ILE B 1 151 ? 10.815 79.909 47.566 1.00 51.57 151 ILE B N 1
ATOM 5310 C CA . ILE B 1 151 ? 11.027 78.514 47.187 1.00 56.56 151 ILE B CA 1
ATOM 5311 C C . ILE B 1 151 ? 10.050 77.682 47.982 1.00 58.24 151 ILE B C 1
ATOM 5312 O O . ILE B 1 151 ? 9.394 76.837 47.426 1.00 55.29 151 ILE B O 1
ATOM 5317 N N . LYS B 1 152 ? 9.916 77.976 49.272 1.00 63.93 152 LYS B N 1
ATOM 5318 C CA . LYS B 1 152 ? 9.045 77.189 50.141 1.00 64.57 152 LYS B CA 1
ATOM 5319 C C . LYS B 1 152 ? 7.624 77.176 49.583 1.00 64.59 152 LYS B C 1
ATOM 5320 O O . LYS B 1 152 ? 6.961 76.140 49.638 1.00 62.21 152 LYS B O 1
ATOM 5326 N N . SER B 1 153 ? 7.222 78.288 48.960 1.00 58.51 153 SER B N 1
ATOM 5327 C CA . SER B 1 153 ? 5.892 78.498 48.397 1.00 63.01 153 SER B CA 1
ATOM 5328 C C . SER B 1 153 ? 5.697 78.055 46.975 1.00 62.11 153 SER B C 1
ATOM 5329 O O . SER B 1 153 ? 4.608 78.206 46.441 1.00 62.26 153 SER B O 1
ATOM 5332 N N . SER B 1 154 ? 6.730 77.543 46.318 1.00 63.15 154 SER B N 1
ATOM 5333 C CA . SER B 1 154 ? 6.603 77.200 44.910 1.00 56.76 154 SER B CA 1
ATOM 5334 C C . SER B 1 154 ? 5.705 75.997 44.638 1.00 54.45 154 SER B C 1
ATOM 5335 O O . SER B 1 154 ? 5.751 75.003 45.332 1.00 61.80 154 SER B O 1
ATOM 5338 N N . GLU B 1 155 ? 4.951 76.060 43.558 1.00 62.85 155 GLU B N 1
ATOM 5339 C CA . GLU B 1 155 ? 4.200 74.912 43.067 1.00 66.44 155 GLU B CA 1
ATOM 5340 C C . GLU B 1 155 ? 4.916 74.190 41.948 1.00 68.06 155 GLU B C 1
ATOM 5341 O O . GLU B 1 155 ? 4.512 73.067 41.625 1.00 61.95 155 GLU B O 1
ATOM 5347 N N . ASN B 1 156 ? 5.929 74.830 41.329 1.00 58.82 156 ASN B N 1
ATOM 5348 C CA . ASN B 1 156 ? 6.593 74.228 40.202 1.00 61.90 156 ASN B CA 1
ATOM 5349 C C . ASN B 1 156 ? 8.089 73.927 40.317 1.00 57.03 156 ASN B C 1
ATOM 5350 O O . ASN B 1 156 ? 8.672 73.437 39.366 1.00 55.68 156 ASN B O 1
ATOM 5355 N N . ALA B 1 157 ? 8.722 74.238 41.435 1.00 55.10 157 ALA B N 1
ATOM 5356 C CA . ALA B 1 157 ? 10.158 73.979 41.554 1.00 58.28 157 ALA B CA 1
ATOM 5357 C C . ALA B 1 157 ? 10.438 73.529 42.958 1.00 64.03 157 ALA B C 1
ATOM 5358 O O . ALA B 1 157 ? 9.893 74.104 43.912 1.00 60.22 157 ALA B O 1
ATOM 5360 N N . PHE B 1 158 ? 11.309 72.521 43.070 1.00 56.68 158 PHE B N 1
ATOM 5361 C CA . PHE B 1 158 ? 11.554 71.834 44.331 1.00 54.33 158 PHE B CA 1
ATOM 5362 C C . PHE B 1 158 ? 12.981 71.384 44.394 1.00 55.47 158 PHE B C 1
ATOM 5363 O O . PHE B 1 158 ? 13.592 70.971 43.366 1.00 52.32 158 PHE B O 1
ATOM 5371 N N . ALA B 1 159 ? 13.510 71.460 45.596 1.00 48.21 159 ALA B N 1
ATOM 5372 C CA . ALA B 1 159 ? 14.807 70.938 45.871 1.00 49.91 159 ALA B CA 1
ATOM 5373 C C . ALA B 1 159 ? 14.673 69.501 46.276 1.00 48.50 159 ALA B C 1
ATOM 5374 O O . ALA B 1 159 ? 13.629 69.065 46.781 1.00 47.49 159 ALA B O 1
ATOM 5376 N N . VAL B 1 160 ? 15.712 68.727 46.016 1.00 44.72 160 VAL B N 1
ATOM 5377 C CA . VAL B 1 160 ? 15.772 67.373 46.486 1.00 43.25 160 VAL B CA 1
ATOM 5378 C C . VAL B 1 160 ? 17.095 67.186 47.161 1.00 42.27 160 VAL B C 1
ATOM 5379 O O . VAL B 1 160 ? 18.084 67.766 46.778 1.00 43.44 160 VAL B O 1
ATOM 5383 N N . ARG B 1 161 ? 17.094 66.367 48.206 1.00 44.18 161 ARG B N 1
ATOM 5384 C CA . ARG B 1 161 ? 18.297 66.132 48.969 1.00 46.41 161 ARG B CA 1
ATOM 5385 C C . ARG B 1 161 ? 18.559 64.662 49.021 1.00 44.77 161 ARG B C 1
ATOM 5386 O O . ARG B 1 161 ? 17.673 63.862 49.362 1.00 43.20 161 ARG B O 1
ATOM 5394 N N . LEU B 1 162 ? 19.808 64.299 48.711 1.00 47.78 162 LEU B N 1
ATOM 5395 C CA . LEU B 1 162 ? 20.200 62.898 48.547 1.00 46.63 162 LEU B CA 1
ATOM 5396 C C . LEU B 1 162 ? 21.221 62.549 49.594 1.00 42.71 162 LEU B C 1
ATOM 5397 O O . LEU B 1 162 ? 21.628 63.390 50.375 1.00 43.61 162 LEU B O 1
ATOM 5402 N N . SER B 1 163 ? 21.644 61.293 49.587 1.00 39.03 163 SER B N 1
ATOM 5403 C CA . SER B 1 163 ? 22.682 60.806 50.506 1.00 39.99 163 SER B CA 1
ATOM 5404 C C . SER B 1 163 ? 23.903 60.185 49.776 1.00 41.11 163 SER B C 1
ATOM 5405 O O . SER B 1 163 ? 23.984 58.963 49.634 1.00 37.55 163 SER B O 1
ATOM 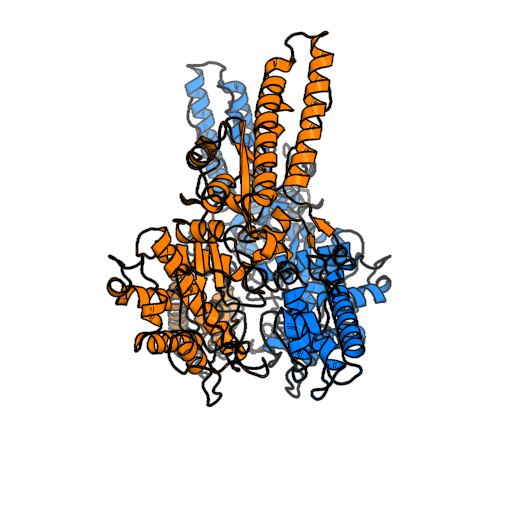5408 N N . PRO B 1 164 ? 24.876 61.016 49.415 1.00 40.53 164 PRO B N 1
ATOM 5409 C CA . PRO B 1 164 ? 26.181 60.523 49.043 1.00 40.79 164 PRO B CA 1
ATOM 5410 C C . PRO B 1 164 ? 26.889 60.034 50.264 1.00 45.37 164 PRO B C 1
ATOM 5411 O O . PRO B 1 164 ? 26.648 60.593 51.338 1.00 44.61 164 PRO B O 1
ATOM 5415 N N . TYR B 1 165 ? 27.792 59.065 50.109 1.00 41.99 165 TYR B N 1
ATOM 5416 C CA . TYR B 1 165 ? 28.591 58.573 51.218 1.00 44.67 165 TYR B CA 1
ATOM 5417 C C . TYR B 1 165 ? 29.292 59.746 51.933 1.00 48.60 165 TYR B C 1
ATOM 5418 O O . TYR B 1 165 ? 29.202 59.902 53.211 1.00 46.70 165 TYR B O 1
ATOM 5427 N N . ASP B 1 166 ? 29.970 60.546 51.116 1.00 43.41 166 ASP B N 1
ATOM 5428 C CA . ASP B 1 166 ? 30.787 61.676 51.537 1.00 46.08 166 ASP B CA 1
ATOM 5429 C C . ASP B 1 166 ? 29.943 62.940 51.431 1.00 47.03 166 ASP B C 1
ATOM 5430 O O . ASP B 1 166 ? 30.177 63.794 50.597 1.00 50.40 166 ASP B O 1
ATOM 5435 N N . ASN B 1 167 ? 28.972 63.054 52.331 1.00 48.39 167 ASN B N 1
ATOM 5436 C CA . ASN B 1 167 ? 28.015 64.116 52.264 1.00 48.78 167 ASN B CA 1
ATOM 5437 C C . ASN B 1 167 ? 28.596 65.434 52.763 1.00 49.90 167 ASN B C 1
ATOM 5438 O O . ASN B 1 167 ? 29.417 65.455 53.677 1.00 49.82 167 ASN B O 1
ATOM 5443 N N . ASP B 1 168 ? 28.128 66.488 52.127 1.00 47.69 168 ASP B N 1
ATOM 5444 C CA . ASP B 1 168 ? 28.515 67.866 52.401 1.00 56.39 168 ASP B CA 1
ATOM 5445 C C . ASP B 1 168 ? 27.420 68.557 53.252 1.00 53.21 168 ASP B C 1
ATOM 5446 O O . ASP B 1 168 ? 26.276 68.683 52.836 1.00 49.72 168 ASP B O 1
ATOM 5451 N N . LYS B 1 169 ? 27.794 69.025 54.434 1.00 57.20 169 LYS B N 1
ATOM 5452 C CA . LYS B 1 169 ? 26.861 69.716 55.359 1.00 57.59 169 LYS B CA 1
ATOM 5453 C C . LYS B 1 169 ? 26.308 71.091 54.856 1.00 51.53 169 LYS B C 1
ATOM 5454 O O . LYS B 1 169 ? 25.303 71.535 55.343 1.00 59.35 169 LYS B O 1
ATOM 5460 N N . PHE B 1 170 ? 26.955 71.748 53.898 1.00 51.54 170 PHE B N 1
ATOM 5461 C CA . PHE B 1 170 ? 26.567 73.068 53.392 1.00 50.94 170 PHE B CA 1
ATOM 5462 C C . PHE B 1 170 ? 25.520 73.035 52.310 1.00 48.14 170 PHE B C 1
ATOM 5463 O O . PHE B 1 170 ? 25.635 73.729 51.320 1.00 50.50 170 PHE B O 1
ATOM 5471 N N . THR B 1 171 ? 24.450 72.292 52.572 1.00 47.95 171 THR B N 1
ATOM 5472 C CA . THR B 1 171 ? 23.271 72.337 51.756 1.00 48.06 171 THR B CA 1
ATOM 5473 C C . THR B 1 171 ? 22.646 73.710 51.910 1.00 51.83 171 THR B C 1
ATOM 5474 O O . THR B 1 171 ? 22.710 74.292 52.978 1.00 49.70 171 THR B O 1
ATOM 5478 N N . ARG B 1 172 ? 22.063 74.252 50.847 1.00 47.15 172 ARG B N 1
ATOM 5479 C CA . ARG B 1 172 ? 21.519 75.598 50.906 1.00 48.22 172 ARG B CA 1
ATOM 5480 C C . ARG B 1 172 ? 20.076 75.638 50.519 1.00 48.98 172 ARG B C 1
ATOM 5481 O O . ARG B 1 172 ? 19.485 76.702 50.470 1.00 52.82 172 ARG B O 1
ATOM 5489 N N . PHE B 1 173 ? 19.491 74.479 50.237 1.00 49.51 173 PHE B N 1
ATOM 5490 C CA . PHE B 1 173 ? 18.069 74.402 49.971 1.00 52.59 173 PHE B CA 1
ATOM 5491 C C . PHE B 1 173 ? 17.428 73.741 51.161 1.00 52.26 173 PHE B C 1
ATOM 5492 O O . PHE B 1 173 ? 17.544 72.518 51.371 1.00 44.18 173 PHE B O 1
ATOM 5500 N N . ASP B 1 174 ? 16.761 74.571 51.973 1.00 53.74 174 ASP B N 1
ATOM 5501 C CA . ASP B 1 174 ? 16.286 74.139 53.283 1.00 59.51 174 ASP B CA 1
ATOM 5502 C C . ASP B 1 174 ? 14.952 73.416 53.246 1.00 53.13 174 ASP B C 1
ATOM 5503 O O . ASP B 1 174 ? 14.603 72.775 54.224 1.00 53.55 174 ASP B O 1
ATOM 5508 N N . ASP B 1 175 ? 14.186 73.488 52.168 1.00 53.46 175 ASP B N 1
ATOM 5509 C CA . ASP B 1 175 ? 12.853 72.874 52.203 1.00 64.50 175 ASP B CA 1
ATOM 5510 C C . ASP B 1 175 ? 12.678 71.802 51.142 1.00 58.15 175 ASP B C 1
ATOM 5511 O O . ASP B 1 175 ? 11.777 71.928 50.304 1.00 55.20 175 ASP B O 1
ATOM 5516 N N . PRO B 1 176 ? 13.542 70.760 51.154 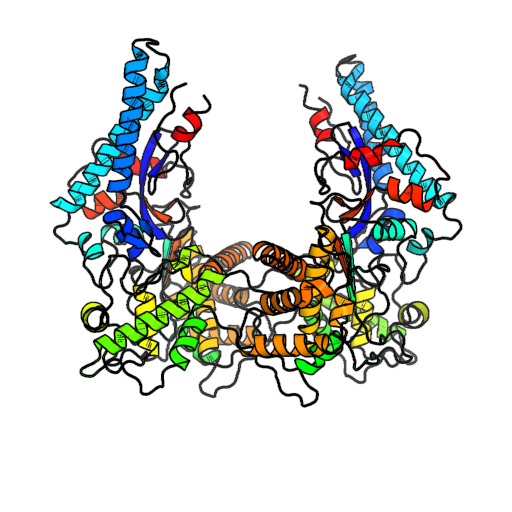1.00 52.85 176 PRO B N 1
ATOM 5517 C CA . PRO B 1 176 ? 13.533 69.781 50.043 1.00 49.28 176 PRO B CA 1
ATOM 5518 C C . PRO B 1 176 ? 12.282 68.947 50.013 1.00 52.54 176 PRO B C 1
ATOM 5519 O O . PRO B 1 176 ? 11.759 68.634 51.064 1.00 60.93 176 PRO B O 1
ATOM 5523 N N . LEU B 1 177 ? 11.746 68.674 48.834 1.00 53.13 177 LEU B N 1
ATOM 5524 C CA . LEU B 1 177 ? 10.608 67.766 48.645 1.00 50.52 177 LEU B CA 1
ATOM 5525 C C . LEU B 1 177 ? 10.953 66.348 48.988 1.00 51.84 177 LEU B C 1
ATOM 5526 O O . LEU B 1 177 ? 10.224 65.660 49.716 1.00 54.26 177 LEU B O 1
ATOM 5531 N N . PHE B 1 178 ? 12.063 65.872 48.435 1.00 48.80 178 PHE B N 1
ATOM 5532 C CA . PHE B 1 178 ? 12.576 64.522 48.689 1.00 46.70 178 PHE B CA 1
ATOM 5533 C C . PHE B 1 178 ? 13.768 64.724 49.599 1.00 45.10 178 PHE B C 1
ATOM 5534 O O . PHE B 1 178 ? 14.593 65.591 49.357 1.00 44.51 178 PHE B O 1
ATOM 5542 N N . ASN B 1 179 ? 13.851 63.917 50.644 1.00 48.70 179 ASN B N 1
ATOM 5543 C CA . ASN B 1 179 ? 14.931 64.004 51.587 1.00 50.48 179 ASN B CA 1
ATOM 5544 C C . ASN B 1 179 ? 15.079 62.658 52.225 1.00 51.02 179 ASN B C 1
ATOM 5545 O O . ASN B 1 179 ? 14.077 61.939 52.469 1.00 50.08 179 ASN B O 1
ATOM 5550 N N . VAL B 1 180 ? 16.317 62.298 52.490 1.00 46.43 180 VAL B N 1
ATOM 5551 C CA . VAL B 1 180 ? 16.637 60.996 53.064 1.00 48.08 180 VAL B CA 1
ATOM 5552 C C . VAL B 1 180 ? 17.753 61.151 54.087 1.00 46.63 180 VAL B C 1
ATOM 5553 O O . VAL B 1 180 ? 18.554 62.096 54.031 1.00 44.09 180 VAL B O 1
ATOM 5557 N N . LYS B 1 181 ? 17.845 60.153 54.950 1.00 50.63 181 LYS B N 1
ATOM 5558 C CA . LYS B 1 181 ? 18.846 60.104 55.953 1.00 54.33 181 LYS B CA 1
ATOM 5559 C C . LYS B 1 181 ? 20.241 60.169 55.392 1.00 50.90 181 LYS B C 1
ATOM 5560 O O . LYS B 1 181 ? 20.596 59.442 54.427 1.00 50.06 181 LYS B O 1
ATOM 5566 N N . ARG B 1 182 ? 21.028 61.047 56.012 1.00 47.56 182 ARG B N 1
ATOM 5567 C CA . ARG B 1 182 ? 22.418 61.297 55.634 1.00 49.11 182 ARG B CA 1
ATOM 5568 C C . ARG B 1 182 ? 23.399 60.965 56.734 1.00 51.24 182 ARG B C 1
ATOM 5569 O O . ARG B 1 182 ? 23.037 60.898 57.903 1.00 44.42 182 ARG B O 1
ATOM 5577 N N . ASN B 1 183 ? 24.638 60.638 56.358 1.00 47.31 183 ASN B N 1
ATOM 5578 C CA . ASN B 1 183 ? 25.714 60.442 57.330 1.00 50.00 183 ASN B CA 1
ATOM 5579 C C . ASN B 1 183 ? 25.979 61.749 58.114 1.00 45.66 183 ASN B C 1
ATOM 5580 O O . ASN B 1 183 ? 25.498 62.795 57.722 1.00 44.18 183 ASN B O 1
ATOM 5585 N N . ILE B 1 184 ? 26.835 61.687 59.138 1.00 46.77 184 ILE B N 1
ATOM 5586 C CA . ILE B 1 184 ? 27.409 62.925 59.676 1.00 50.58 184 ILE B CA 1
ATOM 5587 C C . ILE B 1 184 ? 28.499 63.296 58.672 1.00 45.19 184 ILE B C 1
ATOM 5588 O O . ILE B 1 184 ? 29.468 62.555 58.509 1.00 49.92 184 ILE B O 1
ATOM 5593 N N . SER B 1 185 ? 28.354 64.456 58.062 1.00 42.69 185 SER B N 1
ATOM 5594 C CA . SER B 1 185 ? 29.347 65.035 57.191 1.00 43.05 185 SER B CA 1
ATOM 5595 C C . SER B 1 185 ? 30.700 65.124 57.845 1.00 45.54 185 SER B C 1
ATOM 5596 O O . SER B 1 185 ? 30.863 65.500 59.036 1.00 47.08 185 SER B O 1
ATOM 5599 N N . LYS B 1 186 ? 31.705 64.885 57.051 1.00 41.89 186 LYS B N 1
ATOM 5600 C CA . LYS B 1 186 ? 33.080 65.021 57.498 1.00 46.45 186 LYS B CA 1
ATOM 5601 C C . LYS B 1 186 ? 33.326 66.449 58.015 1.00 46.92 186 LYS B C 1
ATOM 5602 O O . LYS B 1 186 ? 34.191 66.629 58.864 1.00 45.03 186 LYS B O 1
ATOM 5608 N N . TYR B 1 187 ? 32.609 67.435 57.478 1.00 46.90 187 TYR B N 1
ATOM 5609 C CA . TYR B 1 187 ? 32.843 68.799 57.909 1.00 51.18 187 TYR B CA 1
ATOM 5610 C C . TYR B 1 187 ? 32.371 69.083 59.355 1.00 51.47 187 TYR B C 1
ATOM 5611 O O . TYR B 1 187 ? 32.677 70.149 59.907 1.00 53.74 187 TYR B O 1
ATOM 5620 N N . ASP B 1 188 ? 31.615 68.137 59.935 1.00 50.69 188 ASP B N 1
ATOM 5621 C CA . ASP B 1 188 ? 31.264 68.112 61.353 1.00 51.16 188 ASP B CA 1
ATOM 5622 C C . ASP B 1 188 ? 32.168 67.225 62.236 1.00 52.02 188 ASP B C 1
ATOM 5623 O O . ASP B 1 188 ? 31.826 66.884 63.386 1.00 51.14 188 ASP B O 1
ATOM 5628 N N . THR B 1 189 ? 33.321 66.853 61.714 1.00 50.86 189 THR B N 1
ATOM 5629 C CA . THR B 1 189 ? 34.258 66.013 62.443 1.00 53.62 189 THR B CA 1
ATOM 5630 C C . THR B 1 189 ? 35.598 66.735 62.516 1.00 58.07 189 THR B C 1
ATOM 5631 O O . THR B 1 189 ? 35.985 67.453 61.559 1.00 55.93 189 THR B O 1
ATOM 5635 N N . PRO B 1 190 ? 36.294 66.574 63.657 1.00 59.53 190 PRO B N 1
ATOM 5636 C CA . PRO B 1 190 ? 37.560 67.266 63.928 1.00 63.23 190 PRO B CA 1
ATOM 5637 C C . PRO B 1 190 ? 38.561 67.390 62.728 1.00 63.72 190 PRO B C 1
ATOM 5638 O O . PRO B 1 190 ? 39.121 68.463 62.521 1.00 65.02 190 PRO B O 1
ATOM 5642 N N . SER B 1 191 ? 38.814 66.338 61.970 1.00 58.41 191 SER B N 1
ATOM 5643 C CA . SER B 1 191 ? 39.843 66.495 60.891 1.00 61.80 191 SER B CA 1
ATOM 5644 C C . SER B 1 191 ? 39.299 66.754 59.478 1.00 63.74 191 SER B C 1
ATOM 5645 O O . SER B 1 191 ? 40.087 66.968 58.528 1.00 59.59 191 SER B O 1
ATOM 5648 N N . ARG B 1 192 ? 37.969 66.738 59.323 1.00 57.18 192 ARG B N 1
ATOM 5649 C CA . ARG B 1 192 ? 37.327 67.094 58.054 1.00 56.73 192 ARG B CA 1
ATOM 5650 C C . ARG B 1 192 ? 37.663 66.126 56.900 1.00 55.58 192 ARG B C 1
ATOM 5651 O O . ARG B 1 192 ? 37.671 66.514 55.762 1.00 54.80 192 ARG B O 1
ATOM 5659 N N . GLN B 1 193 ? 37.910 64.874 57.206 1.00 54.87 193 GLN B N 1
ATOM 5660 C CA . GLN B 1 193 ? 38.413 63.943 56.200 1.00 57.55 193 GLN B CA 1
ATOM 5661 C C . GLN B 1 193 ? 37.412 62.834 55.887 1.00 55.04 193 GLN B C 1
ATOM 5662 O O . GLN B 1 193 ? 37.333 62.422 54.749 1.00 57.03 193 GLN B O 1
ATOM 5668 N N . ALA B 1 194 ? 36.670 62.335 56.877 1.00 51.58 194 ALA B N 1
ATOM 5669 C CA . ALA B 1 194 ? 35.663 61.339 56.629 1.00 52.09 194 ALA B CA 1
ATOM 5670 C C . ALA B 1 194 ? 34.369 61.524 57.401 1.00 50.97 194 ALA B C 1
ATOM 5671 O O . ALA B 1 194 ? 34.342 61.977 58.564 1.00 55.08 194 ALA B O 1
ATOM 5673 N N . PRO B 1 195 ? 33.260 61.162 56.752 1.00 52.78 195 PRO B N 1
ATOM 5674 C CA . PRO B 1 195 ? 31.970 61.138 57.455 1.00 51.82 195 PRO B CA 1
ATOM 5675 C C . PRO B 1 195 ? 31.939 60.074 58.553 1.00 48.12 195 PRO B C 1
ATOM 5676 O O . PRO B 1 195 ? 32.771 59.195 58.556 1.00 46.48 195 PRO B O 1
ATOM 5680 N N . ILE B 1 196 ? 30.992 60.176 59.464 1.00 43.07 196 ILE B N 1
ATOM 5681 C CA . ILE B 1 196 ? 30.668 59.124 60.356 1.00 47.86 196 ILE B CA 1
ATOM 5682 C C . ILE B 1 196 ? 29.429 58.484 59.777 1.00 50.08 196 ILE B C 1
ATOM 5683 O O . ILE B 1 196 ? 28.380 59.089 59.678 1.00 50.36 196 ILE B O 1
ATOM 5688 N N . PRO B 1 197 ? 29.555 57.230 59.378 1.00 54.86 197 PRO B N 1
ATOM 5689 C CA . PRO B 1 197 ? 28.466 56.627 58.629 1.00 54.23 197 PRO B CA 1
ATOM 5690 C C . PRO B 1 197 ? 27.304 56.280 59.532 1.00 51.22 197 PRO B C 1
ATOM 5691 O O . PRO B 1 197 ? 27.526 55.917 60.665 1.00 54.69 197 PRO B O 1
ATOM 5695 N N . ILE B 1 198 ? 26.088 56.328 59.022 1.00 56.02 198 ILE B N 1
ATOM 5696 C CA . ILE B 1 198 ? 24.963 55.589 59.642 1.00 57.22 198 ILE B CA 1
ATOM 5697 C C . ILE B 1 198 ? 24.773 54.247 58.966 1.00 57.48 198 ILE B C 1
ATOM 5698 O O . ILE B 1 198 ? 25.192 54.008 57.795 1.00 56.94 198 ILE B O 1
ATOM 5703 N N . TYR B 1 199 ? 24.172 53.328 59.692 1.00 51.63 199 TYR B N 1
ATOM 5704 C CA . TYR B 1 199 ? 23.999 51.970 59.219 1.00 56.45 199 TYR B CA 1
ATOM 5705 C C . TYR B 1 199 ? 22.517 51.606 59.032 1.00 57.60 199 TYR B C 1
ATOM 5706 O O . TYR B 1 199 ? 22.096 50.451 59.199 1.00 61.82 199 TYR B O 1
ATOM 5715 N N . GLU B 1 200 ? 21.768 52.596 58.584 1.00 53.51 200 GLU B N 1
ATOM 5716 C CA . GLU B 1 200 ? 20.344 52.508 58.440 1.00 53.20 200 GLU B CA 1
ATOM 5717 C C . GLU B 1 200 ? 20.024 53.389 57.235 1.00 51.75 200 GLU B C 1
ATOM 5718 O O . GLU B 1 200 ? 20.714 54.396 56.948 1.00 47.95 200 GLU B O 1
ATOM 5724 N N . GLY B 1 201 ? 18.926 53.075 56.578 1.00 51.12 201 GLY B N 1
ATOM 5725 C CA . GLY B 1 201 ? 18.335 53.984 55.609 1.00 52.07 201 GLY B CA 1
ATOM 5726 C C . GLY B 1 201 ? 18.756 53.640 54.169 1.00 52.05 201 GLY B C 1
ATOM 5727 O O . GLY B 1 201 ? 19.555 52.731 53.931 1.00 51.07 201 GLY B O 1
ATOM 5728 N N . LEU B 1 202 ? 18.177 54.381 53.248 1.00 53.04 202 LEU B N 1
ATOM 5729 C CA . LEU B 1 202 ? 18.273 54.110 51.814 1.00 55.06 202 LEU B CA 1
ATOM 5730 C C . LEU B 1 202 ? 19.712 54.151 51.279 1.00 50.31 202 LEU B C 1
ATOM 5731 O O . LEU B 1 202 ? 20.176 53.164 50.633 1.00 50.31 202 LEU B O 1
ATOM 5736 N N . GLY B 1 203 ? 20.437 55.210 51.621 1.00 44.73 203 GLY B N 1
ATOM 5737 C CA . GLY B 1 203 ? 21.781 55.362 51.133 1.00 44.48 203 GLY B CA 1
ATOM 5738 C C . GLY B 1 203 ? 22.610 54.210 51.538 1.00 42.69 203 GLY B C 1
ATOM 5739 O O . GLY B 1 203 ? 23.305 53.558 50.722 1.00 44.65 203 GLY B O 1
ATOM 5740 N N . TYR B 1 204 ? 22.587 53.909 52.827 1.00 42.94 204 TYR B N 1
ATOM 5741 C CA . TYR B 1 204 ? 23.414 52.814 53.350 1.00 41.33 204 TYR B CA 1
ATOM 5742 C C . TYR B 1 204 ? 23.030 51.495 52.744 1.00 42.45 204 TYR B C 1
ATOM 5743 O O . TYR B 1 204 ? 23.894 50.683 52.432 1.00 45.04 204 TYR B O 1
ATOM 5752 N N . ARG B 1 205 ? 21.743 51.212 52.623 1.00 41.11 205 ARG B N 1
ATOM 5753 C CA . ARG B 1 205 ? 21.337 49.899 52.065 1.00 47.11 205 ARG B CA 1
ATOM 5754 C C . ARG B 1 205 ? 21.791 49.717 50.572 1.00 42.41 205 ARG B C 1
ATOM 5755 O O . ARG B 1 205 ? 22.186 48.644 50.164 1.00 42.77 205 ARG B O 1
ATOM 5763 N N . LEU B 1 206 ? 21.654 50.765 49.796 1.00 42.64 206 LEU B N 1
ATOM 5764 C CA . LEU B 1 206 ? 22.158 50.740 48.429 1.00 43.30 206 LEU B CA 1
ATOM 5765 C C . LEU B 1 206 ? 23.664 50.505 48.392 1.00 41.37 206 LEU B C 1
ATOM 5766 O O . LEU B 1 206 ? 24.118 49.578 47.730 1.00 45.08 206 LEU B O 1
ATOM 5771 N N . ARG B 1 207 ? 24.437 51.314 49.098 1.00 41.17 207 ARG B N 1
ATOM 5772 C CA . ARG B 1 207 ? 25.880 51.163 49.073 1.00 40.72 207 ARG B CA 1
ATOM 5773 C C . ARG B 1 207 ? 26.289 49.811 49.562 1.00 44.04 207 ARG B C 1
ATOM 5774 O O . ARG B 1 207 ? 27.081 49.152 48.906 1.00 46.52 207 ARG B O 1
ATOM 5782 N N . SER B 1 208 ? 25.780 49.369 50.717 1.00 41.88 208 SER B N 1
ATOM 5783 C CA . SER B 1 208 ? 26.297 48.126 51.300 1.00 43.53 208 SER B CA 1
ATOM 5784 C C . SER B 1 208 ? 25.743 46.906 50.580 1.00 45.22 208 SER B C 1
ATOM 5785 O O . SER B 1 208 ? 26.327 45.856 50.669 1.00 45.69 208 SER B O 1
ATOM 5788 N N . THR B 1 209 ? 24.638 47.026 49.858 1.00 44.97 209 THR B N 1
ATOM 5789 C CA . THR B 1 209 ? 24.183 45.877 49.053 1.00 44.81 209 THR B CA 1
ATOM 5790 C C . THR B 1 209 ? 24.984 45.798 47.725 1.00 43.62 209 THR B C 1
ATOM 5791 O O . THR B 1 209 ? 25.416 44.723 47.302 1.00 46.05 209 THR B O 1
ATOM 5795 N N . LEU B 1 210 ? 25.179 46.947 47.054 1.00 42.87 210 LEU B N 1
ATOM 5796 C CA . LEU B 1 210 ? 25.872 46.950 45.739 1.00 40.46 210 LEU B CA 1
ATOM 5797 C C . LEU B 1 210 ? 27.365 46.582 45.817 1.00 40.68 210 LEU B C 1
ATOM 5798 O O . LEU B 1 210 ? 27.892 45.910 44.934 1.00 41.73 210 LEU B O 1
ATOM 5803 N N . PHE B 1 211 ? 28.046 46.964 46.903 1.00 41.15 211 PHE B N 1
ATOM 5804 C CA . PHE B 1 211 ? 29.409 46.509 47.157 1.00 41.50 211 PHE B CA 1
ATOM 5805 C C . PHE B 1 211 ? 29.575 46.240 48.684 1.00 46.93 211 PHE B C 1
ATOM 5806 O O . PHE B 1 211 ? 29.870 47.166 49.454 1.00 44.02 211 PHE B O 1
ATOM 5814 N N . PRO B 1 212 ? 29.343 45.007 49.118 1.00 47.24 212 PRO B N 1
ATOM 5815 C CA . PRO B 1 212 ? 29.298 44.722 50.553 1.00 53.63 212 PRO B CA 1
ATOM 5816 C C . PRO B 1 212 ? 30.664 44.708 51.254 1.00 56.67 212 PRO B C 1
ATOM 5817 O O . PRO B 1 212 ? 31.742 44.728 50.586 1.00 51.24 212 PRO B O 1
ATOM 5821 N N . GLU B 1 213 ? 30.624 44.654 52.592 1.00 60.54 213 GLU B N 1
ATOM 5822 C CA . GLU B 1 213 ? 31.878 44.700 53.399 1.00 67.16 213 GLU B CA 1
ATOM 5823 C C . GLU B 1 213 ? 32.832 43.574 53.056 1.00 58.46 213 GLU B C 1
ATOM 5824 O O . GLU B 1 213 ? 34.040 43.767 53.083 1.00 61.93 213 GLU B O 1
ATOM 5830 N N . ASP B 1 214 ? 32.315 42.423 52.667 1.00 54.95 214 ASP B N 1
ATOM 5831 C CA . ASP B 1 214 ? 33.197 41.361 52.207 1.00 55.33 214 ASP B CA 1
ATOM 5832 C C . ASP B 1 214 ? 33.901 41.569 50.830 1.00 53.53 214 ASP B C 1
ATOM 5833 O O . ASP B 1 214 ? 34.625 40.681 50.394 1.00 50.29 214 ASP B O 1
ATOM 5838 N N . LYS B 1 215 ? 33.677 42.709 50.151 1.00 52.00 215 LYS B N 1
ATOM 5839 C CA . LYS B 1 215 ? 34.324 43.068 48.863 1.00 53.01 215 LYS B CA 1
ATOM 5840 C C . LYS B 1 215 ? 33.965 42.203 47.633 1.00 53.67 215 LYS B C 1
ATOM 5841 O O . LYS B 1 215 ? 34.693 42.205 46.663 1.00 50.88 215 LYS B O 1
ATOM 5847 N N . THR B 1 216 ? 32.843 41.498 47.670 1.00 51.61 216 THR B N 1
ATOM 5848 C CA . THR B 1 216 ? 32.356 40.787 46.503 1.00 55.17 216 THR B CA 1
ATOM 5849 C C . THR B 1 216 ? 31.811 41.722 45.405 1.00 53.56 216 THR B C 1
ATOM 5850 O O . THR B 1 216 ? 30.776 42.403 45.611 1.00 48.85 216 THR B O 1
ATOM 5854 N N . PRO B 1 217 ? 32.493 41.756 44.223 1.00 48.76 217 PRO B N 1
ATOM 5855 C CA . PRO B 1 217 ? 32.005 42.692 43.194 1.00 46.89 217 PRO B CA 1
ATOM 5856 C C . PRO B 1 217 ? 30.577 42.294 42.735 1.00 45.94 217 PRO B C 1
ATOM 5857 O O . PRO B 1 217 ? 30.216 41.121 42.749 1.00 44.05 217 PRO B O 1
ATOM 5861 N N . THR B 1 218 ? 29.746 43.250 42.418 1.00 44.75 218 THR B N 1
ATOM 5862 C CA . THR B 1 218 ? 28.473 42.959 41.775 1.00 47.66 218 THR B CA 1
ATOM 5863 C C . THR B 1 218 ? 28.691 43.012 40.234 1.00 45.35 218 THR B C 1
ATOM 5864 O O . THR B 1 218 ? 28.970 44.092 39.681 1.00 41.65 218 THR B O 1
ATOM 5868 N N . PRO B 1 219 ? 28.530 41.857 39.545 1.00 47.34 219 PRO B N 1
ATOM 5869 C CA . PRO B 1 219 ? 28.634 41.927 38.055 1.00 46.84 219 PRO B CA 1
ATOM 5870 C C . PRO B 1 219 ? 27.530 42.789 37.444 1.00 42.24 219 PRO B C 1
ATOM 5871 O O . PRO B 1 219 ? 26.369 42.764 37.900 1.00 38.97 219 PRO B O 1
ATOM 5875 N N . ILE B 1 220 ? 27.923 43.551 36.422 1.00 41.08 220 ILE B N 1
ATOM 5876 C CA . ILE B 1 220 ? 26.972 44.289 35.629 1.00 41.22 220 ILE B CA 1
ATOM 5877 C C . ILE B 1 220 ? 26.970 43.576 34.248 1.00 42.26 220 ILE B C 1
ATOM 5878 O O . ILE B 1 220 ? 27.918 43.736 33.467 1.00 37.05 220 ILE B O 1
ATOM 5883 N N . ASN B 1 221 ? 25.902 42.830 33.974 1.00 45.10 221 ASN B N 1
ATOM 5884 C CA . ASN B 1 221 ? 25.850 41.978 32.770 1.00 49.75 221 ASN B CA 1
ATOM 5885 C C . ASN B 1 221 ? 24.945 42.584 31.723 1.00 49.80 221 ASN B C 1
ATOM 5886 O O . ASN B 1 221 ? 23.868 42.063 31.437 1.00 48.36 221 ASN B O 1
ATOM 5891 N N . LYS B 1 222 ? 25.362 43.747 31.225 1.00 49.37 222 LYS B N 1
ATOM 5892 C CA . LYS B 1 222 ? 24.546 44.538 30.293 1.00 50.53 222 LYS B CA 1
ATOM 5893 C C . LYS B 1 222 ? 24.986 44.104 28.898 1.00 47.30 222 LYS B C 1
ATOM 5894 O O . LYS B 1 222 ? 26.152 44.176 28.613 1.00 43.25 222 LYS B O 1
ATOM 5900 N N . LYS B 1 223 ? 24.103 43.601 28.065 1.00 47.03 223 LYS B N 1
ATOM 5901 C CA . LYS B 1 223 ? 24.522 43.143 26.721 1.00 48.14 223 LYS B CA 1
ATOM 5902 C C . LYS B 1 223 ? 23.797 43.969 25.653 1.00 41.36 223 LYS B C 1
ATOM 5903 O O . LYS B 1 223 ? 22.655 44.353 25.879 1.00 40.47 223 LYS B O 1
ATOM 5909 N N . SER B 1 224 ? 24.420 44.143 24.487 1.00 37.45 224 SER B N 1
ATOM 5910 C CA . SER B 1 224 ? 23.669 44.589 23.292 1.00 41.58 224 SER B CA 1
ATOM 5911 C C . SER B 1 224 ? 22.547 43.601 23.004 1.00 41.05 224 SER B C 1
ATOM 5912 O O . SER B 1 224 ? 22.564 42.431 23.449 1.00 41.20 224 SER B O 1
ATOM 5915 N N . LEU B 1 225 ? 21.557 44.077 22.286 1.00 39.81 225 LEU B N 1
ATOM 5916 C CA . LEU B 1 225 ? 20.425 43.232 21.927 1.00 46.28 225 LEU B CA 1
ATOM 5917 C C . LEU B 1 225 ? 20.940 41.959 21.181 1.00 39.64 225 LEU B C 1
ATOM 5918 O O . LEU B 1 225 ? 20.565 40.844 21.527 1.00 44.67 225 LEU B O 1
ATOM 5923 N N . ARG B 1 226 ? 21.837 42.119 20.223 1.00 40.91 226 ARG B N 1
ATOM 5924 C CA . ARG B 1 226 ? 22.326 40.971 19.487 1.00 41.73 226 ARG B CA 1
ATOM 5925 C C . ARG B 1 226 ? 22.969 39.952 20.403 1.00 44.56 226 ARG B C 1
ATOM 5926 O O . ARG B 1 226 ? 22.695 38.750 20.300 1.00 43.92 226 ARG B O 1
ATOM 5934 N N . ASP B 1 227 ? 23.863 40.414 21.266 1.00 42.96 227 ASP B N 1
ATOM 5935 C CA . ASP B 1 227 ? 24.587 39.514 22.152 1.00 43.04 227 ASP B CA 1
ATOM 5936 C C . ASP B 1 227 ? 23.613 38.881 23.124 1.00 38.96 227 ASP B C 1
ATOM 5937 O O . ASP B 1 227 ? 23.742 37.688 23.469 1.00 37.76 227 ASP B O 1
ATOM 5942 N N . LYS B 1 228 ? 22.597 39.620 23.536 1.00 39.14 228 LYS B N 1
ATOM 5943 C CA . LYS B 1 228 ? 21.649 39.052 24.442 1.00 42.30 228 LYS B CA 1
ATOM 5944 C C . LYS B 1 228 ? 20.751 37.957 23.857 1.00 46.21 228 LYS B C 1
ATOM 5945 O O . LYS B 1 228 ? 20.470 36.913 24.516 1.00 41.88 228 LYS B O 1
ATOM 5951 N N . VAL B 1 229 ? 20.192 38.246 22.678 1.00 40.09 229 VAL B N 1
ATOM 5952 C CA . VAL B 1 229 ? 19.491 37.212 21.902 1.00 42.52 229 VAL B CA 1
ATOM 5953 C C . VAL B 1 229 ? 20.371 35.943 21.742 1.00 31.57 229 VAL B C 1
ATOM 5954 O O . VAL B 1 229 ? 19.933 34.846 21.976 1.00 33.99 229 VAL B O 1
ATOM 5958 N N . LYS B 1 230 ? 21.585 36.097 21.281 1.00 35.19 230 LYS B N 1
ATOM 5959 C CA . LYS B 1 230 ? 22.405 34.968 20.900 1.00 35.59 230 LYS B CA 1
ATOM 5960 C C . LYS B 1 230 ? 22.685 34.135 22.179 1.00 40.69 230 LYS B C 1
ATOM 5961 O O . LYS B 1 230 ? 22.601 32.910 22.176 1.00 36.65 230 LYS B O 1
ATOM 5967 N N . SER B 1 231 ? 23.063 34.822 23.235 1.00 41.64 231 SER B N 1
ATOM 5968 C CA . SER B 1 231 ? 23.259 34.202 24.599 1.00 42.74 231 SER B CA 1
ATOM 5969 C C . SER B 1 231 ? 22.087 33.493 25.082 1.00 36.27 231 SER B C 1
ATOM 5970 O O . SER B 1 231 ? 22.198 32.366 25.493 1.00 41.93 231 SER B O 1
ATOM 5973 N N . THR B 1 232 ? 20.914 34.098 25.010 1.00 37.44 232 THR B N 1
ATOM 5974 C CA . THR B 1 232 ? 19.709 33.388 25.488 1.00 37.72 232 THR B CA 1
ATOM 5975 C C . THR B 1 232 ? 19.483 32.113 24.682 1.00 42.93 232 THR B C 1
ATOM 5976 O O . THR B 1 232 ? 19.188 31.016 25.225 1.00 36.20 232 THR B O 1
ATOM 5980 N N . VAL B 1 233 ? 19.615 32.219 23.360 1.00 37.29 233 VAL B N 1
ATOM 5981 C CA . VAL B 1 233 ? 19.362 31.021 22.539 1.00 34.68 233 VAL B CA 1
ATOM 5982 C C . VAL B 1 233 ? 20.312 29.949 22.869 1.00 32.84 233 VAL B C 1
ATOM 5983 O O . VAL B 1 233 ? 19.894 28.812 22.976 1.00 35.76 233 VAL B O 1
ATOM 5987 N N . LEU B 1 234 ? 21.610 30.294 22.946 1.00 33.11 234 LEU B N 1
ATOM 5988 C CA . LEU B 1 234 ? 22.669 29.356 23.179 1.00 35.96 234 LEU B CA 1
ATOM 5989 C C . LEU B 1 234 ? 22.683 28.676 24.576 1.00 39.11 234 LEU B C 1
ATOM 5990 O O . LEU B 1 234 ? 23.396 27.700 24.774 1.00 41.30 234 LEU B O 1
ATOM 5995 N N . SER B 1 235 ? 21.917 29.228 25.499 1.00 46.22 235 SER B N 1
ATOM 5996 C CA . SER B 1 235 ? 21.795 28.647 26.831 1.00 47.26 235 SER B CA 1
ATOM 5997 C C . SER B 1 235 ? 21.016 27.345 26.698 1.00 51.51 235 SER B C 1
ATOM 5998 O O . SER B 1 235 ? 21.120 26.493 27.552 1.00 53.66 235 SER B O 1
ATOM 6001 N N . HIS B 1 236 ? 20.295 27.132 25.593 1.00 50.40 236 HIS B N 1
ATOM 6002 C CA . HIS B 1 236 ? 19.507 25.885 25.418 1.00 46.64 236 HIS B CA 1
ATOM 6003 C C . HIS B 1 236 ? 20.241 24.850 24.658 1.00 41.60 236 HIS B C 1
ATOM 6004 O O . HIS B 1 236 ? 19.683 23.802 24.354 1.00 44.00 236 HIS B O 1
ATOM 6011 N N . TYR B 1 237 ? 21.528 25.090 24.407 1.00 37.65 237 TYR B N 1
ATOM 6012 C CA . TYR B 1 237 ? 22.375 24.237 23.631 1.00 35.97 237 TYR B CA 1
ATOM 6013 C C . TYR B 1 237 ? 23.649 23.969 24.428 1.00 36.48 237 TYR B C 1
ATOM 6014 O O . TYR B 1 237 ? 23.877 24.622 25.372 1.00 44.29 237 TYR B O 1
ATOM 6023 N N . LYS B 1 238 ? 24.464 23.055 23.993 1.00 41.31 238 LYS B N 1
ATOM 6024 C CA . LYS B 1 238 ? 25.723 22.643 24.594 1.00 49.82 238 LYS B CA 1
ATOM 6025 C C . LYS B 1 238 ? 26.751 22.848 23.540 1.00 48.55 238 LYS B C 1
ATOM 6026 O O . LYS B 1 238 ? 26.419 22.637 22.373 1.00 49.88 238 LYS B O 1
ATOM 6032 N N . ASP B 1 239 ? 27.999 23.105 23.907 1.00 49.23 239 ASP B N 1
ATOM 6033 C CA . ASP B 1 239 ? 29.092 23.334 22.926 1.00 50.29 239 ASP B CA 1
ATOM 6034 C C . ASP B 1 239 ? 29.210 22.272 21.852 1.00 52.92 239 ASP B C 1
ATOM 6035 O O . ASP B 1 239 ? 29.741 22.544 20.762 1.00 57.55 239 ASP B O 1
ATOM 6040 N N . GLU B 1 240 ? 28.839 21.043 22.190 1.00 48.25 240 GLU B N 1
ATOM 6041 C CA . GLU B 1 240 ? 29.055 19.930 21.298 1.00 48.92 240 GLU B CA 1
ATOM 6042 C C . GLU B 1 240 ? 27.894 19.837 20.283 1.00 42.32 240 GLU B C 1
ATOM 6043 O O . GLU B 1 240 ? 28.002 19.090 19.333 1.00 44.09 240 GLU B O 1
ATOM 6049 N N . ASP B 1 241 ? 26.800 20.549 20.506 1.00 41.02 241 ASP B N 1
ATOM 6050 C CA . ASP B 1 241 ? 25.686 20.542 19.553 1.00 39.74 241 ASP B CA 1
ATOM 6051 C C . ASP B 1 241 ? 26.131 20.923 18.108 1.00 38.26 241 ASP B C 1
ATOM 6052 O O . ASP B 1 241 ? 26.941 21.818 17.931 1.00 35.68 241 ASP B O 1
ATOM 6057 N N . ARG B 1 242 ? 25.681 20.131 17.126 1.00 39.68 242 ARG B N 1
ATOM 6058 C CA . ARG B 1 242 ? 25.890 20.415 15.717 1.00 39.76 242 ARG B CA 1
ATOM 6059 C C . ARG B 1 242 ? 24.581 20.432 14.905 1.00 40.02 242 ARG B C 1
ATOM 6060 O O . ARG B 1 242 ? 23.569 19.856 15.295 1.00 36.75 242 ARG B O 1
ATOM 6068 N N . ILE B 1 243 ? 24.617 21.111 13.754 1.00 37.90 243 ILE B N 1
ATOM 6069 C CA . ILE B 1 243 ? 23.594 20.935 12.715 1.00 35.34 243 ILE B CA 1
ATOM 6070 C C . ILE B 1 243 ? 24.114 19.878 11.769 1.00 37.53 243 ILE B C 1
ATOM 6071 O O . ILE B 1 243 ? 24.876 20.146 10.817 1.00 37.91 243 ILE B O 1
ATOM 6076 N N . ASP B 1 244 ? 23.782 18.621 12.046 1.00 39.27 244 ASP B N 1
ATOM 6077 C CA . ASP B 1 244 ? 24.375 17.542 11.268 1.00 42.37 244 ASP B CA 1
ATOM 6078 C C . ASP B 1 244 ? 23.574 16.242 11.392 1.00 42.72 244 ASP B C 1
ATOM 6079 O O . ASP B 1 244 ? 22.512 16.217 12.032 1.00 45.14 244 ASP B O 1
ATOM 6084 N N . GLY B 1 245 ? 24.056 15.171 10.763 1.00 45.25 245 GLY B N 1
ATOM 6085 C CA . GLY B 1 245 ? 23.349 13.892 10.802 1.00 43.80 245 GLY B CA 1
ATOM 6086 C C . GLY B 1 245 ? 22.027 13.898 10.060 1.00 51.42 245 GLY B C 1
ATOM 6087 O O . GLY B 1 245 ? 21.687 14.846 9.324 1.00 49.47 245 GLY B O 1
ATOM 6088 N N . GLU B 1 246 ? 21.246 12.850 10.264 1.00 49.49 246 GLU B N 1
ATOM 6089 C CA . GLU B 1 246 ? 20.052 12.680 9.468 1.00 55.74 246 GLU B CA 1
ATOM 6090 C C . GLU B 1 246 ? 18.960 13.671 9.763 1.00 52.27 246 GLU B C 1
ATOM 6091 O O . GLU B 1 246 ? 18.139 13.952 8.895 1.00 51.50 246 GLU B O 1
ATOM 6097 N N . LYS B 1 247 ? 18.946 14.249 10.950 1.00 51.23 247 LYS B N 1
ATOM 6098 C CA . LYS B 1 247 ? 17.882 15.196 11.261 1.00 45.65 247 LYS B CA 1
ATOM 6099 C C . LYS B 1 247 ? 18.392 16.632 11.146 1.00 39.86 247 LYS B C 1
ATOM 6100 O O . LYS B 1 247 ? 17.899 17.519 11.816 1.00 34.79 247 LYS B O 1
ATOM 6106 N N . LYS B 1 248 ? 19.360 16.863 10.295 1.00 40.22 248 LYS B N 1
ATOM 6107 C CA . LYS B 1 248 ? 19.941 18.195 10.211 1.00 39.94 248 LYS B CA 1
ATOM 6108 C C . LYS B 1 248 ? 18.986 19.297 9.841 1.00 38.87 248 LYS B C 1
ATOM 6109 O O . LYS B 1 248 ? 19.097 20.401 10.354 1.00 39.74 248 LYS B O 1
ATOM 6115 N N . ASP B 1 249 ? 17.982 19.012 9.013 1.00 41.53 249 ASP B N 1
ATOM 6116 C CA . ASP B 1 249 ? 17.056 20.090 8.612 1.00 42.82 249 ASP B CA 1
ATOM 6117 C C . ASP B 1 249 ? 16.069 20.388 9.689 1.00 39.58 249 ASP B C 1
ATOM 6118 O O . ASP B 1 249 ? 15.665 21.532 9.880 1.00 33.92 249 ASP B O 1
ATOM 6123 N N . GLU B 1 250 ? 15.649 19.374 10.409 1.00 37.38 250 GLU B N 1
ATOM 6124 C CA . GLU B 1 250 ? 14.794 19.627 11.590 1.00 38.94 250 GLU B CA 1
ATOM 6125 C C . GLU B 1 250 ? 15.542 20.445 12.643 1.00 34.60 250 GLU B C 1
ATOM 6126 O O . GLU B 1 250 ? 14.989 21.340 13.221 1.00 37.23 250 GLU B O 1
ATOM 6132 N N . LYS B 1 251 ? 16.776 20.076 12.927 1.00 35.12 251 LYS B N 1
ATOM 6133 C CA . LYS B 1 251 ? 17.585 20.833 13.876 1.00 34.68 251 LYS B CA 1
ATOM 6134 C C . LYS B 1 251 ? 17.787 22.259 13.447 1.00 34.55 251 LYS B C 1
ATOM 6135 O O . LYS B 1 251 ? 17.691 23.194 14.254 1.00 30.43 251 LYS B O 1
ATOM 6141 N N . LEU B 1 252 ? 18.029 22.465 12.157 1.00 35.17 252 LEU B N 1
ATOM 6142 C CA . LEU B 1 252 ? 18.130 23.863 11.697 1.00 30.96 252 LEU B CA 1
ATOM 6143 C C . LEU B 1 252 ? 16.833 24.570 11.876 1.00 31.17 252 LEU B C 1
ATOM 6144 O O . LEU B 1 252 ? 16.834 25.720 12.279 1.00 28.44 252 LEU B O 1
ATOM 6149 N N . ASN B 1 253 ? 15.710 23.946 11.532 1.00 32.68 253 ASN B N 1
ATOM 6150 C CA . ASN B 1 253 ? 14.438 24.630 11.682 1.00 34.39 253 ASN B CA 1
ATOM 6151 C C . ASN B 1 253 ? 14.122 25.042 13.118 1.00 32.93 253 ASN B C 1
ATOM 6152 O O . ASN B 1 253 ? 13.512 26.068 13.390 1.00 32.71 253 ASN B O 1
ATOM 6157 N N . GLU B 1 254 ? 14.448 24.142 14.019 1.00 36.61 254 GLU B N 1
ATOM 6158 C CA . GLU B 1 254 ? 14.253 24.416 15.411 1.00 38.75 254 GLU B CA 1
ATOM 6159 C C . GLU B 1 254 ? 15.148 25.580 15.801 1.00 31.55 254 GLU B C 1
ATOM 6160 O O . GLU B 1 254 ? 14.716 26.458 16.542 1.00 32.85 254 GLU B O 1
ATOM 6166 N N . LEU B 1 255 ? 16.411 25.558 15.389 1.00 30.08 255 LEU B N 1
ATOM 6167 C CA . LEU B 1 255 ? 17.320 26.761 15.656 1.00 27.91 255 LEU B CA 1
ATOM 6168 C C . LEU B 1 255 ? 16.769 28.059 15.123 1.00 28.28 255 LEU B C 1
ATOM 6169 O O . LEU B 1 255 ? 16.658 29.081 15.860 1.00 24.72 255 LEU B O 1
ATOM 6174 N N . ILE B 1 256 ? 16.385 28.039 13.843 1.00 27.57 256 ILE B N 1
ATOM 6175 C CA . ILE B 1 256 ? 15.760 29.265 13.246 1.00 28.48 256 ILE B CA 1
ATOM 6176 C C . ILE B 1 256 ? 14.526 29.680 14.078 1.00 28.86 256 ILE B C 1
ATOM 6177 O O . ILE B 1 256 ? 14.412 30.826 14.457 1.00 26.61 256 ILE B O 1
ATOM 6182 N N . THR B 1 257 ? 13.675 28.735 14.437 1.00 30.48 257 THR B N 1
ATOM 6183 C CA . THR B 1 257 ? 12.403 29.101 15.162 1.00 31.79 257 THR B CA 1
ATOM 6184 C C . THR B 1 257 ? 12.718 29.685 16.532 1.00 33.90 257 THR B C 1
ATOM 6185 O O . THR B 1 257 ? 12.185 30.760 16.883 1.00 33.92 257 THR B O 1
ATOM 6189 N N . ASN B 1 258 ? 13.619 29.020 17.285 1.00 35.77 258 ASN B N 1
ATOM 6190 C CA . ASN B 1 258 ? 14.082 29.543 18.620 1.00 37.19 258 ASN B CA 1
ATOM 6191 C C . ASN B 1 258 ? 14.714 30.925 18.459 1.00 32.44 258 ASN B C 1
ATOM 6192 O O . ASN B 1 258 ? 14.476 31.858 19.199 1.00 33.58 258 ASN B O 1
ATOM 6197 N N . LEU B 1 259 ? 15.601 31.089 17.495 1.00 33.90 259 LEU B N 1
ATOM 6198 C CA . LEU B 1 259 ? 16.242 32.395 17.311 1.00 28.31 259 LEU B CA 1
ATOM 6199 C C . LEU B 1 259 ? 15.257 33.404 16.969 1.00 28.61 259 LEU B C 1
ATOM 6200 O O . LEU B 1 259 ? 15.259 34.523 17.529 1.00 29.03 259 LEU B O 1
ATOM 6205 N N . GLN B 1 260 ? 14.354 33.109 16.033 1.00 29.75 260 GLN B N 1
ATOM 6206 C CA . GLN B 1 260 ? 13.338 34.114 15.656 1.00 29.76 260 GLN B CA 1
ATOM 6207 C C . GLN B 1 260 ? 12.463 34.477 16.914 1.00 30.33 260 GLN B C 1
ATOM 6208 O O . GLN B 1 260 ? 12.221 35.642 17.199 1.00 29.03 260 GLN B O 1
ATOM 6214 N N . ASN B 1 261 ? 12.052 33.461 17.668 1.00 29.52 261 ASN B N 1
ATOM 6215 C CA . ASN B 1 261 ? 11.149 33.766 18.879 1.00 33.36 261 ASN B CA 1
ATOM 6216 C C . ASN B 1 261 ? 11.824 34.666 19.868 1.00 31.33 261 ASN B C 1
ATOM 6217 O O . ASN B 1 261 ? 11.314 35.675 20.245 1.00 33.50 261 ASN B O 1
ATOM 6222 N N . GLU B 1 262 ? 13.106 34.420 20.128 1.00 35.07 262 GLU B N 1
ATOM 6223 C CA . GLU B 1 262 ? 13.812 35.255 21.066 1.00 35.70 262 GLU B CA 1
ATOM 6224 C C . GLU B 1 262 ? 14.049 36.629 20.536 1.00 39.16 262 GLU B C 1
ATOM 6225 O O . GLU B 1 262 ? 13.942 37.632 21.286 1.00 37.90 262 GLU B O 1
ATOM 6231 N N . LEU B 1 263 ? 14.392 36.737 19.237 1.00 35.15 263 LEU B N 1
ATOM 6232 C CA . LEU B 1 263 ? 14.701 38.045 18.676 1.00 33.74 263 LEU B CA 1
ATOM 6233 C C . LEU B 1 263 ? 13.493 38.891 18.713 1.00 33.57 263 LEU B C 1
ATOM 6234 O O . LEU B 1 263 ? 13.561 40.074 19.147 1.00 31.78 263 LEU B O 1
ATOM 6239 N N . VAL B 1 264 ? 12.367 38.343 18.267 1.00 39.68 264 VAL B N 1
ATOM 6240 C CA . VAL B 1 264 ? 11.181 39.198 18.191 1.00 41.28 264 VAL B CA 1
ATOM 6241 C C . VAL B 1 264 ? 10.651 39.528 19.589 1.00 44.60 264 VAL B C 1
ATOM 6242 O O . VAL B 1 264 ? 10.119 40.629 19.797 1.00 44.81 264 VAL B O 1
ATOM 6246 N N . LYS B 1 265 ? 10.816 38.593 20.524 1.00 48.05 265 LYS B N 1
ATOM 6247 C CA . LYS B 1 265 ? 10.390 38.806 21.907 1.00 48.75 265 LYS B CA 1
ATOM 6248 C C . LYS B 1 265 ? 11.113 40.027 22.485 1.00 48.21 265 LYS B C 1
ATOM 6249 O O . LYS B 1 265 ? 10.475 40.936 23.030 1.00 49.61 265 LYS B O 1
ATOM 6255 N N . GLU B 1 266 ? 12.402 40.138 22.238 1.00 41.53 266 GLU B N 1
ATOM 6256 C CA . GLU B 1 266 ? 13.159 41.270 22.694 1.00 43.91 266 GLU B CA 1
ATOM 6257 C C . GLU B 1 266 ? 12.911 42.546 21.945 1.00 46.78 266 GLU B C 1
ATOM 6258 O O . GLU B 1 266 ? 12.960 43.615 22.525 1.00 47.87 266 GLU B O 1
ATOM 6264 N N . LEU B 1 267 ? 12.613 42.473 20.657 1.00 46.14 267 LEU B N 1
ATOM 6265 C CA . LEU B 1 267 ? 12.395 43.701 19.883 1.00 41.92 267 LEU B CA 1
ATOM 6266 C C . LEU B 1 267 ? 11.050 44.365 20.106 1.00 40.91 267 LEU B C 1
ATOM 6267 O O . LEU B 1 267 ? 10.930 45.601 20.024 1.00 43.28 267 LEU B O 1
ATOM 6272 N N . VAL B 1 268 ? 10.030 43.563 20.292 1.00 47.12 268 VAL B N 1
ATOM 6273 C CA . VAL B 1 268 ? 8.691 44.096 20.404 1.00 54.21 268 VAL B CA 1
ATOM 6274 C C . VAL B 1 268 ? 8.541 44.931 21.673 1.00 58.76 268 VAL B C 1
ATOM 6275 O O . VAL B 1 268 ? 7.692 45.797 21.714 1.00 60.22 268 VAL B O 1
ATOM 6279 N N . LYS B 1 269 ? 9.387 44.699 22.671 1.00 61.33 269 LYS B N 1
ATOM 6280 C CA . LYS B 1 269 ? 9.461 45.622 23.813 1.00 67.74 269 LYS B CA 1
ATOM 6281 C C . LYS B 1 269 ? 9.586 47.053 23.371 1.00 63.18 269 LYS B C 1
ATOM 6282 O O . LYS B 1 269 ? 8.965 47.926 23.932 1.00 67.96 269 LYS B O 1
ATOM 6288 N N . SER B 1 270 ? 10.391 47.298 22.364 1.00 66.79 270 SER B N 1
ATOM 6289 C CA . SER B 1 270 ? 10.687 48.651 21.952 1.00 60.96 270 SER B CA 1
ATOM 6290 C C . SER B 1 270 ? 9.928 49.079 20.701 1.00 67.80 270 SER B C 1
ATOM 6291 O O . SER B 1 270 ? 9.750 50.274 20.479 1.00 70.97 270 SER B O 1
ATOM 6294 N N . ASP B 1 271 ? 9.507 48.132 19.863 1.00 66.24 271 ASP B N 1
ATOM 6295 C CA . ASP B 1 271 ? 8.686 48.456 18.675 1.00 62.77 271 ASP B CA 1
ATOM 6296 C C . ASP B 1 271 ? 7.853 47.252 18.180 1.00 65.23 271 ASP B C 1
ATOM 6297 O O . ASP B 1 271 ? 8.409 46.213 17.786 1.00 62.61 271 ASP B O 1
ATOM 6302 N N . PRO B 1 272 ? 6.528 47.393 18.173 1.00 61.85 272 PRO B N 1
ATOM 6303 C CA . PRO B 1 272 ? 5.644 46.308 17.773 1.00 60.05 272 PRO B CA 1
ATOM 6304 C C . PRO B 1 272 ? 5.696 45.867 16.278 1.00 55.72 272 PRO B C 1
ATOM 6305 O O . PRO B 1 272 ? 5.275 44.739 15.969 1.00 56.49 272 PRO B O 1
ATOM 6309 N N . GLN B 1 273 ? 6.155 46.741 15.386 1.00 54.33 273 GLN B N 1
ATOM 6310 C CA . GLN B 1 273 ? 6.326 46.417 13.955 1.00 59.74 273 GLN B CA 1
ATOM 6311 C C . GLN B 1 273 ? 7.110 45.102 13.785 1.00 55.01 273 GLN B C 1
ATOM 6312 O O . GLN B 1 273 ? 6.766 44.269 12.961 1.00 54.26 273 GLN B O 1
ATOM 6318 N N . TYR B 1 274 ? 8.131 44.910 14.612 1.00 51.47 274 TYR B N 1
ATOM 6319 C CA . TYR B 1 274 ? 8.948 43.690 14.578 1.00 48.54 274 TYR B CA 1
ATOM 6320 C C . TYR B 1 274 ? 8.242 42.385 14.876 1.00 47.26 274 TYR B C 1
ATOM 6321 O O . TYR B 1 274 ? 8.850 41.317 14.771 1.00 40.27 274 TYR B O 1
ATOM 6330 N N . SER B 1 275 ? 6.969 42.419 15.261 1.00 48.46 275 SER B N 1
ATOM 6331 C CA . SER B 1 275 ? 6.249 41.180 15.441 1.00 45.52 275 SER B CA 1
ATOM 6332 C C . SER B 1 275 ? 6.131 40.446 14.110 1.00 49.01 275 SER B C 1
ATOM 6333 O O . SER B 1 275 ? 5.760 39.306 14.114 1.00 43.60 275 SER B O 1
ATOM 6336 N N . LYS B 1 276 ? 6.404 41.109 12.972 1.00 52.98 276 LYS B N 1
ATOM 6337 C CA . LYS B 1 276 ? 6.304 40.450 11.643 1.00 56.24 276 LYS B CA 1
ATOM 6338 C C . LYS B 1 276 ? 7.645 40.007 11.113 1.00 49.01 276 LYS B C 1
ATOM 6339 O O . LYS B 1 276 ? 7.770 39.631 9.954 1.00 44.80 276 LYS B O 1
ATOM 6345 N N . LEU B 1 277 ? 8.678 40.106 11.931 1.00 46.87 277 LEU B N 1
ATOM 6346 C CA . LEU B 1 277 ? 10.010 39.771 11.488 1.00 42.89 277 LEU B CA 1
ATOM 6347 C C . LEU B 1 277 ? 10.103 38.296 11.296 1.00 41.38 277 LEU B C 1
ATOM 6348 O O . LEU B 1 277 ? 9.617 37.494 12.120 1.00 38.06 277 LEU B O 1
ATOM 6353 N N . SER B 1 278 ? 10.740 37.873 10.219 1.00 37.23 278 SER B N 1
ATOM 6354 C CA . SER B 1 278 ? 10.873 36.412 10.012 1.00 36.18 278 SER B CA 1
ATOM 6355 C C . SER B 1 278 ? 12.305 36.056 9.638 1.00 34.14 278 SER B C 1
ATOM 6356 O O . SER B 1 278 ? 12.987 36.853 8.973 1.00 34.08 278 SER B O 1
ATOM 6359 N N . LEU B 1 279 ? 12.805 34.920 10.092 1.00 28.03 279 LEU B N 1
ATOM 6360 C CA . LEU B 1 279 ? 14.138 34.561 9.744 1.00 28.17 279 LEU B CA 1
ATOM 6361 C C . LEU B 1 279 ? 14.150 33.397 8.736 1.00 26.95 279 LEU B C 1
ATOM 6362 O O . LEU B 1 279 ? 15.186 32.823 8.517 1.00 27.43 279 LEU B O 1
ATOM 6367 N N . SER B 1 280 ? 12.995 33.002 8.221 1.00 27.72 280 SER B N 1
ATOM 6368 C CA . SER B 1 280 ? 12.953 31.762 7.393 1.00 30.09 280 SER B CA 1
ATOM 6369 C C . SER B 1 280 ? 13.372 32.048 5.942 1.00 28.44 280 SER B C 1
ATOM 6370 O O . SER B 1 280 ? 13.637 31.149 5.218 1.00 28.83 280 SER B O 1
ATOM 6373 N N . LYS B 1 281 ? 13.425 33.332 5.574 1.00 28.27 281 LYS B N 1
ATOM 6374 C CA . LYS B 1 281 ? 13.783 33.743 4.217 1.00 29.75 281 LYS B CA 1
ATOM 6375 C C . LYS B 1 281 ? 14.660 34.958 4.163 1.00 26.77 281 LYS B C 1
ATOM 6376 O O . LYS B 1 281 ? 14.638 35.840 5.007 1.00 29.12 281 LYS B O 1
ATOM 6382 N N . ASP B 1 282 ? 15.508 35.042 3.176 1.00 26.17 282 ASP B N 1
ATOM 6383 C CA . ASP B 1 282 ? 16.283 36.225 3.000 1.00 25.01 282 ASP B CA 1
ATOM 6384 C C . ASP B 1 282 ? 15.344 37.368 2.380 1.00 24.62 282 ASP B C 1
ATOM 6385 O O . ASP B 1 282 ? 14.246 37.093 2.078 1.00 23.00 282 ASP B O 1
ATOM 6390 N N . PRO B 1 283 ? 15.840 38.591 2.201 1.00 25.03 283 PRO B N 1
ATOM 6391 C CA . PRO B 1 283 ? 14.956 39.652 1.739 1.00 26.39 283 PRO B CA 1
ATOM 6392 C C . PRO B 1 283 ? 14.428 39.493 0.301 1.00 27.93 283 PRO B C 1
ATOM 6393 O O . PRO B 1 283 ? 13.506 40.197 -0.067 1.00 29.24 283 PRO B O 1
ATOM 6397 N N . ARG B 1 284 ? 15.076 38.654 -0.486 1.00 28.89 284 ARG B N 1
ATOM 6398 C CA . ARG B 1 284 ? 14.590 38.244 -1.839 1.00 29.28 284 ARG B CA 1
ATOM 6399 C C . ARG B 1 284 ? 13.713 37.059 -1.836 1.00 29.00 284 ARG B C 1
ATOM 6400 O O . ARG B 1 284 ? 13.186 36.667 -2.903 1.00 28.58 284 ARG B O 1
ATOM 6408 N N . GLY B 1 285 ? 13.416 36.468 -0.661 1.00 27.14 285 GLY B N 1
ATOM 6409 C CA . GLY B 1 285 ? 12.525 35.343 -0.630 1.00 25.76 285 GLY B CA 1
ATOM 6410 C C . GLY B 1 285 ? 13.216 33.996 -0.712 1.00 26.64 285 GLY B C 1
ATOM 6411 O O . GLY B 1 285 ? 12.575 32.922 -0.741 1.00 28.22 285 GLY B O 1
ATOM 6412 N N . LYS B 1 286 ? 14.525 34.008 -0.724 1.00 28.00 286 LYS B N 1
ATOM 6413 C CA . LYS B 1 286 ? 15.320 32.683 -0.705 1.00 32.10 286 LYS B CA 1
ATOM 6414 C C . LYS B 1 286 ? 15.158 31.907 0.669 1.00 28.56 286 LYS B C 1
ATOM 6415 O O . LYS B 1 286 ? 15.336 32.586 1.741 1.00 25.52 286 LYS B O 1
ATOM 6421 N N . GLU B 1 287 ? 14.819 30.635 0.640 1.00 30.50 287 GLU B N 1
ATOM 6422 C CA A GLU B 1 287 ? 14.615 29.792 1.832 0.50 30.85 287 GLU B CA 1
ATOM 6423 C CA B GLU B 1 287 ? 14.598 29.910 1.885 0.50 30.21 287 GLU B CA 1
ATOM 6424 C C . GLU B 1 287 ? 15.920 29.656 2.578 1.00 29.78 287 GLU B C 1
ATOM 6425 O O . GLU B 1 287 ? 16.934 29.258 1.974 1.00 28.06 287 GLU B O 1
ATOM 6436 N N . ILE B 1 288 ? 15.947 29.982 3.860 1.00 29.34 288 ILE B N 1
ATOM 6437 C CA . ILE B 1 288 ? 17.200 29.681 4.673 1.00 28.39 288 ILE B CA 1
ATOM 6438 C C . ILE B 1 288 ? 17.236 28.221 5.109 1.00 27.42 288 ILE B C 1
ATOM 6439 O O . ILE B 1 288 ? 16.495 27.807 5.960 1.00 30.27 288 ILE B O 1
ATOM 6444 N N . ASN B 1 289 ? 18.008 27.408 4.480 1.00 28.00 289 ASN B N 1
ATOM 6445 C CA . ASN B 1 289 ? 18.084 26.020 4.794 1.00 27.71 289 ASN B CA 1
ATOM 6446 C C . ASN B 1 289 ? 19.520 25.637 4.720 1.00 25.83 289 ASN B C 1
ATOM 6447 O O . ASN B 1 289 ? 20.421 26.458 4.354 1.00 24.35 289 ASN B O 1
ATOM 6452 N N . TYR B 1 290 ? 19.773 24.390 4.995 1.00 25.78 290 TYR B N 1
ATOM 6453 C CA . TYR B 1 290 ? 21.115 23.877 5.079 1.00 28.11 290 TYR B CA 1
ATOM 6454 C C . TYR B 1 290 ? 21.902 24.023 3.744 1.00 30.44 290 TYR B C 1
ATOM 6455 O O . TYR B 1 290 ? 23.019 24.494 3.727 1.00 30.17 290 TYR B O 1
ATOM 6464 N N . ASP B 1 291 ? 21.322 23.527 2.644 1.00 30.04 291 ASP B N 1
ATOM 6465 C CA . ASP B 1 291 ? 21.953 23.639 1.357 1.00 31.49 291 ASP B CA 1
ATOM 6466 C C . ASP B 1 291 ? 22.352 25.073 0.970 1.00 29.18 291 ASP B C 1
ATOM 6467 O O . ASP B 1 291 ? 23.447 25.311 0.509 1.00 30.77 291 ASP B O 1
ATOM 6472 N N . TYR B 1 292 ? 21.513 26.031 1.313 1.00 27.94 292 TYR B N 1
ATOM 6473 C CA . TYR B 1 292 ? 21.779 27.374 1.001 1.00 28.94 292 TYR B CA 1
ATOM 6474 C C . TYR B 1 292 ? 22.965 27.944 1.809 1.00 29.21 292 TYR B C 1
ATOM 6475 O O . TYR B 1 292 ? 23.937 28.562 1.258 1.00 27.05 292 TYR B O 1
ATOM 6484 N N . LEU B 1 293 ? 22.911 27.741 3.125 1.00 28.58 293 LEU B N 1
ATOM 6485 C CA . LEU B 1 293 ? 24.018 28.283 3.962 1.00 28.03 293 LEU B CA 1
ATOM 6486 C C . LEU B 1 293 ? 25.341 27.560 3.784 1.00 27.63 293 LEU B C 1
ATOM 6487 O O . LEU B 1 293 ? 26.396 28.174 3.850 1.00 31.84 293 LEU B O 1
ATOM 6492 N N . VAL B 1 294 ? 25.314 26.267 3.523 1.00 28.49 294 VAL B N 1
ATOM 6493 C CA . VAL B 1 294 ? 26.516 25.440 3.465 1.00 29.39 294 VAL B CA 1
ATOM 6494 C C . VAL B 1 294 ? 27.134 25.226 2.066 1.00 33.87 294 VAL B C 1
ATOM 6495 O O . VAL B 1 294 ? 28.359 25.3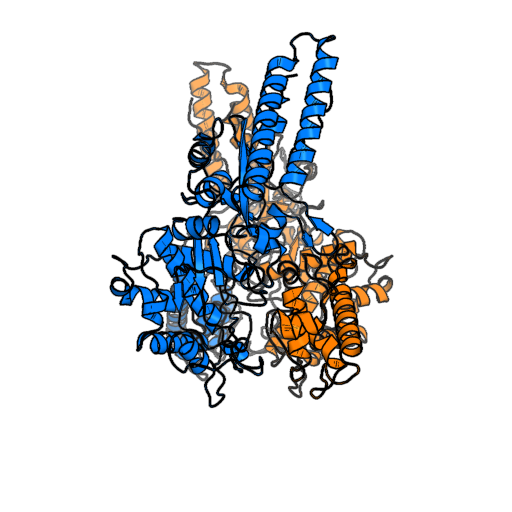74 1.877 1.00 32.36 294 VAL B O 1
ATOM 6499 N N . ASN B 1 295 ? 26.280 24.950 1.107 1.00 34.80 295 ASN B N 1
ATOM 6500 C CA . ASN B 1 295 ? 26.690 24.759 -0.278 1.00 36.59 295 ASN B CA 1
ATOM 6501 C C . ASN B 1 295 ? 26.559 26.004 -1.204 1.00 38.43 295 ASN B C 1
ATOM 6502 O O . ASN B 1 295 ? 27.396 26.147 -2.047 1.00 41.92 295 ASN B O 1
ATOM 6507 N N . SER B 1 296 ? 25.601 26.910 -1.060 1.00 35.39 296 SER B N 1
ATOM 6508 C CA . SER B 1 296 ? 25.590 28.074 -1.961 1.00 38.37 296 SER B CA 1
ATOM 6509 C C . SER B 1 296 ? 26.448 29.184 -1.444 1.00 37.52 296 SER B C 1
ATOM 6510 O O . SER B 1 296 ? 27.365 29.631 -2.128 1.00 41.39 296 SER B O 1
ATOM 6513 N N . LEU B 1 297 ? 26.110 29.703 -0.271 1.00 33.95 297 LEU B N 1
ATOM 6514 C CA . LEU B 1 297 ? 26.868 30.822 0.290 1.00 33.91 297 LEU B CA 1
ATOM 6515 C C . LEU B 1 297 ? 28.192 30.338 0.909 1.00 33.18 297 LEU B C 1
ATOM 6516 O O . LEU B 1 297 ? 29.111 31.095 0.985 1.00 33.18 297 LEU B O 1
ATOM 6521 N N . MET B 1 298 ? 28.276 29.079 1.311 1.00 30.97 298 MET B N 1
ATOM 6522 C CA . MET B 1 298 ? 29.544 28.488 1.827 1.00 31.52 298 MET B CA 1
ATOM 6523 C C . MET B 1 298 ? 30.008 29.175 3.129 1.00 29.29 298 MET B C 1
ATOM 6524 O O . MET B 1 298 ? 31.188 29.510 3.306 1.00 33.94 298 MET B O 1
ATOM 6529 N N . LEU B 1 299 ? 29.057 29.442 4.016 1.00 28.70 299 LEU B N 1
ATOM 6530 C CA . LEU B 1 299 ? 29.362 30.203 5.290 1.00 31.19 299 LEU B CA 1
ATOM 6531 C C . LEU B 1 299 ? 29.591 29.365 6.569 1.00 31.14 299 LEU B C 1
ATOM 6532 O O . LEU B 1 299 ? 30.336 29.763 7.426 1.00 33.33 299 LEU B O 1
ATOM 6537 N N . VAL B 1 300 ? 28.998 28.189 6.611 1.00 31.11 300 VAL B N 1
ATOM 6538 C CA . VAL B 1 300 ? 29.106 27.239 7.713 1.00 31.12 300 VAL B CA 1
ATOM 6539 C C . VAL B 1 300 ? 29.131 25.868 7.113 1.00 33.64 300 VAL B C 1
ATOM 6540 O O . VAL B 1 300 ? 29.037 25.731 5.881 1.00 31.77 300 VAL B O 1
ATOM 6544 N N . ASP B 1 301 ? 29.336 24.858 7.944 1.00 35.17 301 ASP B N 1
ATOM 6545 C CA . ASP B 1 301 ? 29.220 23.462 7.513 1.00 39.12 301 ASP B CA 1
ATOM 6546 C C . ASP B 1 301 ? 28.746 22.600 8.701 1.00 37.07 301 ASP B C 1
ATOM 6547 O O . ASP B 1 301 ? 28.333 23.107 9.707 1.00 32.21 301 ASP B O 1
ATOM 6552 N N . ASN B 1 302 ? 28.767 21.306 8.524 1.00 39.17 302 ASN B N 1
ATOM 6553 C CA . ASN B 1 302 ? 28.195 20.387 9.511 1.00 41.47 302 ASN B CA 1
ATOM 6554 C C . ASN B 1 302 ? 28.959 20.408 10.842 1.00 39.14 302 ASN B C 1
ATOM 6555 O O . ASN B 1 302 ? 28.348 20.089 11.898 1.00 39.41 302 ASN B O 1
ATOM 6560 N N . ASP B 1 303 ? 30.222 20.843 10.805 1.00 37.86 303 ASP B N 1
ATOM 6561 C CA . ASP B 1 303 ? 31.083 20.932 11.981 1.00 38.59 303 ASP B CA 1
ATOM 6562 C C . ASP B 1 303 ? 31.026 22.273 12.653 1.00 35.44 303 ASP B C 1
ATOM 6563 O O . ASP B 1 303 ? 31.672 22.459 13.650 1.00 37.10 303 ASP B O 1
ATOM 6568 N N . SER B 1 304 ? 30.283 23.252 12.141 1.00 33.20 304 SER B N 1
ATOM 6569 C CA . SER B 1 304 ? 30.261 24.587 12.781 1.00 30.19 304 SER B CA 1
ATOM 6570 C C . SER B 1 304 ? 29.538 24.514 14.109 1.00 30.75 304 SER B C 1
ATOM 6571 O O . SER B 1 304 ? 28.536 23.824 14.274 1.00 31.04 304 SER B O 1
ATOM 6574 N N . GLU B 1 305 ? 29.975 25.339 15.012 1.00 32.03 305 GLU B N 1
ATOM 6575 C CA . GLU B 1 305 ? 29.280 25.573 16.217 1.00 32.41 305 GLU B CA 1
ATOM 6576 C C . GLU B 1 305 ? 27.957 26.245 16.048 1.00 32.77 305 GLU B C 1
ATOM 6577 O O . GLU B 1 305 ? 27.758 27.046 15.140 1.00 34.11 305 GLU B O 1
ATOM 6583 N N . ILE B 1 306 ? 27.073 26.046 17.006 1.00 30.14 306 ILE B N 1
ATOM 6584 C CA . ILE B 1 306 ? 25.763 26.590 16.919 1.00 31.22 306 ILE B CA 1
ATOM 6585 C C . ILE B 1 306 ? 25.819 28.117 16.906 1.00 30.83 306 ILE B C 1
ATOM 6586 O O . ILE B 1 306 ? 25.050 28.735 16.192 1.00 28.54 306 ILE B O 1
ATOM 6591 N N . GLY B 1 307 ? 26.769 28.730 17.643 1.00 31.14 307 GLY B N 1
ATOM 6592 C CA . GLY B 1 307 ? 26.909 30.165 17.607 1.00 29.26 307 GLY B CA 1
ATOM 6593 C C . GLY B 1 307 ? 27.276 30.700 16.181 1.00 29.63 307 GLY B C 1
ATOM 6594 O O . GLY B 1 307 ? 26.878 31.821 15.842 1.00 31.76 307 GLY B O 1
ATOM 6595 N N . ASP B 1 308 ? 28.075 29.951 15.426 1.00 31.96 308 ASP B N 1
ATOM 6596 C CA . ASP B 1 308 ? 28.452 30.329 14.070 1.00 31.70 308 ASP B CA 1
ATOM 6597 C C . ASP B 1 308 ? 27.175 30.281 13.126 1.00 33.49 308 ASP B C 1
ATOM 6598 O O . ASP B 1 308 ? 27.026 31.149 12.243 1.00 28.82 308 ASP B O 1
ATOM 6603 N N . TRP B 1 309 ? 26.290 29.321 13.389 1.00 30.68 309 TRP B N 1
ATOM 6604 C CA . TRP B 1 309 ? 25.056 29.147 12.649 1.00 28.63 309 TRP B CA 1
ATOM 6605 C C . TRP B 1 309 ? 24.205 30.359 12.931 1.00 30.42 309 TRP B C 1
ATOM 6606 O O . TRP B 1 309 ? 23.628 30.939 12.014 1.00 27.83 309 TRP B O 1
ATOM 6617 N N . ILE B 1 310 ? 24.078 30.761 14.220 1.00 28.54 310 ILE B N 1
ATOM 6618 C CA . ILE B 1 310 ? 23.337 31.938 14.575 1.00 26.01 310 ILE B CA 1
ATOM 6619 C C . ILE B 1 310 ? 23.788 33.220 13.877 1.00 27.68 310 ILE B C 1
ATOM 6620 O O . ILE B 1 310 ? 22.912 33.938 13.310 1.00 25.73 310 ILE B O 1
ATOM 6625 N N . ASP B 1 311 ? 25.090 33.513 13.928 1.00 27.10 311 ASP B N 1
ATOM 6626 C CA . ASP B 1 311 ? 25.654 34.652 13.284 1.00 29.27 311 ASP B CA 1
ATOM 6627 C C . ASP B 1 311 ? 25.274 34.677 11.780 1.00 29.75 311 ASP B C 1
ATOM 6628 O O . ASP B 1 311 ? 24.914 35.719 11.251 1.00 31.30 311 ASP B O 1
ATOM 6633 N N . THR B 1 312 ? 25.419 33.537 11.128 1.00 28.67 312 THR B N 1
ATOM 6634 C CA . THR B 1 312 ? 25.142 33.372 9.698 1.00 30.53 312 THR B CA 1
ATOM 6635 C C . THR B 1 312 ? 23.729 33.616 9.349 1.00 29.82 312 THR B C 1
ATOM 6636 O O . THR B 1 312 ? 23.448 34.389 8.415 1.00 26.86 312 THR B O 1
ATOM 6640 N N . ILE B 1 313 ? 22.833 33.016 10.133 1.00 28.01 313 ILE B N 1
ATOM 6641 C CA . ILE B 1 313 ? 21.408 33.207 9.971 1.00 27.36 313 ILE B CA 1
ATOM 6642 C C . ILE B 1 313 ? 21.093 34.653 10.096 1.00 28.92 313 ILE B C 1
ATOM 6643 O O . ILE B 1 313 ? 20.289 35.239 9.262 1.00 27.15 313 ILE B O 1
ATOM 6648 N N . LEU B 1 314 ? 21.629 35.291 11.114 1.00 28.48 314 LEU B N 1
ATOM 6649 C CA . LEU B 1 314 ? 21.328 36.720 11.279 1.00 28.63 314 LEU B CA 1
ATOM 6650 C C . LEU B 1 314 ? 21.894 37.649 10.160 1.00 27.87 314 LEU B C 1
ATOM 6651 O O . LEU B 1 314 ? 21.220 38.591 9.718 1.00 28.26 314 LEU B O 1
ATOM 6656 N N . ASP B 1 315 ? 23.099 37.416 9.738 1.00 26.44 315 ASP B N 1
ATOM 6657 C CA . ASP B 1 315 ? 23.699 38.186 8.646 1.00 29.62 315 ASP B CA 1
ATOM 6658 C C . ASP B 1 315 ? 22.918 37.970 7.300 1.00 31.72 315 ASP B C 1
ATOM 6659 O O . ASP B 1 315 ? 22.939 38.845 6.454 1.00 31.37 315 ASP B O 1
ATOM 6664 N N . ALA B 1 316 ? 22.328 36.786 7.079 1.00 30.49 316 ALA B N 1
ATOM 6665 C CA . ALA B 1 316 ? 21.552 36.515 5.873 1.00 29.59 316 ALA B CA 1
ATOM 6666 C C . ALA B 1 316 ? 20.163 37.119 5.894 1.00 32.19 316 ALA B C 1
ATOM 6667 O O . ALA B 1 316 ? 19.558 37.330 4.847 1.00 32.47 316 ALA B O 1
ATOM 6669 N N . THR B 1 317 ? 19.589 37.420 7.067 1.00 30.99 317 THR B N 1
ATOM 6670 C CA . THR B 1 317 ? 18.183 37.716 7.106 1.00 29.18 317 THR B CA 1
ATOM 6671 C C . THR B 1 317 ? 17.813 39.033 7.775 1.00 30.32 317 THR B C 1
ATOM 6672 O O . THR B 1 317 ? 16.644 39.458 7.665 1.00 31.46 317 THR B O 1
ATOM 6676 N N . VAL B 1 318 ? 18.717 39.665 8.538 1.00 31.49 318 VAL B N 1
ATOM 6677 C CA . VAL B 1 318 ? 18.281 40.764 9.438 1.00 32.65 318 VAL B CA 1
ATOM 6678 C C . VAL B 1 318 ? 18.926 42.023 9.008 1.00 29.36 318 VAL B C 1
ATOM 6679 O O . VAL B 1 318 ? 20.147 42.081 8.852 1.00 27.97 318 VAL B O 1
ATOM 6683 N N . ASP B 1 319 ? 18.147 43.072 8.817 1.00 32.74 319 ASP B N 1
ATOM 6684 C CA . ASP B 1 319 ? 18.710 44.365 8.336 1.00 35.41 319 ASP B CA 1
ATOM 6685 C C . ASP B 1 319 ? 19.534 45.016 9.457 1.00 36.68 319 ASP B C 1
ATOM 6686 O O . ASP B 1 319 ? 19.140 44.900 10.621 1.00 31.33 319 ASP B O 1
ATOM 6691 N N . SER B 1 320 ? 20.603 45.738 9.115 1.00 35.76 320 SER B N 1
ATOM 6692 C CA . SER B 1 320 ? 21.470 46.335 10.103 1.00 38.52 320 SER B CA 1
ATOM 6693 C C . SER B 1 320 ? 20.735 47.375 10.965 1.00 40.39 320 SER B C 1
ATOM 6694 O O . SER B 1 320 ? 21.101 47.577 12.094 1.00 39.52 320 SER B O 1
ATOM 6697 N N . THR B 1 321 ? 19.670 47.976 10.460 1.00 39.60 321 THR B N 1
ATOM 6698 C CA . THR B 1 321 ? 18.914 48.957 11.258 1.00 42.87 321 THR B CA 1
ATOM 6699 C C . THR B 1 321 ? 18.263 48.290 12.501 1.00 41.95 321 THR B C 1
ATOM 6700 O O . THR B 1 321 ? 17.989 48.962 13.497 1.00 36.07 321 THR B O 1
ATOM 6704 N N . VAL B 1 322 ? 18.034 46.983 12.470 1.00 33.94 322 VAL B N 1
ATOM 6705 C CA . VAL B 1 322 ? 17.555 46.390 13.677 1.00 36.53 322 VAL B CA 1
ATOM 6706 C C . VAL B 1 322 ? 18.507 46.416 14.861 1.00 33.50 322 VAL B C 1
ATOM 6707 O O . VAL B 1 322 ? 18.039 46.312 15.939 1.00 33.09 322 VAL B O 1
ATOM 6711 N N . TRP B 1 323 ? 19.797 46.522 14.698 1.00 35.02 323 TRP B N 1
ATOM 6712 C CA . TRP B 1 323 ? 20.686 46.446 15.861 1.00 38.56 323 TRP B CA 1
ATOM 6713 C C . TRP B 1 323 ? 20.943 47.784 16.530 1.00 38.64 323 TRP B C 1
ATOM 6714 O O . TRP B 1 323 ? 21.659 47.835 17.544 1.00 45.44 323 TRP B O 1
ATOM 6725 N N . VAL B 1 324 ? 20.389 48.827 15.949 1.00 42.11 324 VAL B N 1
ATOM 6726 C CA . VAL B 1 324 ? 20.600 50.210 16.414 1.00 47.52 324 VAL B CA 1
ATOM 6727 C C . VAL B 1 324 ? 20.043 50.316 17.839 1.00 46.32 324 VAL B C 1
ATOM 6728 O O . VAL B 1 324 ? 18.837 50.144 18.036 1.00 49.95 324 VAL B O 1
ATOM 6732 N N . ALA B 1 325 ? 20.928 50.571 18.794 1.00 50.82 325 ALA B N 1
ATOM 6733 C CA . ALA B 1 325 ? 20.585 50.638 20.225 1.00 52.89 325 ALA B CA 1
ATOM 6734 C C . ALA B 1 325 ? 19.688 51.839 20.618 1.00 48.98 325 ALA B C 1
ATOM 6735 O O . ALA B 1 325 ? 19.809 52.928 20.074 1.00 52.58 325 ALA B O 1
ATOM 6737 N N . GLN B 1 326 ? 18.800 51.632 21.573 1.00 58.02 326 GLN B N 1
ATOM 6738 C CA . GLN B 1 326 ? 18.171 52.772 22.259 1.00 62.40 326 GLN B CA 1
ATOM 6739 C C . GLN B 1 326 ? 19.232 53.588 23.017 1.00 56.51 326 GLN B C 1
ATOM 6740 O O . GLN B 1 326 ? 20.372 53.117 23.249 1.00 45.49 326 GLN B O 1
ATOM 6746 N N . ALA B 1 327 ? 18.878 54.832 23.359 1.00 57.28 327 ALA B N 1
ATOM 6747 C CA . ALA B 1 327 ? 19.792 55.711 24.117 1.00 55.50 327 ALA B CA 1
ATOM 6748 C C . ALA B 1 327 ? 20.058 55.102 25.496 1.00 41.54 327 ALA B C 1
ATOM 6749 O O . ALA B 1 327 ? 19.247 54.371 26.018 1.00 42.10 327 ALA B O 1
ATOM 6751 N N . SER B 1 328 ? 21.246 55.335 26.023 1.00 44.64 328 SER B N 1
ATOM 6752 C CA . SER B 1 328 ? 21.699 54.646 27.240 1.00 50.13 328 SER B CA 1
ATOM 6753 C C . SER B 1 328 ? 21.063 55.237 28.513 1.00 43.67 328 SER B C 1
ATOM 6754 O O . SER B 1 328 ? 20.806 56.400 28.616 1.00 47.06 328 SER B O 1
ATOM 6757 N N . SER B 1 329 ? 20.696 54.377 29.430 1.00 42.24 329 SER B N 1
ATOM 6758 C CA . SER B 1 329 ? 20.276 54.821 30.736 1.00 40.23 329 SER B CA 1
ATOM 6759 C C . SER B 1 329 ? 21.515 55.297 31.510 1.00 38.59 329 SER B C 1
ATOM 6760 O O . SER B 1 329 ? 22.570 54.700 31.401 1.00 36.25 329 SER B O 1
ATOM 6763 N N . PRO B 1 330 ? 21.372 56.322 32.354 1.00 39.55 330 PRO B N 1
ATOM 6764 C CA . PRO B 1 330 ? 22.426 56.653 33.321 1.00 36.98 330 PRO B CA 1
ATOM 6765 C C . PRO B 1 330 ? 22.897 55.501 34.205 1.00 33.54 330 PRO B C 1
ATOM 6766 O O . PRO B 1 330 ? 24.047 55.439 34.624 1.00 36.34 330 PRO B O 1
ATOM 6770 N N . PHE B 1 331 ? 22.050 54.495 34.414 1.00 34.93 331 PHE B N 1
ATOM 6771 C CA . PHE B 1 331 ? 22.450 53.333 35.180 1.00 34.86 331 PHE B CA 1
ATOM 6772 C C . PHE B 1 331 ? 23.486 52.474 34.522 1.00 35.77 331 PHE B C 1
ATOM 6773 O O . PHE B 1 331 ? 24.186 51.752 35.225 1.00 35.25 331 PHE B O 1
ATOM 6781 N N . TYR B 1 332 ? 23.646 52.558 33.184 1.00 35.16 332 TYR B N 1
ATOM 6782 C CA . TYR B 1 332 ? 24.647 51.687 32.493 1.00 35.28 332 TYR B CA 1
ATOM 6783 C C . TYR B 1 332 ? 25.650 52.538 31.724 1.00 37.38 332 TYR B C 1
ATOM 6784 O O . TYR B 1 332 ? 25.301 53.190 30.708 1.00 38.84 332 TYR B O 1
ATOM 6793 N N . ASP B 1 333 ? 26.844 52.667 32.281 1.00 38.05 333 ASP B N 1
ATOM 6794 C CA . ASP B 1 333 ? 27.862 53.620 31.765 1.00 38.27 333 ASP B CA 1
ATOM 6795 C C . ASP B 1 333 ? 29.036 52.892 31.174 1.00 37.93 333 ASP B C 1
ATOM 6796 O O . ASP B 1 333 ? 30.057 53.501 30.896 1.00 36.07 333 ASP B O 1
ATOM 6801 N N . GLY B 1 334 ? 28.919 51.572 30.991 1.00 38.06 334 GLY B N 1
ATOM 6802 C CA . GLY B 1 334 ? 29.981 50.860 30.314 1.00 38.35 334 GLY B CA 1
ATOM 6803 C C . GLY B 1 334 ? 30.882 50.091 31.256 1.00 40.83 334 GLY B C 1
ATOM 6804 O O . GLY B 1 334 ? 31.775 49.406 30.830 1.00 37.01 334 GLY B O 1
ATOM 6805 N N . ALA B 1 335 ? 30.696 50.207 32.567 1.00 38.32 335 ALA B N 1
ATOM 6806 C CA . ALA B 1 335 ? 31.526 49.409 33.503 1.00 38.20 335 ALA B CA 1
ATOM 6807 C C . ALA B 1 335 ? 31.020 47.984 33.481 1.00 40.07 335 ALA B C 1
ATOM 6808 O O . ALA B 1 335 ? 29.775 47.765 33.343 1.00 37.47 335 ALA B O 1
ATOM 6810 N N . LYS B 1 336 ? 31.920 47.045 33.736 1.00 41.30 336 LYS B N 1
ATOM 6811 C CA . LYS B 1 336 ? 31.556 45.607 33.825 1.00 48.38 336 LYS B CA 1
ATOM 6812 C C . LYS B 1 336 ? 31.205 45.121 35.222 1.00 46.00 336 LYS B C 1
ATOM 6813 O O . LYS B 1 336 ? 30.646 44.044 35.391 1.00 40.88 336 LYS B O 1
ATOM 6819 N N . GLU B 1 337 ? 31.553 45.880 36.245 1.00 41.20 337 GLU B N 1
ATOM 6820 C CA . GLU B 1 337 ? 31.171 45.433 37.587 1.00 41.20 337 GLU B CA 1
ATOM 6821 C C . GLU B 1 337 ? 31.158 46.631 38.562 1.00 39.45 337 GLU B C 1
ATOM 6822 O O . GLU B 1 337 ? 31.705 47.688 38.248 1.00 35.94 337 GLU B O 1
ATOM 6828 N N . ILE B 1 338 ? 30.515 46.445 39.707 1.00 38.27 338 ILE B N 1
ATOM 6829 C CA . ILE B 1 338 ? 30.588 47.424 40.866 1.00 34.30 338 ILE B CA 1
ATOM 6830 C C . ILE B 1 338 ? 31.638 46.818 41.759 1.00 34.83 338 ILE B C 1
ATOM 6831 O O . ILE B 1 338 ? 31.395 45.765 42.390 1.00 33.96 338 ILE B O 1
ATOM 6836 N N . SER B 1 339 ? 32.854 47.347 41.714 1.00 34.28 339 SER B N 1
ATOM 6837 C CA . SER B 1 339 ? 33.940 46.671 42.373 1.00 36.25 339 SER B CA 1
ATOM 6838 C C . SER B 1 339 ? 34.685 47.554 43.354 1.00 37.29 339 SER B C 1
ATOM 6839 O O . SER B 1 339 ? 35.780 47.254 43.728 1.00 36.36 339 SER B O 1
ATOM 6842 N N . SER B 1 340 ? 34.022 48.599 43.882 1.00 40.58 340 SER B N 1
ATOM 6843 C CA . SER B 1 340 ? 34.650 49.451 44.899 1.00 41.59 340 SER B CA 1
ATOM 6844 C C . SER B 1 340 ? 33.536 50.199 45.605 1.00 41.56 340 SER B C 1
ATOM 6845 O O . SER B 1 340 ? 32.391 50.252 45.119 1.00 38.61 340 SER B O 1
ATOM 6848 N N . ASP B 1 341 ? 33.844 50.788 46.758 1.00 43.78 341 ASP B N 1
ATOM 6849 C CA . ASP B 1 341 ? 32.874 51.652 47.428 1.00 43.95 341 ASP B CA 1
ATOM 6850 C C . ASP B 1 341 ? 32.502 52.853 46.587 1.00 39.87 341 ASP B C 1
ATOM 6851 O O . ASP B 1 341 ? 31.348 53.307 46.614 1.00 39.35 341 ASP B O 1
ATOM 6856 N N . ARG B 1 342 ? 33.459 53.417 45.861 1.00 44.00 342 ARG B N 1
ATOM 6857 C CA . ARG B 1 342 ? 33.117 54.571 45.018 1.00 44.81 342 ARG B CA 1
ATOM 6858 C C . ARG B 1 342 ? 32.077 54.195 43.961 1.00 41.60 342 ARG B C 1
ATOM 6859 O O . ARG B 1 342 ? 31.128 54.916 43.779 1.00 37.10 342 ARG B O 1
ATOM 6867 N N . ASP B 1 343 ? 32.280 53.061 43.271 1.00 41.52 343 ASP B N 1
ATOM 6868 C CA . ASP B 1 343 ? 31.319 52.629 42.271 1.00 39.52 343 ASP B CA 1
ATOM 6869 C C . ASP B 1 343 ? 29.936 52.460 42.903 1.00 38.06 343 ASP B C 1
ATOM 6870 O O . ASP B 1 343 ? 28.969 52.855 42.313 1.00 36.43 343 ASP B O 1
ATOM 6875 N N . ALA B 1 344 ? 29.850 51.827 44.091 1.00 38.64 344 ALA B N 1
ATOM 6876 C CA . ALA B 1 344 ? 28.557 51.637 44.761 1.00 37.13 344 ALA B CA 1
ATOM 6877 C C . ALA B 1 344 ? 27.941 52.951 45.148 1.00 37.21 344 ALA B C 1
ATOM 6878 O O . ALA B 1 344 ? 26.740 53.119 45.000 1.00 33.35 344 ALA B O 1
ATOM 6880 N N . ASP B 1 345 ? 28.755 53.902 45.600 1.00 38.13 345 ASP B N 1
ATOM 6881 C CA . ASP B 1 345 ? 28.229 55.259 45.876 1.00 38.63 345 ASP B CA 1
ATOM 6882 C C . ASP B 1 345 ? 27.647 55.927 44.614 1.00 36.97 345 ASP B C 1
ATOM 6883 O O . ASP B 1 345 ? 26.528 56.474 44.620 1.00 34.12 345 ASP B O 1
ATOM 6888 N N . LYS B 1 346 ? 28.401 55.848 43.520 1.00 37.88 346 LYS B N 1
ATOM 6889 C CA . LYS B 1 346 ? 27.964 56.414 42.234 1.00 35.54 346 LYS B CA 1
ATOM 6890 C C . LYS B 1 346 ? 26.601 55.848 41.821 1.00 32.43 346 LYS B C 1
ATOM 6891 O O . LYS B 1 346 ? 25.682 56.594 41.507 1.00 33.76 346 LYS B O 1
ATOM 6897 N N . ILE B 1 347 ? 26.445 54.547 41.920 1.00 33.63 347 ILE B N 1
ATOM 6898 C CA . ILE B 1 347 ? 25.186 53.921 41.555 1.00 35.84 347 ILE B CA 1
ATOM 6899 C C . ILE B 1 347 ? 24.065 54.187 42.580 1.00 34.14 347 ILE B C 1
ATOM 6900 O O . ILE B 1 347 ? 22.901 54.471 42.225 1.00 34.99 347 ILE B O 1
ATOM 6905 N N . SER B 1 348 ? 24.403 54.125 43.871 1.00 35.93 348 SER B N 1
ATOM 6906 C CA . SER B 1 348 ? 23.423 54.600 44.923 1.00 34.00 348 SER B CA 1
ATOM 6907 C C . SER B 1 348 ? 22.823 55.916 44.627 1.00 32.98 348 SER B C 1
ATOM 6908 O O . SER B 1 348 ? 21.591 56.132 44.682 1.00 37.50 348 SER B O 1
ATOM 6911 N N . ILE B 1 349 ? 23.678 56.879 44.291 1.00 35.26 349 ILE B N 1
ATOM 6912 C CA . ILE B 1 349 ? 23.175 58.197 44.013 1.00 35.64 349 ILE B CA 1
ATOM 6913 C C . ILE B 1 349 ? 22.227 58.201 42.825 1.00 36.19 349 ILE B C 1
ATOM 6914 O O . ILE B 1 349 ? 21.252 58.921 42.799 1.00 37.20 349 ILE B O 1
ATOM 6919 N N . ARG B 1 350 ? 22.544 57.422 41.795 1.00 36.17 350 ARG B N 1
ATOM 6920 C CA . ARG B 1 350 ? 21.675 57.433 40.648 1.00 36.10 350 ARG B CA 1
ATOM 6921 C C . ARG B 1 350 ? 20.316 56.874 41.004 1.00 34.46 350 ARG B C 1
ATOM 6922 O O . ARG B 1 350 ? 19.331 57.360 40.509 1.00 37.80 350 ARG B O 1
ATOM 6930 N N . VAL B 1 351 ? 20.277 55.818 41.835 1.00 36.47 351 VAL B N 1
ATOM 6931 C CA . VAL B 1 351 ? 18.990 55.271 42.227 1.00 37.55 351 VAL B CA 1
ATOM 6932 C C . VAL B 1 351 ? 18.230 56.348 43.028 1.00 38.88 351 VAL B C 1
ATOM 6933 O O . VAL B 1 351 ? 17.035 56.596 42.803 1.00 40.91 351 VAL B O 1
ATOM 6937 N N . GLN B 1 352 ? 18.940 57.034 43.925 1.00 38.77 352 GLN B N 1
ATOM 6938 C CA . GLN B 1 352 ? 18.289 58.082 44.719 1.00 40.61 352 GLN B CA 1
ATOM 6939 C C . GLN B 1 352 ? 17.747 59.192 43.869 1.00 40.99 352 GLN B C 1
ATOM 6940 O O . GLN B 1 352 ? 16.612 59.624 44.087 1.00 38.16 352 GLN B O 1
ATOM 6946 N N . TYR B 1 353 ? 18.528 59.609 42.867 1.00 40.47 353 TYR B N 1
ATOM 6947 C CA . TYR B 1 353 ? 18.104 60.714 42.021 1.00 36.69 353 TYR B CA 1
ATOM 6948 C C . TYR B 1 353 ? 16.836 60.316 41.244 1.00 38.67 353 TYR B C 1
ATOM 6949 O O . TYR B 1 353 ? 15.884 61.135 41.092 1.00 36.56 353 TYR B O 1
ATOM 6958 N N . LEU B 1 354 ? 16.775 59.064 40.792 1.00 41.05 354 LEU B N 1
ATOM 6959 C CA . LEU B 1 354 ? 15.601 58.593 40.089 1.00 42.96 354 LEU B CA 1
ATOM 6960 C C . LEU B 1 354 ? 14.366 58.641 41.004 1.00 42.70 354 LEU B C 1
ATOM 6961 O O . LEU B 1 354 ? 13.273 59.140 40.599 1.00 45.53 354 LEU B O 1
ATOM 6966 N N . LEU B 1 355 ? 14.510 58.161 42.224 1.00 46.19 355 LEU B N 1
ATOM 6967 C CA . LEU B 1 355 ? 13.408 58.274 43.198 1.00 43.49 355 LEU B CA 1
ATOM 6968 C C . LEU B 1 355 ? 13.029 59.726 43.449 1.00 45.88 355 LEU B C 1
ATOM 6969 O O . LEU B 1 355 ? 11.844 60.042 43.490 1.00 46.22 355 LEU B O 1
ATOM 6974 N N . ALA B 1 356 ? 14.015 60.630 43.524 1.00 46.26 356 ALA B N 1
ATOM 6975 C CA . ALA B 1 356 ? 13.727 62.051 43.674 1.00 46.40 356 ALA B CA 1
ATOM 6976 C C . ALA B 1 356 ? 12.967 62.616 42.462 1.00 51.95 356 ALA B C 1
ATOM 6977 O O . ALA B 1 356 ? 12.021 63.369 42.634 1.00 48.79 356 ALA B O 1
ATOM 6979 N N . GLU B 1 357 ? 13.362 62.237 41.244 1.00 48.28 357 GLU B N 1
ATOM 6980 C CA . GLU B 1 357 ? 12.607 62.654 40.065 1.00 47.13 357 GLU B CA 1
ATOM 6981 C C . GLU B 1 357 ? 11.159 62.094 40.027 1.00 49.84 357 GLU B C 1
ATOM 6982 O O . GLU B 1 357 ? 10.231 62.790 39.601 1.00 46.17 357 GLU B O 1
ATOM 6988 N N . ALA B 1 358 ? 10.954 60.853 40.484 1.00 50.29 358 ALA B N 1
ATOM 6989 C CA . ALA B 1 358 ? 9.592 60.326 40.575 1.00 50.12 358 ALA B CA 1
ATOM 6990 C C . ALA B 1 358 ? 8.780 61.155 41.571 1.00 52.44 358 ALA B C 1
ATOM 6991 O O . ALA B 1 358 ? 7.608 61.479 41.313 1.00 54.91 358 ALA B O 1
ATOM 6993 N N . ASN B 1 359 ? 9.418 61.525 42.665 1.00 49.74 359 ASN B N 1
ATOM 6994 C CA . ASN B 1 359 ? 8.768 62.371 43.651 1.00 52.91 359 ASN B CA 1
ATOM 6995 C C . ASN B 1 359 ? 8.381 63.751 43.115 1.00 57.27 359 ASN B C 1
ATOM 6996 O O . ASN B 1 359 ? 7.267 64.244 43.361 1.00 54.03 359 ASN B O 1
ATOM 7001 N N . ILE B 1 360 ? 9.320 64.378 42.397 1.00 52.82 360 ILE B N 1
ATOM 7002 C CA . ILE B 1 360 ? 9.068 65.658 41.774 1.00 50.08 360 ILE B CA 1
ATOM 7003 C C . ILE B 1 360 ? 7.892 65.568 40.828 1.00 53.42 360 ILE B C 1
ATOM 7004 O O . ILE B 1 360 ? 6.966 66.358 40.882 1.00 54.15 360 ILE B O 1
ATOM 7009 N N . TYR B 1 361 ? 7.929 64.594 39.943 1.00 54.44 361 TYR B N 1
ATOM 7010 C CA . TYR B 1 361 ? 6.837 64.379 39.030 1.00 58.36 361 TYR B CA 1
ATOM 7011 C C . TYR B 1 361 ? 5.477 64.284 39.746 1.00 59.43 361 TYR B C 1
ATOM 7012 O O . TYR B 1 361 ? 4.471 64.862 39.271 1.00 56.87 361 TYR B O 1
ATOM 7021 N N . CYS B 1 362 ? 5.452 63.522 40.831 1.00 53.44 362 CYS B N 1
ATOM 7022 C CA . CYS B 1 362 ? 4.207 63.308 41.546 1.00 58.09 362 CYS B CA 1
ATOM 7023 C C . CYS B 1 362 ? 3.716 64.612 42.261 1.00 70.01 362 CYS B C 1
ATOM 7024 O O . CYS B 1 362 ? 2.510 64.948 42.219 1.00 75.34 362 CYS B O 1
ATOM 7027 N N . LYS B 1 363 ? 4.640 65.344 42.886 1.00 70.17 363 LYS B N 1
ATOM 7028 C CA . LYS B 1 363 ? 4.329 66.637 43.479 1.00 68.70 363 LYS B CA 1
ATOM 7029 C C . LYS B 1 363 ? 3.832 67.667 42.440 1.00 73.09 363 LYS B C 1
ATOM 7030 O O . LYS B 1 363 ? 2.846 68.375 42.620 1.00 73.02 363 LYS B O 1
ATOM 7036 N N . THR B 1 364 ? 4.525 67.725 41.335 1.00 66.97 364 THR B N 1
ATOM 7037 C CA . THR B 1 364 ? 4.326 68.720 40.348 1.00 68.98 364 THR B CA 1
ATOM 7038 C C . THR B 1 364 ? 3.017 68.480 39.572 1.00 71.01 364 THR B C 1
ATOM 7039 O O . THR B 1 364 ? 2.366 69.415 39.094 1.00 73.89 364 THR B O 1
ATOM 7043 N N . ASN B 1 365 ? 2.627 67.219 39.461 1.00 72.94 365 ASN B N 1
ATOM 7044 C CA . ASN B 1 365 ? 1.360 66.836 38.829 1.00 72.69 365 ASN B CA 1
ATOM 7045 C C . ASN B 1 365 ? 0.206 66.607 39.808 1.00 75.21 365 ASN B C 1
ATOM 7046 O O . ASN B 1 365 ? -0.849 66.099 39.415 1.00 71.72 365 ASN B O 1
ATOM 7051 N N . LYS B 1 366 ? 0.424 66.977 41.068 1.00 71.04 366 LYS B N 1
ATOM 7052 C CA . LYS B 1 366 ? -0.585 66.907 42.102 1.00 77.79 366 LYS B CA 1
ATOM 7053 C C . LYS B 1 366 ? -1.093 65.489 42.364 1.00 83.92 366 LYS B C 1
ATOM 7054 O O . LYS B 1 366 ? -2.209 65.320 42.867 1.00 85.50 366 LYS B O 1
ATOM 7060 N N . LEU B 1 367 ? -0.253 64.488 42.072 1.00 72.08 367 LEU B N 1
ATOM 7061 C CA . LEU B 1 367 ? -0.571 63.097 42.344 1.00 67.24 367 LEU B CA 1
ATOM 7062 C C . LEU B 1 367 ? -0.283 62.709 43.793 1.00 67.24 367 LEU B C 1
ATOM 7063 O O . LEU B 1 367 ? -0.917 61.793 44.304 1.00 77.84 367 LEU B O 1
ATOM 7068 N N . SER B 1 368 ? 0.662 63.397 44.450 1.00 69.07 368 SER B N 1
ATOM 7069 C CA . SER B 1 368 ? 0.993 63.175 45.873 1.00 66.80 368 SER B CA 1
ATOM 7070 C C . SER B 1 368 ? 1.791 64.354 46.456 1.00 61.18 368 SER B C 1
ATOM 7071 O O . SER B 1 368 ? 2.385 65.118 45.720 1.00 67.43 368 SER B O 1
ATOM 7074 N N . ASP B 1 369 ? 1.831 64.474 47.773 1.00 62.67 369 ASP B N 1
ATOM 7075 C CA . ASP B 1 369 ? 2.621 65.502 48.474 1.00 68.58 369 ASP B CA 1
ATOM 7076 C C . ASP B 1 369 ? 3.677 64.882 49.355 1.00 66.35 369 ASP B C 1
ATOM 7077 O O . ASP B 1 369 ? 4.425 65.593 50.022 1.00 61.89 369 ASP B O 1
ATOM 7082 N N . ALA B 1 370 ? 3.729 63.555 49.364 1.00 59.44 370 ALA B N 1
ATOM 7083 C CA . ALA B 1 370 ? 4.642 62.838 50.233 1.00 62.71 370 ALA B CA 1
ATOM 7084 C C . ALA B 1 370 ? 6.135 63.111 49.868 1.00 65.55 370 ALA B C 1
ATOM 7085 O O . ALA B 1 370 ? 6.480 63.430 48.717 1.00 56.21 370 ALA B O 1
ATOM 7087 N N . ASN B 1 371 ? 6.987 63.037 50.880 1.00 62.52 371 ASN B N 1
ATOM 7088 C CA . ASN B 1 371 ? 8.414 62.907 50.698 1.00 60.03 371 ASN B CA 1
ATOM 7089 C C . ASN B 1 371 ? 8.699 61.385 50.493 1.00 57.33 371 ASN B C 1
ATOM 7090 O O . ASN B 1 371 ? 8.663 60.636 51.450 1.00 63.83 371 ASN B O 1
ATOM 7095 N N . PHE B 1 372 ? 8.939 60.932 49.255 1.00 55.77 372 PHE B N 1
ATOM 7096 C CA . PHE B 1 372 ? 9.190 59.517 48.952 1.00 52.99 372 PHE B CA 1
ATOM 7097 C C . PHE B 1 372 ? 10.366 58.959 49.738 1.00 51.51 372 PHE B C 1
ATOM 7098 O O . PHE B 1 372 ? 10.425 57.723 50.036 1.00 53.87 372 PHE B O 1
ATOM 7106 N N . GLY B 1 373 ? 11.293 59.841 50.115 1.00 49.32 373 GLY B N 1
ATOM 7107 C CA . GLY B 1 373 ? 12.478 59.394 50.860 1.00 47.81 373 GLY B CA 1
ATOM 7108 C C . GLY B 1 373 ? 12.142 58.826 52.207 1.00 56.07 373 GLY B C 1
ATOM 7109 O O . GLY B 1 373 ? 12.838 57.964 52.715 1.00 56.61 373 GLY B O 1
ATOM 7110 N N . GLU B 1 374 ? 11.075 59.328 52.817 1.00 56.03 374 GLU B N 1
ATOM 7111 C CA . GLU B 1 374 ? 10.631 58.817 54.125 1.00 59.39 374 GLU B CA 1
ATOM 7112 C C . GLU B 1 374 ? 10.267 57.324 54.105 1.00 56.74 374 GLU B C 1
ATOM 7113 O O . GLU B 1 374 ? 10.584 56.572 55.027 1.00 62.32 374 GLU B O 1
ATOM 7119 N N . PHE B 1 375 ? 9.514 56.943 53.078 1.00 51.99 375 PHE B N 1
ATOM 7120 C CA . PHE B 1 375 ? 9.080 55.558 52.837 1.00 52.93 375 PHE B CA 1
ATOM 7121 C C . PHE B 1 375 ? 10.253 54.671 52.513 1.00 53.01 375 PHE B C 1
ATOM 7122 O O . PHE B 1 375 ? 10.429 53.598 53.069 1.00 51.96 375 PHE B O 1
ATOM 7130 N N . PHE B 1 376 ? 11.085 55.116 51.577 1.00 56.58 376 PHE B N 1
ATOM 7131 C CA . PHE B 1 376 ? 12.223 54.282 51.130 1.00 52.69 376 PHE B CA 1
ATOM 7132 C C . PHE B 1 376 ? 13.322 54.179 52.129 1.00 50.56 376 PHE B C 1
ATOM 7133 O O . PHE B 1 376 ? 14.130 53.283 52.038 1.00 49.79 376 PHE B O 1
ATOM 7141 N N . ASP B 1 377 ? 13.390 55.114 53.069 1.00 52.16 377 ASP B N 1
ATOM 7142 C CA . ASP B 1 377 ? 14.380 55.016 54.144 1.00 56.95 377 ASP B CA 1
ATOM 7143 C C . ASP B 1 377 ? 14.019 53.915 55.162 1.00 57.18 377 ASP B C 1
ATOM 7144 O O . ASP B 1 377 ? 14.890 53.409 55.879 1.00 55.54 377 ASP B O 1
ATOM 7149 N N . LYS B 1 378 ? 12.739 53.563 55.235 1.00 64.74 378 LYS B N 1
ATOM 7150 C CA . LYS B 1 378 ? 12.262 52.601 56.259 1.00 65.77 378 LYS B CA 1
ATOM 7151 C C . LYS B 1 378 ? 12.539 51.199 55.816 1.00 61.88 378 LYS B C 1
ATOM 7152 O O . LYS B 1 378 ? 12.453 50.895 54.633 1.00 69.46 378 LYS B O 1
ATOM 7158 N N . GLU B 1 379 ? 12.772 50.329 56.785 1.00 60.94 379 GLU B N 1
ATOM 7159 C CA . GLU B 1 379 ? 12.725 48.898 56.549 1.00 62.04 379 GLU B CA 1
ATOM 7160 C C . GLU B 1 379 ? 11.275 48.381 56.452 1.00 68.46 379 GLU B C 1
ATOM 7161 O O . GLU B 1 379 ? 10.382 48.947 57.052 1.00 73.75 379 GLU B O 1
ATOM 7167 N N . PRO B 1 380 ? 11.030 47.315 55.664 1.00 69.37 380 PRO B N 1
ATOM 7168 C CA . PRO B 1 380 ? 11.963 46.588 54.821 1.00 66.11 380 PRO B CA 1
ATOM 7169 C C . PRO B 1 380 ? 12.209 47.251 53.429 1.00 62.73 380 PRO B C 1
ATOM 7170 O O . PRO B 1 380 ? 12.946 46.695 52.632 1.00 57.08 380 PRO B O 1
ATOM 7174 N N . HIS B 1 381 ? 11.651 48.424 53.161 1.00 60.96 381 HIS B N 1
ATOM 7175 C CA . HIS B 1 381 ? 11.729 49.005 51.812 1.00 60.99 381 HIS B CA 1
ATOM 7176 C C . HIS B 1 381 ? 13.156 49.338 51.376 1.00 57.46 381 HIS B C 1
ATOM 7177 O O . HIS B 1 381 ? 13.545 49.029 50.234 1.00 57.95 381 HIS B O 1
ATOM 7184 N N . ALA B 1 382 ? 13.964 49.894 52.277 1.00 54.13 382 ALA B N 1
ATOM 7185 C CA . ALA B 1 382 ? 15.352 50.258 51.912 1.00 53.05 382 ALA B CA 1
ATOM 7186 C C . ALA B 1 382 ? 16.141 49.035 51.437 1.00 52.14 382 ALA B C 1
ATOM 7187 O O . ALA B 1 382 ? 16.813 49.076 50.398 1.00 48.94 382 ALA B O 1
ATOM 7189 N N . THR B 1 383 ? 16.079 47.948 52.207 1.00 51.87 383 THR B N 1
ATOM 7190 C CA . THR B 1 383 ? 16.710 46.700 51.870 1.00 48.19 383 THR B CA 1
ATOM 7191 C C . THR B 1 383 ? 16.165 46.058 50.618 1.00 50.86 383 THR B C 1
ATOM 7192 O O . THR B 1 383 ? 16.910 45.568 49.763 1.00 52.56 383 THR B O 1
ATOM 7196 N N . GLU B 1 384 ? 14.855 46.064 50.492 1.00 54.89 384 GLU B N 1
ATOM 7197 C CA . GLU B 1 384 ? 14.207 45.395 49.365 1.00 59.04 384 GLU B CA 1
ATOM 7198 C C . GLU B 1 384 ? 14.505 46.107 48.031 1.00 55.67 384 GLU B C 1
ATOM 7199 O O . GLU B 1 384 ? 14.793 45.460 47.021 1.00 49.85 384 GLU B O 1
ATOM 7205 N N . ILE B 1 385 ? 14.472 47.431 48.035 1.00 52.54 385 ILE B N 1
ATOM 7206 C CA . ILE B 1 385 ? 14.802 48.132 46.792 1.00 55.93 385 ILE B CA 1
ATOM 7207 C C . ILE B 1 385 ? 16.276 47.920 46.390 1.00 54.94 385 ILE B C 1
ATOM 7208 O O . ILE B 1 385 ? 16.561 47.692 45.207 1.00 53.61 385 ILE B O 1
ATOM 7213 N N . ALA B 1 386 ? 17.185 47.896 47.366 1.00 51.96 386 ALA B N 1
ATOM 7214 C CA . ALA B 1 386 ? 18.579 47.663 47.041 1.00 52.15 386 ALA B CA 1
ATOM 7215 C C . ALA B 1 386 ? 18.793 46.282 46.423 1.00 52.33 386 ALA B C 1
ATOM 7216 O O . ALA B 1 386 ? 19.593 46.118 45.514 1.00 54.11 386 ALA B O 1
ATOM 7218 N N . LYS B 1 387 ? 18.144 45.281 47.002 1.00 53.50 387 LYS B N 1
ATOM 7219 C CA . LYS B 1 387 ? 18.309 43.914 46.570 1.00 52.51 387 LYS B CA 1
ATOM 7220 C C . LYS B 1 387 ? 17.779 43.779 45.129 1.00 51.38 387 LYS B C 1
ATOM 7221 O O . LYS B 1 387 ? 18.401 43.155 44.286 1.00 51.87 387 LYS B O 1
ATOM 7227 N N . ARG B 1 388 ? 16.625 44.372 44.849 1.00 50.22 388 ARG B N 1
ATOM 7228 C CA . ARG B 1 388 ? 16.067 44.265 43.521 1.00 50.25 388 ARG B CA 1
ATOM 7229 C C . ARG B 1 388 ? 16.944 44.984 42.503 1.00 50.22 388 ARG B C 1
ATOM 7230 O O . ARG B 1 388 ? 17.125 44.486 41.425 1.00 47.55 388 ARG B O 1
ATOM 7238 N N . VAL B 1 389 ? 17.487 46.155 42.851 1.00 45.21 389 VAL B N 1
ATOM 7239 C CA . VAL B 1 389 ? 18.411 46.852 41.956 1.00 43.42 389 VAL B CA 1
ATOM 7240 C C . VAL B 1 389 ? 19.676 46.041 41.727 1.00 43.81 389 VAL B C 1
ATOM 7241 O O . VAL B 1 389 ? 20.151 45.874 40.583 1.00 46.61 389 VAL B O 1
ATOM 7245 N N . LYS B 1 390 ? 20.251 45.496 42.782 1.00 41.66 390 LYS B N 1
ATOM 7246 C CA . LYS B 1 390 ? 21.444 44.684 42.608 1.00 42.73 390 LYS B CA 1
ATOM 7247 C C . LYS B 1 390 ? 21.162 43.523 41.622 1.00 45.68 390 LYS B C 1
ATOM 7248 O O . LYS B 1 390 ? 21.929 43.259 40.736 1.00 39.41 390 LYS B O 1
ATOM 7254 N N . GLU B 1 391 ? 20.072 42.804 41.857 1.00 49.44 391 GLU B N 1
ATOM 7255 C CA . GLU B 1 391 ? 19.671 41.667 40.985 1.00 56.07 391 GLU B CA 1
ATOM 7256 C C . GLU B 1 391 ? 19.488 42.177 39.531 1.00 53.48 391 GLU B C 1
ATOM 7257 O O . GLU B 1 391 ? 19.889 41.532 38.593 1.00 53.74 391 GLU B O 1
ATOM 7263 N N . GLY B 1 392 ? 18.901 43.362 39.394 1.00 48.67 392 GLY B N 1
ATOM 7264 C CA . GLY B 1 392 ? 18.752 44.037 38.106 1.00 48.84 392 GLY B CA 1
ATOM 7265 C C . GLY B 1 392 ? 20.061 44.158 37.367 1.00 48.41 392 GLY B C 1
ATOM 7266 O O . GLY B 1 392 ? 20.143 43.765 36.200 1.00 46.83 392 GLY B O 1
ATOM 7267 N N . PHE B 1 393 ? 21.103 44.659 38.049 1.00 46.52 393 PHE B N 1
ATOM 7268 C CA . PHE B 1 393 ? 22.415 44.784 37.418 1.00 45.05 393 PHE B CA 1
ATOM 7269 C C . PHE B 1 393 ? 23.006 43.458 36.937 1.00 45.51 393 PHE B C 1
ATOM 7270 O O . PHE B 1 393 ? 23.530 43.377 35.852 1.00 45.66 393 PHE B O 1
ATOM 7278 N N . THR B 1 394 ? 22.924 42.432 37.757 1.00 47.37 394 THR B N 1
ATOM 7279 C CA . THR B 1 394 ? 23.482 41.116 37.408 1.00 49.65 394 THR B CA 1
ATOM 7280 C C . THR B 1 394 ? 22.748 40.431 36.241 1.00 45.53 394 THR B C 1
ATOM 7281 O O . THR B 1 394 ? 23.351 39.655 35.520 1.00 45.18 394 THR B O 1
ATOM 7285 N N . GLN B 1 395 ? 21.457 40.734 36.069 1.00 51.36 395 GLN B N 1
ATOM 7286 C CA . GLN B 1 395 ? 20.654 40.301 34.913 1.00 54.11 395 GLN B CA 1
ATOM 7287 C C . GLN B 1 395 ? 20.798 41.258 33.714 1.00 50.84 395 GLN B C 1
ATOM 7288 O O . GLN B 1 395 ? 20.266 41.004 32.663 1.00 50.47 395 GLN B O 1
ATOM 7294 N N . GLY B 1 396 ? 21.459 42.396 33.876 1.00 49.04 396 GLY B N 1
ATOM 7295 C CA . GLY B 1 396 ? 21.435 43.410 32.817 1.00 48.57 396 GLY B CA 1
ATOM 7296 C C . GLY B 1 396 ? 20.062 43.983 32.500 1.00 45.91 396 GLY B C 1
ATOM 7297 O O . GLY B 1 396 ? 19.848 44.526 31.432 1.00 47.75 396 GLY B O 1
ATOM 7298 N N . ALA B 1 397 ? 19.152 43.923 33.454 1.00 45.93 397 ALA B N 1
ATOM 7299 C CA . ALA B 1 397 ? 17.837 44.466 33.294 1.00 46.69 397 ALA B CA 1
ATOM 7300 C C . ALA B 1 397 ? 17.775 46.008 33.419 1.00 49.06 397 ALA B C 1
ATOM 7301 O O . ALA B 1 397 ? 18.685 46.649 33.954 1.00 52.44 397 ALA B O 1
ATOM 7303 N N . ASP B 1 398 ? 16.714 46.570 32.871 1.00 46.73 398 ASP B N 1
ATOM 7304 C CA . ASP B 1 398 ? 16.410 47.987 32.970 1.00 53.47 398 ASP B CA 1
ATOM 7305 C C . ASP B 1 398 ? 16.101 48.315 34.419 1.00 52.91 398 ASP B C 1
ATOM 7306 O O . ASP B 1 398 ? 15.214 47.712 35.039 1.00 56.11 398 ASP B O 1
ATOM 7311 N N . ILE B 1 399 ? 16.801 49.298 34.957 1.00 48.31 399 ILE B N 1
ATOM 7312 C CA . ILE B 1 399 ? 16.690 49.599 36.369 1.00 49.72 399 ILE B CA 1
ATOM 7313 C C . ILE B 1 399 ? 15.420 50.439 36.731 1.00 50.97 399 ILE B C 1
ATOM 7314 O O . ILE B 1 399 ? 14.718 50.190 37.758 1.00 47.33 399 ILE B O 1
ATOM 7319 N N . GLU B 1 400 ? 15.133 51.432 35.908 1.00 48.34 400 GLU B N 1
ATOM 7320 C CA . GLU B 1 400 ? 13.992 52.277 36.167 1.00 53.69 400 GLU B CA 1
ATOM 7321 C C . GLU B 1 400 ? 12.675 51.508 36.415 1.00 55.79 400 GLU B C 1
ATOM 7322 O O . GLU B 1 400 ? 11.923 51.887 37.317 1.00 50.88 400 GLU B O 1
ATOM 7328 N N . PRO B 1 401 ? 12.354 50.472 35.596 1.00 53.99 401 PRO B N 1
ATOM 7329 C CA . PRO B 1 401 ? 11.026 49.907 35.891 1.00 58.12 401 PRO B CA 1
ATOM 7330 C C . PRO B 1 401 ? 10.996 49.128 37.192 1.00 59.57 401 PRO B C 1
ATOM 7331 O O . PRO B 1 401 ? 9.920 48.970 37.788 1.00 66.54 401 PRO B O 1
ATOM 7335 N N . ILE B 1 402 ? 12.168 48.673 37.638 1.00 54.49 402 ILE B N 1
ATOM 7336 C CA . ILE B 1 402 ? 12.280 48.055 38.934 1.00 52.28 402 ILE B CA 1
ATOM 7337 C C . ILE B 1 402 ? 11.824 49.035 40.010 1.00 56.56 402 ILE B C 1
ATOM 7338 O O . ILE B 1 402 ? 11.047 48.665 40.891 1.00 50.31 402 ILE B O 1
ATOM 7343 N N . ILE B 1 403 ? 12.247 50.299 39.914 1.00 48.01 403 ILE B N 1
ATOM 7344 C CA . ILE B 1 403 ? 11.830 51.285 40.874 1.00 51.81 403 ILE B CA 1
ATOM 7345 C C . ILE B 1 403 ? 10.318 51.568 40.746 1.00 53.63 403 ILE B C 1
ATOM 7346 O O . ILE B 1 403 ? 9.597 51.625 41.749 1.00 60.71 403 ILE B O 1
ATOM 7351 N N . TYR B 1 404 ? 9.851 51.753 39.515 1.00 55.77 404 TYR B N 1
ATOM 7352 C CA . TYR B 1 404 ? 8.434 52.063 39.268 1.00 53.60 404 TYR B CA 1
ATOM 7353 C C . TYR B 1 404 ? 7.476 50.936 39.767 1.00 56.87 404 TYR B C 1
ATOM 7354 O O . TYR B 1 404 ? 6.411 51.222 40.345 1.00 61.37 404 TYR B O 1
ATOM 7363 N N . ASP B 1 405 ? 7.881 49.685 39.569 1.00 63.44 405 ASP B N 1
ATOM 7364 C CA . ASP B 1 405 ? 7.082 48.529 40.016 1.00 66.13 405 ASP B CA 1
ATOM 7365 C C . ASP B 1 405 ? 6.957 48.503 41.538 1.00 68.91 405 ASP B C 1
ATOM 7366 O O . ASP B 1 405 ? 5.877 48.230 42.076 1.00 73.55 405 ASP B O 1
ATOM 7371 N N . TYR B 1 406 ? 8.027 48.854 42.232 1.00 64.45 406 TYR B N 1
ATOM 7372 C CA . TYR B 1 406 ? 7.981 48.908 43.679 1.00 61.55 406 TYR B CA 1
ATOM 7373 C C . TYR B 1 406 ? 7.149 50.050 44.142 1.00 67.49 406 TYR B C 1
ATOM 7374 O O . TYR B 1 406 ? 6.404 49.942 45.139 1.00 69.98 406 TYR B O 1
ATOM 7383 N N . ILE B 1 407 ? 7.292 51.187 43.468 1.00 62.18 407 ILE B N 1
ATOM 7384 C CA . ILE B 1 407 ? 6.463 52.331 43.815 1.00 59.52 407 ILE B CA 1
ATOM 7385 C C . ILE B 1 407 ? 4.991 51.940 43.624 1.00 59.15 407 ILE B C 1
ATOM 7386 O O . ILE B 1 407 ? 4.149 52.218 44.472 1.00 66.01 407 ILE B O 1
ATOM 7391 N N . ASN B 1 408 ? 4.689 51.267 42.517 1.00 64.30 408 ASN B N 1
ATOM 7392 C CA . ASN B 1 408 ? 3.301 50.905 42.188 1.00 68.55 408 ASN B CA 1
ATOM 7393 C C . ASN B 1 408 ? 2.666 49.886 43.134 1.00 66.11 408 ASN B C 1
ATOM 7394 O O . ASN B 1 408 ? 1.515 50.068 43.515 1.00 71.60 408 ASN B O 1
ATOM 7399 N N . SER B 1 409 ? 3.431 48.879 43.546 1.00 65.18 409 SER B N 1
ATOM 7400 C CA . SER B 1 409 ? 3.041 47.987 44.646 1.00 63.56 409 SER B CA 1
ATOM 7401 C C . SER B 1 409 ? 2.751 48.700 45.942 1.00 67.66 409 SER B C 1
ATOM 7402 O O . SER B 1 409 ? 2.136 48.103 46.804 1.00 74.86 409 SER B O 1
ATOM 7405 N N . ASN B 1 410 ? 3.250 49.918 46.128 1.00 67.20 410 ASN B N 1
ATOM 7406 C CA . ASN B 1 410 ? 3.110 50.621 47.409 1.00 67.83 410 ASN B CA 1
ATOM 7407 C C . ASN B 1 410 ? 2.484 52.012 47.208 1.00 65.45 410 ASN B C 1
ATOM 7408 O O . ASN B 1 410 ? 2.701 52.950 47.994 1.00 58.93 410 ASN B O 1
ATOM 7413 N N . HIS B 1 411 ? 1.696 52.131 46.144 1.00 67.05 411 HIS B N 1
ATOM 7414 C CA . HIS B 1 411 ? 1.296 53.438 45.690 1.00 64.21 411 HIS B CA 1
ATOM 7415 C C . HIS B 1 411 ? 0.502 54.182 46.707 1.00 68.07 411 HIS B C 1
ATOM 7416 O O . HIS B 1 411 ? 0.741 55.397 46.906 1.00 66.52 411 HIS B O 1
ATOM 7423 N N . ALA B 1 412 ? -0.389 53.486 47.415 1.00 67.54 412 ALA B N 1
ATOM 7424 C CA . ALA B 1 412 ? -1.212 54.192 48.400 1.00 67.00 412 ALA B CA 1
ATOM 7425 C C . ALA B 1 412 ? -0.367 54.692 49.581 1.00 65.68 412 ALA B C 1
ATOM 7426 O O . ALA B 1 412 ? -0.574 55.805 50.069 1.00 66.92 412 ALA B O 1
ATOM 7428 N N . GLU B 1 413 ? 0.597 53.904 50.042 1.00 66.31 413 GLU B N 1
ATOM 7429 C CA . GLU B 1 413 ? 1.420 54.361 51.158 1.00 65.21 413 GLU B CA 1
ATOM 7430 C C . GLU B 1 413 ? 2.272 55.559 50.782 1.00 70.76 413 GLU B C 1
ATOM 7431 O O . GLU B 1 413 ? 2.641 56.329 51.648 1.00 74.03 413 GLU B O 1
ATOM 7437 N N . LEU B 1 414 ? 2.571 55.724 49.487 1.00 62.14 414 LEU B N 1
ATOM 7438 C CA . LEU B 1 414 ? 3.327 56.876 48.995 1.00 66.20 414 LEU B CA 1
ATOM 7439 C C . LEU B 1 414 ? 2.430 58.080 48.668 1.00 69.78 414 LEU B C 1
ATOM 7440 O O . LEU B 1 414 ? 2.891 59.077 48.081 1.00 68.08 414 LEU B O 1
ATOM 7445 N N . GLY B 1 415 ? 1.153 57.986 49.045 1.00 67.49 415 GLY B N 1
ATOM 7446 C CA . GLY B 1 415 ? 0.237 59.085 48.918 1.00 67.72 415 GLY B CA 1
ATOM 7447 C C . GLY B 1 415 ? -0.416 59.184 47.558 1.00 67.66 415 GLY B C 1
ATOM 7448 O O . GLY B 1 415 ? -1.014 60.201 47.265 1.00 68.67 415 GLY B O 1
ATOM 7449 N N . LEU B 1 416 ? -0.271 58.166 46.718 1.00 70.66 416 LEU B N 1
ATOM 7450 C CA . LEU B 1 416 ? -0.864 58.162 45.387 1.00 75.31 416 LEU B CA 1
ATOM 7451 C C . LEU B 1 416 ? -2.183 57.389 45.388 1.00 77.81 416 LEU B C 1
ATOM 7452 O O . LEU B 1 416 ? -2.296 56.315 45.991 1.00 72.61 416 LEU B O 1
ATOM 7457 N N . LYS B 1 417 ? -3.179 57.917 44.684 1.00 80.73 417 LYS B N 1
ATOM 7458 C CA . LYS B 1 417 ? -4.465 57.237 44.571 1.00 83.56 417 LYS B CA 1
ATOM 7459 C C . LYS B 1 417 ? -4.334 56.007 43.687 1.00 83.14 417 LYS B C 1
ATOM 7460 O O . LYS B 1 417 ? -4.890 54.950 44.000 1.00 86.53 417 LYS B O 1
ATOM 7466 N N . SER B 1 418 ? -3.580 56.155 42.601 1.00 74.14 418 SER B N 1
ATOM 7467 C CA . SER B 1 418 ? -3.402 55.101 41.618 1.00 81.74 418 SER B CA 1
ATOM 7468 C C . SER B 1 418 ? -1.930 54.842 41.320 1.00 78.57 418 SER B C 1
ATOM 7469 O O . SER B 1 418 ? -1.090 55.697 41.593 1.00 71.14 418 SER B O 1
ATOM 7472 N N . PRO B 1 419 ? -1.630 53.654 40.749 1.00 82.21 419 PRO B N 1
ATOM 7473 C CA . PRO B 1 419 ? -0.291 53.373 40.250 1.00 81.95 419 PRO B CA 1
ATOM 7474 C C . PRO B 1 419 ? 0.056 54.263 39.068 1.00 78.68 419 PRO B C 1
ATOM 7475 O O . PRO B 1 419 ? -0.831 54.841 38.430 1.00 67.22 419 PRO B O 1
ATOM 7479 N N . LEU B 1 420 ? 1.352 54.384 38.797 1.00 80.27 420 LEU B N 1
ATOM 7480 C CA . LEU B 1 420 ? 1.825 55.221 37.713 1.00 71.44 420 LEU B CA 1
ATOM 7481 C C . LEU B 1 420 ? 1.624 54.478 36.436 1.00 68.07 420 LEU B C 1
ATOM 7482 O O . LEU B 1 420 ? 2.015 53.336 36.327 1.00 73.25 420 LEU B O 1
ATOM 7487 N N . THR B 1 421 ? 1.057 55.147 35.455 1.00 69.89 421 THR B N 1
ATOM 7488 C CA . THR B 1 421 ? 0.862 54.551 34.155 1.00 73.25 421 THR B CA 1
ATOM 7489 C C . THR B 1 421 ? 2.185 54.423 33.436 1.00 71.78 421 THR B C 1
ATOM 7490 O O . THR B 1 421 ? 3.164 55.135 33.746 1.00 70.36 421 THR B O 1
ATOM 7494 N N . GLY B 1 422 ? 2.180 53.555 32.428 1.00 67.42 422 GLY B N 1
ATOM 7495 C CA . GLY B 1 422 ? 3.318 53.400 31.526 1.00 69.77 422 GLY B CA 1
ATOM 7496 C C . GLY B 1 422 ? 3.773 54.744 30.979 1.00 74.48 422 GLY B C 1
ATOM 7497 O O . GLY B 1 422 ? 4.963 55.019 30.854 1.00 79.13 422 GLY B O 1
ATOM 7498 N N . LYS B 1 423 ? 2.807 55.581 30.643 1.00 80.83 423 LYS B N 1
ATOM 7499 C CA . LYS B 1 423 ? 3.067 56.905 30.090 1.00 81.83 423 LYS B CA 1
ATOM 7500 C C . LYS B 1 423 ? 3.821 57.788 31.074 1.00 76.55 423 LYS B C 1
ATOM 7501 O O . LYS B 1 423 ? 4.788 58.465 30.721 1.00 81.86 423 LYS B O 1
ATOM 7507 N N . GLN B 1 424 ? 3.326 57.795 32.306 1.00 73.58 424 GLN B N 1
ATOM 7508 C CA . GLN B 1 424 ? 3.906 58.576 33.376 1.00 68.48 424 GLN B CA 1
ATOM 7509 C C . GLN B 1 424 ? 5.291 58.091 33.718 1.00 65.21 424 GLN B C 1
ATOM 7510 O O . GLN B 1 424 ? 6.188 58.895 33.982 1.00 68.95 424 GLN B O 1
ATOM 7516 N N . GLN B 1 425 ? 5.477 56.780 33.704 1.00 59.19 425 GLN B N 1
ATOM 7517 C CA . GLN B 1 425 ? 6.798 56.221 33.928 1.00 54.89 425 GLN B CA 1
ATOM 7518 C C . GLN B 1 425 ? 7.792 56.732 32.916 1.00 49.47 425 GLN B C 1
ATOM 7519 O O . GLN B 1 425 ? 8.929 57.010 33.245 1.00 47.97 425 GLN B O 1
ATOM 7525 N N . GLN B 1 426 ? 7.378 56.791 31.661 1.00 58.88 426 GLN B N 1
ATOM 7526 C CA . GLN B 1 426 ? 8.280 57.181 30.615 1.00 56.77 426 GLN B CA 1
ATOM 7527 C C . GLN B 1 426 ? 8.633 58.661 30.759 1.00 58.29 426 GLN B C 1
ATOM 7528 O O . GLN B 1 426 ? 9.752 59.072 30.468 1.00 55.44 426 GLN B O 1
ATOM 7534 N N . GLU B 1 427 ? 7.652 59.467 31.153 1.00 64.52 427 GLU B N 1
ATOM 7535 C CA . GLU B 1 427 ? 7.885 60.891 31.378 1.00 63.22 427 GLU B CA 1
ATOM 7536 C C . GLU B 1 427 ? 8.957 61.133 32.460 1.00 59.68 427 GLU B C 1
ATOM 7537 O O . GLU B 1 427 ? 9.866 61.936 32.284 1.00 56.77 427 GLU B O 1
ATOM 7543 N N . ILE B 1 428 ? 8.851 60.424 33.576 1.00 60.92 428 ILE B N 1
ATOM 7544 C CA . ILE B 1 428 ? 9.861 60.453 34.663 1.00 50.59 428 ILE B CA 1
ATOM 7545 C C . ILE B 1 428 ? 11.228 60.001 34.162 1.00 53.59 428 ILE B C 1
ATOM 7546 O O . ILE B 1 428 ? 12.269 60.685 34.366 1.00 54.46 428 ILE B O 1
ATOM 7551 N N . THR B 1 429 ? 11.264 58.851 33.475 1.00 48.82 429 THR B N 1
ATOM 7552 C CA . THR B 1 429 ? 12.518 58.388 32.944 1.00 48.50 429 THR B CA 1
ATOM 7553 C C . THR B 1 429 ? 13.240 59.445 32.085 1.00 47.99 429 THR B C 1
ATOM 7554 O O . THR B 1 429 ? 14.469 59.551 32.130 1.00 49.72 429 THR B O 1
ATOM 7558 N N . ASP B 1 430 ? 12.486 60.182 31.268 1.00 53.00 430 ASP B N 1
ATOM 7559 C CA . ASP B 1 430 ? 13.098 61.131 30.314 1.00 51.03 430 ASP B CA 1
ATOM 7560 C C . ASP B 1 430 ? 13.636 62.309 31.069 1.00 44.96 430 ASP B C 1
ATOM 7561 O O . ASP B 1 430 ? 14.707 62.843 30.744 1.00 46.23 430 ASP B O 1
ATOM 7566 N N . LYS B 1 431 ? 12.883 62.737 32.089 1.00 48.50 431 LYS B N 1
ATOM 7567 C CA . LYS B 1 431 ? 13.307 63.852 32.924 1.00 47.61 431 LYS B CA 1
ATOM 7568 C C . LYS B 1 431 ? 14.556 63.500 33.744 1.00 46.58 431 LYS B C 1
ATOM 7569 O O . LYS B 1 431 ? 15.517 64.266 33.786 1.00 42.47 431 LYS B O 1
ATOM 7575 N N . PHE B 1 432 ? 14.521 62.329 34.367 1.00 46.36 432 PHE B N 1
ATOM 7576 C CA . PHE B 1 432 ? 15.666 61.751 35.072 1.00 47.71 432 PHE B CA 1
ATOM 7577 C C . PHE B 1 432 ? 16.921 61.710 34.189 1.00 45.77 432 PHE B C 1
ATOM 7578 O O . PHE B 1 432 ? 17.988 62.143 34.586 1.00 44.89 432 PHE B O 1
ATOM 7586 N N . THR B 1 433 ? 16.799 61.139 33.011 1.00 44.59 433 THR B N 1
ATOM 7587 C CA . THR B 1 433 ? 17.945 60.986 32.125 1.00 40.07 433 THR B CA 1
ATOM 7588 C C . THR B 1 433 ? 18.515 62.325 31.736 1.00 39.22 433 THR B C 1
ATOM 7589 O O . THR B 1 433 ? 19.716 62.548 31.797 1.00 39.36 433 THR B O 1
ATOM 7593 N N . LYS B 1 434 ? 17.674 63.209 31.287 1.00 39.89 434 LYS B N 1
ATOM 7594 C CA . LYS B 1 434 ? 18.170 64.486 30.788 1.00 43.15 434 LYS B CA 1
ATOM 7595 C C . LYS B 1 434 ? 18.780 65.312 31.949 1.00 42.41 434 LYS B C 1
ATOM 7596 O O . LYS B 1 434 ? 19.868 65.925 31.824 1.00 34.87 434 LYS B O 1
ATOM 7602 N N . HIS B 1 435 ? 18.068 65.374 33.079 1.00 39.38 435 HIS B N 1
ATOM 7603 C CA . HIS B 1 435 ? 18.594 66.127 34.230 1.00 40.41 435 HIS B CA 1
ATOM 7604 C C . HIS B 1 435 ? 19.862 65.476 34.819 1.00 38.76 435 HIS B C 1
ATOM 7605 O O . HIS B 1 435 ? 20.842 66.160 35.063 1.00 37.38 435 HIS B O 1
ATOM 7612 N N . TYR B 1 436 ? 19.881 64.151 35.001 1.00 40.84 436 TYR B N 1
ATOM 7613 C CA . TYR B 1 436 ? 21.104 63.536 35.501 1.00 38.56 436 TYR B CA 1
ATOM 7614 C C . TYR B 1 436 ? 22.293 63.807 34.627 1.00 42.59 436 TYR B C 1
ATOM 7615 O O . TYR B 1 436 ? 23.384 64.078 35.134 1.00 41.28 436 TYR B O 1
ATOM 7624 N N . ASN B 1 437 ? 22.115 63.696 33.300 1.00 41.09 437 ASN B N 1
ATOM 7625 C CA . ASN B 1 437 ? 23.230 63.969 32.364 1.00 39.56 437 ASN B CA 1
ATOM 7626 C C . ASN B 1 437 ? 23.729 65.365 32.428 1.00 35.58 437 ASN B C 1
ATOM 7627 O O . ASN B 1 437 ? 24.890 65.571 32.332 1.00 38.08 437 ASN B O 1
ATOM 7632 N N . THR B 1 438 ? 22.879 66.328 32.682 1.00 36.49 438 THR B N 1
ATOM 7633 C CA . THR B 1 438 ? 23.320 67.687 32.874 1.00 37.34 438 THR B CA 1
ATOM 7634 C C . THR B 1 438 ? 24.149 67.863 34.132 1.00 40.88 438 THR B C 1
ATOM 7635 O O . THR B 1 438 ? 25.133 68.613 34.112 1.00 39.68 438 THR B O 1
ATOM 7639 N N . ILE B 1 439 ? 23.829 67.113 35.208 1.00 39.44 439 ILE B N 1
ATOM 7640 C CA . ILE B 1 439 ? 24.576 67.303 36.456 1.00 42.01 439 ILE B CA 1
ATOM 7641 C C . ILE B 1 439 ? 25.597 66.268 36.830 1.00 42.23 439 ILE B C 1
ATOM 7642 O O . ILE B 1 439 ? 26.153 66.316 37.945 1.00 37.37 439 ILE B O 1
ATOM 7647 N N . LYS B 1 440 ? 25.916 65.355 35.913 1.00 40.46 440 LYS B N 1
ATOM 7648 C CA . LYS B 1 440 ? 26.703 64.204 36.327 1.00 39.17 440 LYS B CA 1
ATOM 7649 C C . LYS B 1 440 ? 28.156 64.506 36.653 1.00 34.08 440 LYS B C 1
ATOM 7650 O O . LYS B 1 440 ? 28.840 63.662 37.210 1.00 35.66 440 LYS B O 1
ATOM 7656 N N . GLU B 1 441 ? 28.646 65.646 36.268 1.00 35.91 441 GLU B N 1
ATOM 7657 C CA . GLU B 1 441 ? 30.019 65.986 36.634 1.00 40.91 441 GLU B CA 1
ATOM 7658 C C . GLU B 1 441 ? 30.056 66.870 37.891 1.00 44.07 441 GLU B C 1
ATOM 7659 O O . GLU B 1 441 ? 31.107 67.409 38.198 1.00 43.44 441 GLU B O 1
ATOM 7665 N N . SER B 1 442 ? 28.926 67.051 38.589 1.00 43.06 442 SER B N 1
ATOM 7666 C CA . SER B 1 442 ? 28.941 67.892 39.826 1.00 42.79 442 SER B CA 1
ATOM 7667 C C . SER B 1 442 ? 29.975 67.365 40.818 1.00 43.48 442 SER B C 1
ATOM 7668 O O . SER B 1 442 ? 29.981 66.200 41.150 1.00 39.30 442 SER B O 1
ATOM 7671 N N . PRO B 1 443 ? 30.771 68.258 41.372 1.00 44.11 443 PRO B N 1
ATOM 7672 C CA . PRO B 1 443 ? 31.523 67.917 42.601 1.00 42.87 443 PRO B CA 1
ATOM 7673 C C . PRO B 1 443 ? 30.673 67.363 43.762 1.00 40.20 443 PRO B C 1
ATOM 7674 O O . PRO B 1 443 ? 31.116 66.476 44.423 1.00 40.58 443 PRO B O 1
ATOM 7678 N N . HIS B 1 444 ? 29.461 67.856 43.986 1.00 38.16 444 HIS B N 1
ATOM 7679 C CA . HIS B 1 444 ? 28.649 67.329 45.054 1.00 38.83 444 HIS B CA 1
ATOM 7680 C C . HIS B 1 444 ? 27.303 66.870 44.587 1.00 34.42 444 HIS B C 1
ATOM 7681 O O . HIS B 1 444 ? 26.629 67.557 43.872 1.00 32.58 444 HIS B O 1
ATOM 7688 N N . PHE B 1 445 ? 26.858 65.718 45.069 1.00 35.28 445 PHE B N 1
ATOM 7689 C CA . PHE B 1 445 ? 25.492 65.271 44.745 1.00 37.45 445 PHE B CA 1
ATOM 7690 C C . PHE B 1 445 ? 24.474 65.423 45.898 1.00 39.72 445 PHE B C 1
ATOM 7691 O O . PHE B 1 445 ? 23.449 64.728 45.943 1.00 45.00 445 PHE B O 1
ATOM 7699 N N . ASP B 1 446 ? 24.746 66.318 46.808 1.00 43.34 446 ASP B N 1
ATOM 7700 C CA . ASP B 1 446 ? 23.873 66.412 48.005 1.00 41.92 446 ASP B CA 1
ATOM 7701 C C . ASP B 1 446 ? 22.500 66.894 47.755 1.00 41.29 446 ASP B C 1
ATOM 7702 O O . ASP B 1 446 ? 21.568 66.432 48.434 1.00 42.16 446 ASP B O 1
ATOM 7707 N N . GLU B 1 447 ? 22.340 67.818 46.802 1.00 39.12 447 GLU B N 1
ATOM 7708 C CA . GLU B 1 447 ? 21.018 68.420 46.591 1.00 39.49 447 GLU B CA 1
ATOM 7709 C C . GLU B 1 447 ? 21.024 68.989 45.200 1.00 36.30 447 GLU B C 1
ATOM 7710 O O . GLU B 1 447 ? 22.043 69.406 44.752 1.00 37.92 447 GLU B O 1
ATOM 7716 N N . PHE B 1 448 ? 19.846 69.123 44.614 1.00 36.74 448 PHE B N 1
ATOM 7717 C CA . PHE B 1 448 ? 19.629 69.817 43.379 1.00 35.93 448 PHE B CA 1
ATOM 7718 C C . PHE B 1 448 ? 18.314 70.507 43.462 1.00 39.72 448 PHE B C 1
ATOM 7719 O O . PHE B 1 448 ? 17.387 70.007 44.091 1.00 39.74 448 PHE B O 1
ATOM 7727 N N . PHE B 1 449 ? 18.235 71.618 42.749 1.00 42.57 449 PHE B N 1
ATOM 7728 C CA . PHE B 1 449 ? 17.024 72.339 42.562 1.00 41.94 449 PHE B CA 1
ATOM 7729 C C . PHE B 1 449 ? 16.508 72.083 41.162 1.00 44.13 449 PHE B C 1
ATOM 7730 O O . PHE B 1 449 ? 17.170 72.381 40.202 1.00 45.51 449 PHE B O 1
ATOM 7738 N N . VAL B 1 450 ? 15.278 71.611 41.063 1.00 44.86 450 VAL B N 1
ATOM 7739 C CA . VAL B 1 450 ? 14.667 71.249 39.813 1.00 44.78 450 VAL B CA 1
ATOM 7740 C C . VAL B 1 450 ? 13.415 72.088 39.606 1.00 46.11 450 VAL B C 1
ATOM 7741 O O . VAL B 1 450 ? 12.515 72.060 40.408 1.00 46.40 450 VAL B O 1
ATOM 7745 N N . ALA B 1 451 ? 13.337 72.793 38.507 1.00 47.23 451 ALA B N 1
ATOM 7746 C CA . ALA B 1 451 ? 12.217 73.642 38.182 1.00 49.62 451 ALA B CA 1
ATOM 7747 C C . ALA B 1 451 ? 11.515 73.097 36.969 1.00 53.54 451 ALA B C 1
ATOM 7748 O O . ALA B 1 451 ? 12.174 72.594 36.011 1.00 56.75 451 ALA B O 1
ATOM 7750 N N . ASP B 1 452 ? 10.196 73.266 36.936 1.00 50.66 452 ASP B N 1
ATOM 7751 C CA . ASP B 1 452 ? 9.446 72.926 35.746 1.00 53.55 452 ASP B CA 1
ATOM 7752 C C . ASP B 1 452 ? 8.753 74.193 35.254 1.00 60.83 452 ASP B C 1
ATOM 7753 O O . ASP B 1 452 ? 7.645 74.547 35.705 1.00 53.95 452 ASP B O 1
ATOM 7758 N N . PRO B 1 453 ? 9.403 74.885 34.310 1.00 62.43 453 PRO B N 1
ATOM 7759 C CA . PRO B 1 453 ? 8.826 76.078 33.801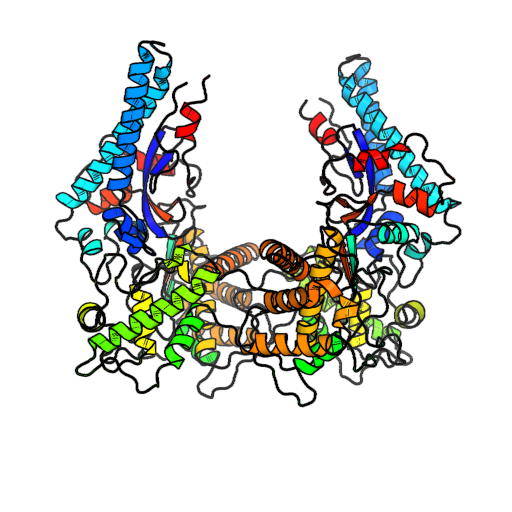 1.00 63.71 453 PRO B CA 1
ATOM 7760 C C . PRO B 1 453 ? 7.718 75.878 32.776 1.00 66.95 453 PRO B C 1
ATOM 7761 O O . PRO B 1 453 ? 7.201 76.861 32.276 1.00 73.21 453 PRO B O 1
ATOM 7765 N N . ASP B 1 454 ? 7.350 74.645 32.445 1.00 66.14 454 ASP B N 1
ATOM 7766 C CA . ASP B 1 454 ? 6.150 74.406 31.657 1.00 62.44 454 ASP B CA 1
ATOM 7767 C C . ASP B 1 454 ? 4.917 74.307 32.531 1.00 62.41 454 ASP B C 1
ATOM 7768 O O . ASP B 1 454 ? 3.864 73.994 32.051 1.00 68.14 454 ASP B O 1
ATOM 7773 N N . LYS B 1 455 ? 5.061 74.514 33.825 1.00 64.95 455 LYS B N 1
ATOM 7774 C CA . LYS B 1 455 ? 3.947 74.439 34.734 1.00 66.44 455 LYS B CA 1
ATOM 7775 C C . LYS B 1 455 ? 3.772 75.768 35.368 1.00 72.50 455 LYS B C 1
ATOM 7776 O O . LYS B 1 455 ? 4.732 76.545 35.457 1.00 72.73 455 LYS B O 1
ATOM 7782 N N . LYS B 1 456 ? 2.549 76.025 35.824 1.00 73.45 456 LYS B N 1
ATOM 7783 C CA . LYS B 1 456 ? 2.258 77.307 36.468 1.00 73.10 456 LYS B CA 1
ATOM 7784 C C . LYS B 1 456 ? 2.967 77.365 37.821 1.00 64.97 456 LYS B C 1
ATOM 7785 O O . LYS B 1 456 ? 3.094 76.350 38.509 1.00 64.83 456 LYS B O 1
ATOM 7791 N N . GLY B 1 457 ? 3.478 78.535 38.180 1.00 62.53 457 GLY B N 1
ATOM 7792 C CA . GLY B 1 457 ? 4.146 78.714 39.466 1.00 60.06 457 GLY B CA 1
ATOM 7793 C C . GLY B 1 457 ? 4.923 79.997 39.502 1.00 61.44 457 GLY B C 1
ATOM 7794 O O . GLY B 1 457 ? 4.925 80.743 38.523 1.00 71.75 457 GLY B O 1
ATOM 7795 N N . ASN B 1 458 ? 5.604 80.226 40.616 1.00 54.64 458 ASN B N 1
ATOM 7796 C CA . ASN B 1 458 ? 6.366 81.450 40.881 1.00 54.58 458 ASN B CA 1
ATOM 7797 C C . ASN B 1 458 ? 7.840 81.434 40.445 1.00 55.15 458 ASN B C 1
ATOM 7798 O O . ASN B 1 458 ? 8.562 82.383 40.706 1.00 54.46 458 ASN B O 1
ATOM 7803 N N . ILE B 1 459 ? 8.287 80.336 39.829 1.00 59.11 459 ILE B N 1
ATOM 7804 C CA . ILE B 1 459 ? 9.676 80.183 39.404 1.00 56.53 459 ILE B CA 1
ATOM 7805 C C . ILE B 1 459 ? 9.687 80.048 37.881 1.00 55.57 459 ILE B C 1
ATOM 7806 O O . ILE B 1 459 ? 8.828 79.366 37.305 1.00 57.38 459 ILE B O 1
ATOM 7811 N N . PHE B 1 460 ? 10.641 80.757 37.255 1.00 52.61 460 PHE B N 1
ATOM 7812 C CA . PHE B 1 460 ? 10.756 80.887 35.818 1.00 54.02 460 PHE B CA 1
ATOM 7813 C C . PHE B 1 460 ? 12.118 80.483 35.321 1.00 51.56 460 PHE B C 1
ATOM 7814 O O . PHE B 1 460 ? 13.069 80.441 36.096 1.00 55.62 460 PHE B O 1
ATOM 7822 N N . SER B 1 461 ? 12.188 80.216 34.016 1.00 50.56 461 SER B N 1
ATOM 7823 C CA . SER B 1 461 ? 13.423 80.018 33.290 1.00 51.76 461 SER B CA 1
ATOM 7824 C C . SER B 1 461 ? 13.661 81.241 32.403 1.00 52.29 461 SER B C 1
ATOM 7825 O O . SER B 1 461 ? 12.747 81.713 31.732 1.00 54.33 461 SER B O 1
ATOM 7828 N N . HIS B 1 462 ? 14.875 81.781 32.431 1.00 52.64 462 HIS B N 1
ATOM 7829 C CA . HIS B 1 462 ? 15.177 83.011 31.687 1.00 53.04 462 HIS B CA 1
ATOM 7830 C C . HIS B 1 462 ? 16.650 83.189 31.573 1.00 52.07 462 HIS B C 1
ATOM 7831 O O . HIS B 1 462 ? 17.374 83.209 32.587 1.00 52.88 462 HIS B O 1
ATOM 7838 N N . GLN B 1 463 ? 17.102 83.319 30.331 1.00 51.65 463 GLN B N 1
ATOM 7839 C CA . GLN B 1 463 ? 18.534 83.492 30.027 1.00 50.66 463 GLN B CA 1
ATOM 7840 C C . GLN B 1 463 ? 19.456 82.464 30.695 1.00 48.13 463 GLN B C 1
ATOM 7841 O O . GLN B 1 463 ? 20.529 82.787 31.150 1.00 47.54 463 GLN B O 1
ATOM 7847 N N . GLY B 1 464 ? 19.052 81.213 30.716 1.00 45.60 464 GLY B N 1
ATOM 7848 C CA . GLY B 1 464 ? 19.876 80.183 31.370 1.00 47.19 464 GLY B CA 1
ATOM 7849 C C . GLY B 1 464 ? 19.963 80.338 32.900 1.00 47.48 464 GLY B C 1
ATOM 7850 O O . GLY B 1 464 ? 20.906 79.828 33.515 1.00 49.12 464 GLY B O 1
ATOM 7851 N N . ARG B 1 465 ? 18.988 81.011 33.512 1.00 51.45 465 ARG B N 1
ATOM 7852 C CA . ARG B 1 465 ? 18.885 81.158 34.974 1.00 48.01 465 ARG B CA 1
ATOM 7853 C C . ARG B 1 465 ? 17.504 80.699 35.456 1.00 49.29 465 ARG B C 1
ATOM 7854 O O . ARG B 1 465 ? 16.512 80.874 34.768 1.00 50.67 465 ARG B O 1
ATOM 7862 N N . ILE B 1 466 ? 17.462 80.017 36.589 1.00 45.46 466 ILE B N 1
ATOM 7863 C CA . ILE B 1 466 ? 16.205 79.591 37.179 1.00 47.52 466 ILE B CA 1
ATOM 7864 C C . ILE B 1 466 ? 15.905 80.689 38.194 1.00 46.30 466 ILE B C 1
ATOM 7865 O O . ILE B 1 466 ? 16.743 80.958 39.038 1.00 42.74 466 ILE B O 1
ATOM 7870 N N . SER B 1 467 ? 14.756 81.343 38.045 1.00 49.61 467 SER B N 1
ATOM 7871 C CA . SER B 1 467 ? 14.513 82.674 38.627 1.00 49.10 467 SER B CA 1
ATOM 7872 C C . SER B 1 467 ? 13.135 82.909 39.191 1.00 51.73 467 SER B C 1
ATOM 7873 O O . SER B 1 467 ? 12.184 82.173 38.891 1.00 51.72 467 SER B O 1
ATOM 7876 N N . CYS B 1 468 ? 13.036 83.961 40.019 1.00 48.09 468 CYS B N 1
ATOM 7877 C CA . CYS B 1 468 ? 11.768 84.407 40.585 1.00 49.33 468 CYS B CA 1
ATOM 7878 C C . CYS B 1 468 ? 11.596 85.867 40.139 1.00 51.51 468 CYS B C 1
ATOM 7879 O O . CYS B 1 468 ? 12.527 86.473 39.627 1.00 49.65 468 CYS B O 1
ATOM 7882 N N . HIS B 1 469 ? 10.385 86.394 40.247 1.00 54.54 469 HIS B N 1
ATOM 7883 C CA . HIS B 1 469 ? 10.139 87.777 39.890 1.00 57.26 469 HIS B CA 1
ATOM 7884 C C . HIS B 1 469 ? 10.812 88.650 40.935 1.00 56.53 469 HIS B C 1
ATOM 7885 O O . HIS B 1 469 ? 10.626 88.406 42.142 1.00 55.01 469 HIS B O 1
ATOM 7892 N N . PHE B 1 470 ? 11.550 89.674 40.527 1.00 54.46 470 PHE B N 1
ATOM 7893 C CA . PHE B 1 470 ? 12.161 90.567 41.541 1.00 57.41 470 PHE B CA 1
ATOM 7894 C C . PHE B 1 470 ? 11.163 91.245 42.519 1.00 59.27 470 PHE B C 1
ATOM 7895 O O . PHE B 1 470 ? 11.434 91.376 43.702 1.00 61.11 470 PHE B O 1
ATOM 7903 N N . LEU B 1 471 ? 9.998 91.603 42.035 1.00 65.83 471 LEU B N 1
ATOM 7904 C CA . LEU B 1 471 ? 8.976 92.218 42.873 1.00 69.23 471 LEU B CA 1
ATOM 7905 C C . LEU B 1 471 ? 8.416 91.288 43.952 1.00 74.81 471 LEU B C 1
ATOM 7906 O O . LEU B 1 471 ? 8.184 91.716 45.100 1.00 72.60 471 LEU B O 1
ATOM 7911 N N . ASP B 1 472 ? 8.224 90.019 43.586 1.00 73.43 472 ASP B N 1
ATOM 7912 C CA . ASP B 1 472 ? 7.867 88.969 44.559 1.00 69.90 472 ASP B CA 1
ATOM 7913 C C . ASP B 1 472 ? 8.895 88.972 45.689 1.00 67.66 472 ASP B C 1
ATOM 7914 O O . ASP B 1 472 ? 8.578 89.110 46.890 1.00 68.25 472 ASP B O 1
ATOM 7919 N N . PHE B 1 473 ? 10.155 88.847 45.309 1.00 61.04 473 PHE B N 1
ATOM 7920 C CA . PHE B 1 473 ? 11.217 88.865 46.288 1.00 57.47 473 PHE B CA 1
ATOM 7921 C C . PHE B 1 473 ? 11.203 90.158 47.122 1.00 61.44 473 PHE B C 1
ATOM 7922 O O . PHE B 1 473 ? 11.354 90.128 48.353 1.00 63.73 473 PHE B O 1
ATOM 7930 N N . PHE B 1 474 ? 11.111 91.279 46.430 1.00 63.56 474 PHE B N 1
ATOM 7931 C CA . PHE B 1 474 ? 11.206 92.575 47.110 1.00 78.88 474 PHE B CA 1
ATOM 7932 C C . PHE B 1 474 ? 10.126 92.735 48.224 1.00 80.65 474 PHE B C 1
ATOM 7933 O O . PHE B 1 474 ? 10.409 93.102 49.359 1.00 77.96 474 PHE B O 1
ATOM 7941 N N . THR B 1 475 ? 8.897 92.404 47.890 1.00 82.16 475 THR B N 1
ATOM 7942 C CA . THR B 1 475 ? 7.806 92.529 48.827 1.00 80.16 475 THR B CA 1
ATOM 7943 C C . THR B 1 475 ? 7.994 91.644 50.037 1.00 83.12 475 THR B C 1
ATOM 7944 O O . THR B 1 475 ? 7.673 92.025 51.140 1.00 95.46 475 THR B O 1
ATOM 7948 N N . ARG B 1 476 ? 8.518 90.456 49.843 1.00 81.79 476 ARG B N 1
ATOM 7949 C CA . ARG B 1 476 ? 8.724 89.564 50.949 1.00 79.44 476 ARG B CA 1
ATOM 7950 C C . ARG B 1 476 ? 9.919 89.977 51.777 1.00 82.92 476 ARG B C 1
ATOM 7951 O O . ARG B 1 476 ? 9.884 89.876 53.010 1.00 79.39 476 ARG B O 1
ATOM 7959 N N . GLN B 1 477 ? 10.983 90.433 51.123 1.00 79.21 477 GLN B N 1
ATOM 7960 C CA . GLN B 1 477 ? 12.194 90.810 51.858 1.00 76.95 477 GLN B CA 1
ATOM 7961 C C . GLN B 1 477 ? 11.886 92.071 52.707 1.00 84.27 477 GLN B C 1
ATOM 7962 O O . GLN B 1 477 ? 12.360 92.211 53.829 1.00 88.40 477 GLN B O 1
ATOM 7968 N N . THR B 1 478 ? 11.073 92.962 52.161 1.00 95.27 478 THR B N 1
ATOM 7969 C CA . THR B 1 478 ? 10.723 94.240 52.805 1.00 95.83 478 THR B CA 1
ATOM 7970 C C . THR B 1 478 ? 9.562 94.059 53.850 1.00 103.34 478 THR B C 1
ATOM 7971 O O . THR B 1 478 ? 9.341 94.915 54.702 1.00 103.58 478 THR B O 1
ATOM 7975 N N . LYS B 1 479 ? 8.870 92.915 53.801 1.00 103.29 479 LYS B N 1
ATOM 7976 C CA . LYS B 1 479 ? 7.604 92.657 54.544 1.00 90.78 479 LYS B CA 1
ATOM 7977 C C . LYS B 1 479 ? 6.444 93.558 54.035 1.00 94.62 479 LYS B C 1
ATOM 7978 O O . LYS B 1 479 ? 5.565 93.906 54.790 1.00 89.33 479 LYS B O 1
ATOM 7984 N N . GLY B 1 480 ? 6.471 93.960 52.762 1.00 101.64 480 GLY B N 1
ATOM 7985 C CA . GLY B 1 480 ? 5.393 94.750 52.138 1.00 103.63 480 GLY B CA 1
ATOM 7986 C C . GLY B 1 480 ? 5.182 96.178 52.623 1.00 112.47 480 GLY B C 1
ATOM 7987 O O . GLY B 1 480 ? 4.174 96.803 52.282 1.00 110.29 480 GLY B O 1
ATOM 7988 N N . LYS B 1 481 ? 6.136 96.721 53.382 1.00 107.66 481 LYS B N 1
ATOM 7989 C CA . LYS B 1 481 ? 6.059 98.133 53.799 1.00 93.04 481 LYS B CA 1
ATOM 7990 C C . LYS B 1 481 ? 6.040 98.998 52.557 1.00 98.45 481 LYS B C 1
ATOM 7991 O O . LYS B 1 481 ? 5.046 99.634 52.262 1.00 98.14 481 LYS B O 1
ATOM 7997 N N . HIS B 1 482 ? 7.107 98.941 51.775 1.00 95.40 482 HIS B N 1
ATOM 7998 C CA . HIS B 1 482 ? 7.297 99.899 50.691 1.00 103.01 482 HIS B CA 1
ATOM 7999 C C . HIS B 1 482 ? 6.429 99.395 49.535 1.00 102.75 482 HIS B C 1
ATOM 8000 O O . HIS B 1 482 ? 6.818 98.471 48.849 1.00 107.09 482 HIS B O 1
ATOM 8007 N N . PRO B 1 483 ? 5.222 99.962 49.359 1.00 110.79 483 PRO B N 1
ATOM 8008 C CA . PRO B 1 483 ? 4.330 99.450 48.322 1.00 106.70 483 PRO B CA 1
ATOM 8009 C C . PRO B 1 483 ? 4.855 99.824 46.953 1.00 106.21 483 PRO B C 1
ATOM 8010 O O . PRO B 1 483 ? 5.629 100.761 46.816 1.00 110.43 483 PRO B O 1
ATOM 8014 N N . LEU B 1 484 ? 4.425 99.102 45.936 1.00 108.42 484 LEU B N 1
ATOM 8015 C CA . LEU B 1 484 ? 5.124 99.131 44.654 1.00 104.93 484 LEU B CA 1
ATOM 8016 C C . LEU B 1 484 ? 4.758 100.269 43.718 1.00 101.82 484 LEU B C 1
ATOM 8017 O O . LEU B 1 484 ? 5.352 100.408 42.658 1.00 110.50 484 LEU B O 1
ATOM 8022 N N . GLY B 1 485 ? 3.763 101.054 44.077 1.00 95.67 485 GLY B N 1
ATOM 8023 C CA . GLY B 1 485 ? 3.333 102.137 43.213 1.00 94.50 485 GLY B CA 1
ATOM 8024 C C . GLY B 1 485 ? 2.830 101.653 41.862 1.00 93.42 485 GLY B C 1
ATOM 8025 O O . GLY B 1 485 ? 1.920 100.815 41.781 1.00 96.48 485 GLY B O 1
ATOM 8026 N N . ASP B 1 486 ? 3.430 102.173 40.796 1.00 92.85 486 ASP B N 1
ATOM 8027 C CA . ASP B 1 486 ? 3.064 101.809 39.419 1.00 99.43 486 ASP B CA 1
ATOM 8028 C C . ASP B 1 486 ? 3.379 100.349 39.039 1.00 100.60 486 ASP B C 1
ATOM 8029 O O . ASP B 1 486 ? 2.894 99.845 38.023 1.00 99.71 486 ASP B O 1
ATOM 8034 N N . LEU B 1 487 ? 4.206 99.676 39.835 1.00 102.78 487 LEU B N 1
ATOM 8035 C CA . LEU B 1 487 ? 4.592 98.296 39.528 1.00 101.48 487 LEU B CA 1
ATOM 8036 C C . LEU B 1 487 ? 3.784 97.261 40.297 1.00 104.42 487 LEU B C 1
ATOM 8037 O O . LEU B 1 487 ? 4.051 96.058 40.207 1.00 113.82 487 LEU B O 1
ATOM 8042 N N . ALA B 1 488 ? 2.777 97.720 41.033 1.00 103.73 488 ALA B N 1
ATOM 8043 C CA . ALA B 1 488 ? 2.033 96.849 41.948 1.00 94.48 488 ALA B CA 1
ATOM 8044 C C . ALA B 1 488 ? 1.285 95.690 41.301 1.00 83.89 488 ALA B C 1
ATOM 8045 O O . ALA B 1 488 ? 0.918 94.751 41.998 1.00 74.66 488 ALA B O 1
ATOM 8047 N N . SER B 1 489 ? 1.055 95.727 39.989 1.00 80.68 489 SER B N 1
ATOM 8048 C CA . SER B 1 489 ? 0.368 94.602 39.340 1.00 82.36 489 SER B CA 1
ATOM 8049 C C . SER B 1 489 ? 1.230 93.826 38.302 1.00 85.31 489 SER B C 1
ATOM 8050 O O . SER B 1 489 ? 0.717 92.993 37.551 1.00 84.40 489 SER B O 1
ATOM 8053 N N . HIS B 1 490 ? 2.539 94.080 38.281 1.00 84.13 490 HIS B N 1
ATOM 8054 C CA . HIS B 1 490 ? 3.451 93.425 37.307 1.00 85.78 490 HIS B CA 1
ATOM 8055 C C . HIS B 1 490 ? 3.645 91.926 37.535 1.00 76.18 490 HIS B C 1
ATOM 8056 O O . HIS B 1 490 ? 3.746 91.150 36.588 1.00 71.44 490 HIS B O 1
ATOM 8063 N N . GLN B 1 491 ? 3.692 91.561 38.803 1.00 73.43 491 GLN B N 1
ATOM 8064 C CA . GLN B 1 491 ? 3.822 90.180 39.205 1.00 76.97 491 GLN B CA 1
ATOM 8065 C C . GLN B 1 491 ? 2.653 89.346 38.658 1.00 78.49 491 GLN B C 1
ATOM 8066 O O . GLN B 1 491 ? 2.861 88.346 37.940 1.00 74.34 491 GLN B O 1
ATOM 8072 N N . GLU B 1 492 ? 1.430 89.813 38.911 1.00 83.35 492 GLU B N 1
ATOM 8073 C CA . GLU B 1 492 ? 0.239 89.172 38.366 1.00 83.33 492 GLU B CA 1
ATOM 8074 C C . GLU B 1 492 ? 0.285 89.132 36.848 1.00 79.78 492 GLU B C 1
ATOM 8075 O O . GLU B 1 492 ? -0.057 88.131 36.230 1.00 78.40 492 GLU B O 1
ATOM 8081 N N . ALA B 1 493 ? 0.697 90.228 36.222 1.00 75.91 493 ALA B N 1
ATOM 8082 C CA . ALA B 1 493 ? 0.741 90.253 34.768 1.00 76.76 493 ALA B CA 1
ATOM 8083 C C . ALA B 1 493 ? 1.660 89.163 34.188 1.00 74.91 493 ALA B C 1
ATOM 8084 O O . ALA B 1 493 ? 1.350 88.571 33.149 1.00 78.52 493 ALA B O 1
ATOM 8086 N N . LEU B 1 494 ? 2.784 88.876 34.851 1.00 78.67 494 LEU B N 1
ATOM 8087 C CA . LEU B 1 494 ? 3.697 87.820 34.357 1.00 77.38 494 LEU B CA 1
ATOM 8088 C C . LEU B 1 494 ? 3.061 86.449 34.451 1.00 77.88 494 LEU B C 1
ATOM 8089 O O . LEU B 1 494 ? 3.202 85.658 33.539 1.00 75.93 494 LEU B O 1
ATOM 8094 N N . GLN B 1 495 ? 2.356 86.167 35.551 1.00 80.48 495 GLN B N 1
ATOM 8095 C CA . GLN B 1 495 ? 1.570 84.920 35.654 1.00 79.32 495 GLN B CA 1
ATOM 8096 C C . GLN B 1 495 ? 0.519 84.758 34.557 1.00 80.51 495 GLN B C 1
ATOM 8097 O O . GLN B 1 495 ? 0.238 83.653 34.137 1.00 82.40 495 GLN B O 1
ATOM 8103 N N . GLU B 1 496 ? -0.072 85.862 34.101 1.00 91.69 496 GLU B N 1
ATOM 8104 C CA . GLU B 1 496 ? -1.083 85.800 33.038 1.00 91.82 496 GLU B CA 1
ATOM 8105 C C . GLU B 1 496 ? -0.466 85.379 31.707 1.00 90.74 496 GLU B C 1
ATOM 8106 O O . GLU B 1 496 ? -1.184 85.137 30.746 1.00 92.90 496 GLU B O 1
ATOM 8112 N N . GLY B 1 497 ? 0.860 85.299 31.645 1.00 86.35 497 GLY B N 1
ATOM 8113 C CA . GLY B 1 497 ? 1.530 84.781 30.468 1.00 81.02 497 GLY B CA 1
ATOM 8114 C C . GLY B 1 497 ? 1.305 83.286 30.319 1.00 81.10 497 GLY B C 1
ATOM 8115 O O . GLY B 1 497 ? 0.930 82.571 31.269 1.00 80.55 497 GLY B O 1
ATOM 8116 N N . THR B 1 498 ? 1.566 82.820 29.112 1.00 83.56 498 THR B N 1
ATOM 8117 C CA . THR B 1 498 ? 1.295 81.453 28.721 1.00 86.46 498 THR B CA 1
ATOM 8118 C C . THR B 1 498 ? 2.374 80.431 29.131 1.00 85.75 498 THR B C 1
ATOM 8119 O O . THR B 1 498 ? 2.191 79.239 28.938 1.00 86.08 498 THR B O 1
ATOM 8123 N N . SER B 1 499 ? 3.511 80.878 29.645 1.00 80.51 499 SER B N 1
ATOM 8124 C CA . SER B 1 499 ? 4.613 79.956 29.937 1.00 77.64 499 SER B CA 1
ATOM 8125 C C . SER B 1 499 ? 5.490 80.578 30.977 1.00 76.27 499 SER B C 1
ATOM 8126 O O . SER B 1 499 ? 5.611 81.806 31.044 1.00 66.81 499 SER B O 1
ATOM 8129 N N . ASN B 1 500 ? 6.119 79.739 31.784 1.00 69.68 500 ASN B N 1
ATOM 8130 C CA . ASN B 1 500 ? 7.121 80.240 32.693 1.00 69.74 500 ASN B CA 1
ATOM 8131 C C . ASN B 1 500 ? 8.523 80.152 32.095 1.00 67.78 500 ASN B C 1
ATOM 8132 O O . ASN B 1 500 ? 9.488 80.545 32.737 1.00 77.79 500 ASN B O 1
ATOM 8137 N N . ARG B 1 501 ? 8.626 79.689 30.854 1.00 66.75 501 ARG B N 1
ATOM 8138 C CA . ARG B 1 501 ? 9.872 79.760 30.099 1.00 66.70 501 ARG B CA 1
ATOM 8139 C C . ARG B 1 501 ? 9.868 81.038 29.362 1.00 60.88 501 ARG B C 1
ATOM 8140 O O . ARG B 1 501 ? 9.096 81.156 28.452 1.00 63.46 501 ARG B O 1
ATOM 8148 N N . LEU B 1 502 ? 10.751 81.968 29.685 1.00 65.30 502 LEU B N 1
ATOM 8149 C CA . LEU B 1 502 ? 10.683 83.303 29.079 1.00 63.61 502 LEU B CA 1
ATOM 8150 C C . LEU B 1 502 ? 11.805 83.490 28.061 1.00 69.00 502 LEU B C 1
ATOM 8151 O O . LEU B 1 502 ? 12.924 83.026 28.273 1.00 65.50 502 LEU B O 1
ATOM 8156 N N . HIS B 1 503 ? 11.476 84.135 26.940 1.00 80.69 503 HIS B N 1
ATOM 8157 C CA . HIS B 1 503 ? 12.411 84.424 25.827 1.00 95.93 503 HIS B CA 1
ATOM 8158 C C . HIS B 1 503 ? 13.666 85.265 26.237 1.00 103.21 503 HIS B C 1
ATOM 8159 O O . HIS B 1 503 ? 13.513 86.296 26.904 1.00 121.03 503 HIS B O 1
ATOM 8166 N N . HIS B 1 504 ? 14.880 84.851 25.826 1.00 99.64 504 HIS B N 1
ATOM 8167 C CA . HIS B 1 504 ? 16.171 85.519 26.228 1.00 100.69 504 HIS B CA 1
ATOM 8168 C C . HIS B 1 504 ? 16.446 86.982 25.689 1.00 106.24 504 HIS B C 1
ATOM 8169 O O . HIS B 1 504 ? 17.073 87.851 26.371 1.00 74.10 504 HIS B O 1
ATOM 8176 N N . LYS B 1 505 ? 16.015 87.219 24.449 1.00 119.50 505 LYS B N 1
ATOM 8177 C CA . LYS B 1 505 ? 16.022 88.562 23.836 1.00 119.25 505 LYS B CA 1
ATOM 8178 C C . LYS B 1 505 ? 14.567 89.021 23.758 1.00 117.80 505 LYS B C 1
ATOM 8179 O O . LYS B 1 505 ? 13.612 88.206 23.825 1.00 109.28 505 LYS B O 1
ATOM 8185 N N . ASN B 1 506 ? 14.396 90.333 23.675 1.00 116.51 506 ASN B N 1
ATOM 8186 C CA . ASN B 1 506 ? 13.081 90.922 23.881 1.00 124.08 506 ASN B CA 1
ATOM 8187 C C . ASN B 1 506 ? 12.335 91.202 22.576 1.00 137.71 506 ASN B C 1
ATOM 8188 O O . ASN B 1 506 ? 12.938 91.622 21.577 1.00 137.39 506 ASN B O 1
ATOM 8193 N N . GLU B 1 507 ? 11.017 90.949 22.614 1.00 142.27 507 GLU B N 1
ATOM 8194 C CA . GLU B 1 507 ? 10.150 90.960 21.437 1.00 139.94 507 GLU B CA 1
ATOM 8195 C C . GLU B 1 507 ? 9.911 92.404 20.919 1.00 151.18 507 GLU B C 1
ATOM 8196 O O . GLU B 1 507 ? 10.337 92.757 19.797 1.00 144.03 507 GLU B O 1
ATOM 8202 N N . VAL B 1 508 ? 9.274 93.228 21.765 1.00 149.82 508 VAL B N 1
ATOM 8203 C CA . VAL B 1 508 ? 8.817 94.597 21.403 1.00 143.12 508 VAL B CA 1
ATOM 8204 C C . VAL B 1 508 ? 9.987 95.602 21.131 1.00 147.90 508 VAL B C 1
ATOM 8205 O O . VAL B 1 508 ? 9.847 96.521 20.307 1.00 134.84 508 VAL B O 1
ATOM 8209 N N . VAL B 1 509 ? 11.146 95.386 21.770 1.00 157.87 509 VAL B N 1
ATOM 8210 C CA . VAL B 1 509 ? 12.366 96.217 21.550 1.00 156.22 509 VAL B CA 1
ATOM 8211 C C . VAL B 1 509 ? 13.184 95.750 20.326 1.00 161.04 509 VAL B C 1
ATOM 8212 O O . VAL B 1 509 ? 13.976 96.525 19.784 1.00 149.53 509 VAL B O 1
ATOM 8216 N N . ALA B 1 510 ? 12.982 94.502 19.890 1.00 165.74 510 ALA B N 1
ATOM 8217 C CA . ALA B 1 510 ? 13.604 93.985 18.663 1.00 159.12 510 ALA B CA 1
ATOM 8218 C C . ALA B 1 510 ? 12.804 94.371 17.419 1.00 155.66 510 ALA B C 1
ATOM 8219 O O . ALA B 1 510 ? 13.385 94.802 16.418 1.00 149.85 510 ALA B O 1
ATOM 8221 N N . GLN B 1 511 ? 11.475 94.237 17.503 1.00 157.06 511 GLN B N 1
ATOM 8222 C CA . GLN B 1 511 ? 10.578 94.382 16.335 1.00 152.71 511 GLN B CA 1
ATOM 8223 C C . GLN B 1 511 ? 10.041 95.809 16.070 1.00 156.55 511 GLN B C 1
ATOM 8224 O O . GLN B 1 511 ? 9.207 96.008 15.178 1.00 161.62 511 GLN B O 1
ATOM 8230 N N . GLY B 1 512 ? 10.487 96.790 16.851 1.00 151.96 512 GLY B N 1
ATOM 8231 C CA . GLY B 1 512 ? 10.305 98.191 16.483 1.00 145.14 512 GLY B CA 1
ATOM 8232 C C . GLY B 1 512 ? 11.113 98.497 15.230 1.00 141.62 512 GLY B C 1
ATOM 8233 O O . GLY B 1 512 ? 10.663 99.253 14.374 1.00 123.72 512 GLY B O 1
ATOM 8234 N N . TYR B 1 513 ? 12.291 97.869 15.121 1.00 151.50 513 TYR B N 1
ATOM 8235 C CA . TYR B 1 513 ? 13.254 98.115 14.008 1.00 163.95 513 TYR B CA 1
ATOM 8236 C C . TYR B 1 513 ? 12.726 97.785 12.581 1.00 165.26 513 TYR B C 1
ATOM 8237 O O . TYR B 1 513 ? 13.097 98.448 11.598 1.00 153.94 513 TYR B O 1
ATOM 8246 N N . GLU B 1 514 ? 11.891 96.746 12.493 1.00 161.23 514 GLU B N 1
ATOM 8247 C CA . GLU B 1 514 ? 11.344 96.212 11.227 1.00 147.42 514 GLU B CA 1
ATOM 8248 C C . GLU B 1 514 ? 10.176 97.045 10.674 1.00 141.22 514 GLU B C 1
ATOM 8249 O O . GLU B 1 514 ? 9.883 96.988 9.477 1.00 135.76 514 GLU B O 1
ATOM 8255 N N . LYS B 1 515 ? 9.497 97.785 11.556 1.00 137.94 515 LYS B N 1
ATOM 8256 C CA . LYS B 1 515 ? 8.308 98.573 11.193 1.00 129.67 515 LYS B CA 1
ATOM 8257 C C . LYS B 1 515 ? 8.391 99.986 11.779 1.00 116.22 515 LYS B C 1
ATOM 8258 O O . LYS B 1 515 ? 8.941 100.902 11.166 1.00 95.96 515 LYS B O 1
#

Nearest PDB structures (foldseek):
  4trh-assembly1_B  TM=9.856E-01  e=4.849E-84  Legionella pneumophila
  4pay-assembly2_B  TM=9.763E-01  e=1.148E-82  Legionella pneumophila subsp. pneumophila str. Philadelphia 1
  4pay-assembly3_A  TM=9.804E-01  e=1.352E-79  Legionella pneumophila subsp. pneumophila str. Philadelphia 1
  4zuz-assembly1_A  TM=8.699E-01  e=2.236E-74  Legionella pneumophila
  6cp2-assembly1_A  TM=7.825E-01  e=1.442E-76  Legionella pneumophila

Organism: Legionella pneumophila (NCBI:txid446)

B-factor: mean 54.54, std 26.46, range [12.55, 165.74]

InterPro domains:
  IPR041264 SidC, N-terminal [PF18219] (9-510)
  IPR048697 SidC, C-terminal domain [PF20875] (741-862)
  IPR048699 SidC, lipid-binding domain [PF20892] (609-735)

Secondary structure (DSSP, 8-state):
-PPP-S-S--TTEEE-TTS-EEEEEEEEEBSSBBS--GGGTTHHHHHHHH-EEETTEEE--HHHHHHHHHHHHHHHHHHHHHTTTTSTTTTHHHHHHHHHHHHHHHHHHHHHHHHHHHS-TT-TTTHHHHSSSPPPPHHHHHHHHH-SSEEEEE---SS--S-----S-SB----PBPGGGSTTSS--B--SSSHHHHHHHHHS-TT--PEE-----HHHHHHHHHHTTS-TT-BS-STTHHHHHHHHHHHHHHHHHHHHHTT-GGGGG--SSB-TT--B--HHIIIIIS----TTSBHHHHHHHHHHHH--GGGGPPPPPPTT-SS-SEE-SHHHHHHHHHHHHHHHHHHHHHHHHTTS----HHHHHHSTTHHHHHHHHHHHHHHTT--HHHHHHHHHHHTTTTTT-SSPPPHHHHHHHHHHHHHHHHHHTT-S--SEEEEE-TTSSSSEEEETTEEEEEHHHHHHHHTTT-S--GGGTTHHHHHHTSS-SEE-SS-GGGTTTS---/-----S-S--TTEEE-TTS-EEEEEEEEEBSSBBS--GGGTTHHHHHHHH-EEETTEEE--HHHHHHHHHHHHHHHHHHHHHHTTTSTTTTHHHHHHHHHHHHHHHHHHHHHHHHHHTS-TT-TTTHHHHSSSPPPPHHHHHHHHT-SSEEEEE---SS--S-----S-SB----PBPGGGSTTSS--B--SSSHHHHHHHHHS-TT---EE-----HHHHHHHHHHTTS-TT--S-STTHHHHHHHHHHHHHHHHHHHHHTT-GGGGG--SSB-TT--B--HHIIIIIS----TT--HHHHHHHHHHHH--GGGG-PPPPPTT-SS-SEE-SHHHHHHHHHHHHHHHHHHHHHHHHTTS----HHHHHTSTTHHHHHHHHHHHHHHTT--HHHHHHHHHHHTTTTTT-SSPPPHHHHHHHHHHHHHHHHHHTT-S--SEEEEE-TTS-SSEEEETTEEEEEHHHHHHHHHTT-S--GGGTTHHHHHHTSS-SEE-SS-HHHHTTTT-

Radius of gyration: 33.87 Å; Cα contacts (8 Å, |Δi|>4): 1675; chains: 2; bounding box: 75×107×90 Å